Protein AF-A0A7C4VUT3-F1 (afdb_monomer_lite)

pLDDT: mean 90.67, std 7.87, range [49.84, 98.62]

Foldseek 3Di:
DCCVPPLVPFDAVVLVVCVVVPVPVSVVVVVVVVVVVVVVVVVVVVVQCCQAAQDVVVVGPPDHPVNVVVVCVDPLNVLLLVLLLQLLVQLCVVPAAFAPAPQCCLQCSLVSSLVCCVVPVLSLQSDDSDSHSQAQLSNQCRHGHPNSSVVVVVVVVVVVVQLVVQLVVDRHSVLNVLLVVLVVLLVVLNVSNGRGCLCVPVVSVVVNVVSVCVNCDPVRRPDPDDDDDQDDPRVVVVVVVVCCVCVVVCLVVVLLVLLVVLLVQLVVLVVVLVVLVVLLVVLVVVLVVLVVVVVCLVVCDDPSVCLDLVNQLVVQVVVCVVVVHDDDSVVSNVVSVVVSVVSVVVSVVSNVVSVVSSVVSVVSSVVSLVSSLVSLLSSCVSPVLPLSSLLVLLVSLLDPVQLVVLLVVLLPQVQCLLQQNPDPLSVSADPVLRPSLCNVCSVVCNVPVCVCVVASVSNLSSLSSSLSSLVSSSVRHDDLCSLVSNLVSLLVNLVSLVVVLVPDPDPVVNVSSVVSNVVSLVSNLVSLCVSCSSNVHNCVPVVLCPPLAQQCVQAVNSHSLLNSLLSLLLNDPCVDLSSVVSLVVSLLSLLVSQLSCVVVVHHGFSPSSLLVLLLVLVVCVVVVLLVLSLVSLLVSLVSNVVVLVSLVVVLPPVVVLVVVLVVVLVVLLVLLLVLCVPWPNNVCNVPLSVVSSVLSVVLVVPLNPDLLLVLSVVQSVVQNVDRSSCNSVRGRDDPQLVSLVVSLVVSLVVCVVVDTDPVSNVSSVVSSVCSSVPSSSSSSNSSVNSNSSSVNSLVVSLVSLVVVLVVLVVDDFVVVLVSQVCRSDPDDRDDTSVVVSVVSVVSNVVRD

InterPro domains:
  IPR007016 O-antigen ligase-related domain [PF04932] (29-153)
  IPR051533 O-antigen ligase-like [PTHR37422] (25-236)

Radius of gyration: 36.07 Å; chains: 1; bounding box: 91×91×107 Å

Secondary structure (DSSP, 8-state):
-HHHHTGGGS--HHHHHHHHH-HHHHHHHHHHHHHHHHHHHHHHHHHHHHHHSS-GGGTTTT--HHHHHHHHHSHHHHHHHHHHHHHHHHHHHHSTTT-S-TT-HHHHHHHHHHHHHHH-GGGGGG----SS-SSHHHHHHHHHHHHHHHHHHHHHHHHHHHHHHHHHH--SHHHHHHHHHHHHHHHHHHHHTTTS-GGGSHHHHHHHHHHHHHHHSTTT--S--------HHHHHHHHHHHHHHHHHHHHHHHHHHHHHHHHHHHHHHHHHHHHHHHHHHHHHHHHHHHHHHHHHHHHT-GGGGGGSHHHHHHHHHHHHHHTTPPP-HHHHHHHHHHHHHHHHHHHHHHHHHHHHHHHHHHHHHHHHHHHHHHHHHHHHHH-TT-HHHHHHHHHHHT-HHHHHHHHHHHHH-HHHHHTT-SSHHHHTS-GGG---TTTTHHHHHHH-TTHHHHS-HHHHHHHHHHHHHHHHHTTT---HHHHHHHHHHHHHHHHHHHHHHHT---HHHHHHHHHHHHHHHHHHHHHHHHHHHH-S--TTT-GGGB-SSHHHHHTS--BHHHHHHHHHHHHS-TTSHHHHHHHHHHHHHHHHHHHHHHTTT------TTHHHHHHHHHHHHHTT-HHHHHHHHHHHHHHHHHHHHHHHHHHT-HHHHHHHHHHHHHHHHHHHHHHHHHSTTGGGHHHHHHHHHHHHHHHHHHHHT--HHHHHHHHHHHHTTS-GGGGGG-PPPPHHHHHHHHHHHHHHHHHHTT---HHHHHHHHHHHHHHHT-HHHHHHHHHHHHHHHHHHHHHHHHHHHHHHHHHHHHS-HHHHHHHTSS-SS-PPPP-SHHHHHHHHHHHHHHH-

Sequence (848 aa):
LAYFFFIRKREDKAEAELRKSAPSLLRKLKSLRRISIAIFILMSIILIVLYNVPSPFNNFGAFTMTDRFSAMASVSSRDERYLSWFSTIYIWKNHKLLGQGIGTYQLYGLYGIGDLTADKPIYSYGWNNFKRAHNDYFQVLSETGIIGLALIVVMLILLVIYVVKNIQKLQERDDTTLFSMLVLSGIVFAFQSFFSFPGHLLPNALMATFVLSAGLGKYFNKVDGKEYEIKGAKAVVLGLVLISSVAGSTYLRWNHFISEVYFRKGNVAFQTLAELRNQLSQIDNYLNQLDQMESDLNNFSGQFQIYSPENWHKYKQSQAGKLGGLYNRAQAESERLQNIQNIRNQITQNRRALTAQKEAIPRELTKYYEQAKSYFLKSVRLNHTYGKSYFYLAALASDPIRIAILKDALRNNPEAVLNQNYDEFQNILPNKFKYAYFKDLAVYIKNNPSFIDKIDMATAQAIVDSACLYEFSLLTFTERNTFKTLAVRYNSLYLIAKTLTDNIDDKEINKKTLALESLFFNKFDTWVRKTLYIMPGGWNRFPDWKNLDIELATTGGQDIYRYFAGLTVQALDPINVESRNLLVDIAKLEAKTCKYMEAKGVWGVPDGVLDYLHALAREYQVISEYQESVVTYSQLIEWYKENYDLVSKKVNDRDYWEKSFDVFVEDMKNRLDTVLEEDEKGYLSNSLTPMFEERLRRLYNSITSTDFKNIEKEYIEELVKYPPTFWMRIGKSSVWKTNAYNSMKDFENQIQALNFSDDAKKELTSILTAVIDSNLMKLYERYARFKAHYELIKEEFLRTAENLLSLYQQTAEEEILKDWKEPLFAMPEFNSKAKVLKFLEELLAKYK

Structure (mmCIF, N/CA/C/O backbone):
data_AF-A0A7C4VUT3-F1
#
_entry.id   AF-A0A7C4VUT3-F1
#
loop_
_atom_site.group_PDB
_atom_site.id
_atom_site.type_symbol
_atom_site.label_atom_id
_atom_site.label_alt_id
_atom_site.label_comp_id
_atom_site.label_asym_id
_atom_site.label_entity_id
_atom_site.label_seq_id
_atom_site.pdbx_PDB_ins_code
_atom_site.Cartn_x
_atom_site.Cartn_y
_atom_site.Cartn_z
_atom_site.occupancy
_atom_site.B_iso_or_equiv
_atom_site.auth_seq_id
_atom_site.auth_comp_id
_atom_site.auth_asym_id
_atom_site.auth_atom_id
_atom_site.pdbx_PDB_model_num
ATOM 1 N N . LEU A 1 1 ? -41.105 13.482 25.984 1.00 49.84 1 LEU A N 1
ATOM 2 C CA . LEU A 1 1 ? -42.428 12.828 26.146 1.00 49.84 1 LEU A CA 1
ATOM 3 C C . LEU A 1 1 ? -42.641 12.277 27.562 1.00 49.84 1 LEU A C 1
ATOM 5 O O . LEU A 1 1 ? -43.460 12.844 28.272 1.00 49.84 1 LEU A O 1
ATOM 9 N N . ALA A 1 2 ? -41.873 11.282 28.029 1.00 61.72 2 ALA A N 1
ATOM 10 C CA . ALA A 1 2 ? -42.041 10.697 29.374 1.00 61.72 2 ALA A CA 1
ATOM 11 C C . ALA A 1 2 ? -42.022 11.729 30.523 1.00 61.72 2 ALA A C 1
ATOM 13 O O . ALA A 1 2 ? -42.899 11.715 31.384 1.00 61.72 2 ALA A O 1
ATOM 14 N N . TYR A 1 3 ? -41.085 12.686 30.501 1.00 64.94 3 TYR A N 1
ATOM 15 C CA . TYR A 1 3 ? -41.030 13.736 31.523 1.00 64.94 3 TYR A CA 1
ATOM 16 C C . TYR A 1 3 ? -42.311 14.585 31.590 1.00 64.94 3 TYR A C 1
ATOM 18 O O . TYR A 1 3 ? -42.883 14.777 32.661 1.00 64.94 3 TYR A O 1
ATOM 26 N N . PHE A 1 4 ? -42.783 15.052 30.432 1.00 56.19 4 PHE A N 1
ATOM 27 C CA . PHE A 1 4 ? -43.927 15.957 30.324 1.00 56.19 4 PHE A CA 1
ATOM 28 C C . PHE A 1 4 ? -45.266 15.284 30.639 1.00 56.19 4 PHE A C 1
ATOM 30 O O . PHE A 1 4 ? -46.118 15.910 31.263 1.00 56.19 4 PHE A O 1
ATOM 37 N N . PHE A 1 5 ? -45.447 14.022 30.245 1.00 59.91 5 PHE A N 1
ATOM 38 C CA . PHE A 1 5 ? -46.733 13.332 30.376 1.00 59.91 5 PHE A CA 1
ATOM 39 C C . PHE A 1 5 ? -46.853 12.450 31.625 1.00 59.91 5 PHE A C 1
ATOM 41 O O . PHE A 1 5 ? -47.975 12.207 32.076 1.00 59.91 5 PHE A O 1
ATOM 48 N N . PHE A 1 6 ? -45.730 12.004 32.202 1.00 67.44 6 PHE A N 1
ATOM 49 C CA . PHE A 1 6 ? -45.715 10.996 33.266 1.00 67.44 6 PHE A CA 1
ATOM 50 C C . PHE A 1 6 ? -44.912 11.434 34.499 1.00 67.44 6 PHE A C 1
ATOM 52 O O . PHE A 1 6 ? -45.460 11.487 35.596 1.00 67.44 6 PHE A O 1
ATOM 59 N N . ILE A 1 7 ? -43.644 11.831 34.339 1.00 72.88 7 ILE A N 1
ATOM 60 C CA . ILE A 1 7 ? -42.755 12.125 35.484 1.00 72.88 7 ILE A CA 1
ATOM 61 C C . ILE A 1 7 ? -43.178 13.402 36.222 1.00 72.88 7 ILE A C 1
ATOM 63 O O . ILE A 1 7 ? -43.196 13.420 37.448 1.00 72.88 7 ILE A O 1
ATOM 67 N N . ARG A 1 8 ? -43.584 14.463 35.506 1.00 70.25 8 ARG A N 1
ATOM 68 C CA . ARG A 1 8 ? -44.047 15.728 36.116 1.00 70.25 8 ARG A CA 1
ATOM 69 C C . ARG A 1 8 ? -45.281 15.555 37.013 1.00 70.25 8 ARG A C 1
ATOM 71 O O . ARG A 1 8 ? -45.500 16.389 37.884 1.00 70.25 8 ARG A O 1
ATOM 78 N N . LYS A 1 9 ? -46.088 14.514 36.784 1.00 70.25 9 LYS A N 1
ATOM 79 C CA . LYS A 1 9 ? -47.299 14.228 37.567 1.00 70.25 9 LYS A CA 1
ATOM 80 C C . LYS A 1 9 ? -47.003 13.504 38.887 1.00 70.25 9 LYS A C 1
ATOM 82 O O . LYS A 1 9 ? -47.912 13.367 39.696 1.00 70.25 9 LYS A O 1
ATOM 87 N N . ARG A 1 10 ? -45.767 13.029 39.098 1.00 79.81 10 ARG A N 1
ATOM 88 C CA . ARG A 1 10 ? -45.341 12.383 40.347 1.00 79.81 10 ARG A CA 1
ATOM 89 C C . ARG A 1 10 ? -45.009 13.423 41.410 1.00 79.81 10 ARG A C 1
ATOM 91 O O . ARG A 1 10 ? -44.494 14.497 41.099 1.00 79.81 10 ARG A O 1
ATOM 98 N N . GLU A 1 11 ? -45.312 13.083 42.656 1.00 75.94 11 GLU A N 1
ATOM 99 C CA . GLU A 1 11 ? -45.091 13.961 43.798 1.00 75.94 11 GLU A CA 1
ATOM 100 C C . GLU A 1 11 ? -43.599 14.019 44.158 1.00 75.94 11 GLU A C 1
ATOM 102 O O . GLU A 1 11 ? -42.879 13.016 44.106 1.00 75.94 11 GLU A O 1
ATOM 107 N N . ASP A 1 12 ? -43.130 15.216 44.497 1.00 78.94 12 ASP A N 1
ATOM 108 C CA . ASP A 1 12 ? -41.781 15.458 45.000 1.00 78.94 12 ASP A CA 1
ATOM 109 C C . ASP A 1 12 ? -41.870 15.561 46.525 1.00 78.94 12 ASP A C 1
ATOM 111 O O . ASP A 1 12 ? -42.123 16.629 47.089 1.00 78.94 12 ASP A O 1
ATOM 115 N N . LYS A 1 13 ? -41.788 14.399 47.182 1.00 76.94 13 LYS A N 1
ATOM 116 C CA . LYS A 1 13 ? -41.989 14.276 48.630 1.00 76.94 13 LYS A CA 1
ATOM 117 C C . LYS A 1 13 ? -40.933 15.052 49.412 1.00 76.94 13 LYS A C 1
ATOM 119 O O . LYS A 1 13 ? -41.287 15.707 50.385 1.00 76.94 13 LYS A O 1
ATOM 124 N N . ALA A 1 14 ? -39.685 15.060 48.943 1.00 77.06 14 ALA A N 1
ATOM 125 C CA . ALA A 1 14 ? -38.603 15.830 49.545 1.00 77.06 14 ALA A CA 1
ATOM 126 C C . ALA A 1 14 ? -38.854 17.342 49.426 1.00 77.06 14 ALA A C 1
ATOM 128 O O . ALA A 1 14 ? -38.700 18.074 50.404 1.00 77.06 14 ALA A O 1
ATOM 129 N N . GLU A 1 15 ? -39.309 17.829 48.265 1.00 82.00 15 GLU A N 1
ATOM 130 C CA . GLU A 1 15 ? -39.720 19.228 48.110 1.00 82.00 15 GLU A CA 1
ATOM 131 C C . GLU A 1 15 ? -40.918 19.567 49.015 1.00 82.00 15 GLU A C 1
ATOM 133 O O . GLU A 1 15 ? -40.926 20.630 49.642 1.00 82.00 15 GLU A O 1
ATOM 138 N N . ALA A 1 16 ? -41.914 18.680 49.116 1.00 82.50 16 ALA A N 1
ATOM 139 C CA . ALA A 1 16 ? -43.087 18.867 49.970 1.00 82.50 16 ALA A CA 1
ATOM 140 C C . ALA A 1 16 ? -42.735 18.873 51.470 1.00 82.50 16 ALA A C 1
ATOM 142 O O . ALA A 1 16 ? -43.278 19.683 52.226 1.00 82.50 16 ALA A O 1
ATOM 143 N N . GLU A 1 17 ? -41.810 18.015 51.893 1.00 83.69 17 GLU A N 1
ATOM 144 C CA . GLU A 1 17 ? -41.317 17.920 53.265 1.00 83.69 17 GLU A CA 1
ATOM 145 C C . GLU A 1 17 ? -40.451 19.128 53.632 1.00 83.69 17 GLU A C 1
ATOM 147 O O . GLU A 1 17 ? -40.739 19.803 54.618 1.00 83.69 17 GLU A O 1
ATOM 152 N N . LEU A 1 18 ? -39.480 19.501 52.791 1.00 85.56 18 LEU A N 1
ATOM 153 C CA . LEU A 1 18 ? -38.645 20.695 52.984 1.00 85.56 18 LEU A CA 1
ATOM 154 C C . LEU A 1 18 ? -39.461 21.988 52.989 1.00 85.56 18 LEU A C 1
ATOM 156 O O . LEU A 1 18 ? -39.094 22.956 53.654 1.00 85.56 18 LEU A O 1
ATOM 160 N N . ARG A 1 19 ? -40.586 22.022 52.270 1.00 87.31 19 ARG A N 1
ATOM 161 C CA . ARG A 1 19 ? -41.517 23.154 52.313 1.00 87.31 19 ARG A CA 1
ATOM 162 C C . ARG A 1 19 ? -42.151 23.328 53.695 1.00 87.31 19 ARG A C 1
ATOM 164 O O . ARG A 1 19 ? -42.474 24.461 54.042 1.00 87.31 19 ARG A O 1
ATOM 171 N N . LYS A 1 20 ? -42.306 22.242 54.462 1.00 87.62 20 LYS A N 1
ATOM 172 C CA . LYS A 1 20 ? -42.816 22.250 55.841 1.00 87.62 20 LYS A CA 1
ATOM 173 C C . LYS A 1 20 ? -41.698 22.424 56.874 1.00 87.62 20 LYS A C 1
ATOM 175 O O . LYS A 1 20 ? -41.865 23.214 57.794 1.00 87.62 20 LYS A O 1
ATOM 180 N N . SER A 1 21 ? -40.575 21.717 56.728 1.00 90.88 21 SER A N 1
ATOM 181 C CA . SER A 1 21 ? -39.513 21.649 57.745 1.00 90.88 21 SER A CA 1
ATOM 182 C C . SER A 1 21 ? -38.432 22.730 57.612 1.00 90.88 21 SER A C 1
ATOM 184 O O . SER A 1 21 ? -37.915 23.198 58.623 1.00 90.88 21 SER A O 1
ATOM 186 N N . ALA A 1 22 ? -38.083 23.155 56.390 1.00 90.06 22 ALA A N 1
ATOM 187 C CA . ALA A 1 22 ? -36.970 24.077 56.134 1.00 90.06 22 ALA A CA 1
ATOM 188 C C . ALA A 1 22 ? -37.158 24.920 54.844 1.00 90.06 22 ALA A C 1
ATOM 190 O O . ALA A 1 22 ? -36.390 24.797 53.879 1.00 90.06 22 ALA A O 1
ATOM 191 N N . PRO A 1 23 ? -38.145 25.837 54.794 1.00 87.75 23 PRO A N 1
ATOM 192 C CA . PRO A 1 23 ? -38.496 26.573 53.573 1.00 87.75 23 PRO A CA 1
ATOM 193 C C . PRO A 1 23 ? -37.381 27.497 53.046 1.00 87.75 23 PRO A C 1
ATOM 195 O O . PRO A 1 23 ? -37.277 27.723 51.835 1.00 87.75 23 PRO A O 1
ATOM 198 N N . SER A 1 24 ? -36.509 28.012 53.921 1.00 88.06 24 SER A N 1
ATOM 199 C CA . SER A 1 24 ? -35.348 28.826 53.528 1.00 88.06 24 SER A CA 1
ATOM 200 C C . SER A 1 24 ? -34.299 28.006 52.765 1.00 88.06 24 SER A C 1
ATOM 202 O O . SER A 1 24 ? -33.766 28.473 51.753 1.00 88.06 24 SER A O 1
ATOM 204 N N . LEU A 1 25 ? -34.052 26.764 53.196 1.00 89.25 25 LEU A N 1
ATOM 205 C CA . LEU A 1 25 ? -33.165 25.816 52.525 1.00 89.25 25 LEU A CA 1
ATOM 206 C C . LEU A 1 25 ? -33.723 25.436 51.150 1.00 89.25 25 LEU A C 1
ATOM 208 O O . LEU A 1 25 ? -33.000 25.508 50.156 1.00 89.25 25 LEU A O 1
ATOM 212 N N . LEU A 1 26 ? -35.026 25.143 51.062 1.00 89.06 26 LEU A N 1
ATOM 213 C CA . LEU A 1 26 ? -35.686 24.835 49.790 1.00 89.06 26 LEU A CA 1
ATOM 214 C C . LEU A 1 26 ? -35.521 25.964 48.761 1.00 89.06 26 LEU A C 1
ATOM 216 O O . LEU A 1 26 ? -35.260 25.714 47.582 1.00 89.06 26 LEU A O 1
ATOM 220 N N . ARG A 1 27 ? -35.641 27.226 49.197 1.00 89.00 27 ARG A N 1
ATOM 221 C CA . ARG A 1 27 ? -35.448 28.394 48.324 1.00 89.00 27 ARG A CA 1
ATOM 222 C C . ARG A 1 27 ? -34.017 28.468 47.783 1.00 89.00 27 ARG A C 1
ATOM 224 O O . ARG A 1 27 ? -33.848 28.721 46.588 1.00 89.00 27 ARG A O 1
ATOM 231 N N . LYS A 1 28 ? -33.008 28.205 48.627 1.00 91.56 28 LYS A N 1
ATOM 232 C CA . LYS A 1 28 ? -31.592 28.139 48.220 1.00 91.56 28 LYS A CA 1
ATOM 233 C C . LYS A 1 28 ? -31.353 27.011 47.213 1.00 91.56 28 LYS A C 1
ATOM 235 O O . LYS A 1 28 ? -30.781 27.273 46.160 1.00 91.56 28 LYS A O 1
ATOM 240 N N . LEU A 1 29 ? -31.874 25.808 47.467 1.00 88.12 29 LEU A N 1
ATOM 241 C CA . LEU A 1 29 ? -31.747 24.656 46.563 1.00 88.12 29 LEU A CA 1
ATOM 242 C C . LEU A 1 29 ? -32.416 24.900 45.200 1.00 88.12 29 LEU A C 1
ATOM 244 O O . LEU A 1 29 ? -31.823 24.625 44.158 1.00 88.12 29 LEU A O 1
ATOM 248 N N . LYS A 1 30 ? -33.612 25.505 45.167 1.00 86.56 30 LYS A N 1
ATOM 249 C CA . LYS A 1 30 ? -34.271 25.901 43.906 1.00 86.56 30 LYS A CA 1
ATOM 250 C C . LYS A 1 30 ? -33.510 26.992 43.151 1.00 86.56 30 LYS A C 1
ATOM 252 O O . LYS A 1 30 ? -33.573 27.038 41.921 1.00 86.56 30 LYS A O 1
ATOM 257 N N . SER A 1 31 ? -32.841 27.898 43.865 1.00 89.88 31 SER A N 1
ATOM 258 C CA . SER A 1 31 ? -31.954 28.893 43.254 1.00 89.88 31 SER A CA 1
ATOM 259 C C . SER A 1 31 ? -30.737 28.216 42.632 1.00 89.88 31 SER A C 1
ATOM 261 O O . SER A 1 31 ? -30.490 28.400 41.445 1.00 89.88 31 SER A O 1
ATOM 263 N N . LEU A 1 32 ? -30.064 27.349 43.395 1.00 90.94 32 LEU A N 1
ATOM 264 C CA . LEU A 1 32 ? -28.920 26.572 42.929 1.00 90.94 32 LEU A CA 1
ATOM 265 C C . LEU A 1 32 ? -29.277 25.754 41.686 1.00 90.94 32 LEU A C 1
ATOM 267 O O . LEU A 1 32 ? -28.593 25.873 40.682 1.00 90.94 32 LEU A O 1
ATOM 271 N N . ARG A 1 33 ? -30.408 25.032 41.690 1.00 86.38 33 ARG A N 1
ATOM 272 C CA . ARG A 1 33 ? -30.897 24.281 40.520 1.00 86.38 33 ARG A CA 1
ATOM 273 C C . ARG A 1 33 ? -31.031 25.161 39.275 1.00 86.38 33 ARG A C 1
ATOM 275 O O . ARG A 1 33 ? -30.612 24.758 38.195 1.00 86.38 33 ARG A O 1
ATOM 282 N N . ARG A 1 34 ? -31.624 26.354 39.407 1.00 88.38 34 ARG A N 1
ATOM 283 C CA . ARG A 1 34 ? -31.777 27.297 38.284 1.00 88.38 34 ARG A CA 1
ATOM 284 C C . ARG A 1 34 ? -30.427 27.801 37.785 1.00 88.38 34 ARG A C 1
ATOM 286 O O . ARG A 1 34 ? -30.221 27.833 36.578 1.00 88.38 34 ARG A O 1
ATOM 293 N N . ILE A 1 35 ? -29.520 28.135 38.702 1.00 92.56 35 ILE A N 1
ATOM 294 C CA . ILE A 1 35 ? -28.156 28.565 38.380 1.00 92.56 35 ILE A CA 1
ATOM 295 C C . ILE A 1 35 ? -27.405 27.443 37.656 1.00 92.56 35 ILE A C 1
ATOM 297 O O . ILE A 1 35 ? -26.845 27.689 36.598 1.00 92.56 35 ILE A O 1
ATOM 301 N N . SER A 1 36 ? -27.451 26.203 38.149 1.00 87.69 36 SER A N 1
ATOM 302 C CA . SER A 1 36 ? -26.797 25.056 37.508 1.00 87.69 36 SER A CA 1
ATOM 303 C C . SER A 1 36 ? -27.325 24.798 36.095 1.00 87.69 36 SER A C 1
ATOM 305 O O . SER A 1 36 ? -26.533 24.554 35.191 1.00 87.69 36 SER A O 1
ATOM 307 N N . ILE A 1 37 ? -28.642 24.898 35.877 1.00 87.62 37 ILE A N 1
ATOM 308 C CA . ILE A 1 37 ? -29.236 24.778 34.535 1.00 87.62 37 ILE A CA 1
ATOM 309 C C . ILE A 1 37 ? -28.771 25.927 33.632 1.00 87.62 37 ILE A C 1
ATOM 311 O O . ILE A 1 37 ? -28.389 25.682 32.492 1.00 87.62 37 ILE A O 1
ATOM 315 N N . ALA A 1 38 ? -28.770 27.165 34.133 1.00 91.31 38 ALA A N 1
ATOM 316 C CA . ALA A 1 38 ? -28.305 28.322 33.372 1.00 91.31 38 ALA A CA 1
ATOM 317 C C . ALA A 1 38 ? -26.820 28.197 32.998 1.00 91.31 38 ALA A C 1
ATOM 319 O O . ALA A 1 38 ? -26.471 28.430 31.846 1.00 91.31 38 ALA A O 1
ATOM 320 N N . ILE A 1 39 ? -25.969 27.754 33.930 1.00 93.62 39 ILE A N 1
ATOM 321 C CA . ILE A 1 39 ? -24.550 27.466 33.681 1.00 93.62 39 ILE A CA 1
ATOM 322 C C . ILE A 1 39 ? -24.406 26.371 32.626 1.00 93.62 39 ILE A C 1
ATOM 324 O O . ILE A 1 39 ? -23.611 26.523 31.710 1.00 93.62 39 ILE A O 1
ATOM 328 N N . PHE A 1 40 ? -25.177 25.285 32.710 1.00 87.88 40 PHE A N 1
ATOM 329 C CA . PHE A 1 40 ? -25.118 24.208 31.720 1.00 87.88 40 PHE A CA 1
ATOM 330 C C . PHE A 1 40 ? -25.507 24.686 30.311 1.00 87.88 40 PHE A C 1
ATOM 332 O O . PHE A 1 40 ? -24.818 24.373 29.338 1.00 87.88 40 PHE A O 1
ATOM 339 N N . ILE A 1 41 ? -26.583 25.472 30.198 1.00 92.00 41 ILE A N 1
ATOM 340 C CA . ILE A 1 41 ? -27.013 26.070 28.927 1.00 92.00 41 ILE A CA 1
ATOM 341 C C . ILE A 1 41 ? -25.932 27.019 28.405 1.00 92.00 41 ILE A C 1
ATOM 343 O O . ILE A 1 41 ? -25.539 26.911 27.247 1.00 92.00 41 ILE A O 1
ATOM 347 N N . LEU A 1 42 ? -25.404 27.895 29.263 1.00 94.12 42 LEU A N 1
ATOM 348 C CA . LEU A 1 42 ? -24.339 28.828 28.911 1.00 94.12 42 LEU A CA 1
ATOM 349 C C . LEU A 1 42 ? -23.084 28.091 28.430 1.00 94.12 42 LEU A C 1
ATOM 351 O O . LEU A 1 42 ? -22.560 28.423 27.377 1.00 94.12 42 LEU A O 1
ATOM 355 N N . MET A 1 43 ? -22.644 27.052 29.141 1.00 91.88 43 MET A N 1
ATOM 356 C CA . MET A 1 43 ? -21.507 26.214 28.745 1.00 91.88 43 MET A CA 1
ATOM 357 C C . MET A 1 43 ? -21.744 25.519 27.403 1.00 91.88 43 MET A C 1
ATOM 359 O O . MET A 1 43 ? -20.833 25.443 26.585 1.00 91.88 43 MET A O 1
ATOM 363 N N . SER A 1 44 ? -22.966 25.043 27.152 1.00 87.12 44 SER A N 1
ATOM 364 C CA . SER A 1 44 ? -23.331 24.432 25.869 1.00 87.12 44 SER A CA 1
ATOM 365 C C . SER A 1 44 ? -23.262 25.450 24.727 1.00 87.12 44 SER A C 1
ATOM 367 O O . SER A 1 44 ? -22.712 25.147 23.673 1.00 87.12 44 SER A O 1
ATOM 369 N N . ILE A 1 45 ? -23.756 26.672 24.951 1.00 90.56 45 ILE A N 1
ATOM 370 C CA . ILE A 1 45 ? -23.663 27.777 23.986 1.00 90.56 45 ILE A CA 1
ATOM 371 C C . ILE A 1 45 ? -22.198 28.158 23.753 1.00 90.56 45 ILE A C 1
ATOM 373 O O . ILE A 1 45 ? -21.781 28.260 22.605 1.00 90.56 45 ILE A O 1
ATOM 377 N N . ILE A 1 46 ? -21.403 28.305 24.818 1.00 90.19 46 ILE A N 1
ATOM 378 C CA . ILE A 1 46 ? -19.969 28.611 24.730 1.00 90.19 46 ILE A CA 1
ATOM 379 C C . ILE A 1 46 ? -19.247 27.544 23.906 1.00 90.19 46 ILE A C 1
ATOM 381 O O . ILE A 1 46 ? -18.480 27.896 23.021 1.00 90.19 46 ILE A O 1
ATOM 385 N N . LEU A 1 47 ? -19.514 26.255 24.137 1.00 85.94 47 LEU A N 1
ATOM 386 C CA . LEU A 1 47 ? -18.925 25.175 23.343 1.00 85.94 47 LEU A CA 1
ATOM 387 C C . LEU A 1 47 ? -19.317 25.279 21.866 1.00 85.94 47 LEU A C 1
ATOM 389 O O . LEU A 1 47 ? -18.450 25.176 21.004 1.00 85.94 47 LEU A O 1
ATOM 393 N N . ILE A 1 48 ? -20.593 25.524 21.561 1.00 85.06 48 ILE A N 1
ATOM 394 C CA . ILE A 1 48 ? -21.041 25.714 20.174 1.00 85.06 48 ILE A CA 1
ATOM 395 C C . ILE A 1 48 ? -20.305 26.900 19.537 1.00 85.06 48 ILE A C 1
ATOM 397 O O . ILE A 1 48 ? -19.799 26.765 18.427 1.00 85.06 48 ILE A O 1
ATOM 401 N N . VAL A 1 49 ? -20.185 28.032 20.231 1.00 86.00 49 VAL A N 1
ATOM 402 C CA . VAL A 1 49 ? -19.480 29.217 19.718 1.00 86.00 49 VAL A CA 1
ATOM 403 C C . VAL A 1 49 ? -17.987 28.933 19.524 1.00 86.00 49 VAL A C 1
ATOM 405 O O . VAL A 1 49 ? -17.466 29.175 18.441 1.00 86.00 49 VAL A O 1
ATOM 408 N N . LEU A 1 50 ? -17.305 28.349 20.514 1.00 85.38 50 LEU A N 1
ATOM 409 C CA . LEU A 1 50 ? -15.867 28.045 20.459 1.00 85.38 50 LEU A CA 1
ATOM 410 C C . LEU A 1 50 ? -15.483 27.121 19.296 1.00 85.38 50 LEU A C 1
ATOM 412 O O . LEU A 1 50 ? -14.381 27.243 18.765 1.00 85.38 50 LEU A O 1
ATOM 416 N N . TYR A 1 51 ? -16.372 26.203 18.906 1.00 79.38 51 TYR A N 1
ATOM 417 C CA . TYR A 1 51 ? -16.138 25.281 17.790 1.00 79.38 51 TYR A CA 1
ATOM 418 C C . TYR A 1 51 ? -16.562 25.830 16.419 1.00 79.38 51 TYR A C 1
ATOM 420 O O . TYR A 1 51 ? -16.246 25.208 15.406 1.00 79.38 51 TYR A O 1
ATOM 428 N N . ASN A 1 52 ? -17.255 26.971 16.365 1.00 81.94 52 ASN A N 1
ATOM 429 C CA . ASN A 1 52 ? -17.669 27.617 15.112 1.00 81.94 52 ASN A CA 1
ATOM 430 C C . ASN A 1 52 ? -16.973 28.965 14.856 1.00 81.94 52 ASN A C 1
ATOM 432 O O . ASN A 1 52 ? -17.041 29.473 13.744 1.00 81.94 52 ASN A O 1
ATOM 436 N N . VAL A 1 53 ? -16.277 29.527 15.847 1.00 86.31 53 VAL A N 1
ATOM 437 C CA . VAL A 1 53 ? -15.443 30.734 15.720 1.00 86.31 53 VAL A CA 1
ATOM 438 C C . VAL A 1 53 ? -13.966 30.322 15.761 1.00 86.31 53 VAL A C 1
ATOM 440 O O . VAL A 1 53 ? -13.633 29.417 16.531 1.00 86.31 53 VAL A O 1
ATOM 443 N N . PRO A 1 54 ? -13.065 30.934 14.966 1.00 83.19 54 PRO A N 1
ATOM 444 C CA . PRO A 1 54 ? -11.633 30.647 15.024 1.00 83.19 54 PRO A CA 1
ATOM 445 C C . PRO A 1 54 ? -11.089 30.739 16.454 1.00 83.19 54 PRO A C 1
ATOM 447 O O . PRO A 1 54 ? -11.113 31.793 17.086 1.00 83.19 54 PRO A O 1
ATOM 450 N N . SER A 1 55 ? -10.625 29.612 16.984 1.00 81.19 55 SER A N 1
ATOM 451 C CA . SER A 1 55 ? -10.098 29.499 18.340 1.00 81.19 55 SER A CA 1
ATOM 452 C C . SER A 1 55 ? -9.013 28.418 18.412 1.00 81.19 55 SER A C 1
ATOM 454 O O . SER A 1 55 ? -8.962 27.530 17.557 1.00 81.19 55 SER A O 1
ATOM 456 N N . PRO A 1 56 ? -8.165 28.398 19.455 1.00 82.12 56 PRO A N 1
ATOM 457 C CA . PRO A 1 56 ? -7.201 27.311 19.648 1.00 82.12 56 PRO A CA 1
ATOM 458 C C . PRO A 1 56 ? -7.849 25.913 19.684 1.00 82.12 56 PRO A C 1
ATOM 460 O O . PRO A 1 56 ? -7.199 24.920 19.372 1.00 82.12 56 PRO A O 1
ATOM 463 N N . PHE A 1 57 ? -9.143 25.822 20.022 1.00 72.50 57 PHE A N 1
ATOM 464 C CA . PHE A 1 57 ? -9.883 24.561 20.122 1.00 72.50 57 PHE A CA 1
ATOM 465 C C . PHE A 1 57 ? -10.335 23.989 18.771 1.00 72.50 57 PHE A C 1
ATOM 467 O O . PHE A 1 57 ? -10.578 22.785 18.678 1.00 72.50 57 PHE A O 1
ATOM 474 N N . ASN A 1 58 ? -10.423 24.815 17.724 1.00 79.69 58 ASN A N 1
ATOM 475 C CA . ASN A 1 58 ? -10.677 24.371 16.350 1.00 79.69 58 ASN A CA 1
ATOM 476 C C . ASN A 1 58 ? -9.504 24.665 15.406 1.00 79.69 58 ASN A C 1
ATOM 478 O O . ASN A 1 58 ? -9.687 24.750 14.192 1.00 79.69 58 ASN A O 1
ATOM 482 N N . ASN A 1 59 ? -8.303 24.809 15.976 1.00 78.56 59 ASN A N 1
ATOM 483 C CA . ASN A 1 59 ? -7.084 25.135 15.246 1.00 78.56 59 ASN A CA 1
ATOM 484 C C . ASN A 1 59 ? -7.251 26.396 14.378 1.00 78.56 59 ASN A C 1
ATOM 486 O O . ASN A 1 59 ? -6.976 26.383 13.183 1.00 78.56 59 ASN A O 1
ATOM 490 N N . PHE A 1 60 ? -7.772 27.461 14.993 1.00 81.12 60 PHE A N 1
ATOM 491 C CA . PHE A 1 60 ? -7.981 28.776 14.385 1.00 81.12 60 PHE A CA 1
ATOM 492 C C . PHE A 1 60 ? -8.829 28.735 13.103 1.00 81.12 60 PHE A C 1
ATOM 494 O O . PHE A 1 60 ? -8.562 29.457 12.150 1.00 81.12 60 PHE A O 1
ATOM 501 N N . GLY A 1 61 ? -9.884 27.913 13.098 1.00 72.81 61 GLY A N 1
ATOM 502 C CA . GLY A 1 61 ? -10.835 27.821 11.984 1.00 72.81 61 GLY A CA 1
ATOM 503 C C . GLY A 1 61 ? -10.551 26.706 10.976 1.00 72.81 61 GLY A C 1
ATOM 504 O O . GLY A 1 61 ? -11.258 26.612 9.980 1.00 72.81 61 GLY A O 1
ATOM 505 N N . ALA A 1 62 ? -9.586 25.817 11.237 1.00 71.25 62 ALA A N 1
ATOM 506 C CA . ALA A 1 62 ? -9.282 24.697 10.339 1.00 71.25 62 ALA A CA 1
ATOM 507 C C . ALA A 1 62 ? -10.426 23.670 10.201 1.00 71.25 62 ALA A C 1
ATOM 509 O O . ALA A 1 62 ? -10.406 22.843 9.292 1.00 71.25 62 ALA A O 1
ATOM 510 N N . PHE A 1 63 ? -11.400 23.669 11.116 1.00 68.50 63 PHE A N 1
ATOM 511 C CA . PHE A 1 63 ? -12.642 22.915 10.962 1.00 68.50 63 PHE A CA 1
ATOM 512 C C . PHE A 1 63 ? -13.790 23.571 11.733 1.00 68.50 63 PHE A C 1
ATOM 514 O O . PHE A 1 63 ? -13.606 24.058 12.850 1.00 68.50 63 PHE A O 1
ATOM 521 N N . THR A 1 64 ? -15.000 23.498 11.187 1.00 76.38 64 THR A N 1
ATOM 522 C CA . THR A 1 64 ? -16.233 23.917 11.870 1.00 76.38 64 THR A CA 1
ATOM 523 C C . THR A 1 64 ? -17.089 22.712 12.276 1.00 76.38 64 THR A C 1
ATOM 525 O O . THR A 1 64 ? -16.873 21.580 11.825 1.00 76.38 64 THR A O 1
ATOM 528 N N . MET A 1 65 ? -18.091 22.912 13.142 1.00 70.94 65 MET A N 1
ATOM 529 C CA . MET A 1 65 ? -19.083 21.856 13.398 1.00 70.94 65 MET A CA 1
ATOM 530 C C . MET A 1 65 ? -19.864 21.508 12.125 1.00 70.94 65 MET A C 1
ATOM 532 O O . MET A 1 65 ? -20.158 20.334 11.900 1.00 70.94 65 MET A O 1
ATOM 536 N N . THR A 1 66 ? -20.177 22.500 11.289 1.00 71.38 66 THR A N 1
ATOM 537 C CA . THR A 1 66 ? -20.892 22.312 10.020 1.00 71.38 66 THR A CA 1
ATOM 538 C C . THR A 1 66 ? -20.118 21.429 9.045 1.00 71.38 66 THR A C 1
ATOM 540 O O . THR A 1 66 ? -20.722 20.527 8.465 1.00 71.38 66 THR A O 1
ATOM 543 N N . ASP A 1 67 ? -18.792 21.576 8.961 1.00 70.19 67 ASP A N 1
ATOM 544 C CA . ASP A 1 67 ? -17.940 20.712 8.125 1.00 70.19 67 ASP A CA 1
ATOM 545 C C . ASP A 1 67 ? -17.959 19.258 8.601 1.00 70.19 67 ASP A C 1
ATOM 547 O O . ASP A 1 67 ? -17.948 18.313 7.813 1.00 70.19 67 ASP A O 1
ATOM 551 N N . ARG A 1 68 ? -18.034 19.047 9.919 1.00 67.81 68 ARG A N 1
ATOM 552 C CA . ARG A 1 68 ? -18.141 17.697 10.486 1.00 67.81 68 ARG A CA 1
ATOM 553 C C . ARG A 1 68 ? -19.496 17.063 10.176 1.00 67.81 68 ARG A C 1
ATOM 555 O O . ARG A 1 68 ? -19.545 15.873 9.866 1.00 67.81 68 ARG A O 1
ATOM 562 N N . PHE A 1 69 ? -20.583 17.836 10.223 1.00 63.72 69 PHE A N 1
ATOM 563 C CA . PHE A 1 69 ? -21.914 17.351 9.846 1.00 63.72 69 PHE A CA 1
ATOM 564 C C . PHE A 1 69 ? -22.020 17.049 8.345 1.00 63.72 69 PHE A C 1
ATOM 566 O O . PHE A 1 69 ? -22.561 16.003 7.981 1.00 63.72 69 PHE A O 1
ATOM 573 N N . SER A 1 70 ? -21.469 17.903 7.477 1.00 61.72 70 SER A N 1
ATOM 574 C CA . SER A 1 70 ? -21.464 17.678 6.026 1.00 61.72 70 SER A CA 1
ATOM 575 C C . SER A 1 70 ? -20.608 16.464 5.643 1.00 61.72 70 SER A C 1
ATOM 577 O O . SER A 1 70 ? -21.066 15.603 4.888 1.00 61.72 70 SER A O 1
ATOM 579 N N . ALA A 1 71 ? -19.425 16.302 6.247 1.00 57.81 71 ALA A N 1
ATOM 580 C CA . ALA A 1 71 ? -18.567 15.134 6.045 1.00 57.81 71 ALA A CA 1
ATOM 581 C C . ALA A 1 71 ? -19.261 13.820 6.451 1.00 57.81 71 ALA A C 1
ATOM 583 O O . ALA A 1 71 ? -19.174 12.823 5.727 1.00 57.81 71 ALA A O 1
ATOM 584 N N . MET A 1 72 ? -20.008 13.822 7.565 1.00 56.34 72 MET A N 1
ATOM 585 C CA . MET A 1 72 ? -20.813 12.675 8.011 1.00 56.34 72 MET A CA 1
ATOM 586 C C . MET A 1 72 ? -21.975 12.333 7.065 1.00 56.34 72 MET A C 1
ATOM 588 O O . MET A 1 72 ? -22.396 11.177 7.035 1.00 56.34 72 MET A O 1
ATOM 592 N N . ALA A 1 73 ? -22.490 13.307 6.310 1.00 50.88 73 ALA A N 1
ATOM 593 C CA . ALA A 1 73 ? -23.583 13.130 5.352 1.00 50.88 73 ALA A CA 1
ATOM 594 C C . ALA A 1 73 ? -23.112 12.759 3.927 1.00 50.88 73 ALA A C 1
ATOM 596 O O . ALA A 1 73 ? -23.935 12.399 3.082 1.00 50.88 73 ALA A O 1
ATOM 597 N N . SER A 1 74 ? -21.804 12.825 3.649 1.00 55.28 74 SER A N 1
ATOM 598 C CA . SER A 1 74 ? -21.236 12.569 2.319 1.00 55.28 74 SER A CA 1
ATOM 599 C C . SER A 1 74 ? -21.471 11.135 1.811 1.00 55.28 74 SER A C 1
ATOM 601 O O . SER A 1 74 ? -21.532 10.166 2.574 1.00 55.28 74 SER A O 1
ATOM 603 N N . VAL A 1 75 ? -21.566 10.977 0.483 1.00 51.62 75 VAL A N 1
ATOM 604 C CA . VAL A 1 75 ? -21.726 9.671 -0.190 1.00 51.62 75 VAL A CA 1
ATOM 605 C C . VAL A 1 75 ? -20.536 8.742 0.092 1.00 51.62 75 VAL A C 1
ATOM 607 O O . VAL A 1 75 ? -20.747 7.554 0.330 1.00 51.62 75 VAL A O 1
ATOM 610 N N . SER A 1 76 ? -19.311 9.282 0.164 1.00 56.22 76 SER A N 1
ATOM 611 C CA . SER A 1 76 ? -18.106 8.522 0.543 1.00 56.22 76 SER A CA 1
ATOM 612 C C . SER A 1 76 ? -18.236 7.913 1.942 1.00 56.22 76 SER A C 1
ATOM 614 O O . SER A 1 76 ? -17.896 6.752 2.140 1.00 56.22 76 SER A O 1
ATOM 616 N N . SER A 1 77 ? -18.817 8.643 2.905 1.00 65.50 77 SER A N 1
ATOM 617 C CA . SER A 1 77 ? -19.005 8.137 4.272 1.00 65.50 77 SER A CA 1
ATOM 618 C C . SER A 1 77 ? -20.004 6.975 4.357 1.00 65.50 77 SER A C 1
ATOM 620 O O . SER A 1 77 ? -19.869 6.112 5.228 1.00 65.50 77 SER A O 1
ATOM 622 N N . ARG A 1 78 ? -21.008 6.927 3.471 1.00 76.62 78 ARG A N 1
ATOM 623 C CA . ARG A 1 78 ? -22.039 5.875 3.486 1.00 76.62 78 ARG A CA 1
ATOM 624 C C . ARG A 1 78 ? -21.524 4.551 2.943 1.00 76.62 78 ARG A C 1
ATOM 626 O O . ARG A 1 78 ? -21.661 3.538 3.624 1.00 76.62 78 ARG A O 1
ATOM 633 N N . ASP A 1 79 ? -20.896 4.554 1.775 1.00 79.00 79 ASP A N 1
ATOM 634 C CA . ASP A 1 79 ? -20.427 3.307 1.166 1.00 79.00 79 ASP A CA 1
ATOM 635 C C . ASP A 1 79 ? -19.186 2.753 1.871 1.00 79.00 79 ASP A C 1
ATOM 637 O O . ASP A 1 79 ? -19.045 1.538 1.952 1.00 79.00 79 ASP A O 1
ATOM 641 N N . GLU A 1 80 ? -18.361 3.604 2.496 1.00 83.25 80 GLU A N 1
ATOM 642 C CA . GLU A 1 80 ? -17.339 3.170 3.461 1.00 83.25 80 GLU A CA 1
ATOM 643 C C . GLU A 1 80 ? -17.960 2.352 4.608 1.00 83.25 80 GLU A C 1
ATOM 645 O O . GLU A 1 80 ? -17.484 1.266 4.950 1.00 83.25 80 GLU A O 1
ATOM 650 N N . ARG A 1 81 ? -19.063 2.838 5.193 1.00 86.19 81 ARG A N 1
ATOM 651 C CA . ARG A 1 81 ? -19.772 2.106 6.253 1.00 86.19 81 ARG A CA 1
ATOM 652 C C . ARG A 1 81 ? -20.395 0.827 5.724 1.00 86.19 81 ARG A C 1
ATOM 654 O O . ARG A 1 81 ? -20.252 -0.199 6.372 1.00 86.19 81 ARG A O 1
ATOM 661 N N . TYR A 1 82 ? -21.040 0.853 4.559 1.00 90.31 82 TYR A N 1
ATOM 662 C CA . TYR A 1 82 ? -21.616 -0.354 3.966 1.00 90.31 82 TYR A CA 1
ATOM 663 C C . TYR A 1 82 ? -20.560 -1.402 3.636 1.00 90.31 82 TYR A C 1
ATOM 665 O O . TYR A 1 82 ? -20.787 -2.576 3.918 1.00 90.31 82 TYR A O 1
ATOM 673 N N . LEU A 1 83 ? -19.398 -0.994 3.123 1.00 91.56 83 LEU A N 1
ATOM 674 C CA . LEU A 1 83 ? -18.275 -1.897 2.905 1.00 91.56 83 LEU A CA 1
ATOM 675 C C . LEU A 1 83 ? -17.850 -2.551 4.227 1.00 91.56 83 LEU A C 1
ATOM 677 O O . LEU A 1 83 ? -17.739 -3.772 4.299 1.00 91.56 83 LEU A O 1
ATOM 681 N N . SER A 1 84 ? -17.683 -1.760 5.290 1.00 91.81 84 SER A N 1
ATOM 682 C CA . SER A 1 84 ? -17.308 -2.260 6.619 1.00 91.81 84 SER A CA 1
ATOM 683 C C . SER A 1 84 ? -18.394 -3.129 7.277 1.00 91.81 84 SER A C 1
ATOM 685 O O . SER A 1 84 ? -18.096 -4.113 7.944 1.00 91.81 84 SER A O 1
ATOM 687 N N . TRP A 1 85 ? -19.675 -2.811 7.084 1.00 93.44 85 TRP A N 1
ATOM 688 C CA . TRP A 1 85 ? -20.793 -3.575 7.646 1.00 93.44 85 TRP A CA 1
ATOM 689 C C . TRP A 1 85 ? -20.990 -4.890 6.914 1.00 93.44 85 TRP A C 1
ATOM 691 O O . TRP A 1 85 ? -21.087 -5.942 7.539 1.00 93.44 85 TRP A O 1
ATOM 701 N N . PHE A 1 86 ? -21.044 -4.856 5.587 1.00 94.50 86 PHE A N 1
ATOM 702 C CA . PHE A 1 86 ? -21.316 -6.047 4.800 1.00 94.50 86 PHE A CA 1
ATOM 703 C C . PHE A 1 86 ? -20.115 -6.987 4.743 1.00 94.50 86 PHE A C 1
ATOM 705 O O . PHE A 1 86 ? -20.337 -8.193 4.686 1.00 94.50 86 PHE A O 1
ATOM 712 N N . SER A 1 87 ? -18.875 -6.501 4.877 1.00 94.50 87 SER A N 1
ATOM 713 C CA . SER A 1 87 ? -17.700 -7.374 5.021 1.00 94.50 87 SER A CA 1
ATOM 714 C C . SER A 1 87 ? -17.820 -8.301 6.239 1.00 94.50 87 SER A C 1
ATOM 716 O O . SER A 1 87 ? -17.438 -9.470 6.168 1.00 94.50 87 SER A O 1
ATOM 718 N N . THR A 1 88 ? -18.449 -7.838 7.330 1.00 95.88 88 THR A N 1
ATOM 719 C CA . THR A 1 88 ? -18.707 -8.659 8.531 1.00 95.88 88 THR A CA 1
ATOM 720 C C . THR A 1 88 ? -19.577 -9.878 8.217 1.00 95.88 88 THR A C 1
ATOM 722 O O . THR A 1 88 ? -19.393 -10.941 8.810 1.00 95.88 88 THR A O 1
ATOM 725 N N . ILE A 1 89 ? -20.481 -9.760 7.237 1.00 96.44 89 ILE A N 1
ATOM 726 C CA . ILE A 1 89 ? -21.361 -10.847 6.802 1.00 96.44 89 ILE A CA 1
ATOM 727 C C . ILE A 1 89 ? -20.544 -11.928 6.088 1.00 96.44 89 ILE A C 1
ATOM 729 O O . ILE A 1 89 ? -20.811 -13.108 6.295 1.00 96.44 89 ILE A O 1
ATOM 733 N N . TYR A 1 90 ? -19.536 -11.563 5.289 1.00 95.81 90 TYR A N 1
ATOM 734 C CA . TYR A 1 90 ? -18.657 -12.544 4.635 1.00 95.81 90 TYR A CA 1
ATOM 735 C C . TYR A 1 90 ? -17.799 -13.290 5.659 1.00 95.81 90 TYR A C 1
ATOM 737 O O . TYR A 1 90 ? -17.702 -14.513 5.591 1.00 95.81 90 TYR A O 1
ATOM 745 N N . ILE A 1 91 ? -17.305 -12.595 6.690 1.00 95.94 91 ILE A N 1
ATOM 746 C CA . ILE A 1 91 ? -16.619 -13.237 7.824 1.00 95.94 91 ILE A CA 1
ATOM 747 C C . ILE A 1 91 ? -17.570 -14.208 8.548 1.00 95.94 91 ILE A C 1
ATOM 749 O O . ILE A 1 91 ? -17.219 -15.361 8.807 1.00 95.94 91 ILE A O 1
ATOM 753 N N . TRP A 1 92 ? -18.801 -13.771 8.832 1.00 96.88 92 TRP A N 1
ATOM 754 C CA . TRP A 1 92 ? -19.816 -14.578 9.515 1.00 96.88 92 TRP A CA 1
ATOM 755 C C . TRP A 1 92 ? -20.251 -15.817 8.718 1.00 96.88 92 TRP A C 1
ATOM 757 O O . TRP A 1 92 ? -20.456 -16.876 9.314 1.00 96.88 92 TRP A O 1
ATOM 767 N N . LYS A 1 93 ? -20.363 -15.731 7.383 1.00 95.62 93 LYS A N 1
ATOM 768 C CA . LYS A 1 93 ? -20.757 -16.862 6.517 1.00 95.62 93 LYS A CA 1
ATOM 769 C C . LYS A 1 93 ? -19.874 -18.096 6.731 1.00 95.62 93 LYS A C 1
ATOM 771 O O . LYS A 1 93 ? -20.394 -19.212 6.664 1.00 95.62 93 LYS A O 1
ATOM 776 N N . ASN A 1 94 ? -18.595 -17.885 7.047 1.00 92.88 94 ASN A N 1
ATOM 777 C CA . ASN A 1 94 ? -17.621 -18.943 7.308 1.00 92.88 94 ASN A CA 1
ATOM 778 C C . ASN A 1 94 ? -17.710 -19.503 8.743 1.00 92.88 94 ASN A C 1
ATOM 780 O O . ASN A 1 94 ? -17.324 -20.644 8.976 1.00 92.88 94 ASN A O 1
ATOM 784 N N . HIS A 1 95 ? -18.269 -18.745 9.698 1.00 94.00 95 HIS A N 1
ATOM 785 C CA . HIS A 1 95 ? -18.314 -19.096 11.126 1.00 94.00 95 HIS A CA 1
ATOM 786 C C . HIS A 1 95 ? -19.662 -18.733 11.776 1.00 94.00 95 HIS A C 1
ATOM 788 O O . HIS A 1 95 ? -19.762 -17.885 12.661 1.00 94.00 95 HIS A O 1
ATOM 794 N N . LYS A 1 96 ? -20.741 -19.389 11.338 1.00 96.44 96 LYS A N 1
ATOM 795 C CA . LYS A 1 96 ? -22.117 -18.928 11.606 1.00 96.44 96 LYS A CA 1
ATOM 796 C C . LYS A 1 96 ? -22.533 -18.914 13.082 1.00 96.44 96 LYS A C 1
ATOM 798 O O . LYS A 1 96 ? -23.238 -17.997 13.508 1.00 96.44 96 LYS A O 1
ATOM 803 N N . LEU A 1 97 ? -22.158 -19.947 13.842 1.00 96.94 97 LEU A N 1
ATOM 804 C CA . LEU A 1 97 ? -22.672 -20.172 15.201 1.00 96.94 97 LEU A CA 1
ATOM 805 C C . LEU A 1 97 ? -21.930 -19.354 16.256 1.00 96.94 97 LEU A C 1
ATOM 807 O O . LEU A 1 97 ? -22.562 -18.565 16.955 1.00 96.94 97 LEU A O 1
ATOM 811 N N . LEU A 1 98 ? -20.611 -19.544 16.341 1.00 96.00 98 LEU A N 1
ATOM 812 C CA . LEU A 1 98 ? -19.741 -18.940 17.357 1.00 96.00 98 LEU A CA 1
ATOM 813 C C . LEU A 1 98 ? -18.891 -17.784 16.823 1.00 96.00 98 LEU A C 1
ATOM 815 O O . LEU A 1 98 ? -18.153 -17.177 17.592 1.00 96.00 98 LEU A O 1
ATOM 819 N N . GLY A 1 99 ? -18.996 -17.461 15.531 1.00 95.62 99 GLY A N 1
ATOM 820 C CA . GLY A 1 99 ? -18.186 -16.419 14.914 1.00 95.62 99 GLY A CA 1
ATOM 821 C C . GLY A 1 99 ? -16.715 -16.802 14.797 1.00 95.62 99 GLY A C 1
ATOM 822 O O . GLY A 1 99 ? -16.301 -17.926 15.085 1.00 95.62 99 GLY A O 1
ATOM 823 N N . GLN A 1 100 ? -15.922 -15.839 14.346 1.00 94.81 100 GLN A N 1
ATOM 824 C CA . GLN A 1 100 ? -14.486 -15.987 14.121 1.00 94.81 100 GLN A CA 1
ATOM 825 C C . GLN A 1 100 ? -13.649 -15.883 15.414 1.00 94.81 100 GLN A C 1
ATOM 827 O O . GLN A 1 100 ? -12.464 -16.219 15.410 1.00 94.81 100 GLN A O 1
ATOM 832 N N . GLY A 1 101 ? -14.253 -15.428 16.517 1.00 93.75 101 GLY A N 1
ATOM 833 C CA . GLY A 1 101 ? -13.621 -15.154 17.808 1.00 93.75 101 GLY A CA 1
ATOM 834 C C . GLY A 1 101 ? -13.673 -13.668 18.186 1.00 93.75 101 GLY A C 1
ATOM 835 O O . GLY A 1 101 ? -13.583 -12.785 17.331 1.00 93.75 101 GLY A O 1
ATOM 836 N N . ILE A 1 102 ? -13.783 -13.371 19.484 1.00 90.25 102 ILE A N 1
ATOM 837 C CA . ILE A 1 102 ? -13.859 -11.995 20.008 1.00 90.25 102 ILE A CA 1
ATOM 838 C C . ILE A 1 102 ? -12.584 -11.212 19.672 1.00 90.25 102 ILE A C 1
ATOM 840 O O . ILE A 1 102 ? -11.470 -11.685 19.888 1.00 90.25 102 ILE A O 1
ATOM 844 N N . GLY A 1 103 ? -12.746 -9.986 19.176 1.00 87.75 103 GLY A N 1
ATOM 845 C CA . GLY A 1 103 ? -11.645 -9.089 18.829 1.00 87.75 103 GLY A CA 1
ATOM 846 C C . GLY A 1 103 ? -10.898 -9.458 17.547 1.00 87.75 103 GLY A C 1
ATOM 847 O O . GLY A 1 103 ? -9.851 -8.866 17.272 1.00 87.75 103 GLY A O 1
ATOM 848 N N . THR A 1 104 ? -11.406 -10.410 16.760 1.00 92.06 104 THR A N 1
ATOM 849 C CA . THR A 1 104 ? -10.758 -10.870 15.525 1.00 92.06 104 THR A CA 1
ATOM 850 C C . THR A 1 104 ? -11.135 -10.048 14.292 1.00 92.06 104 THR A C 1
ATOM 852 O O . THR A 1 104 ? -10.463 -10.173 13.269 1.00 92.06 104 THR A O 1
ATOM 855 N N . TYR A 1 105 ? -12.112 -9.131 14.367 1.00 92.50 105 TYR A N 1
ATOM 856 C CA . TYR A 1 105 ? -12.469 -8.283 13.221 1.00 92.50 105 TYR A CA 1
ATOM 857 C C . TYR A 1 105 ? -11.278 -7.468 12.700 1.00 92.50 105 TYR A C 1
ATOM 859 O O . TYR A 1 105 ? -11.080 -7.340 11.499 1.00 92.50 105 TYR A O 1
ATOM 867 N N . GLN A 1 106 ? -10.418 -6.968 13.589 1.00 89.25 106 GLN A N 1
ATOM 868 C CA . GLN A 1 106 ? -9.212 -6.225 13.197 1.00 89.25 106 GLN A CA 1
ATOM 869 C C . GLN A 1 106 ? -8.198 -7.052 12.377 1.00 89.25 106 GLN A C 1
ATOM 871 O O . GLN A 1 106 ? -7.294 -6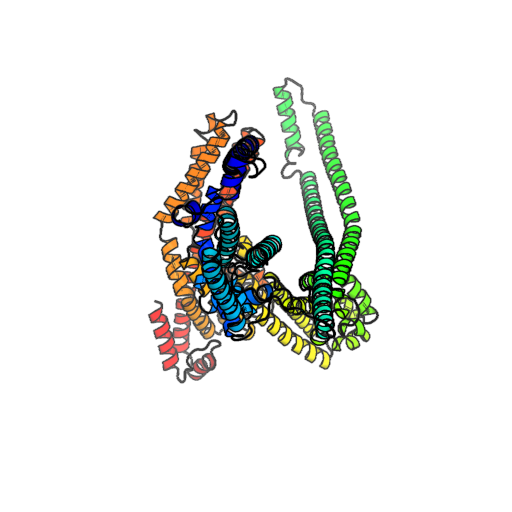.457 11.788 1.00 89.25 106 GLN A O 1
ATOM 876 N N . LEU A 1 107 ? -8.332 -8.387 12.382 1.00 89.62 107 LEU A N 1
ATOM 877 C CA . LEU A 1 107 ? -7.519 -9.350 11.632 1.00 89.62 107 LEU A CA 1
ATOM 878 C C . LEU A 1 107 ? -8.237 -9.791 10.353 1.00 89.62 107 LEU A C 1
ATOM 880 O O . LEU A 1 107 ? -7.651 -9.808 9.278 1.00 89.62 107 LEU A O 1
ATOM 884 N N . TYR A 1 108 ? -9.524 -10.126 10.463 1.00 92.50 108 TYR A N 1
ATOM 885 C CA . TYR A 1 108 ? -10.289 -10.690 9.350 1.00 92.50 108 TYR A CA 1
ATOM 886 C C . TYR A 1 108 ? -11.019 -9.650 8.494 1.00 92.50 108 TYR A C 1
ATOM 888 O O . TYR A 1 108 ? -11.459 -9.968 7.393 1.00 92.50 108 TYR A O 1
ATOM 896 N N . GLY A 1 109 ? -11.095 -8.397 8.951 1.00 92.62 109 GLY A N 1
ATOM 897 C CA . GLY A 1 109 ? -11.800 -7.302 8.284 1.00 92.62 109 GLY A CA 1
ATOM 898 C C . GLY A 1 109 ? -11.334 -7.075 6.848 1.00 92.62 109 GLY A C 1
ATOM 899 O O . GLY A 1 109 ? -12.166 -6.975 5.954 1.00 92.62 109 GLY A O 1
ATOM 900 N N . LEU A 1 110 ? -10.017 -7.081 6.601 1.00 92.56 110 LEU A N 1
ATOM 901 C CA . LEU A 1 110 ? -9.472 -6.927 5.245 1.00 92.56 110 LEU A CA 1
ATOM 902 C C . LEU A 1 110 ? -9.839 -8.100 4.327 1.00 92.56 110 LEU A C 1
ATOM 904 O O . LEU A 1 110 ? -10.115 -7.886 3.152 1.00 92.56 110 LEU A O 1
ATOM 908 N N . TYR A 1 111 ? -9.885 -9.324 4.857 1.00 93.50 111 TYR A N 1
ATOM 909 C CA . TYR A 1 111 ? -10.299 -10.496 4.085 1.00 93.50 111 TYR A CA 1
ATOM 910 C C . TYR A 1 111 ? -11.790 -10.434 3.747 1.00 93.50 111 TYR A C 1
ATOM 912 O O . TYR A 1 111 ? -12.146 -10.611 2.591 1.00 93.50 111 TYR A O 1
ATOM 920 N N . GLY A 1 112 ? -12.642 -10.073 4.713 1.00 94.94 112 GLY A N 1
ATOM 921 C CA . GLY A 1 112 ? -14.070 -9.864 4.461 1.00 94.94 112 GLY A CA 1
ATOM 922 C C . GLY A 1 112 ? -14.347 -8.726 3.473 1.00 94.94 112 GLY A C 1
ATOM 923 O O . GLY A 1 112 ? -15.314 -8.795 2.719 1.00 94.94 112 GLY A O 1
ATOM 924 N N . ILE A 1 113 ? -13.510 -7.680 3.462 1.00 94.19 113 ILE A N 1
ATOM 925 C CA . ILE A 1 113 ? -13.568 -6.611 2.454 1.00 94.19 113 ILE A CA 1
ATOM 926 C C . ILE A 1 113 ? -13.219 -7.171 1.078 1.00 94.19 113 ILE A C 1
ATOM 928 O O . ILE A 1 113 ? -13.982 -6.926 0.153 1.00 94.19 113 ILE A O 1
ATOM 932 N N . GLY A 1 114 ? -12.135 -7.946 0.959 1.00 94.25 114 GLY A N 1
ATOM 933 C CA . GLY A 1 114 ? -11.759 -8.607 -0.295 1.00 94.25 114 GLY A CA 1
ATOM 934 C C . GLY A 1 114 ? -12.859 -9.530 -0.828 1.00 94.25 114 GLY A C 1
ATOM 935 O O . GLY A 1 114 ? -13.207 -9.464 -2.003 1.00 94.25 114 GLY A O 1
ATOM 936 N N . ASP A 1 115 ? -13.480 -10.328 0.045 1.00 95.75 115 ASP A N 1
ATOM 937 C CA . ASP A 1 115 ? -14.601 -11.202 -0.325 1.00 95.75 115 ASP A CA 1
ATOM 938 C C . ASP A 1 115 ? -15.816 -10.402 -0.821 1.00 95.75 115 ASP A C 1
ATOM 940 O O . ASP A 1 115 ? -16.447 -10.759 -1.820 1.00 95.75 115 ASP A O 1
ATOM 944 N N . LEU A 1 116 ? -16.129 -9.284 -0.159 1.00 95.00 116 LEU A N 1
ATOM 945 C CA . LEU A 1 116 ? -17.214 -8.396 -0.564 1.00 95.00 116 LEU A CA 1
ATOM 946 C C . LEU A 1 116 ? -16.912 -7.668 -1.878 1.00 95.00 116 LEU A C 1
ATOM 948 O O . LEU A 1 116 ? -17.810 -7.558 -2.705 1.00 95.00 116 LEU A O 1
ATOM 952 N N . THR A 1 117 ? -15.702 -7.153 -2.094 1.00 93.94 117 THR A N 1
ATOM 953 C CA . THR A 1 117 ? -15.353 -6.435 -3.332 1.00 93.94 117 THR A CA 1
ATOM 954 C C . THR A 1 117 ? -15.193 -7.381 -4.519 1.00 93.94 117 THR A C 1
ATOM 956 O O . THR A 1 117 ? -15.476 -6.980 -5.646 1.00 93.94 117 THR A O 1
ATOM 959 N N . ALA A 1 118 ? -14.819 -8.643 -4.298 1.00 93.69 118 ALA A N 1
ATOM 960 C CA . ALA A 1 118 ? -14.811 -9.657 -5.349 1.00 93.69 118 ALA A CA 1
ATOM 961 C C . ALA A 1 118 ? -16.231 -9.969 -5.863 1.00 93.69 118 ALA A C 1
ATOM 963 O O . ALA A 1 118 ? -16.450 -10.000 -7.080 1.00 93.69 118 ALA A O 1
ATOM 964 N N . ASP A 1 119 ? -17.192 -10.141 -4.946 1.00 94.56 119 ASP A N 1
ATOM 965 C CA . ASP A 1 119 ? -18.609 -10.409 -5.249 1.00 94.56 119 ASP A CA 1
ATOM 966 C C . ASP A 1 119 ? -19.355 -9.141 -5.713 1.00 94.56 119 ASP A C 1
ATOM 968 O O . ASP A 1 119 ? -20.145 -9.156 -6.656 1.00 94.56 119 ASP A O 1
ATOM 972 N N . LYS A 1 120 ? -19.061 -7.995 -5.088 1.00 93.44 120 LYS A N 1
ATOM 973 C CA . LYS A 1 120 ? -19.687 -6.688 -5.340 1.00 93.44 120 LYS A CA 1
ATOM 974 C C . LYS A 1 120 ? -18.630 -5.586 -5.526 1.00 93.44 120 LYS A C 1
ATOM 976 O O . LYS A 1 120 ? -18.450 -4.738 -4.646 1.00 93.44 120 LYS A O 1
ATOM 981 N N . PRO A 1 121 ? -17.993 -5.509 -6.707 1.00 91.62 121 PRO A N 1
ATOM 982 C CA . PRO A 1 121 ? -16.893 -4.571 -6.974 1.00 91.62 121 PRO A CA 1
ATOM 983 C C . PRO A 1 121 ? -17.274 -3.091 -6.890 1.00 91.62 121 PRO A C 1
ATOM 985 O O . PRO A 1 121 ? -16.416 -2.223 -6.766 1.00 91.62 121 PRO A O 1
ATOM 988 N N . ILE A 1 122 ? -18.572 -2.793 -6.909 1.00 89.19 122 ILE A N 1
ATOM 989 C CA . ILE A 1 122 ? -19.114 -1.448 -6.717 1.00 89.19 122 ILE A CA 1
ATOM 990 C C . ILE A 1 122 ? -18.705 -0.816 -5.372 1.00 89.19 122 ILE A C 1
ATOM 992 O O . ILE A 1 122 ? -18.784 0.401 -5.232 1.00 89.19 122 ILE A O 1
ATOM 996 N N . TYR A 1 123 ? -18.263 -1.614 -4.390 1.00 90.25 123 TYR A N 1
ATOM 997 C CA . TYR A 1 123 ? -17.758 -1.129 -3.101 1.00 90.25 123 TYR A CA 1
ATOM 998 C C . TYR A 1 123 ? -16.246 -0.844 -3.079 1.00 90.25 123 TYR A C 1
ATOM 1000 O O . TYR A 1 123 ? -15.756 -0.316 -2.082 1.00 90.25 123 TYR A O 1
ATOM 1008 N N . SER A 1 124 ? -15.499 -1.135 -4.151 1.00 89.06 124 SER A N 1
ATOM 1009 C CA . SER A 1 124 ? -14.037 -0.946 -4.197 1.00 89.06 124 SER A CA 1
ATOM 1010 C C . SER A 1 124 ? -13.592 0.507 -3.973 1.00 89.06 124 SER A C 1
ATOM 1012 O O . SER A 1 124 ? -12.488 0.739 -3.491 1.00 89.06 124 SER A O 1
ATOM 1014 N N . TYR A 1 125 ? -14.448 1.490 -4.264 1.00 85.94 125 TYR A N 1
ATOM 1015 C CA . TYR A 1 125 ? -14.148 2.911 -4.034 1.00 85.94 125 TYR A CA 1
ATOM 1016 C C . TYR A 1 125 ? -14.238 3.330 -2.557 1.00 85.94 125 TYR A C 1
ATOM 1018 O O . TYR A 1 125 ? -13.600 4.296 -2.140 1.00 85.94 125 TYR A O 1
ATOM 1026 N N . GLY A 1 126 ? -15.028 2.601 -1.761 1.00 85.25 126 GLY A N 1
ATOM 1027 C CA . GLY A 1 126 ? -15.177 2.822 -0.322 1.00 85.25 126 GLY A CA 1
ATOM 1028 C C . GLY A 1 126 ? -14.059 2.169 0.491 1.00 85.25 126 GLY A C 1
ATOM 1029 O O . GLY A 1 126 ? -14.184 2.048 1.710 1.00 85.25 126 GLY A O 1
ATOM 1030 N N . TRP A 1 127 ? -12.999 1.679 -0.166 1.00 90.06 127 TRP A N 1
ATOM 1031 C CA . TRP A 1 127 ? -11.937 0.932 0.493 1.00 90.06 127 TRP A CA 1
ATOM 1032 C C . TRP A 1 127 ? -11.221 1.783 1.544 1.00 90.06 127 TRP A C 1
ATOM 1034 O O . TRP A 1 127 ? -10.776 2.906 1.298 1.00 90.06 127 TRP A O 1
ATOM 1044 N N . ASN A 1 128 ? -11.081 1.217 2.738 1.00 86.50 128 ASN A N 1
ATOM 1045 C CA . ASN A 1 128 ? -10.38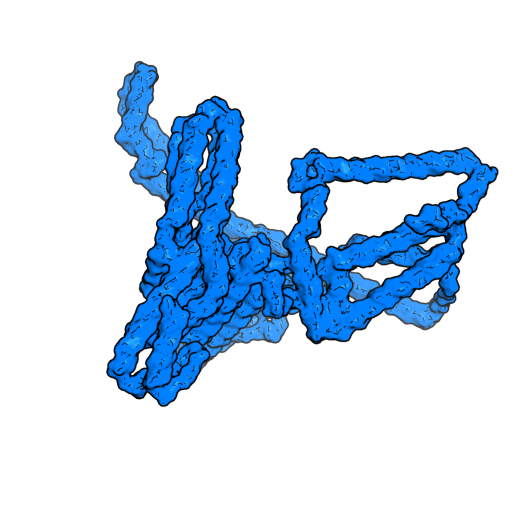1 1.823 3.857 1.00 86.50 128 ASN A CA 1
ATOM 1046 C C . ASN A 1 128 ? -9.821 0.716 4.765 1.00 86.50 128 ASN A C 1
ATOM 1048 O O . ASN A 1 128 ? -10.318 -0.411 4.788 1.00 86.50 128 ASN A O 1
ATOM 1052 N N . ASN A 1 129 ? -8.799 1.037 5.558 1.00 83.44 129 ASN A N 1
ATOM 1053 C CA . ASN A 1 129 ? -8.161 0.093 6.476 1.00 83.44 129 ASN A CA 1
ATOM 1054 C C . ASN A 1 129 ? -8.957 -0.027 7.790 1.00 83.44 129 ASN A C 1
ATOM 1056 O O . ASN A 1 129 ? -8.495 0.375 8.863 1.00 83.44 129 ASN A O 1
ATOM 1060 N N . PHE A 1 130 ? -10.186 -0.544 7.707 1.00 85.06 130 PHE A N 1
ATOM 1061 C CA . PHE A 1 130 ? -11.084 -0.674 8.853 1.00 85.06 130 PHE A CA 1
ATOM 1062 C C . PHE A 1 130 ? -10.521 -1.639 9.904 1.00 85.06 130 PHE A C 1
ATOM 1064 O O . PHE A 1 130 ? -10.356 -2.831 9.660 1.00 85.06 130 PHE A O 1
ATOM 1071 N N . LYS A 1 131 ? -10.274 -1.131 11.118 1.00 87.19 131 LYS A N 1
ATOM 1072 C CA . LYS A 1 131 ? -9.946 -1.961 12.297 1.00 87.19 131 LYS A CA 1
ATOM 1073 C C . LYS A 1 131 ? -11.159 -2.282 13.170 1.00 87.19 131 LYS A C 1
ATOM 1075 O O . LYS A 1 131 ? -11.047 -3.065 14.109 1.00 87.19 131 LYS A O 1
ATOM 1080 N N . ARG A 1 132 ? -12.306 -1.674 12.859 1.00 90.00 132 ARG A N 1
ATOM 1081 C CA . ARG A 1 132 ? -13.618 -1.865 13.490 1.00 90.00 132 ARG A CA 1
ATOM 1082 C C . ARG A 1 132 ? -14.701 -1.774 12.425 1.00 90.00 132 ARG A C 1
ATOM 1084 O O . ARG A 1 132 ? -14.517 -1.061 11.440 1.00 90.00 132 ARG A O 1
ATOM 1091 N N . ALA A 1 133 ? -15.824 -2.453 12.640 1.00 90.38 133 ALA A N 1
ATOM 1092 C CA . ALA A 1 133 ? -16.903 -2.488 11.655 1.00 90.38 133 ALA A CA 1
ATOM 1093 C C . ALA A 1 133 ? -17.681 -1.163 11.572 1.00 90.38 133 ALA A C 1
ATOM 1095 O O . ALA A 1 133 ? -18.498 -0.985 10.685 1.00 90.38 133 ALA A O 1
ATOM 1096 N N . HIS A 1 134 ? -17.476 -0.220 12.502 1.00 89.38 134 HIS A N 1
ATOM 1097 C CA . HIS A 1 134 ? -18.348 0.958 12.650 1.00 89.38 134 HIS A CA 1
ATOM 1098 C C . HIS A 1 134 ? -19.832 0.601 12.856 1.00 89.38 134 HIS A C 1
ATOM 1100 O O . HIS A 1 134 ? -20.719 1.379 12.511 1.00 89.38 134 HIS A O 1
ATOM 1106 N N . ASN A 1 135 ? -20.085 -0.584 13.410 1.00 93.88 135 ASN A N 1
ATOM 1107 C CA . ASN A 1 135 ? -21.363 -1.057 13.922 1.00 93.88 135 ASN A CA 1
ATOM 1108 C C . ASN A 1 135 ? -21.063 -2.239 14.853 1.00 93.88 135 ASN A C 1
ATOM 1110 O O . ASN A 1 135 ? -20.577 -3.278 14.400 1.00 93.88 135 ASN A O 1
ATOM 1114 N N . ASP A 1 136 ? -21.309 -2.066 16.152 1.00 93.44 136 ASP A N 1
ATOM 1115 C CA . ASP A 1 136 ? -20.983 -3.083 17.158 1.00 93.44 136 ASP A CA 1
ATOM 1116 C C . ASP A 1 136 ? -21.770 -4.380 16.917 1.00 93.44 136 ASP A C 1
ATOM 1118 O O . ASP A 1 136 ? -21.230 -5.460 17.122 1.00 93.44 136 ASP A O 1
ATOM 1122 N N . TYR A 1 137 ? -23.014 -4.315 16.430 1.00 95.75 137 TYR A N 1
ATOM 1123 C CA . TYR A 1 137 ? -23.845 -5.505 16.200 1.00 95.75 137 TYR A CA 1
ATOM 1124 C C . TYR A 1 137 ? -23.334 -6.366 15.043 1.00 95.75 137 TYR A C 1
ATOM 1126 O O . TYR A 1 137 ? -23.255 -7.586 15.173 1.00 95.75 137 TYR A O 1
ATOM 1134 N N . PHE A 1 138 ? -22.948 -5.743 13.927 1.00 96.31 138 PHE A N 1
ATOM 1135 C CA . PHE A 1 138 ? -22.312 -6.441 12.808 1.00 96.31 138 PHE A CA 1
ATOM 1136 C C . PHE A 1 138 ? -20.954 -7.018 13.212 1.00 96.31 138 PHE A C 1
ATOM 1138 O O . PHE A 1 138 ? -20.641 -8.163 12.882 1.00 96.31 138 PHE A O 1
ATOM 1145 N N . GLN A 1 139 ? -20.169 -6.267 13.991 1.00 95.75 139 GLN A N 1
ATOM 1146 C CA . GLN A 1 139 ? -18.903 -6.784 14.495 1.00 95.75 139 GLN A CA 1
ATOM 1147 C C . GLN A 1 139 ? -19.128 -7.995 15.412 1.00 95.75 139 GLN A C 1
ATOM 1149 O O . GLN A 1 139 ? -18.514 -9.037 15.189 1.00 95.75 139 GLN A O 1
ATOM 1154 N N . VAL A 1 140 ? -20.063 -7.906 16.364 1.00 96.06 140 VAL A N 1
ATOM 1155 C CA . VAL A 1 140 ? -20.465 -9.018 17.240 1.00 96.06 140 VAL A CA 1
ATOM 1156 C C . VAL A 1 140 ? -20.928 -10.218 16.422 1.00 96.06 140 VAL A C 1
ATOM 1158 O O . VAL A 1 140 ? -20.509 -11.333 16.723 1.00 96.06 140 VAL A O 1
ATOM 1161 N N . LEU A 1 141 ? -21.730 -10.024 15.372 1.00 97.12 141 LEU A N 1
ATOM 1162 C CA . LEU A 1 141 ? -22.165 -11.115 14.497 1.00 97.12 141 LEU A CA 1
ATOM 1163 C C . LEU A 1 141 ? -20.969 -11.845 13.867 1.00 97.12 141 LEU A C 1
ATOM 1165 O O . LEU A 1 141 ? -20.924 -13.072 13.885 1.00 97.12 141 LEU A O 1
ATOM 1169 N N . SER A 1 142 ? -19.981 -11.111 13.351 1.00 96.75 142 SER A N 1
ATOM 1170 C CA . SER A 1 142 ? -18.780 -11.727 12.769 1.00 96.75 142 SER A CA 1
ATOM 1171 C C . SER A 1 142 ? -17.864 -12.389 13.802 1.00 96.75 142 SER A C 1
ATOM 1173 O O . SER A 1 142 ? -17.278 -13.433 13.526 1.00 96.75 142 SER A O 1
ATOM 1175 N N . GLU A 1 143 ? -17.754 -11.820 15.003 1.00 96.81 143 GLU A N 1
ATOM 1176 C CA . GLU A 1 143 ? -16.815 -12.268 16.037 1.00 96.81 143 GLU A CA 1
ATOM 1177 C C . GLU A 1 143 ? -17.386 -13.369 16.938 1.00 96.81 143 GLU A C 1
ATOM 1179 O O . GLU A 1 143 ? -16.638 -14.212 17.418 1.00 96.81 143 GLU A O 1
ATOM 1184 N N . THR A 1 144 ? -18.699 -13.383 17.166 1.00 97.31 144 THR A N 1
ATOM 1185 C CA . THR A 1 144 ? -19.369 -14.286 18.125 1.00 97.31 144 THR A CA 1
ATOM 1186 C C . THR A 1 144 ? -20.522 -15.086 17.519 1.00 97.31 144 THR A C 1
ATOM 1188 O O . THR A 1 144 ? -21.157 -15.893 18.202 1.00 97.31 144 THR A O 1
ATOM 1191 N N . GLY A 1 145 ? -20.791 -14.881 16.228 1.00 97.50 145 GLY A N 1
ATOM 1192 C CA . GLY A 1 145 ? -21.820 -15.591 15.488 1.00 97.50 145 GLY A CA 1
ATOM 1193 C C . GLY A 1 145 ? -23.229 -15.214 15.926 1.00 97.50 145 GLY A C 1
ATOM 1194 O O . GLY A 1 145 ? -23.466 -14.250 16.660 1.00 97.50 145 GLY A O 1
ATOM 1195 N N . ILE A 1 146 ? -24.195 -16.003 15.461 1.00 97.88 146 ILE A N 1
ATOM 1196 C CA . ILE A 1 146 ? -25.600 -15.767 15.790 1.00 97.88 146 ILE A CA 1
ATOM 1197 C C . ILE A 1 146 ? -25.878 -15.969 17.283 1.00 97.88 146 ILE A C 1
ATOM 1199 O O . ILE A 1 146 ? -26.767 -15.316 17.818 1.00 97.88 146 ILE A O 1
ATOM 1203 N N . ILE A 1 147 ? -25.104 -16.821 17.970 1.00 97.75 147 ILE A N 1
ATOM 1204 C CA . ILE A 1 147 ? -25.272 -17.073 19.406 1.00 97.75 147 ILE A CA 1
ATOM 1205 C C . ILE A 1 147 ? -24.941 -15.809 20.198 1.00 97.75 147 ILE A C 1
ATOM 1207 O O . ILE A 1 147 ? -25.759 -15.360 21.000 1.00 97.75 147 ILE A O 1
ATOM 1211 N N . GLY A 1 148 ? -23.776 -15.200 19.961 1.00 96.06 148 GLY A N 1
ATOM 1212 C CA . GLY A 1 148 ? -23.404 -13.986 20.684 1.00 96.06 148 GLY A CA 1
ATOM 1213 C C . GLY A 1 148 ? -24.296 -12.794 20.335 1.00 96.06 148 GLY A C 1
ATOM 1214 O O . GLY A 1 148 ? -24.718 -12.071 21.240 1.00 96.06 148 GLY A O 1
ATOM 1215 N N . LEU A 1 149 ? -24.696 -12.642 19.065 1.00 96.94 149 LEU A N 1
ATOM 1216 C CA . LEU A 1 149 ? -25.676 -11.618 18.689 1.00 96.94 149 LEU A CA 1
ATOM 1217 C C . LEU A 1 149 ? -27.028 -11.842 19.387 1.00 96.94 149 LEU A C 1
ATOM 1219 O O . LEU A 1 149 ? -27.602 -10.893 19.923 1.00 96.94 149 LEU A O 1
ATOM 1223 N N . ALA A 1 150 ? -27.524 -13.083 19.430 1.00 97.81 150 ALA A N 1
ATOM 1224 C CA . ALA A 1 150 ? -28.775 -13.418 20.105 1.00 97.81 150 ALA A CA 1
ATOM 1225 C C . ALA A 1 150 ? -28.717 -13.096 21.603 1.00 97.81 150 ALA A C 1
ATOM 1227 O O . ALA A 1 150 ? -29.681 -12.554 22.136 1.00 97.81 150 ALA A O 1
ATOM 1228 N N . LEU A 1 151 ? -27.587 -13.344 22.276 1.00 97.12 151 LEU A N 1
ATOM 1229 C CA . LEU A 1 151 ? -27.405 -12.969 23.682 1.00 97.12 151 LEU A CA 1
ATOM 1230 C C . LEU A 1 151 ? -27.496 -11.452 23.895 1.00 97.12 151 LEU A C 1
ATOM 1232 O O . LEU A 1 151 ? -28.142 -11.017 24.849 1.00 97.12 151 LEU A O 1
ATOM 1236 N N . ILE A 1 152 ? -26.923 -10.641 22.997 1.00 94.94 152 ILE A N 1
ATOM 1237 C CA . ILE A 1 152 ? -27.073 -9.177 23.058 1.00 94.94 152 ILE A CA 1
ATOM 1238 C C . ILE A 1 152 ? -28.534 -8.772 22.849 1.00 94.94 152 ILE A C 1
ATOM 1240 O O . ILE A 1 152 ? -29.057 -7.959 23.609 1.00 94.94 152 ILE A O 1
ATOM 1244 N N . VAL A 1 153 ? -29.215 -9.347 21.855 1.00 96.62 153 VAL A N 1
ATOM 1245 C CA . VAL A 1 153 ? -30.629 -9.044 21.578 1.00 96.62 153 VAL A CA 1
ATOM 1246 C C . VAL A 1 153 ? -31.513 -9.420 22.768 1.00 96.62 153 VAL A C 1
ATOM 1248 O O . VAL A 1 153 ? -32.324 -8.607 23.211 1.00 96.62 153 VAL A O 1
ATOM 1251 N N . VAL A 1 154 ? -31.321 -10.609 23.343 1.00 97.88 154 VAL A N 1
ATOM 1252 C CA . VAL A 1 154 ? -32.040 -11.063 24.541 1.00 97.88 154 VAL A CA 1
ATOM 1253 C C . VAL A 1 154 ? -31.762 -10.134 25.719 1.00 97.88 154 VAL A C 1
ATOM 1255 O O . VAL A 1 154 ? -32.706 -9.712 26.384 1.00 97.88 154 VAL A O 1
ATOM 1258 N N . MET A 1 155 ? -30.505 -9.749 25.954 1.00 95.12 155 MET A N 1
ATOM 1259 C CA . MET A 1 155 ? -30.153 -8.787 27.002 1.00 95.12 155 MET A CA 1
ATOM 1260 C C . MET A 1 155 ? -30.898 -7.457 26.814 1.00 95.12 155 MET A C 1
ATOM 1262 O O . MET A 1 155 ? -31.483 -6.953 27.769 1.00 95.12 155 MET A O 1
ATOM 1266 N N . LEU A 1 156 ? -30.923 -6.900 25.599 1.00 94.88 156 LEU A N 1
ATOM 1267 C CA . LEU A 1 156 ? -31.631 -5.649 25.311 1.00 94.88 156 LEU A CA 1
ATOM 1268 C C . LEU A 1 156 ? -33.141 -5.777 25.559 1.00 94.88 156 LEU A C 1
ATOM 1270 O O . LEU A 1 156 ? -33.728 -4.897 26.187 1.00 94.88 156 LEU A O 1
ATOM 1274 N N . ILE A 1 157 ? -33.762 -6.884 25.142 1.00 96.50 157 ILE A N 1
ATOM 1275 C CA . ILE A 1 157 ? -35.185 -7.158 25.404 1.00 96.50 157 ILE A CA 1
ATOM 1276 C C . ILE A 1 157 ? -35.449 -7.243 26.912 1.00 96.50 157 ILE A C 1
ATOM 1278 O O . ILE A 1 157 ? -36.378 -6.607 27.413 1.00 96.50 157 ILE A O 1
ATOM 1282 N N . LEU A 1 158 ? -34.622 -7.981 27.658 1.00 94.31 158 LEU A N 1
ATOM 1283 C CA . LEU A 1 158 ? -34.751 -8.109 29.111 1.00 94.31 158 LEU A CA 1
ATOM 1284 C C . LEU A 1 158 ? -34.573 -6.765 29.823 1.00 94.31 158 LEU A C 1
ATOM 1286 O O . LEU A 1 158 ? -35.320 -6.476 30.756 1.00 94.31 158 LEU A O 1
ATOM 1290 N N . LEU A 1 159 ? -33.646 -5.919 29.365 1.00 93.00 159 LEU A N 1
ATOM 1291 C CA . LEU A 1 159 ? -33.471 -4.562 29.883 1.00 93.00 159 LEU A CA 1
ATOM 1292 C C . LEU A 1 159 ? -34.701 -3.693 29.613 1.00 93.00 159 LEU A C 1
ATOM 1294 O O . LEU A 1 159 ? -35.145 -2.987 30.514 1.00 93.00 159 LEU A O 1
ATOM 1298 N N . VAL A 1 160 ? -35.301 -3.771 28.422 1.00 93.19 160 VAL A N 1
ATOM 1299 C CA . VAL A 1 160 ? -36.551 -3.056 28.118 1.00 93.19 160 VAL A CA 1
ATOM 1300 C C . VAL A 1 160 ? -37.681 -3.527 29.036 1.00 93.19 160 VAL A C 1
ATOM 1302 O O . VAL A 1 160 ? -38.358 -2.697 29.644 1.00 93.19 160 VAL A O 1
ATOM 1305 N N . ILE A 1 161 ? -37.853 -4.843 29.206 1.00 92.44 161 ILE A N 1
ATOM 1306 C CA . ILE A 1 161 ? -38.856 -5.414 30.120 1.00 92.44 161 ILE A CA 1
ATOM 1307 C C . ILE A 1 161 ? -38.608 -4.937 31.557 1.00 92.44 161 ILE A C 1
ATOM 1309 O O . ILE A 1 161 ? -39.550 -4.517 32.234 1.00 92.44 161 ILE A O 1
ATOM 1313 N N . TYR A 1 162 ? -37.354 -4.971 32.018 1.00 91.38 162 TYR A N 1
ATOM 1314 C CA . TYR A 1 162 ? -36.958 -4.475 33.334 1.00 91.38 162 TYR A CA 1
ATOM 1315 C C . TYR A 1 162 ? -37.317 -2.998 33.499 1.00 91.38 162 TYR A C 1
ATOM 1317 O O . TYR A 1 162 ? -37.996 -2.644 34.459 1.00 91.38 162 TYR A O 1
ATOM 1325 N N . VAL A 1 163 ? -36.938 -2.142 32.547 1.00 91.31 163 VAL A N 1
ATOM 1326 C CA . VAL A 1 163 ? -37.214 -0.701 32.587 1.00 91.31 163 VAL A CA 1
ATOM 1327 C C . VAL A 1 163 ? -38.711 -0.424 32.662 1.00 91.31 163 VAL A C 1
ATOM 1329 O O . VAL A 1 163 ? -39.133 0.352 33.518 1.00 91.31 163 VAL A O 1
ATOM 1332 N N . VAL A 1 164 ? -39.520 -1.076 31.819 1.00 89.88 164 VAL A N 1
ATOM 1333 C CA . VAL A 1 164 ? -40.980 -0.890 31.793 1.00 89.88 164 VAL A CA 1
ATOM 1334 C C . VAL A 1 164 ? -41.614 -1.308 33.120 1.00 89.88 164 VAL A C 1
ATOM 1336 O O . VAL A 1 164 ? -42.406 -0.551 33.681 1.00 89.88 164 VAL A O 1
ATOM 1339 N N . LYS A 1 165 ? -41.239 -2.472 33.666 1.00 89.00 165 LYS A N 1
ATOM 1340 C CA . LYS A 1 165 ? -41.761 -2.938 34.961 1.00 89.00 165 LYS A CA 1
ATOM 1341 C C . LYS A 1 165 ? -41.298 -2.055 36.120 1.00 89.00 165 LYS A C 1
ATOM 1343 O O . LYS A 1 165 ? -42.070 -1.779 37.034 1.00 89.00 165 LYS A O 1
ATOM 1348 N N . ASN A 1 166 ? -40.045 -1.614 36.097 1.00 89.31 166 ASN A N 1
ATOM 1349 C CA . ASN A 1 166 ? -39.436 -0.900 37.210 1.00 89.31 166 ASN A CA 1
ATOM 1350 C C . ASN A 1 166 ? -39.878 0.568 37.280 1.00 89.31 166 ASN A C 1
ATOM 1352 O O . ASN A 1 166 ? -40.221 1.058 38.354 1.00 89.31 166 ASN A O 1
ATOM 1356 N N . ILE A 1 167 ? -39.965 1.265 36.139 1.00 87.50 167 ILE A N 1
ATOM 1357 C CA . ILE A 1 167 ? -40.374 2.678 36.103 1.00 87.50 167 ILE A CA 1
ATOM 1358 C C . ILE A 1 167 ? -41.807 2.880 36.612 1.00 87.50 167 ILE A C 1
ATOM 1360 O O . ILE A 1 167 ? -42.108 3.903 37.231 1.00 87.50 167 ILE A O 1
ATOM 1364 N N . GLN A 1 168 ? -42.682 1.891 36.402 1.00 83.06 168 GLN A N 1
ATOM 1365 C CA . GLN A 1 168 ? -44.050 1.882 36.923 1.00 83.06 168 GLN A CA 1
ATOM 1366 C C . GLN A 1 168 ? -44.092 1.792 38.455 1.00 83.06 168 GLN A C 1
ATOM 1368 O O . GLN A 1 168 ? -44.992 2.368 39.059 1.00 83.06 168 GLN A O 1
ATOM 1373 N N . LYS A 1 169 ? -43.108 1.130 39.079 1.00 85.75 169 LYS A N 1
ATOM 1374 C CA . LYS A 1 169 ? -43.018 0.951 40.537 1.00 85.75 169 LYS A CA 1
ATOM 1375 C C . LYS A 1 169 ? -42.318 2.103 41.265 1.00 85.75 169 LYS A C 1
ATOM 1377 O O . LYS A 1 169 ? -42.529 2.273 42.463 1.00 85.75 169 LYS A O 1
ATOM 1382 N N . LEU A 1 170 ? -41.499 2.901 4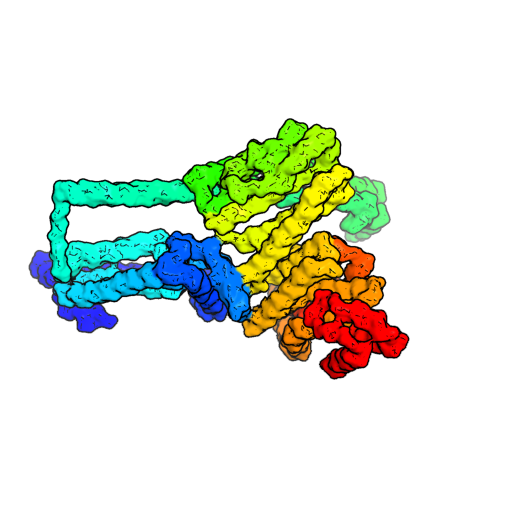0.577 1.00 86.69 170 LEU A N 1
ATOM 1383 C CA . LEU A 1 170 ? -40.936 4.126 41.155 1.00 86.69 170 LEU A CA 1
ATOM 1384 C C . LEU A 1 170 ? -42.073 5.120 41.428 1.00 86.69 170 LEU A C 1
ATOM 1386 O O . LEU A 1 170 ? -42.882 5.375 40.546 1.00 86.69 170 LEU A O 1
ATOM 1390 N N . GLN A 1 171 ? -42.168 5.666 42.638 1.00 81.88 171 GLN A N 1
ATOM 1391 C CA . GLN A 1 171 ? -43.223 6.631 42.988 1.00 81.88 171 GLN A CA 1
ATOM 1392 C C . GLN A 1 171 ? -42.693 8.062 43.059 1.00 81.88 171 GLN A C 1
ATOM 1394 O O . GLN A 1 171 ? -43.398 8.996 42.678 1.00 81.88 171 GLN A O 1
ATOM 1399 N N . GLU A 1 172 ? -41.448 8.234 43.501 1.00 84.44 172 GLU A N 1
ATOM 1400 C CA . GLU A 1 172 ? -40.842 9.548 43.693 1.00 84.44 172 GLU A CA 1
ATOM 1401 C C . GLU A 1 172 ? -40.374 10.154 42.374 1.00 84.44 172 GLU A C 1
ATOM 1403 O O . GLU A 1 172 ? -39.815 9.475 41.503 1.00 84.44 172 GLU A O 1
ATOM 1408 N N . ARG A 1 173 ? -40.621 11.456 42.210 1.00 84.12 173 ARG A N 1
ATOM 1409 C CA . ARG A 1 173 ? -40.275 12.183 40.987 1.00 84.12 173 ARG A CA 1
ATOM 1410 C C . ARG A 1 173 ? -38.771 12.190 40.712 1.00 84.12 173 ARG A C 1
ATOM 1412 O O . ARG A 1 173 ? -38.384 11.984 39.558 1.00 84.12 173 ARG A O 1
ATOM 1419 N N . ASP A 1 174 ? -37.949 12.411 41.732 1.00 83.69 174 ASP A N 1
ATOM 1420 C CA . ASP A 1 174 ? -36.492 12.504 41.589 1.00 83.69 174 ASP A CA 1
ATOM 1421 C C . ASP A 1 174 ? -35.882 11.151 41.217 1.00 83.69 174 ASP A C 1
ATOM 1423 O O . ASP A 1 174 ? -35.196 11.063 40.198 1.00 83.69 174 ASP A O 1
ATOM 1427 N N . ASP A 1 175 ? -36.256 10.077 41.917 1.00 87.75 175 ASP A N 1
ATOM 1428 C CA . ASP A 1 175 ? -35.869 8.701 41.576 1.00 87.75 175 ASP A CA 1
ATOM 1429 C C . ASP A 1 175 ? -36.257 8.339 40.144 1.00 87.75 175 ASP A C 1
ATOM 1431 O O . ASP A 1 175 ? -35.467 7.780 39.383 1.00 87.75 175 ASP A O 1
ATOM 1435 N N . THR A 1 176 ? -37.483 8.690 39.748 1.00 88.12 176 THR A N 1
ATOM 1436 C CA . THR A 1 176 ? -37.972 8.446 38.388 1.00 88.12 176 THR A CA 1
ATOM 1437 C C . THR A 1 176 ? -37.157 9.224 37.361 1.00 88.12 176 THR A C 1
ATOM 1439 O O . THR A 1 176 ? -36.865 8.702 36.284 1.00 88.12 176 THR A O 1
ATOM 1442 N N . THR A 1 177 ? -36.797 10.470 37.672 1.00 87.25 177 THR A N 1
ATOM 1443 C CA . THR A 1 177 ? -35.999 11.331 36.793 1.00 87.25 177 THR A CA 1
ATOM 1444 C C . THR A 1 177 ? -34.590 10.771 36.637 1.00 87.25 177 THR A C 1
ATOM 1446 O O . THR A 1 177 ? -34.141 10.585 35.506 1.00 87.25 177 THR A O 1
ATOM 1449 N N . LEU A 1 178 ? -33.926 10.429 37.743 1.00 90.06 178 LEU A N 1
ATOM 1450 C CA . LEU A 1 178 ? -32.581 9.860 37.747 1.00 90.06 178 LEU A CA 1
ATOM 1451 C C . LEU A 1 178 ? -32.541 8.500 37.038 1.00 90.06 178 LEU A C 1
ATOM 1453 O O . LEU A 1 178 ? -31.713 8.297 36.151 1.00 90.06 178 LEU A O 1
ATOM 1457 N N . PHE A 1 179 ? -33.486 7.601 37.335 1.00 91.69 179 PHE A N 1
ATOM 1458 C CA . PHE A 1 179 ? -33.616 6.327 36.623 1.00 91.69 179 PHE A CA 1
ATOM 1459 C C . PHE A 1 179 ? -33.831 6.542 35.121 1.00 91.69 179 PHE A C 1
ATOM 1461 O O . PHE A 1 179 ? -33.179 5.898 34.303 1.00 91.69 179 PHE A O 1
ATOM 1468 N N . SER A 1 180 ? -34.682 7.499 34.736 1.00 90.38 180 SER A N 1
ATOM 1469 C CA . SER A 1 180 ? -34.914 7.828 33.323 1.00 90.38 180 SER A CA 1
ATOM 1470 C C . SER A 1 180 ? -33.660 8.372 32.630 1.00 90.38 180 SER A C 1
ATOM 1472 O O . SER A 1 180 ? -33.449 8.073 31.458 1.00 90.38 180 SER A O 1
ATOM 1474 N N . MET A 1 181 ? -32.814 9.138 33.328 1.00 90.31 181 MET A N 1
ATOM 1475 C CA . MET A 1 181 ? -31.526 9.610 32.801 1.00 90.31 181 MET A CA 1
ATOM 1476 C C . MET A 1 181 ? -30.538 8.458 32.581 1.00 90.31 181 MET A C 1
ATOM 1478 O O . MET A 1 181 ? -29.870 8.416 31.545 1.00 90.31 181 MET A O 1
ATOM 1482 N N . LEU A 1 182 ? -30.475 7.496 33.509 1.00 93.25 182 LEU A N 1
ATOM 1483 C CA . LEU A 1 182 ? -29.668 6.281 33.351 1.00 93.25 182 LEU A CA 1
ATOM 1484 C C . LEU A 1 182 ? -30.159 5.448 32.157 1.00 93.25 182 LEU A C 1
ATOM 1486 O O . LEU A 1 182 ? -29.369 5.070 31.295 1.00 93.25 182 LEU A O 1
ATOM 1490 N N . VAL A 1 183 ? -31.474 5.235 32.050 1.00 92.25 183 VAL A N 1
ATOM 1491 C CA . VAL A 1 183 ? -32.093 4.526 30.918 1.00 92.25 183 VAL A CA 1
ATOM 1492 C C . VAL A 1 183 ? -31.799 5.229 29.597 1.00 92.25 183 VAL A C 1
ATOM 1494 O O . VAL A 1 183 ? -31.372 4.579 28.645 1.00 92.25 183 VAL A O 1
ATOM 1497 N N . LEU A 1 184 ? -31.978 6.552 29.531 1.00 92.12 184 LEU A N 1
ATOM 1498 C CA . LEU A 1 184 ? -31.680 7.330 28.330 1.00 92.12 184 LEU A CA 1
ATOM 1499 C C . LEU A 1 184 ? -30.209 7.194 27.928 1.00 92.12 184 LEU A C 1
ATOM 1501 O O . LEU A 1 184 ? -29.924 7.021 26.748 1.00 92.12 184 LEU A O 1
ATOM 1505 N N . SER A 1 185 ? -29.288 7.209 28.893 1.00 91.69 185 SER A N 1
ATOM 1506 C CA . SER A 1 185 ? -27.857 7.014 28.631 1.00 91.69 185 SER A CA 1
ATOM 1507 C C . SER A 1 185 ? -27.578 5.639 28.010 1.00 91.69 185 SER A C 1
ATOM 1509 O O . SER A 1 185 ? -26.837 5.543 27.033 1.00 91.69 185 SER A O 1
ATOM 1511 N N . GLY A 1 186 ? -28.228 4.582 28.513 1.00 91.69 186 GLY A N 1
ATOM 1512 C CA . GLY A 1 186 ? -28.150 3.240 27.927 1.00 91.69 186 GLY A CA 1
ATOM 1513 C C . GLY A 1 186 ? -28.751 3.153 26.519 1.00 91.69 186 GLY A C 1
ATOM 1514 O O . GLY A 1 186 ? -28.155 2.537 25.638 1.00 91.69 186 GLY A O 1
ATOM 1515 N N . ILE A 1 187 ? -29.891 3.813 26.275 1.00 92.38 187 ILE A N 1
ATOM 1516 C CA . ILE A 1 187 ? -30.521 3.888 24.945 1.00 92.38 187 ILE A CA 1
ATOM 1517 C C . ILE A 1 187 ? -29.606 4.609 23.955 1.00 92.38 187 ILE A C 1
ATOM 1519 O O . ILE A 1 187 ? -29.421 4.123 22.844 1.00 92.38 187 ILE A O 1
ATOM 1523 N N . VAL A 1 188 ? -29.020 5.745 24.346 1.00 91.31 188 VAL A N 1
ATOM 1524 C CA . VAL A 1 188 ? -28.086 6.499 23.497 1.00 91.31 188 VAL A CA 1
ATOM 1525 C C . VAL A 1 188 ? -26.877 5.639 23.143 1.00 91.31 188 VAL A C 1
ATOM 1527 O O . VAL A 1 188 ? -26.505 5.588 21.975 1.00 91.31 188 VAL A O 1
ATOM 1530 N N . PHE A 1 189 ? -26.310 4.915 24.112 1.00 91.94 189 PHE A N 1
ATOM 1531 C CA . PHE A 1 189 ? -25.205 3.990 23.861 1.00 91.94 189 PHE A CA 1
ATOM 1532 C C . PHE A 1 189 ? -25.600 2.886 22.866 1.00 91.94 189 PHE A C 1
ATOM 1534 O O . PHE A 1 189 ? -24.931 2.715 21.848 1.00 91.94 189 PHE A O 1
ATOM 1541 N N . ALA A 1 190 ? -26.719 2.192 23.106 1.00 92.38 190 ALA A N 1
ATOM 1542 C CA . ALA A 1 190 ? -27.212 1.131 22.223 1.00 92.38 190 ALA A CA 1
ATOM 1543 C C . ALA A 1 190 ? -27.537 1.650 20.809 1.00 92.38 190 ALA A C 1
ATOM 1545 O O . ALA A 1 190 ? -27.222 1.007 19.812 1.00 92.38 190 ALA A O 1
ATOM 1546 N N . PHE A 1 191 ? -28.120 2.844 20.701 1.00 91.88 191 PHE A N 1
ATOM 1547 C CA . PHE A 1 191 ? -28.400 3.467 19.411 1.00 91.88 191 PHE A CA 1
ATOM 1548 C C . PHE A 1 191 ? -27.112 3.860 18.677 1.00 91.88 191 PHE A C 1
ATOM 1550 O O . PHE A 1 191 ? -26.966 3.600 17.485 1.00 91.88 191 PHE A O 1
ATOM 1557 N N . GLN A 1 192 ? -26.140 4.441 19.385 1.00 89.31 192 GLN A N 1
ATOM 1558 C CA . GLN A 1 192 ? -24.849 4.815 18.812 1.00 89.31 192 GLN A CA 1
ATOM 1559 C C . GLN A 1 192 ? -24.074 3.594 18.289 1.00 89.31 192 GLN A C 1
ATOM 1561 O O . GLN A 1 192 ? -23.391 3.705 17.269 1.00 89.31 192 GLN A O 1
ATOM 1566 N N . SER A 1 193 ? -24.224 2.428 18.922 1.00 91.62 193 SER A N 1
ATOM 1567 C CA . SER A 1 193 ? -23.653 1.150 18.477 1.00 91.62 193 SER A CA 1
ATOM 1568 C C . SER A 1 193 ? -24.132 0.675 17.093 1.00 91.62 193 SER A C 1
ATOM 1570 O O . SER A 1 193 ? -23.453 -0.147 16.482 1.00 91.62 193 SER A O 1
ATOM 1572 N N . PHE A 1 194 ? -25.227 1.212 16.532 1.00 90.19 194 PHE A N 1
ATOM 1573 C CA . PHE A 1 194 ? -25.618 0.941 15.134 1.00 90.19 194 PHE A CA 1
ATOM 1574 C C . PHE A 1 194 ? -24.749 1.669 14.101 1.00 90.19 194 PHE A C 1
ATOM 1576 O O . PHE A 1 194 ? -24.641 1.224 12.959 1.00 90.19 194 PHE A O 1
ATOM 1583 N N . PHE A 1 195 ? -24.153 2.801 14.474 1.00 86.81 195 PHE A N 1
ATOM 1584 C CA . PHE A 1 195 ? -23.450 3.688 13.540 1.00 86.81 195 PHE A CA 1
ATOM 1585 C C . PHE A 1 195 ? -21.970 3.875 13.883 1.00 86.81 195 PHE A C 1
ATOM 1587 O O . PHE A 1 195 ? -21.250 4.580 13.174 1.00 86.81 195 PHE A O 1
ATOM 1594 N N . SER A 1 196 ? -21.530 3.308 15.005 1.00 86.50 196 SER A N 1
ATOM 1595 C CA . SER A 1 196 ? -20.184 3.444 15.544 1.00 86.50 196 SER A CA 1
ATOM 1596 C C . SER A 1 196 ? -19.830 2.228 16.408 1.00 86.50 196 SER A C 1
ATOM 1598 O O . SER A 1 196 ? -20.537 1.223 16.401 1.00 86.50 196 SER A O 1
ATOM 1600 N N . PHE A 1 197 ? -18.713 2.320 17.126 1.00 89.12 197 PHE A N 1
ATOM 1601 C CA . PHE A 1 197 ? -18.152 1.259 17.961 1.00 89.12 197 PHE A CA 1
ATOM 1602 C C . PHE A 1 197 ? -17.881 1.699 19.417 1.00 89.12 197 PHE A C 1
ATOM 1604 O O . PHE A 1 197 ? -16.777 1.491 19.935 1.00 89.12 197 PHE A O 1
ATOM 1611 N N . PRO A 1 198 ? -18.828 2.373 20.106 1.00 88.75 198 PRO A N 1
ATOM 1612 C CA . PRO A 1 198 ? -18.589 2.898 21.449 1.00 88.75 198 PRO A CA 1
ATOM 1613 C C . PRO A 1 198 ? -18.196 1.804 22.454 1.00 88.75 198 PRO A C 1
ATOM 1615 O O . PRO A 1 198 ? -17.406 2.089 23.350 1.00 88.75 198 PRO A O 1
ATOM 1618 N N . GLY A 1 199 ? -18.648 0.554 22.287 1.00 86.06 199 GLY A N 1
ATOM 1619 C CA . GLY A 1 199 ? -18.251 -0.562 23.157 1.00 86.06 199 GLY A CA 1
ATOM 1620 C C . GLY A 1 199 ? -16.773 -0.950 23.062 1.00 86.06 199 GLY A C 1
ATOM 1621 O O . GLY A 1 199 ? -16.215 -1.515 24.000 1.00 86.06 199 GLY A O 1
ATOM 1622 N N . HIS A 1 200 ? -16.103 -0.595 21.967 1.00 84.31 200 HIS A N 1
ATOM 1623 C CA . HIS A 1 200 ? -14.672 -0.835 21.782 1.00 84.31 200 HIS A CA 1
ATOM 1624 C C . HIS A 1 200 ? -13.793 0.322 22.284 1.00 84.31 200 HIS A C 1
ATOM 1626 O O . HIS A 1 200 ? -12.565 0.200 22.293 1.00 84.31 200 HIS A O 1
ATOM 1632 N N . LEU A 1 201 ? -14.400 1.429 22.726 1.00 85.19 201 LEU A N 1
ATOM 1633 C CA . LEU A 1 201 ? -13.714 2.548 23.365 1.00 85.19 201 LEU A CA 1
ATOM 1634 C C . LEU A 1 201 ? -13.831 2.408 24.881 1.00 85.19 201 LEU A C 1
ATOM 1636 O O . LEU A 1 201 ? -14.920 2.509 25.443 1.00 85.19 201 LEU A O 1
ATOM 1640 N N . LEU A 1 202 ? -12.695 2.208 25.553 1.00 83.56 202 LEU A N 1
ATOM 1641 C CA . LEU A 1 202 ? -12.668 1.910 26.986 1.00 83.56 202 LEU A CA 1
ATOM 1642 C C . LEU A 1 202 ? -13.474 2.903 27.849 1.00 83.56 202 LEU A C 1
ATOM 1644 O O . LEU A 1 202 ? -14.262 2.426 28.663 1.00 83.56 202 LEU A O 1
ATOM 1648 N N . PRO A 1 203 ? -13.356 4.239 27.687 1.00 87.56 203 PRO A N 1
ATOM 1649 C CA . PRO A 1 203 ? -14.132 5.175 28.504 1.00 87.56 203 PRO A CA 1
ATOM 1650 C C . PRO A 1 203 ? -15.648 5.003 28.334 1.00 87.56 203 PRO A C 1
ATOM 1652 O O . PRO A 1 203 ? -16.388 5.010 29.315 1.00 87.56 203 PRO A O 1
ATOM 1655 N N . ASN A 1 204 ? -16.109 4.776 27.101 1.00 89.69 204 ASN A N 1
ATOM 1656 C CA . ASN A 1 204 ? -17.529 4.621 26.790 1.00 89.69 204 ASN A CA 1
ATOM 1657 C C . ASN A 1 204 ? -18.069 3.286 27.311 1.00 89.69 204 ASN A C 1
ATOM 1659 O O . ASN A 1 204 ? -19.150 3.247 27.893 1.00 89.69 204 ASN A O 1
ATOM 1663 N N . ALA A 1 205 ? -17.305 2.203 27.152 1.00 87.88 205 ALA A N 1
ATOM 1664 C CA . ALA A 1 205 ? -17.661 0.891 27.684 1.00 87.88 205 ALA A CA 1
ATOM 1665 C C . ALA A 1 205 ? -17.743 0.898 29.222 1.00 87.88 205 ALA A C 1
ATOM 1667 O O . ALA A 1 205 ? -18.677 0.337 29.799 1.00 87.88 205 ALA A O 1
ATOM 1668 N N . LEU A 1 206 ? -16.804 1.576 29.896 1.00 89.69 206 LEU A N 1
ATOM 1669 C CA . LEU A 1 206 ? -16.835 1.756 31.351 1.00 89.69 206 LEU A CA 1
ATOM 1670 C C . LEU A 1 206 ? -18.041 2.590 31.792 1.00 89.69 206 LEU A C 1
ATOM 1672 O O . LEU A 1 206 ? -18.718 2.212 32.745 1.00 89.69 206 LEU A O 1
ATOM 1676 N N . MET A 1 207 ? -18.357 3.672 31.074 1.00 90.69 207 MET A N 1
ATOM 1677 C CA . MET A 1 207 ? -19.544 4.486 31.346 1.00 90.69 207 MET A CA 1
ATOM 1678 C C . MET A 1 207 ? -20.836 3.676 31.185 1.00 90.69 207 MET A C 1
ATOM 1680 O O . MET A 1 207 ? -21.693 3.711 32.064 1.00 90.69 207 MET A O 1
ATOM 1684 N N . ALA A 1 208 ? -20.968 2.894 30.110 1.00 90.69 208 ALA A N 1
ATOM 1685 C CA . ALA A 1 208 ? -22.117 2.013 29.910 1.00 90.69 208 ALA A CA 1
ATOM 1686 C C . ALA A 1 208 ? -22.239 0.978 31.038 1.00 90.69 208 ALA A C 1
ATOM 1688 O O . ALA A 1 208 ? -23.324 0.781 31.583 1.00 90.69 208 ALA A O 1
ATOM 1689 N N . THR A 1 209 ? -21.118 0.376 31.447 1.00 91.00 209 THR A N 1
ATOM 1690 C CA . THR A 1 209 ? -21.073 -0.578 32.566 1.00 91.00 209 THR A CA 1
ATOM 1691 C C . THR A 1 209 ? -21.515 0.077 33.873 1.00 91.00 209 THR A C 1
ATOM 1693 O O . THR A 1 209 ? -22.320 -0.499 34.604 1.00 91.00 209 THR A O 1
ATOM 1696 N N . PHE A 1 210 ? -21.044 1.294 34.154 1.00 93.50 210 PHE A N 1
ATOM 1697 C CA . PHE A 1 210 ? -21.452 2.068 35.324 1.00 93.50 210 PHE A CA 1
ATOM 1698 C C . PHE A 1 210 ? -22.954 2.379 35.302 1.00 93.50 210 PHE A C 1
ATOM 1700 O O . PHE A 1 210 ? -23.647 2.089 36.273 1.00 93.50 210 PHE A O 1
ATOM 1707 N N . VAL A 1 211 ? -23.472 2.905 34.188 1.00 93.06 211 VAL A N 1
ATOM 1708 C CA . VAL A 1 211 ? -24.893 3.255 34.025 1.00 93.06 211 VAL A CA 1
ATOM 1709 C C . VAL A 1 211 ? -25.795 2.033 34.207 1.00 93.06 211 VAL A C 1
ATOM 1711 O O . VAL A 1 211 ? -26.782 2.107 34.940 1.00 93.06 211 VAL A O 1
ATOM 1714 N N . LEU A 1 212 ? -25.447 0.905 33.579 1.00 91.38 212 LEU A N 1
ATOM 1715 C CA . LEU A 1 212 ? -26.192 -0.348 33.714 1.00 91.38 212 LEU A CA 1
ATOM 1716 C C . LEU A 1 212 ? -26.146 -0.866 35.156 1.00 91.38 212 LEU A C 1
ATOM 1718 O O . LEU A 1 212 ? -27.188 -1.202 35.713 1.00 91.38 212 LEU A O 1
ATOM 1722 N N . SER A 1 213 ? -24.967 -0.871 35.784 1.00 91.62 213 SER A N 1
ATOM 1723 C CA . SER A 1 213 ? -24.795 -1.334 37.168 1.00 91.62 213 SER A CA 1
ATOM 1724 C C . SER A 1 213 ? -25.565 -0.465 38.161 1.00 91.62 213 SER A C 1
ATOM 1726 O O . SER A 1 213 ? -26.234 -0.988 39.049 1.00 91.62 213 SER A O 1
ATOM 1728 N N . ALA A 1 214 ? -25.524 0.859 37.992 1.00 93.00 214 ALA A N 1
ATOM 1729 C CA . ALA A 1 214 ? -26.279 1.794 38.814 1.00 93.00 214 ALA A CA 1
ATOM 1730 C C . ALA A 1 214 ? -27.791 1.589 38.636 1.00 93.00 214 ALA A C 1
ATOM 1732 O O . ALA A 1 214 ? -28.506 1.456 39.625 1.00 93.00 214 ALA A O 1
ATOM 1733 N N . GLY A 1 215 ? -28.279 1.495 37.392 1.00 91.25 215 GLY A N 1
ATOM 1734 C CA . GLY A 1 215 ? -29.706 1.327 37.087 1.00 91.25 215 GLY A CA 1
ATOM 1735 C C . GLY A 1 215 ? -30.295 -0.033 37.491 1.00 91.25 215 GLY A C 1
ATOM 1736 O O . GLY A 1 215 ? -31.486 -0.120 37.798 1.00 91.25 215 GLY A O 1
ATOM 1737 N N . LEU A 1 216 ? -29.476 -1.087 37.514 1.00 89.81 216 LEU A N 1
ATOM 1738 C CA . LEU A 1 216 ? -29.843 -2.429 37.992 1.00 89.81 216 LEU A CA 1
ATOM 1739 C C . LEU A 1 216 ? -29.588 -2.624 39.496 1.00 89.81 216 LEU A C 1
ATOM 1741 O O . LEU A 1 216 ? -29.976 -3.646 40.064 1.00 89.81 216 LEU A O 1
ATOM 1745 N N . GLY A 1 217 ? -28.932 -1.661 40.147 1.00 89.00 217 GLY A N 1
ATOM 1746 C CA . GLY A 1 217 ? -28.562 -1.739 41.553 1.00 89.00 217 GLY A CA 1
ATOM 1747 C C . GLY A 1 217 ? -29.767 -1.779 42.498 1.00 89.00 217 GLY A C 1
ATOM 1748 O O . GLY A 1 217 ? -30.875 -1.357 42.159 1.00 89.00 217 GLY A O 1
ATOM 1749 N N . LYS A 1 218 ? -29.524 -2.237 43.735 1.00 86.94 218 LYS A N 1
ATOM 1750 C CA . LYS A 1 218 ? -30.541 -2.411 44.795 1.00 86.94 218 LYS A CA 1
ATOM 1751 C C . LYS A 1 218 ? -31.430 -1.179 45.006 1.00 86.94 218 LYS A C 1
ATOM 1753 O O . LYS A 1 218 ? -32.610 -1.321 45.306 1.00 86.94 218 LYS A O 1
ATOM 1758 N N . TYR A 1 219 ? -30.877 0.024 44.842 1.00 89.06 219 TYR A N 1
ATOM 1759 C CA . TYR A 1 219 ? -31.631 1.265 45.008 1.00 89.06 219 TYR A CA 1
ATOM 1760 C C . TYR A 1 219 ? -32.799 1.372 44.016 1.00 89.06 219 TYR A C 1
ATOM 1762 O O . TYR A 1 219 ? -33.938 1.599 44.434 1.00 89.06 219 TYR A O 1
ATOM 1770 N N . PHE A 1 220 ? -32.536 1.139 42.726 1.00 88.69 220 PHE A N 1
ATOM 1771 C CA . PHE A 1 220 ? -33.544 1.249 41.674 1.00 88.69 220 PHE A CA 1
ATOM 1772 C C . PHE A 1 220 ? -34.323 -0.034 41.438 1.00 88.69 220 PHE A C 1
ATOM 1774 O O . PHE A 1 220 ? -35.445 0.067 40.961 1.00 88.69 220 PHE A O 1
ATOM 1781 N N . ASN A 1 221 ? -33.792 -1.210 41.767 1.00 86.69 221 ASN A N 1
ATOM 1782 C CA . ASN A 1 221 ? -34.476 -2.473 41.511 1.00 86.69 221 ASN A CA 1
ATOM 1783 C C . ASN A 1 221 ? -35.672 -2.685 42.462 1.00 86.69 221 ASN A C 1
ATOM 1785 O O . ASN A 1 221 ? -35.541 -3.256 43.543 1.00 86.69 221 ASN A O 1
ATOM 1789 N N . LYS A 1 222 ? -36.860 -2.224 42.048 1.00 82.38 222 LYS A N 1
ATOM 1790 C CA . LYS A 1 222 ? -38.136 -2.410 42.762 1.00 82.38 222 LYS A CA 1
ATOM 1791 C C . LYS A 1 222 ? -38.937 -3.614 42.238 1.00 82.38 222 LYS A C 1
ATOM 1793 O O . LYS A 1 222 ? -40.064 -3.859 42.676 1.00 82.38 222 LYS A O 1
ATOM 1798 N N . VAL A 1 223 ? -38.402 -4.362 41.270 1.00 69.88 223 VAL A N 1
ATOM 1799 C CA . VAL A 1 223 ? -39.063 -5.526 40.662 1.00 69.88 223 VAL A CA 1
ATOM 1800 C C . VAL A 1 223 ? -38.569 -6.802 41.341 1.00 69.88 223 VAL A C 1
ATOM 1802 O O . VAL A 1 223 ? -37.517 -7.308 40.980 1.00 69.88 223 VAL A O 1
ATOM 1805 N N . ASP A 1 224 ? -39.332 -7.308 42.317 1.00 66.94 224 ASP A N 1
ATOM 1806 C CA . ASP A 1 224 ? -39.210 -8.644 42.934 1.00 66.94 224 ASP A CA 1
ATOM 1807 C C . ASP A 1 224 ? -37.757 -9.095 43.188 1.00 66.94 224 ASP A C 1
ATOM 1809 O O . ASP A 1 224 ? -37.374 -10.234 42.909 1.00 66.94 224 ASP A O 1
ATOM 1813 N N . GLY A 1 225 ? -36.929 -8.170 43.685 1.00 66.00 225 GLY A N 1
ATOM 1814 C CA . GLY A 1 225 ? -35.513 -8.402 43.937 1.00 66.00 225 GLY A CA 1
ATOM 1815 C C . GLY A 1 225 ? -35.332 -9.495 44.984 1.00 66.00 225 GLY A C 1
ATOM 1816 O O . GLY A 1 225 ? -35.696 -9.315 46.143 1.00 66.00 225 GLY A O 1
ATOM 1817 N N . LYS A 1 226 ? -34.773 -10.636 44.575 1.00 71.75 226 LYS A N 1
ATOM 1818 C CA . LYS A 1 226 ? -34.399 -11.719 45.488 1.00 71.75 226 LYS A CA 1
ATOM 1819 C C . LYS A 1 226 ? -32.975 -11.493 45.974 1.00 71.75 226 LYS A C 1
ATOM 1821 O O . LYS A 1 226 ? -32.051 -11.421 45.165 1.00 71.75 226 LYS A O 1
ATOM 1826 N N . GLU A 1 227 ? -32.802 -11.396 47.285 1.00 76.12 227 GLU A N 1
ATOM 1827 C CA . GLU A 1 227 ? -31.478 -11.428 47.900 1.00 76.12 227 GLU A CA 1
ATOM 1828 C C . GLU A 1 227 ? -31.026 -12.887 48.009 1.00 76.12 227 GLU A C 1
ATOM 1830 O O . GLU A 1 227 ? -31.730 -13.731 48.563 1.00 76.12 227 GLU A O 1
ATOM 1835 N N . TYR A 1 228 ? -29.863 -13.193 47.437 1.00 81.19 228 TYR A N 1
ATOM 1836 C CA . TYR A 1 228 ? -29.254 -14.516 47.522 1.00 81.19 228 TYR A CA 1
ATOM 1837 C C . TYR A 1 228 ? -28.066 -14.448 48.470 1.00 81.19 228 TYR A C 1
ATO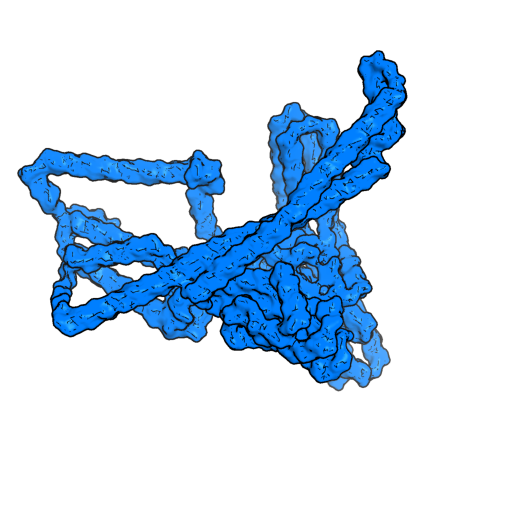M 1839 O O . TYR A 1 228 ? -27.076 -13.774 48.189 1.00 81.19 228 TYR A O 1
ATOM 1847 N N . GLU A 1 229 ? -28.152 -15.166 49.585 1.00 86.56 229 GLU A N 1
ATOM 1848 C CA . GLU A 1 229 ? -27.046 -15.286 50.524 1.00 86.56 229 GLU A CA 1
ATOM 1849 C C . GLU A 1 229 ? -26.196 -16.510 50.158 1.00 86.56 229 GLU A C 1
ATOM 1851 O O . GLU A 1 229 ? -26.672 -17.648 50.154 1.00 86.56 229 GLU A O 1
ATOM 1856 N N . ILE A 1 230 ? -24.927 -16.285 49.812 1.00 88.44 230 ILE A N 1
ATOM 1857 C CA . ILE A 1 230 ? -23.990 -17.349 49.438 1.00 88.44 230 ILE A CA 1
ATOM 1858 C C . ILE A 1 230 ? -23.046 -17.585 50.622 1.00 88.44 230 ILE A C 1
ATOM 1860 O O . ILE A 1 230 ? -22.302 -16.686 51.003 1.00 88.44 230 ILE A O 1
ATOM 1864 N N . LYS A 1 231 ? -23.066 -18.793 51.207 1.00 93.50 231 LYS A N 1
ATOM 1865 C CA . LYS A 1 231 ? -22.259 -19.173 52.387 1.00 93.50 231 LYS A CA 1
ATOM 1866 C C . LYS A 1 231 ? -21.371 -20.393 52.140 1.00 93.50 231 LYS A C 1
ATOM 1868 O O . LYS A 1 231 ? -21.585 -21.161 51.197 1.00 93.50 231 LYS A O 1
ATOM 1873 N N . GLY A 1 232 ? -20.403 -20.586 53.040 1.00 95.25 232 GLY A N 1
ATOM 1874 C CA . GLY A 1 232 ? -19.563 -21.784 53.120 1.00 95.25 232 GLY A CA 1
ATOM 1875 C C . GLY A 1 232 ? -18.799 -22.059 51.824 1.00 95.25 232 GLY A C 1
ATOM 1876 O O . GLY A 1 232 ? -18.280 -21.141 51.191 1.00 95.25 232 GLY A O 1
ATOM 1877 N N . ALA A 1 233 ? -18.774 -23.323 51.396 1.00 94.31 233 ALA A N 1
ATOM 1878 C CA . ALA A 1 233 ? -18.035 -23.754 50.209 1.00 94.31 233 ALA A CA 1
ATOM 1879 C C . ALA A 1 233 ? -18.454 -23.021 48.918 1.00 94.31 233 ALA A C 1
ATOM 1881 O O . ALA A 1 233 ? -17.596 -22.686 48.107 1.00 94.31 233 ALA A O 1
ATOM 1882 N N . LYS A 1 234 ? -19.745 -22.699 48.731 1.00 93.62 234 LYS A N 1
ATOM 1883 C CA . LYS A 1 234 ? -20.223 -21.974 47.535 1.00 93.62 234 LYS A CA 1
ATOM 1884 C C . LYS A 1 234 ? -19.641 -20.559 47.445 1.00 93.62 234 LYS A C 1
ATOM 1886 O O . LYS A 1 234 ? -19.318 -20.107 46.351 1.00 93.62 234 LYS A O 1
ATOM 1891 N N . ALA A 1 235 ? -19.487 -19.880 48.584 1.00 94.19 235 ALA A N 1
ATOM 1892 C CA . ALA A 1 235 ? -18.892 -18.544 48.644 1.00 94.19 235 ALA A CA 1
ATOM 1893 C C . ALA A 1 235 ? -17.397 -18.593 48.320 1.00 94.19 235 ALA A C 1
ATOM 1895 O O . ALA A 1 235 ? -16.907 -17.757 47.567 1.00 94.19 235 ALA A O 1
ATOM 1896 N N . VAL A 1 236 ? -16.699 -19.615 48.826 1.00 95.38 236 VAL A N 1
ATOM 1897 C CA . VAL A 1 236 ? -15.287 -19.860 48.505 1.00 95.38 236 VAL A CA 1
ATOM 1898 C C . VAL A 1 236 ? -15.113 -20.134 47.011 1.00 95.38 236 VAL A C 1
ATOM 1900 O O . VAL A 1 236 ? -14.277 -19.499 46.380 1.00 95.38 236 VAL A O 1
ATOM 1903 N N . VAL A 1 237 ? -15.933 -21.011 46.418 1.00 96.06 237 VAL A N 1
ATOM 1904 C CA . VAL A 1 237 ? -15.883 -21.315 44.976 1.00 96.06 237 VAL A CA 1
ATOM 1905 C C . VAL A 1 237 ? -16.144 -20.064 44.138 1.00 96.06 237 VAL A C 1
ATOM 1907 O O . VAL A 1 237 ? -15.374 -19.775 43.227 1.00 96.06 237 VAL A O 1
ATOM 1910 N N . LEU A 1 238 ? -17.185 -19.288 44.457 1.00 93.50 238 LEU A N 1
ATOM 1911 C CA . LEU A 1 238 ? -17.468 -18.037 43.751 1.00 93.50 238 LEU A CA 1
ATOM 1912 C C . LEU A 1 238 ? -16.316 -17.033 43.898 1.00 93.50 238 LEU A C 1
ATOM 1914 O O . LEU A 1 238 ? -15.907 -16.425 42.911 1.00 93.50 238 LEU A O 1
ATOM 1918 N N . GLY A 1 239 ? -15.772 -16.886 45.108 1.00 95.06 239 GLY A N 1
ATOM 1919 C CA . GLY A 1 239 ? -14.619 -16.032 45.379 1.00 95.06 239 GLY A CA 1
ATOM 1920 C C . GLY A 1 239 ? -13.402 -16.433 44.549 1.00 95.06 239 GLY A C 1
ATOM 1921 O O . GLY A 1 239 ? -12.799 -15.577 43.908 1.00 95.06 239 GLY A O 1
ATOM 1922 N N . LEU A 1 240 ? -13.091 -17.731 44.479 1.00 96.25 240 LEU A N 1
ATOM 1923 C CA . LEU A 1 240 ? -12.011 -18.258 43.644 1.00 96.25 240 LEU A CA 1
ATOM 1924 C C . LEU A 1 240 ? -12.260 -17.985 42.159 1.00 96.25 240 LEU A C 1
ATOM 1926 O O . LEU A 1 240 ? -11.368 -17.479 41.491 1.00 96.25 240 LEU A O 1
ATOM 1930 N N . VAL A 1 241 ? -13.469 -18.234 41.646 1.00 96.31 241 VAL A N 1
ATOM 1931 C CA . VAL A 1 241 ? -13.815 -17.952 40.240 1.00 96.31 241 VAL A CA 1
ATOM 1932 C C . VAL A 1 241 ? -13.638 -16.469 39.909 1.00 96.31 241 VAL A C 1
ATOM 1934 O O . VAL A 1 241 ? -13.061 -16.138 38.871 1.00 96.31 241 VAL A O 1
ATOM 1937 N N . LEU A 1 242 ? -14.092 -15.568 40.784 1.00 93.75 242 LEU A N 1
ATOM 1938 C CA . LEU A 1 242 ? -13.942 -14.124 40.596 1.00 93.75 242 LEU A CA 1
ATOM 1939 C C . LEU A 1 242 ? -12.473 -13.698 40.656 1.00 93.75 242 LEU A C 1
ATOM 1941 O O . LEU A 1 242 ? -12.019 -12.987 39.762 1.00 93.75 242 LEU A O 1
ATOM 1945 N N . ILE A 1 243 ? -11.714 -14.170 41.650 1.00 96.31 243 ILE A N 1
ATOM 1946 C CA . ILE A 1 243 ? -10.281 -13.874 41.780 1.00 96.31 243 ILE A CA 1
ATOM 1947 C C . ILE A 1 243 ? -9.519 -14.394 40.562 1.00 96.31 243 ILE A C 1
ATOM 1949 O O . ILE A 1 243 ? -8.762 -13.637 39.966 1.00 96.31 243 ILE A O 1
ATOM 1953 N N . SER A 1 244 ? -9.745 -15.639 40.136 1.00 95.44 244 SER A N 1
ATOM 1954 C CA . SER A 1 244 ? -9.102 -16.213 38.950 1.00 95.44 244 SER A CA 1
ATOM 1955 C C . SER A 1 244 ? -9.463 -15.448 37.676 1.00 95.44 244 SER A C 1
ATOM 1957 O O . SER A 1 244 ? -8.584 -15.185 36.858 1.00 95.44 244 SER A O 1
ATOM 1959 N N . SER A 1 245 ? -10.722 -15.029 37.518 1.00 92.75 245 SER A N 1
ATOM 1960 C CA . SER A 1 245 ? -11.166 -14.250 36.353 1.00 92.75 245 SER A CA 1
ATOM 1961 C C . SER A 1 245 ? -10.538 -12.854 36.324 1.00 92.75 245 SER A C 1
ATOM 1963 O O . SER A 1 245 ? -10.052 -12.406 35.283 1.00 92.75 245 SER A O 1
ATOM 1965 N N . VAL A 1 246 ? -10.503 -12.166 37.468 1.00 92.25 246 VAL A N 1
ATOM 1966 C CA . VAL A 1 246 ? -9.893 -10.835 37.598 1.00 92.25 246 VAL A CA 1
ATOM 1967 C C . VAL A 1 246 ? -8.379 -10.921 37.433 1.00 92.25 246 VAL A C 1
ATOM 1969 O O . VAL A 1 246 ? -7.817 -10.159 36.652 1.00 92.25 246 VAL A O 1
ATOM 1972 N N . ALA A 1 247 ? -7.713 -11.864 38.100 1.00 94.50 247 ALA A N 1
ATOM 1973 C CA . ALA A 1 247 ? -6.270 -12.054 38.000 1.00 94.50 247 ALA A CA 1
ATOM 1974 C C . ALA A 1 247 ? -5.854 -12.445 36.577 1.00 94.50 247 ALA A C 1
ATOM 1976 O O . ALA A 1 247 ? -4.945 -11.833 36.021 1.00 94.50 247 ALA A O 1
ATOM 1977 N N . GLY A 1 248 ? -6.557 -13.395 35.952 1.00 93.94 248 GLY A N 1
ATOM 1978 C CA . GLY A 1 248 ? -6.290 -13.822 34.579 1.00 93.94 248 GLY A CA 1
ATOM 1979 C C . GLY A 1 248 ? -6.504 -12.701 33.562 1.00 93.94 248 GLY A C 1
ATOM 1980 O O . GLY A 1 248 ? -5.617 -12.418 32.758 1.00 93.94 248 GLY A O 1
ATOM 1981 N N . SER A 1 249 ? -7.642 -12.000 33.620 1.00 88.88 249 SER A N 1
ATOM 1982 C CA . SER A 1 249 ? -7.909 -10.872 32.712 1.00 88.88 249 SER A CA 1
ATOM 1983 C C . SER A 1 249 ? -6.943 -9.704 32.927 1.00 88.88 249 SER A C 1
ATOM 1985 O O . SER A 1 249 ? -6.474 -9.115 31.951 1.00 88.88 249 SER A O 1
ATOM 1987 N N . THR A 1 250 ? -6.588 -9.404 34.180 1.00 91.12 250 THR A N 1
ATOM 1988 C CA . THR A 1 250 ? -5.594 -8.376 34.514 1.00 91.12 250 THR A CA 1
ATOM 1989 C C . THR A 1 250 ? -4.222 -8.765 33.988 1.00 91.12 250 THR A C 1
ATOM 1991 O O . THR A 1 250 ? -3.588 -7.939 33.346 1.00 91.12 250 THR A O 1
ATOM 1994 N N . TYR A 1 251 ? -3.786 -10.013 34.172 1.00 92.69 251 TYR A N 1
ATOM 1995 C CA . TYR A 1 251 ? -2.514 -10.513 33.649 1.00 92.69 251 TYR A CA 1
ATOM 1996 C C . TYR A 1 251 ? -2.435 -10.388 32.121 1.00 92.69 251 TYR A C 1
ATOM 1998 O O . TYR A 1 251 ? -1.492 -9.798 31.596 1.00 92.69 251 TYR A O 1
ATOM 2006 N N . LEU A 1 252 ? -3.459 -10.858 31.400 1.00 89.94 252 LEU A N 1
ATOM 2007 C CA . LEU A 1 252 ? -3.512 -10.763 29.936 1.00 89.94 252 LEU A CA 1
ATOM 2008 C C . LEU A 1 252 ? -3.486 -9.307 29.458 1.00 89.94 252 LEU A C 1
ATOM 2010 O O . LEU A 1 252 ? -2.757 -8.958 28.526 1.00 89.94 252 LEU A O 1
ATOM 2014 N N . ARG A 1 253 ? -4.262 -8.437 30.111 1.00 88.50 253 ARG A N 1
ATOM 2015 C CA . ARG A 1 253 ? -4.342 -7.020 29.752 1.00 88.50 253 ARG A CA 1
ATOM 2016 C C . ARG A 1 253 ? -3.070 -6.259 30.106 1.00 88.50 253 ARG A C 1
ATOM 2018 O O . ARG A 1 253 ? -2.658 -5.394 29.337 1.00 88.50 253 ARG A O 1
ATOM 2025 N N . TRP A 1 254 ? -2.444 -6.597 31.227 1.00 92.81 254 TRP A N 1
ATOM 2026 C CA . TRP A 1 254 ? -1.169 -6.039 31.653 1.00 92.81 254 TRP A CA 1
ATOM 2027 C C . TRP A 1 254 ? -0.061 -6.417 30.674 1.00 92.81 254 TRP A C 1
ATOM 2029 O O . TRP A 1 254 ? 0.623 -5.531 30.171 1.00 92.81 254 TRP A O 1
ATOM 2039 N N . ASN A 1 255 ? 0.050 -7.695 30.303 1.00 93.75 255 ASN A N 1
ATOM 2040 C CA . ASN A 1 255 ? 1.019 -8.138 29.301 1.00 93.75 255 ASN A CA 1
ATOM 2041 C C . ASN A 1 255 ? 0.801 -7.435 27.959 1.00 93.75 255 ASN A C 1
ATOM 2043 O O . ASN A 1 255 ? 1.756 -6.930 27.378 1.00 93.75 255 ASN A O 1
ATOM 2047 N N . HIS A 1 256 ? -0.448 -7.324 27.488 1.00 91.25 256 HIS A N 1
ATOM 2048 C CA . HIS A 1 256 ? -0.753 -6.578 26.266 1.00 91.25 256 HIS A CA 1
ATOM 2049 C C . HIS A 1 256 ? -0.338 -5.102 26.361 1.00 91.25 256 HIS A C 1
ATOM 2051 O O . HIS A 1 256 ? 0.305 -4.591 25.447 1.00 91.25 256 HIS A O 1
ATOM 2057 N N . PHE A 1 257 ? -0.658 -4.429 27.471 1.00 94.00 257 PHE A N 1
ATOM 2058 C CA . PHE A 1 257 ? -0.297 -3.030 27.697 1.00 94.00 257 PHE A CA 1
ATOM 2059 C C . PHE A 1 257 ? 1.222 -2.821 27.730 1.00 94.00 257 PHE A C 1
ATOM 2061 O O . PHE A 1 257 ? 1.736 -1.934 27.053 1.00 94.00 257 PHE A O 1
ATOM 2068 N N . ILE A 1 258 ? 1.964 -3.655 28.461 1.00 96.88 258 ILE A N 1
ATOM 2069 C CA . ILE A 1 258 ? 3.427 -3.557 28.526 1.00 96.88 258 ILE A CA 1
ATOM 2070 C C . ILE A 1 258 ? 4.059 -3.872 27.161 1.00 96.88 258 ILE A C 1
ATOM 2072 O O . ILE A 1 258 ? 4.979 -3.167 26.735 1.00 96.88 258 ILE A O 1
ATOM 2076 N N . SER A 1 259 ? 3.539 -4.859 26.426 1.00 96.81 259 SER A N 1
ATOM 2077 C CA . SER A 1 259 ? 3.950 -5.121 25.043 1.00 96.81 259 SER A CA 1
ATOM 2078 C C . SER A 1 259 ? 3.686 -3.929 24.123 1.00 96.81 259 SER A C 1
ATOM 2080 O O . SER A 1 259 ? 4.540 -3.634 23.284 1.00 96.81 259 SER A O 1
ATOM 2082 N N . GLU A 1 260 ? 2.571 -3.209 24.290 1.00 95.94 260 GLU A N 1
ATOM 2083 C CA . GLU A 1 260 ? 2.297 -1.963 23.565 1.00 95.94 260 GLU A CA 1
ATOM 2084 C C . GLU A 1 260 ? 3.283 -0.852 23.947 1.00 95.94 260 GLU A C 1
ATOM 2086 O O . GLU A 1 260 ? 3.781 -0.156 23.063 1.00 95.94 260 GLU A O 1
ATOM 2091 N N . VAL A 1 261 ? 3.622 -0.695 25.231 1.00 97.56 261 VAL A N 1
ATOM 2092 C CA . VAL A 1 261 ? 4.626 0.284 25.682 1.00 97.56 261 VAL A CA 1
ATOM 2093 C C . VAL A 1 261 ? 5.979 0.013 25.023 1.00 97.56 261 VAL A C 1
ATOM 2095 O O . VAL A 1 261 ? 6.596 0.934 24.484 1.00 97.56 261 VAL A O 1
ATOM 2098 N N . TYR A 1 262 ? 6.434 -1.242 25.018 1.00 98.44 262 TYR A N 1
ATOM 2099 C CA . TYR A 1 262 ? 7.673 -1.611 24.335 1.00 98.44 262 TYR A CA 1
ATOM 2100 C C . TYR A 1 262 ? 7.577 -1.422 22.825 1.00 98.44 262 TYR A C 1
ATOM 2102 O O . TYR A 1 262 ? 8.491 -0.856 22.236 1.00 98.44 262 TYR A O 1
ATOM 2110 N N . PHE A 1 263 ? 6.459 -1.800 22.208 1.00 98.19 263 PHE A N 1
ATOM 2111 C CA . PHE A 1 263 ? 6.215 -1.526 20.796 1.00 98.19 263 PHE A CA 1
ATOM 2112 C C . PHE A 1 263 ? 6.313 -0.032 20.483 1.00 98.19 263 PHE A C 1
ATOM 2114 O O . PHE A 1 263 ? 6.988 0.335 19.531 1.00 98.19 263 PHE A O 1
ATOM 2121 N N . ARG A 1 264 ? 5.694 0.846 21.283 1.00 98.00 264 ARG A N 1
ATOM 2122 C CA . ARG A 1 264 ? 5.754 2.298 21.068 1.00 98.00 264 ARG A CA 1
ATOM 2123 C C . ARG A 1 264 ? 7.185 2.816 21.168 1.00 98.00 264 ARG A C 1
ATOM 2125 O O . ARG A 1 264 ? 7.599 3.569 20.295 1.00 98.00 264 ARG A O 1
ATOM 2132 N N . LYS A 1 265 ? 7.954 2.379 22.173 1.00 98.25 265 LYS A N 1
ATOM 2133 C CA . LYS A 1 265 ? 9.381 2.731 22.301 1.00 98.25 265 LYS A CA 1
ATOM 2134 C C . LYS A 1 265 ? 10.206 2.235 21.110 1.00 98.25 265 LYS A C 1
ATOM 2136 O O . LYS A 1 265 ? 11.005 2.992 20.571 1.00 98.25 265 LYS A O 1
ATOM 2141 N N . GLY A 1 266 ? 9.980 0.994 20.677 1.00 98.25 266 GLY A N 1
ATOM 2142 C CA . GLY A 1 266 ? 10.627 0.421 19.497 1.00 98.25 266 GLY A CA 1
ATOM 2143 C C . GLY A 1 266 ? 10.249 1.152 18.211 1.00 98.25 266 GLY A C 1
ATOM 2144 O O . GLY A 1 266 ? 11.118 1.437 17.399 1.00 98.25 266 GLY A O 1
ATOM 2145 N N . ASN A 1 267 ? 8.979 1.531 18.052 1.00 98.00 267 ASN A N 1
ATOM 2146 C CA . ASN A 1 267 ? 8.501 2.283 16.898 1.00 98.00 267 ASN A CA 1
ATOM 2147 C C . ASN A 1 267 ? 9.101 3.689 16.861 1.00 98.00 267 ASN A C 1
ATOM 2149 O O . ASN A 1 267 ? 9.501 4.119 15.794 1.00 98.00 267 ASN A O 1
ATOM 2153 N N . VAL A 1 268 ? 9.236 4.384 17.998 1.00 98.25 268 VAL A N 1
ATOM 2154 C CA . VAL A 1 268 ? 9.959 5.669 18.042 1.00 98.25 268 VAL A CA 1
ATOM 2155 C C . VAL A 1 268 ? 11.392 5.491 17.536 1.00 98.25 268 VAL A C 1
ATOM 2157 O O . VAL A 1 268 ? 11.790 6.200 16.620 1.00 98.25 268 VAL A O 1
ATOM 2160 N N . ALA A 1 269 ? 12.126 4.494 18.041 1.00 98.12 269 ALA A N 1
ATOM 2161 C CA . ALA A 1 269 ? 13.481 4.206 17.566 1.00 98.12 269 ALA A CA 1
ATOM 2162 C C . ALA A 1 269 ? 13.521 3.835 16.069 1.00 98.12 269 ALA A C 1
ATOM 2164 O O . ALA A 1 269 ? 14.405 4.288 15.350 1.00 98.12 269 ALA A O 1
ATOM 2165 N N . PHE A 1 270 ? 12.545 3.064 15.580 1.00 97.69 270 PHE A N 1
ATOM 2166 C CA . PHE A 1 270 ? 12.419 2.703 14.165 1.00 97.69 270 PHE A CA 1
ATOM 2167 C C . PHE A 1 270 ? 12.133 3.918 13.269 1.00 97.69 270 PHE A C 1
ATOM 2169 O O . PHE A 1 270 ? 12.728 4.046 12.204 1.00 97.69 270 PHE A O 1
ATOM 2176 N N . GLN A 1 271 ? 11.251 4.829 13.690 1.00 97.06 271 GLN A N 1
ATOM 2177 C CA . GLN A 1 271 ? 10.983 6.064 12.947 1.00 97.06 271 GLN A CA 1
ATOM 2178 C C . GLN A 1 271 ? 12.214 6.976 12.936 1.00 97.06 271 GLN A C 1
ATOM 2180 O O . GLN A 1 271 ? 12.554 7.521 11.893 1.00 97.06 271 GLN A O 1
ATOM 2185 N N . THR A 1 272 ? 12.939 7.085 14.055 1.00 96.56 272 THR A N 1
ATOM 2186 C CA . THR A 1 272 ? 14.214 7.817 14.098 1.00 96.56 272 THR A CA 1
ATOM 2187 C C . THR A 1 272 ? 15.264 7.186 13.181 1.00 96.56 272 THR A C 1
ATOM 2189 O O . THR A 1 272 ? 15.963 7.907 12.478 1.00 96.56 272 THR A O 1
ATOM 2192 N N . LEU A 1 273 ? 15.347 5.852 13.127 1.00 95.69 273 LEU A N 1
ATOM 2193 C CA . LEU A 1 273 ? 16.209 5.138 12.182 1.00 95.69 273 LEU A CA 1
ATOM 2194 C C . LEU A 1 273 ? 15.869 5.495 10.724 1.00 95.69 273 LEU A C 1
ATOM 2196 O O . LEU A 1 273 ? 16.773 5.753 9.932 1.00 95.69 273 LEU A O 1
ATOM 2200 N N . ALA A 1 274 ? 14.580 5.518 10.369 1.00 93.88 274 ALA A N 1
ATOM 2201 C CA . ALA A 1 274 ? 14.125 5.882 9.028 1.00 93.88 274 ALA A CA 1
ATOM 2202 C C . ALA A 1 274 ? 14.438 7.350 8.686 1.00 93.88 274 ALA A C 1
ATOM 2204 O O . ALA A 1 274 ? 14.935 7.634 7.599 1.00 93.88 274 ALA A O 1
ATOM 2205 N N . GLU A 1 275 ? 14.222 8.263 9.632 1.00 94.69 275 GLU A N 1
ATOM 2206 C CA . GLU A 1 275 ? 14.520 9.688 9.472 1.00 94.69 275 GLU A CA 1
ATOM 2207 C C . GLU A 1 275 ? 16.021 9.942 9.274 1.00 94.69 275 GLU A C 1
ATOM 2209 O O . GLU A 1 275 ? 16.411 10.657 8.357 1.00 94.69 275 GLU A O 1
ATOM 2214 N N . LEU A 1 276 ? 16.887 9.282 10.049 1.00 93.44 276 LEU A N 1
ATOM 2215 C CA . LEU A 1 276 ? 18.342 9.377 9.874 1.00 93.44 276 LEU A CA 1
ATOM 2216 C C . LEU A 1 276 ? 18.804 8.897 8.489 1.00 93.44 276 LEU A C 1
ATOM 2218 O O . LEU A 1 276 ? 19.742 9.453 7.921 1.00 93.44 276 LEU A O 1
ATOM 2222 N N . ARG A 1 277 ? 18.148 7.878 7.918 1.00 91.38 277 ARG A N 1
ATOM 2223 C CA . ARG A 1 277 ? 18.424 7.426 6.542 1.00 91.38 277 ARG A CA 1
ATOM 2224 C C . ARG A 1 277 ? 17.978 8.441 5.502 1.00 91.38 277 ARG A C 1
ATOM 2226 O O . ARG A 1 277 ? 18.697 8.666 4.534 1.00 91.38 277 ARG A O 1
ATOM 2233 N N . ASN A 1 278 ? 16.815 9.053 5.708 1.00 91.50 278 ASN A N 1
ATOM 2234 C CA . ASN A 1 278 ? 16.333 10.124 4.845 1.00 91.50 278 ASN A CA 1
ATOM 2235 C C . ASN A 1 278 ? 17.303 11.317 4.869 1.00 91.50 278 ASN A C 1
ATOM 2237 O O . ASN A 1 278 ? 17.711 11.800 3.817 1.00 91.50 278 ASN A O 1
ATOM 2241 N N . GLN A 1 279 ? 17.771 11.711 6.056 1.00 91.94 279 GLN A N 1
ATOM 2242 C CA . GLN A 1 279 ? 18.797 12.745 6.218 1.00 91.94 279 GLN A CA 1
ATOM 2243 C C . GLN A 1 279 ? 20.102 12.386 5.505 1.00 91.94 279 GLN A C 1
ATOM 2245 O O . GLN A 1 279 ? 20.681 13.240 4.840 1.00 91.94 279 GLN A O 1
ATOM 2250 N N . LEU A 1 280 ? 20.546 11.126 5.576 1.00 89.62 280 LEU A N 1
ATOM 2251 C CA . LEU A 1 280 ? 21.729 10.668 4.842 1.00 89.62 280 LEU A CA 1
ATOM 2252 C C . LEU A 1 280 ? 21.561 10.864 3.326 1.00 89.62 280 LEU A C 1
ATOM 2254 O O . LEU A 1 280 ? 22.443 11.424 2.681 1.00 89.62 280 LEU A O 1
ATOM 2258 N N . SER A 1 281 ? 20.401 10.485 2.777 1.00 89.56 281 SER A N 1
ATOM 2259 C CA . SER A 1 281 ? 20.087 10.694 1.358 1.00 89.56 281 SER A CA 1
ATOM 2260 C C . SER A 1 281 ? 20.011 12.177 0.984 1.00 89.56 281 SER A C 1
ATOM 2262 O O . SER A 1 281 ? 20.437 12.552 -0.106 1.00 89.56 281 SER A O 1
ATOM 2264 N N . GLN A 1 282 ? 19.481 13.029 1.863 1.00 90.81 282 GLN A N 1
ATOM 2265 C CA . GLN A 1 282 ? 19.446 14.476 1.642 1.00 90.81 282 GLN A CA 1
ATOM 2266 C C . GLN A 1 282 ? 20.853 15.074 1.629 1.00 90.81 282 GLN A C 1
ATOM 2268 O O . GLN A 1 282 ? 21.164 15.863 0.741 1.00 90.81 282 GLN A O 1
ATOM 2273 N N . ILE A 1 283 ? 21.715 14.671 2.567 1.00 91.25 283 ILE A N 1
ATOM 2274 C CA . ILE A 1 283 ? 23.118 15.096 2.601 1.00 91.25 283 ILE A CA 1
ATOM 2275 C C . ILE A 1 283 ? 23.825 14.692 1.306 1.00 91.25 283 ILE A C 1
ATOM 2277 O O . ILE A 1 283 ? 24.511 15.524 0.718 1.00 91.25 283 ILE A O 1
ATOM 2281 N N . ASP A 1 284 ? 23.621 13.463 0.827 1.00 90.75 284 ASP A N 1
ATOM 2282 C CA . ASP A 1 284 ? 24.194 13.007 -0.444 1.00 90.75 284 ASP A CA 1
ATOM 2283 C C . ASP A 1 284 ? 23.720 13.860 -1.630 1.00 90.75 284 ASP A C 1
ATOM 2285 O O . ASP A 1 284 ? 24.532 14.276 -2.456 1.00 90.75 284 ASP A O 1
ATOM 2289 N N . ASN A 1 285 ? 22.435 14.218 -1.674 1.00 89.88 285 ASN A N 1
ATOM 2290 C CA . ASN A 1 285 ? 21.908 15.118 -2.699 1.00 89.88 285 ASN A CA 1
ATOM 2291 C C . ASN A 1 285 ? 22.526 16.524 -2.620 1.00 89.88 285 ASN A C 1
ATOM 2293 O O . ASN A 1 285 ? 22.879 17.090 -3.653 1.00 89.88 285 ASN A O 1
ATOM 2297 N N . TYR A 1 286 ? 22.701 17.084 -1.420 1.00 91.19 286 TYR A N 1
ATOM 2298 C CA . TYR A 1 286 ? 23.361 18.383 -1.245 1.00 91.19 286 TYR A CA 1
ATOM 2299 C C . TYR A 1 286 ? 24.840 18.343 -1.636 1.00 91.19 286 TYR A C 1
ATOM 2301 O O . TYR A 1 286 ? 25.334 19.289 -2.247 1.00 91.19 286 TYR A O 1
ATOM 2309 N N . LEU A 1 287 ? 25.547 17.254 -1.325 1.00 92.00 287 LEU A N 1
ATOM 2310 C CA . LEU A 1 287 ? 26.930 17.060 -1.759 1.00 92.00 287 LEU A CA 1
ATOM 2311 C C . LEU A 1 287 ? 27.021 17.020 -3.292 1.00 92.00 287 LEU A C 1
ATOM 2313 O O . LEU A 1 287 ? 27.832 17.752 -3.853 1.00 92.00 287 LEU A O 1
ATOM 2317 N N . ASN A 1 288 ? 26.121 16.293 -3.961 1.00 91.69 288 ASN A N 1
ATOM 2318 C CA . ASN A 1 288 ? 26.045 16.268 -5.427 1.00 91.69 288 ASN A CA 1
ATOM 2319 C C . ASN A 1 288 ? 25.728 17.656 -6.023 1.00 91.69 288 ASN A C 1
ATOM 2321 O O . ASN A 1 288 ? 26.262 18.029 -7.065 1.00 91.69 288 ASN A O 1
ATOM 2325 N N . GLN A 1 289 ? 24.881 18.459 -5.369 1.00 90.06 289 GLN A N 1
ATOM 2326 C CA . GLN A 1 289 ? 24.621 19.841 -5.795 1.00 90.06 289 GLN A CA 1
ATOM 2327 C C . GLN A 1 289 ? 25.854 20.738 -5.638 1.00 90.06 289 GLN A C 1
ATOM 2329 O O . GLN A 1 289 ? 26.105 21.586 -6.493 1.00 90.06 289 GLN A O 1
ATOM 2334 N N . LEU A 1 290 ? 26.631 20.561 -4.565 1.00 91.62 290 LEU A N 1
ATOM 2335 C CA . LEU A 1 290 ? 27.904 21.262 -4.382 1.00 91.62 290 LEU A CA 1
ATOM 2336 C C . LEU A 1 290 ? 28.927 20.852 -5.444 1.00 91.62 290 LEU A C 1
ATOM 2338 O O . LEU A 1 290 ? 29.623 21.728 -5.951 1.00 91.62 290 LEU A O 1
ATOM 2342 N N . ASP A 1 291 ? 28.971 19.573 -5.832 1.00 92.00 291 ASP A N 1
ATOM 2343 C CA . ASP A 1 291 ? 29.790 19.095 -6.955 1.00 92.00 291 ASP A CA 1
ATOM 2344 C C . ASP A 1 291 ? 29.404 19.786 -8.268 1.00 92.00 291 ASP A C 1
ATOM 2346 O O . ASP A 1 291 ? 30.270 20.279 -8.994 1.00 92.00 291 ASP A O 1
ATOM 2350 N N . GLN A 1 292 ? 28.102 19.897 -8.545 1.00 89.25 292 GLN A N 1
ATOM 2351 C CA . GLN A 1 292 ? 27.614 20.595 -9.731 1.00 89.25 292 GLN A CA 1
ATOM 2352 C C . GLN A 1 292 ? 27.938 22.096 -9.688 1.00 89.25 292 GLN A C 1
ATOM 2354 O O . GLN A 1 292 ? 28.440 22.637 -10.668 1.00 89.25 292 GLN A O 1
ATOM 2359 N N . MET A 1 293 ? 27.723 22.766 -8.551 1.00 88.94 293 MET A N 1
ATOM 2360 C CA . MET A 1 293 ? 28.072 24.182 -8.383 1.00 88.94 293 MET A CA 1
ATOM 2361 C C . MET A 1 293 ? 29.572 24.436 -8.557 1.00 88.94 293 MET A C 1
ATOM 2363 O O . MET A 1 293 ? 29.958 25.442 -9.148 1.00 88.94 293 MET A O 1
ATOM 2367 N N . GLU A 1 294 ? 30.422 23.544 -8.051 1.00 91.44 294 GLU A N 1
ATOM 2368 C CA . GLU A 1 294 ? 31.871 23.628 -8.225 1.00 91.44 294 GLU A CA 1
ATOM 2369 C C . GLU A 1 294 ? 32.271 23.443 -9.696 1.00 91.44 294 GLU A C 1
ATOM 2371 O O . GLU A 1 294 ? 33.094 24.204 -10.209 1.00 91.44 294 GLU A O 1
ATOM 2376 N N . SER A 1 295 ? 31.641 22.494 -10.395 1.00 91.94 295 SER A N 1
ATOM 2377 C CA . SER A 1 295 ? 31.797 22.305 -11.842 1.00 91.94 295 SER A CA 1
ATOM 2378 C C . SER A 1 295 ? 31.378 23.554 -12.626 1.00 91.94 295 SER A C 1
ATOM 2380 O O . SER A 1 295 ? 32.147 24.058 -13.447 1.00 91.94 295 SER A O 1
ATOM 2382 N N . ASP A 1 296 ? 30.208 24.121 -12.322 1.00 89.56 296 ASP A N 1
ATOM 2383 C CA . ASP A 1 296 ? 29.702 25.319 -12.995 1.00 89.56 296 ASP A CA 1
ATOM 2384 C C . ASP A 1 296 ? 30.574 26.550 -12.730 1.00 89.56 296 ASP A C 1
ATOM 2386 O O . ASP A 1 296 ? 30.803 27.363 -13.627 1.00 89.56 296 ASP A O 1
ATOM 2390 N N . LEU A 1 297 ? 31.111 26.679 -11.514 1.00 91.00 297 LEU A N 1
ATOM 2391 C CA . LEU A 1 297 ? 32.052 27.741 -11.168 1.00 91.00 297 LEU A CA 1
ATOM 2392 C C . LEU A 1 297 ? 33.365 27.606 -11.948 1.00 91.00 297 LEU A C 1
ATOM 2394 O O . LEU A 1 297 ? 33.917 28.614 -12.388 1.00 91.00 297 LEU A O 1
ATOM 2398 N N . ASN A 1 298 ? 33.864 26.380 -12.130 1.00 90.94 298 ASN A N 1
ATOM 2399 C CA . ASN A 1 298 ? 35.088 26.117 -12.888 1.00 90.94 298 ASN A CA 1
ATOM 2400 C C . ASN A 1 298 ? 34.903 26.350 -14.396 1.00 90.94 298 ASN A C 1
ATOM 2402 O O . ASN A 1 298 ? 35.838 26.807 -15.053 1.00 90.94 298 ASN A O 1
ATOM 2406 N N . ASN A 1 299 ? 33.706 26.089 -14.925 1.00 91.12 299 ASN A N 1
ATOM 2407 C CA . ASN A 1 299 ? 33.373 26.265 -16.342 1.00 91.12 299 ASN A CA 1
ATOM 2408 C C . ASN A 1 299 ? 32.751 27.636 -16.669 1.00 91.12 299 ASN A C 1
ATOM 2410 O O . ASN A 1 299 ? 32.494 27.926 -17.837 1.00 91.12 299 ASN A O 1
ATOM 2414 N N . PHE A 1 300 ? 32.500 28.480 -15.662 1.00 89.31 300 PHE A N 1
ATOM 2415 C CA . PHE A 1 300 ? 31.747 29.735 -15.780 1.00 89.31 300 PHE A CA 1
ATOM 2416 C C . PHE A 1 300 ? 30.388 29.557 -16.481 1.00 89.31 300 PHE A C 1
ATOM 2418 O O . PHE A 1 300 ? 29.984 30.376 -17.307 1.00 89.31 300 PHE A O 1
ATOM 2425 N N . SER A 1 301 ? 29.678 28.480 -16.155 1.00 81.19 301 SER A N 1
ATOM 2426 C CA . SER A 1 301 ? 28.343 28.162 -16.668 1.00 81.19 301 SER A CA 1
ATOM 2427 C C . SER A 1 301 ? 27.243 28.539 -15.670 1.00 81.19 301 SER A C 1
ATOM 2429 O O . SER A 1 301 ? 27.498 28.905 -14.519 1.00 81.19 301 SER A O 1
ATOM 2431 N N . GLY A 1 302 ? 25.989 28.513 -16.136 1.00 83.88 302 GLY A N 1
ATOM 2432 C CA . GLY A 1 302 ? 24.815 28.818 -15.316 1.00 83.88 302 GLY A CA 1
ATOM 2433 C C . GLY A 1 302 ? 24.898 30.188 -14.635 1.00 83.88 302 GLY A C 1
ATOM 2434 O O . GLY A 1 302 ? 25.195 31.200 -15.269 1.00 83.88 302 GLY A O 1
ATOM 2435 N N . GLN A 1 303 ? 24.677 30.214 -13.320 1.00 78.69 303 GLN A N 1
ATOM 2436 C CA . GLN A 1 303 ? 24.730 31.439 -12.512 1.00 78.69 303 GLN A CA 1
ATOM 2437 C C . GLN A 1 303 ? 26.131 32.076 -12.426 1.00 78.69 303 GLN A C 1
ATOM 2439 O O . GLN A 1 303 ? 26.253 33.245 -12.062 1.00 78.69 303 GLN A O 1
ATOM 2444 N N . PHE A 1 304 ? 27.194 31.342 -12.776 1.00 88.12 304 PHE A N 1
ATOM 2445 C CA . PHE A 1 304 ? 28.574 31.825 -12.687 1.00 88.12 304 PHE A CA 1
ATOM 2446 C C . PHE A 1 304 ? 29.103 32.429 -13.998 1.00 88.12 304 PHE A C 1
ATOM 2448 O O . PHE A 1 304 ? 30.250 32.877 -14.039 1.00 88.12 304 PHE A O 1
ATOM 2455 N N . GLN A 1 305 ? 28.270 32.540 -15.043 1.00 84.12 305 GLN A N 1
ATOM 2456 C CA . GLN A 1 305 ? 28.627 33.183 -16.320 1.00 84.12 305 GLN A CA 1
ATOM 2457 C C . GLN A 1 305 ? 29.136 34.620 -16.164 1.00 84.12 305 GLN A C 1
ATOM 2459 O O . GLN A 1 305 ? 29.989 35.068 -16.939 1.00 84.12 305 GLN A O 1
ATOM 2464 N N . ILE A 1 306 ? 28.643 35.343 -15.152 1.00 84.69 306 ILE A N 1
ATOM 2465 C CA . ILE A 1 306 ? 29.082 36.706 -14.829 1.00 84.69 306 ILE A CA 1
ATOM 2466 C C . ILE A 1 306 ? 30.562 36.765 -14.434 1.00 84.69 306 ILE A C 1
ATOM 2468 O O . ILE A 1 306 ? 31.203 37.786 -14.654 1.00 84.69 306 ILE A O 1
ATOM 2472 N N . TYR A 1 307 ? 31.118 35.679 -13.889 1.00 87.88 307 TYR A N 1
ATOM 2473 C CA . TYR A 1 307 ? 32.512 35.599 -13.449 1.00 87.88 307 TYR A CA 1
ATOM 2474 C C . TYR A 1 307 ? 33.480 35.196 -14.564 1.00 87.88 307 TYR A C 1
ATOM 2476 O O . TYR A 1 307 ? 34.693 35.172 -14.325 1.00 87.88 307 TYR A O 1
ATOM 2484 N N . SER A 1 308 ? 32.986 34.925 -15.778 1.00 89.94 308 SER A N 1
ATOM 2485 C CA . SER A 1 308 ? 33.859 34.837 -16.949 1.00 89.94 308 SER A CA 1
ATOM 2486 C C . SER A 1 308 ? 34.587 36.179 -17.154 1.00 89.94 308 SER A C 1
ATOM 2488 O O . SER A 1 308 ? 33.997 37.240 -16.909 1.00 89.94 308 SER A O 1
ATOM 2490 N N . PRO A 1 309 ? 35.862 36.175 -17.589 1.00 87.81 309 PRO A N 1
ATOM 2491 C CA . PRO A 1 309 ? 36.650 37.404 -17.700 1.00 87.81 309 PRO A CA 1
ATOM 2492 C C . PRO A 1 309 ? 35.968 38.487 -18.548 1.00 87.81 309 PRO A C 1
ATOM 2494 O O . PRO A 1 309 ? 35.945 39.657 -18.172 1.00 87.81 309 PRO A O 1
ATOM 2497 N N . GLU A 1 310 ? 35.356 38.103 -19.669 1.00 86.75 310 GLU A N 1
ATOM 2498 C CA . GLU A 1 310 ? 34.681 39.043 -20.567 1.00 86.75 310 GLU A CA 1
ATOM 2499 C C . GLU A 1 310 ? 33.430 39.671 -19.943 1.00 86.75 310 GLU A C 1
ATOM 2501 O O . GLU A 1 310 ? 33.269 40.894 -19.992 1.00 86.75 310 GLU A O 1
ATOM 2506 N N . ASN A 1 311 ? 32.554 38.864 -19.335 1.00 86.94 311 ASN A N 1
ATOM 2507 C CA . ASN A 1 311 ? 31.294 39.357 -18.776 1.00 86.94 311 ASN A CA 1
ATOM 2508 C C . ASN A 1 311 ? 31.524 40.215 -17.529 1.00 86.94 311 ASN A C 1
ATOM 2510 O O . ASN A 1 311 ? 30.900 41.270 -17.389 1.00 86.94 311 ASN A O 1
ATOM 2514 N N . TRP A 1 312 ? 32.461 39.819 -16.663 1.00 87.88 312 TRP A N 1
ATOM 2515 C CA . TRP A 1 312 ? 32.787 40.568 -15.450 1.00 87.88 312 TRP A CA 1
ATOM 2516 C C . TRP A 1 312 ? 33.324 41.966 -15.769 1.00 87.88 312 TRP A C 1
ATOM 2518 O O . TRP A 1 312 ? 32.880 42.966 -15.196 1.00 87.88 312 TRP A O 1
ATOM 2528 N N . HIS A 1 313 ? 34.257 42.056 -16.723 1.00 87.81 313 HIS A N 1
ATOM 2529 C CA . HIS A 1 313 ? 34.839 43.330 -17.133 1.00 87.81 313 HIS A CA 1
ATOM 2530 C C . HIS A 1 313 ? 33.811 44.238 -17.823 1.00 87.81 313 HIS A C 1
ATOM 2532 O O . HIS A 1 313 ? 33.750 45.423 -17.492 1.00 87.81 313 HIS A O 1
ATOM 2538 N N . LYS A 1 314 ? 32.946 43.697 -18.697 1.00 86.44 314 LYS A N 1
ATOM 2539 C CA . LYS A 1 314 ? 31.828 44.454 -19.298 1.00 86.44 314 LYS A CA 1
ATOM 2540 C C . LYS A 1 314 ? 30.877 45.008 -18.230 1.00 86.44 314 LYS A C 1
ATOM 2542 O O . LYS A 1 314 ? 30.509 46.183 -18.280 1.00 86.44 314 LYS A O 1
ATOM 2547 N N . TYR A 1 315 ? 30.523 44.192 -17.236 1.00 84.50 315 TYR A N 1
ATOM 2548 C CA . TYR A 1 315 ? 29.665 44.596 -16.121 1.00 84.50 315 TYR A CA 1
ATOM 2549 C C . TYR A 1 315 ? 30.281 45.737 -15.294 1.00 84.50 315 TYR A C 1
ATOM 2551 O O . TYR A 1 315 ? 29.635 46.765 -15.071 1.00 84.50 315 TYR A O 1
ATOM 2559 N N . LYS A 1 316 ? 31.552 45.606 -14.889 1.00 85.38 316 LYS A N 1
ATOM 2560 C CA . LYS A 1 316 ? 32.262 46.631 -14.103 1.00 85.38 316 LYS A CA 1
ATOM 2561 C C . LYS A 1 316 ? 32.492 47.927 -14.886 1.00 85.38 316 LYS A C 1
ATOM 2563 O O . LYS A 1 316 ? 32.404 49.006 -14.304 1.00 85.38 316 LYS A O 1
ATOM 2568 N N . GLN A 1 317 ? 32.721 47.842 -16.197 1.00 83.75 317 GLN A N 1
ATOM 2569 C CA . GLN A 1 317 ? 32.853 49.014 -17.065 1.00 83.75 317 GLN A CA 1
ATOM 2570 C C . GLN A 1 317 ? 31.530 49.791 -17.185 1.00 83.75 317 GLN A C 1
ATOM 2572 O O . GLN A 1 317 ? 31.530 51.018 -17.093 1.00 83.75 317 GLN A O 1
ATOM 2577 N N . SER A 1 318 ? 30.394 49.094 -17.316 1.00 79.94 318 SER A N 1
ATOM 2578 C CA . SER A 1 318 ? 29.060 49.719 -17.327 1.00 79.94 318 SER A CA 1
ATOM 2579 C C . SER A 1 318 ? 28.710 50.387 -15.989 1.00 79.94 318 SER A C 1
ATOM 2581 O O . SER A 1 318 ? 28.187 51.501 -15.970 1.00 79.94 318 SER A O 1
ATOM 2583 N N . GLN A 1 319 ? 29.041 49.738 -14.869 1.00 78.88 319 GLN A N 1
ATOM 2584 C CA . GLN A 1 319 ? 28.878 50.281 -13.515 1.00 78.88 319 GLN A CA 1
ATOM 2585 C C . GLN A 1 319 ? 29.677 51.579 -13.306 1.00 78.88 319 GLN A C 1
ATOM 2587 O O . GLN A 1 319 ? 29.116 52.578 -12.860 1.00 78.88 319 GLN A O 1
ATOM 2592 N N . ALA A 1 320 ? 30.960 51.595 -13.686 1.00 76.50 320 ALA A N 1
ATOM 2593 C CA . ALA A 1 320 ? 31.816 52.777 -13.554 1.00 76.50 320 ALA A CA 1
ATOM 2594 C C . ALA A 1 320 ? 31.290 53.976 -14.369 1.00 76.50 320 ALA A C 1
ATOM 2596 O O . ALA A 1 320 ? 31.266 55.097 -13.863 1.00 76.50 320 ALA A O 1
ATOM 2597 N N . GLY A 1 321 ? 30.784 53.727 -15.584 1.00 70.31 321 GLY A N 1
ATOM 2598 C CA . GLY A 1 321 ? 30.180 54.759 -16.433 1.00 70.31 321 GLY A CA 1
ATOM 2599 C C . GLY A 1 321 ? 28.902 55.381 -15.854 1.00 70.31 321 GLY A C 1
ATOM 2600 O O . GLY A 1 321 ? 28.679 56.574 -16.027 1.00 70.31 321 GLY A O 1
ATOM 2601 N N . LYS A 1 322 ? 28.086 54.611 -15.117 1.00 70.50 322 LYS A N 1
ATOM 2602 C CA . LYS A 1 322 ? 26.871 55.117 -14.443 1.00 70.50 322 LYS A CA 1
ATOM 2603 C C . LYS A 1 322 ? 27.170 55.964 -13.203 1.00 70.50 322 LYS A C 1
ATOM 2605 O O . LYS A 1 322 ? 26.388 56.845 -12.870 1.00 70.50 322 LYS A O 1
ATOM 2610 N N . LEU A 1 323 ? 28.285 55.691 -12.527 1.00 68.62 323 LEU A N 1
ATOM 2611 C CA . LEU A 1 323 ? 28.708 56.364 -11.293 1.00 68.62 323 LEU A CA 1
ATOM 2612 C C . LEU A 1 323 ? 29.695 57.523 -11.542 1.00 68.62 323 LEU A C 1
ATOM 2614 O O . LEU A 1 323 ? 30.162 58.137 -10.587 1.00 68.62 323 LEU A O 1
ATOM 2618 N N . GLY A 1 324 ? 30.031 57.819 -12.805 1.00 62.19 324 GLY A N 1
ATOM 2619 C CA . GLY A 1 324 ? 30.970 58.886 -13.175 1.00 62.19 324 GLY A CA 1
ATOM 2620 C C . GLY A 1 324 ? 32.441 58.600 -12.830 1.00 62.19 324 GLY A C 1
ATOM 2621 O O . GLY A 1 324 ? 33.235 59.534 -12.748 1.00 62.19 324 GLY A O 1
ATOM 2622 N N . GLY A 1 325 ? 32.813 57.333 -12.606 1.00 68.25 325 GLY A N 1
ATOM 2623 C CA . GLY A 1 325 ? 34.164 56.913 -12.209 1.00 68.25 325 GLY A CA 1
ATOM 2624 C C . GLY A 1 325 ? 35.019 56.348 -13.356 1.00 68.25 325 GLY A C 1
ATOM 2625 O O . GLY A 1 325 ? 34.503 55.914 -14.385 1.00 68.25 325 GLY A O 1
ATOM 2626 N N . LEU A 1 326 ? 36.346 56.307 -13.169 1.00 67.75 326 LEU A N 1
ATOM 2627 C CA . LEU A 1 326 ? 37.300 55.690 -14.107 1.00 67.75 326 LEU A CA 1
ATOM 2628 C C . LEU A 1 326 ? 37.389 54.168 -13.884 1.00 67.75 326 LEU A C 1
ATOM 2630 O O . LEU A 1 326 ? 37.603 53.705 -12.766 1.00 67.75 326 LEU A O 1
ATOM 2634 N N . TYR A 1 327 ? 37.261 53.378 -14.953 1.00 81.25 327 TYR A N 1
ATOM 2635 C CA . TYR A 1 327 ? 37.371 51.916 -14.896 1.00 81.25 327 TYR A CA 1
ATOM 2636 C C . TYR A 1 327 ? 38.833 51.455 -14.745 1.00 81.25 327 TYR A C 1
ATOM 2638 O O . TYR A 1 327 ? 39.658 51.691 -15.629 1.00 81.25 327 TYR A O 1
ATOM 2646 N N . ASN A 1 328 ? 39.146 50.739 -13.658 1.00 84.12 328 ASN A N 1
ATOM 2647 C CA . ASN A 1 328 ? 40.452 50.112 -13.429 1.00 84.12 328 ASN A CA 1
ATOM 2648 C C . ASN A 1 328 ? 40.373 48.590 -13.636 1.00 84.12 328 ASN A C 1
ATOM 2650 O O . ASN A 1 328 ? 39.790 47.862 -12.829 1.00 84.12 328 ASN A O 1
ATOM 2654 N N . ARG A 1 329 ? 41.006 48.100 -14.709 1.00 82.44 329 ARG A N 1
ATOM 2655 C CA . ARG A 1 329 ? 40.985 46.678 -15.083 1.00 82.44 329 ARG A CA 1
ATOM 2656 C C . ARG A 1 329 ? 41.665 45.768 -14.056 1.00 82.44 329 ARG A C 1
ATOM 2658 O O . ARG A 1 329 ? 41.154 44.683 -13.799 1.00 82.44 329 ARG A O 1
ATOM 2665 N N . ALA A 1 330 ? 42.782 46.196 -13.468 1.00 83.31 330 ALA A N 1
ATOM 2666 C CA . ALA A 1 330 ? 43.523 45.392 -12.494 1.00 83.31 330 ALA A CA 1
ATOM 2667 C C . ALA A 1 330 ? 42.741 45.240 -11.181 1.00 83.31 330 ALA A C 1
ATOM 2669 O O . ALA A 1 330 ? 42.667 44.148 -10.621 1.00 83.31 330 ALA A O 1
ATOM 2670 N N . GLN A 1 331 ? 42.094 46.319 -10.730 1.00 84.81 331 GLN A N 1
ATOM 2671 C CA . GLN A 1 331 ? 41.227 46.284 -9.553 1.00 84.81 331 GLN A CA 1
ATOM 2672 C C . GLN A 1 331 ? 39.995 45.399 -9.788 1.00 84.81 331 GLN A C 1
ATOM 2674 O O . GLN A 1 331 ? 39.691 44.542 -8.961 1.00 84.81 331 GLN A O 1
ATOM 2679 N N . ALA A 1 332 ? 39.331 45.543 -10.941 1.00 83.38 332 ALA A N 1
ATOM 2680 C CA . ALA A 1 332 ? 38.183 44.713 -11.297 1.00 83.38 332 ALA A CA 1
ATOM 2681 C C . ALA A 1 332 ? 38.539 43.217 -11.373 1.00 83.38 332 ALA A C 1
ATOM 2683 O O . ALA A 1 332 ? 37.737 42.385 -10.951 1.00 83.38 332 ALA A O 1
ATOM 2684 N N . GLU A 1 333 ? 39.730 42.868 -11.872 1.00 87.12 333 GLU A N 1
ATOM 2685 C CA . GLU A 1 333 ? 40.195 41.477 -11.924 1.00 87.12 333 GLU A CA 1
ATOM 2686 C C . GLU A 1 333 ? 40.528 40.917 -10.534 1.00 87.12 333 GLU A C 1
ATOM 2688 O O . GLU A 1 333 ? 40.149 39.790 -10.218 1.00 87.12 333 GLU A O 1
ATOM 2693 N N . SER A 1 334 ? 41.158 41.717 -9.669 1.00 88.75 334 SER A N 1
ATOM 2694 C CA . SER A 1 334 ? 41.401 41.346 -8.268 1.00 88.75 334 SER A CA 1
ATOM 2695 C C . SER A 1 334 ? 40.090 41.052 -7.528 1.00 88.75 334 SER A C 1
ATOM 2697 O O . SER A 1 334 ? 39.945 40.005 -6.896 1.00 88.75 334 SER A O 1
ATOM 2699 N N . GLU A 1 335 ? 39.080 41.915 -7.697 1.00 86.56 335 GLU A N 1
ATOM 2700 C CA . GLU A 1 335 ? 37.739 41.693 -7.148 1.00 86.56 335 GLU A CA 1
ATOM 2701 C C . GLU A 1 335 ? 37.093 40.415 -7.709 1.00 86.56 335 GLU A C 1
ATOM 2703 O O . GLU A 1 335 ? 36.439 39.685 -6.964 1.00 86.56 335 GLU A O 1
ATOM 2708 N N . ARG A 1 336 ? 37.274 40.106 -9.002 1.00 90.75 336 ARG A N 1
ATOM 2709 C CA . ARG A 1 336 ? 36.747 38.877 -9.625 1.00 90.75 336 ARG A CA 1
ATOM 2710 C C . ARG A 1 336 ? 37.317 37.633 -8.953 1.00 90.75 336 ARG A C 1
ATOM 2712 O O . ARG A 1 336 ? 36.562 36.761 -8.527 1.00 90.75 336 ARG A O 1
ATOM 2719 N N . LEU A 1 337 ? 38.643 37.573 -8.835 1.00 91.19 337 LEU A N 1
ATOM 2720 C CA . LEU A 1 337 ? 39.355 36.451 -8.226 1.00 91.19 337 LEU A CA 1
ATOM 2721 C C . LEU A 1 337 ? 39.000 36.303 -6.745 1.00 91.19 337 LEU A C 1
ATOM 2723 O O . LEU A 1 337 ? 38.790 35.184 -6.282 1.00 91.19 337 LEU A O 1
ATOM 2727 N N . GLN A 1 338 ? 38.853 37.414 -6.021 1.00 91.75 338 GLN A N 1
ATOM 2728 C CA . GLN A 1 338 ? 38.414 37.396 -4.628 1.00 91.75 338 GLN A CA 1
ATOM 2729 C C . GLN A 1 338 ? 36.990 36.840 -4.486 1.00 91.75 338 GLN A C 1
ATOM 2731 O O . GLN A 1 338 ? 36.747 36.008 -3.614 1.00 91.75 338 GLN A O 1
ATOM 2736 N N . ASN A 1 339 ? 36.056 37.239 -5.357 1.00 89.94 339 ASN A N 1
ATOM 2737 C CA . ASN A 1 339 ? 34.695 36.697 -5.353 1.00 89.94 339 ASN A CA 1
ATOM 2738 C C . ASN A 1 339 ? 34.680 35.193 -5.661 1.00 89.94 339 ASN A C 1
ATOM 2740 O O . ASN A 1 339 ? 34.054 34.433 -4.925 1.00 89.94 339 ASN A O 1
ATOM 2744 N N . ILE A 1 340 ? 35.419 34.747 -6.683 1.00 91.69 340 ILE A N 1
ATOM 2745 C CA . ILE A 1 340 ? 35.548 33.317 -7.009 1.00 91.69 340 ILE A CA 1
ATOM 2746 C C . ILE A 1 340 ? 36.132 32.544 -5.822 1.00 91.69 340 ILE A C 1
ATOM 2748 O O . ILE A 1 340 ? 35.624 31.481 -5.468 1.00 91.69 340 ILE A O 1
ATOM 2752 N N . GLN A 1 341 ? 37.169 33.079 -5.173 1.00 93.19 341 GLN A N 1
ATOM 2753 C CA . GLN A 1 341 ? 37.779 32.435 -4.014 1.00 93.19 341 GLN A CA 1
ATOM 2754 C C . GLN A 1 341 ? 36.824 32.377 -2.816 1.00 93.19 341 GLN A C 1
ATOM 2756 O O . GLN A 1 341 ? 36.778 31.360 -2.127 1.00 93.19 341 GLN A O 1
ATOM 2761 N N . ASN A 1 342 ? 36.027 33.422 -2.582 1.00 92.94 342 ASN A N 1
ATOM 2762 C CA . ASN A 1 342 ? 35.003 33.425 -1.538 1.00 92.94 342 ASN A CA 1
ATOM 2763 C C . ASN A 1 342 ? 33.948 32.341 -1.790 1.00 92.94 342 ASN A C 1
ATOM 2765 O O . ASN A 1 342 ? 33.628 31.590 -0.870 1.00 92.94 342 ASN A O 1
ATOM 2769 N N . ILE A 1 343 ? 33.474 32.206 -3.033 1.00 91.31 343 ILE A N 1
ATOM 2770 C CA . ILE A 1 343 ? 32.523 31.155 -3.423 1.00 91.31 343 ILE A CA 1
ATOM 2771 C C . ILE A 1 343 ? 33.153 29.768 -3.224 1.00 91.31 343 ILE A C 1
ATOM 2773 O O . ILE A 1 343 ? 32.547 28.908 -2.588 1.00 91.31 343 ILE A O 1
ATOM 2777 N N . ARG A 1 344 ? 34.399 29.550 -3.673 1.00 93.56 344 ARG A N 1
ATOM 2778 C CA . ARG A 1 344 ? 35.121 28.279 -3.449 1.00 93.56 344 ARG A CA 1
ATOM 2779 C C . ARG A 1 344 ? 35.271 27.944 -1.968 1.00 93.56 344 ARG A C 1
ATOM 2781 O O . ARG A 1 344 ? 35.070 26.796 -1.569 1.00 93.56 344 ARG A O 1
ATOM 2788 N N . ASN A 1 345 ? 35.600 28.936 -1.146 1.00 93.81 345 ASN A N 1
ATOM 2789 C CA . ASN A 1 345 ? 35.728 28.757 0.296 1.00 93.81 345 ASN A CA 1
ATOM 2790 C C . ASN A 1 345 ? 34.380 28.383 0.930 1.00 93.81 345 ASN A C 1
ATOM 2792 O O . ASN A 1 345 ? 34.345 27.478 1.760 1.00 93.81 345 ASN A O 1
ATOM 2796 N N . GLN A 1 346 ? 33.278 29.018 0.515 1.00 92.50 346 GLN A N 1
ATOM 2797 C CA . GLN A 1 346 ? 31.927 28.671 0.972 1.00 92.50 346 GLN A CA 1
ATOM 2798 C C . GLN A 1 346 ? 31.541 27.240 0.578 1.00 92.50 346 GLN A C 1
ATOM 2800 O O . GLN A 1 346 ? 31.109 26.475 1.439 1.00 92.50 346 GLN A O 1
ATOM 2805 N N . ILE A 1 347 ? 31.765 26.843 -0.683 1.00 92.12 347 ILE A N 1
ATOM 2806 C CA . ILE A 1 347 ? 31.527 25.467 -1.155 1.00 92.12 347 ILE A CA 1
ATOM 2807 C C . ILE A 1 347 ? 32.326 24.472 -0.305 1.00 92.12 347 ILE A C 1
ATOM 2809 O O . ILE A 1 347 ? 31.770 23.503 0.209 1.00 92.12 347 ILE A O 1
ATOM 2813 N N . THR A 1 348 ? 33.615 24.744 -0.086 1.00 94.56 348 THR A N 1
ATOM 2814 C CA . THR A 1 348 ? 34.505 23.877 0.701 1.00 94.56 348 THR A CA 1
ATOM 2815 C C . THR A 1 348 ? 34.057 23.764 2.161 1.00 94.56 348 THR A C 1
ATOM 2817 O O . THR A 1 348 ? 34.061 22.670 2.728 1.00 94.56 348 THR A O 1
ATOM 2820 N N . GLN A 1 349 ? 33.650 24.874 2.784 1.00 94.38 349 GLN A N 1
ATOM 2821 C CA . GLN A 1 349 ? 33.150 24.882 4.161 1.00 94.38 349 GLN A CA 1
ATOM 2822 C C . GLN A 1 349 ? 31.841 24.095 4.294 1.00 94.38 349 GLN A C 1
ATOM 2824 O O . GLN A 1 349 ? 31.741 23.244 5.181 1.00 94.38 349 GLN A O 1
ATOM 2829 N N . ASN A 1 350 ? 30.883 24.313 3.389 1.00 92.94 350 ASN A N 1
ATOM 2830 C CA . ASN A 1 350 ? 29.611 23.587 3.367 1.00 92.94 350 ASN A CA 1
ATOM 2831 C C . ASN A 1 350 ? 29.833 22.086 3.154 1.00 92.94 350 ASN A C 1
ATOM 2833 O O . ASN A 1 350 ? 29.286 21.270 3.896 1.00 92.94 350 ASN A O 1
ATOM 2837 N N . ARG A 1 351 ? 30.706 21.720 2.208 1.00 94.94 351 ARG A N 1
ATOM 2838 C CA . ARG A 1 351 ? 31.096 20.330 1.952 1.00 94.94 351 ARG A CA 1
ATOM 2839 C C . ARG A 1 351 ? 31.694 19.690 3.201 1.00 94.94 351 ARG A C 1
ATOM 2841 O O . ARG A 1 351 ? 31.258 18.620 3.606 1.00 94.94 351 ARG A O 1
ATOM 2848 N N . ARG A 1 352 ? 32.645 20.358 3.862 1.00 94.31 352 ARG A N 1
ATOM 2849 C CA . ARG A 1 352 ? 33.274 19.845 5.090 1.00 94.31 352 ARG A CA 1
ATOM 2850 C C . ARG A 1 352 ? 32.255 19.631 6.212 1.00 94.31 352 ARG A C 1
ATOM 2852 O O . ARG A 1 352 ? 32.329 18.614 6.899 1.00 94.31 352 ARG A O 1
ATOM 2859 N N . ALA A 1 353 ? 31.316 20.561 6.396 1.00 93.25 353 ALA A N 1
ATOM 2860 C CA . ALA A 1 353 ? 30.263 20.440 7.402 1.00 93.25 353 ALA A CA 1
ATOM 2861 C C . ALA A 1 353 ? 29.332 19.248 7.118 1.00 93.25 353 ALA A C 1
ATOM 2863 O O . ALA A 1 353 ? 29.076 18.446 8.016 1.00 93.25 353 ALA A O 1
ATOM 2864 N N . LEU A 1 354 ? 28.884 19.093 5.869 1.00 92.75 354 LEU A N 1
ATOM 2865 C CA . LEU A 1 354 ? 28.025 17.985 5.441 1.00 92.75 354 LEU A CA 1
ATOM 2866 C C . LEU A 1 354 ? 28.734 16.627 5.542 1.00 92.75 354 LEU A C 1
ATOM 2868 O O . LEU A 1 354 ? 28.144 15.671 6.040 1.00 92.75 354 LEU A O 1
ATOM 2872 N N . THR A 1 355 ? 30.011 16.536 5.159 1.00 92.31 355 THR A N 1
ATOM 2873 C CA . THR A 1 355 ? 30.801 15.302 5.306 1.00 92.31 355 THR A CA 1
ATOM 2874 C C . THR A 1 355 ? 30.965 14.910 6.774 1.00 92.31 355 THR A C 1
ATOM 2876 O O . THR A 1 355 ? 30.768 13.748 7.119 1.00 92.31 355 THR A O 1
ATOM 2879 N N . ALA A 1 356 ? 31.240 15.869 7.663 1.00 90.94 356 ALA A N 1
ATOM 2880 C CA . ALA A 1 356 ? 31.335 15.591 9.097 1.00 90.94 356 ALA A CA 1
ATOM 2881 C C . ALA A 1 356 ? 30.000 15.089 9.684 1.00 90.94 356 ALA A C 1
ATOM 2883 O O . ALA A 1 356 ? 29.990 14.175 10.509 1.00 90.94 356 ALA A O 1
ATOM 2884 N N . GLN A 1 357 ? 28.864 15.644 9.239 1.00 89.44 357 GLN A N 1
ATOM 2885 C CA . GLN A 1 357 ? 27.538 15.133 9.610 1.00 89.44 357 GLN A CA 1
ATOM 2886 C C . GLN A 1 357 ? 27.320 13.709 9.082 1.00 89.44 357 GLN A C 1
ATOM 2888 O O . GLN A 1 357 ? 26.911 12.828 9.841 1.00 89.44 357 GLN A O 1
ATOM 2893 N N . LYS A 1 358 ? 27.657 13.461 7.810 1.00 91.12 358 LYS A N 1
ATOM 2894 C CA . LYS A 1 358 ? 27.565 12.145 7.165 1.00 91.12 358 LYS A CA 1
ATOM 2895 C C . LYS A 1 358 ? 28.354 11.072 7.918 1.00 91.12 358 LYS A C 1
ATOM 2897 O O . LYS A 1 358 ? 27.850 9.968 8.097 1.00 91.12 358 LYS A O 1
ATOM 2902 N N . GLU A 1 359 ? 29.552 11.388 8.408 1.00 90.06 359 GLU A N 1
ATOM 2903 C CA . GLU A 1 359 ? 30.400 10.454 9.165 1.00 90.06 359 GLU A CA 1
ATOM 2904 C C . GLU A 1 359 ? 29.847 10.104 10.560 1.00 90.06 359 GLU A C 1
ATOM 2906 O O . GLU A 1 359 ? 30.127 9.023 11.086 1.00 90.06 359 GLU A O 1
ATOM 2911 N N . ALA A 1 360 ? 29.034 10.977 11.164 1.00 87.62 360 ALA A N 1
ATOM 2912 C CA . ALA A 1 360 ? 28.443 10.741 12.482 1.00 87.62 360 ALA A CA 1
ATOM 2913 C C . ALA A 1 360 ? 27.201 9.827 12.440 1.00 87.62 360 ALA A C 1
ATOM 2915 O O . ALA A 1 360 ? 26.963 9.056 13.377 1.00 87.62 360 ALA A O 1
ATOM 2916 N N . ILE A 1 361 ? 26.422 9.882 11.353 1.00 89.94 361 ILE A N 1
ATOM 2917 C CA . ILE A 1 361 ? 25.126 9.193 11.209 1.00 89.94 361 ILE A CA 1
ATOM 2918 C C . ILE A 1 361 ? 25.211 7.658 11.366 1.00 89.94 361 ILE A C 1
ATOM 2920 O O . ILE A 1 361 ? 24.366 7.106 12.077 1.00 89.94 361 ILE A O 1
ATOM 2924 N N . PRO A 1 362 ? 26.199 6.932 10.797 1.00 90.56 362 PRO A N 1
ATOM 2925 C CA . PRO A 1 362 ? 26.256 5.470 10.887 1.00 90.56 362 PRO A CA 1
ATOM 2926 C C . PRO A 1 362 ? 26.235 4.910 12.315 1.00 90.56 362 PRO A C 1
ATOM 2928 O O . PRO A 1 362 ? 25.607 3.881 12.565 1.00 90.56 362 PRO A O 1
ATOM 2931 N N . ARG A 1 363 ? 26.870 5.592 13.280 1.00 90.94 363 ARG A N 1
ATOM 2932 C CA . ARG A 1 363 ? 26.856 5.159 14.690 1.00 90.94 363 ARG A CA 1
ATOM 2933 C C . ARG A 1 363 ? 25.462 5.279 15.304 1.00 90.94 363 ARG A C 1
ATOM 2935 O O . ARG A 1 363 ? 25.020 4.369 16.007 1.00 90.94 363 ARG A O 1
ATOM 2942 N N . GLU A 1 364 ? 24.762 6.376 15.018 1.00 93.44 364 GLU A N 1
ATOM 2943 C CA . GLU A 1 364 ? 23.387 6.577 15.481 1.00 93.44 364 GLU A CA 1
ATOM 2944 C C . GLU A 1 364 ? 22.418 5.600 14.798 1.00 93.44 364 GLU A C 1
ATOM 2946 O O . GLU A 1 364 ? 21.549 5.053 15.477 1.00 93.44 364 GLU A O 1
ATOM 2951 N N . LEU A 1 365 ? 22.611 5.281 13.509 1.00 94.44 365 LEU A N 1
ATOM 2952 C CA . LEU A 1 365 ? 21.830 4.244 12.820 1.00 94.44 365 LEU A CA 1
ATOM 2953 C C . LEU A 1 365 ? 21.916 2.899 13.556 1.00 94.44 365 LEU A C 1
ATOM 2955 O O . LEU A 1 365 ? 20.884 2.330 13.907 1.00 94.44 365 LEU A O 1
ATOM 2959 N N . THR A 1 366 ? 23.124 2.419 13.865 1.00 95.44 366 THR A N 1
ATOM 2960 C CA . THR A 1 366 ? 23.311 1.154 14.599 1.00 95.44 366 THR A CA 1
ATOM 2961 C C . THR A 1 366 ? 22.666 1.189 15.983 1.00 95.44 366 THR A C 1
ATOM 2963 O O . THR A 1 366 ? 21.992 0.240 16.385 1.00 95.44 366 THR A O 1
ATOM 2966 N N . LYS A 1 367 ? 22.804 2.302 16.710 1.00 96.44 367 LYS A N 1
ATOM 2967 C CA . LYS A 1 367 ? 22.182 2.490 18.027 1.00 96.44 367 LYS A CA 1
ATOM 2968 C C . LYS A 1 367 ? 20.656 2.400 17.963 1.00 96.44 367 LYS A C 1
ATOM 2970 O O . LYS A 1 367 ? 20.065 1.666 18.756 1.00 96.44 367 LYS A O 1
ATOM 2975 N N . TYR A 1 368 ? 20.009 3.123 17.048 1.00 97.75 368 TYR A N 1
ATOM 2976 C CA . TYR A 1 368 ? 18.547 3.099 16.932 1.00 97.75 368 TYR A CA 1
ATOM 2977 C C . TYR A 1 368 ? 18.026 1.778 16.363 1.00 97.75 368 TYR A C 1
ATOM 2979 O O . TYR A 1 368 ? 16.980 1.307 16.811 1.00 97.75 368 TYR A O 1
ATOM 2987 N N . TYR A 1 369 ? 18.776 1.131 15.467 1.00 98.19 369 TYR A N 1
ATOM 2988 C CA . TYR A 1 369 ? 18.493 -0.227 15.005 1.00 98.19 369 TYR A CA 1
ATOM 2989 C C . TYR A 1 369 ? 18.458 -1.224 16.177 1.00 98.19 369 TYR A C 1
ATOM 2991 O O . TYR A 1 369 ? 17.462 -1.926 16.371 1.00 98.19 369 TYR A O 1
ATOM 2999 N N . GLU A 1 370 ? 19.495 -1.235 17.021 1.00 97.88 370 GLU A N 1
ATOM 3000 C CA . GLU A 1 370 ? 19.576 -2.129 18.183 1.00 97.88 370 GLU A CA 1
ATOM 3001 C C . GLU A 1 370 ? 18.494 -1.832 19.231 1.00 97.88 370 GLU A C 1
ATOM 3003 O O . GLU A 1 370 ? 17.886 -2.754 19.786 1.00 97.88 370 GLU A O 1
ATOM 3008 N N . GLN A 1 371 ? 18.182 -0.554 19.473 1.00 98.25 371 GLN A N 1
ATOM 3009 C CA . GLN A 1 371 ? 17.078 -0.168 20.356 1.00 98.25 371 GLN A CA 1
ATOM 3010 C C . GLN A 1 371 ? 15.725 -0.648 19.823 1.00 98.25 371 GLN A C 1
ATOM 3012 O O . GLN A 1 371 ? 14.952 -1.245 20.579 1.00 98.25 371 GLN A O 1
ATOM 3017 N N . ALA A 1 372 ? 15.444 -0.423 18.537 1.00 98.50 372 ALA A N 1
ATOM 3018 C CA . ALA A 1 372 ? 14.212 -0.868 17.898 1.00 98.50 372 ALA A CA 1
ATOM 3019 C C . ALA A 1 372 ? 14.075 -2.396 17.992 1.00 98.50 372 ALA A C 1
ATOM 3021 O O . ALA A 1 372 ? 13.081 -2.889 18.535 1.00 98.50 372 ALA A O 1
ATOM 3022 N N . LYS A 1 373 ? 15.115 -3.140 17.583 1.00 98.50 373 LYS A N 1
ATOM 3023 C CA . LYS A 1 373 ? 15.188 -4.606 17.689 1.00 98.50 373 LYS A CA 1
ATOM 3024 C C . LYS A 1 373 ? 14.912 -5.078 19.119 1.00 98.50 373 LYS A C 1
ATOM 3026 O O . LYS A 1 373 ? 14.014 -5.889 19.341 1.00 98.50 373 LYS A O 1
ATOM 3031 N N . SER A 1 374 ? 15.635 -4.539 20.103 1.00 98.44 374 SER A N 1
ATOM 3032 C CA . SER A 1 374 ? 15.513 -4.932 21.514 1.00 98.44 374 SER A CA 1
ATOM 3033 C C . SER A 1 374 ? 14.098 -4.723 22.056 1.00 98.44 374 SER A C 1
ATOM 3035 O O . SER A 1 374 ? 13.540 -5.604 22.718 1.00 98.44 374 SER A O 1
ATOM 3037 N N . TYR A 1 375 ? 13.484 -3.574 21.768 1.00 98.62 375 TYR A N 1
ATOM 3038 C CA . TYR A 1 375 ? 12.141 -3.271 22.250 1.00 98.62 375 TYR A CA 1
ATOM 3039 C C . TYR A 1 375 ? 11.062 -4.115 21.572 1.00 98.62 375 TYR A C 1
ATOM 3041 O O . TYR A 1 375 ? 10.168 -4.611 22.263 1.00 98.62 375 TYR A O 1
ATOM 3049 N N . PHE A 1 376 ? 11.153 -4.353 20.263 1.00 98.62 376 PHE A N 1
ATOM 3050 C CA . PHE A 1 376 ? 10.207 -5.244 19.597 1.00 98.62 376 PHE A CA 1
ATOM 3051 C C . PHE A 1 376 ? 10.345 -6.693 20.078 1.00 98.62 376 PHE A C 1
ATOM 3053 O O . PHE A 1 376 ? 9.328 -7.334 20.340 1.00 98.62 376 PHE A O 1
ATOM 3060 N N . LEU A 1 377 ? 11.569 -7.186 20.310 1.00 98.31 377 LEU A N 1
ATOM 3061 C CA . LEU A 1 377 ? 11.799 -8.510 20.901 1.00 98.31 377 LEU A CA 1
ATOM 3062 C C . LEU A 1 377 ? 11.198 -8.630 22.309 1.00 98.31 377 LEU A C 1
ATOM 3064 O O . LEU A 1 377 ? 10.541 -9.622 22.616 1.00 98.31 377 LEU A O 1
ATOM 3068 N N . LYS A 1 378 ? 11.366 -7.614 23.167 1.00 98.00 378 LYS A N 1
ATOM 3069 C CA . LYS A 1 378 ? 10.723 -7.578 24.496 1.00 98.00 378 LYS A CA 1
ATOM 3070 C C . LYS A 1 378 ? 9.198 -7.598 24.389 1.00 98.00 378 LYS A C 1
ATOM 3072 O O . LYS A 1 378 ? 8.546 -8.312 25.145 1.00 98.00 378 LYS A O 1
ATOM 3077 N N . SER A 1 379 ? 8.642 -6.852 23.435 1.00 98.00 379 SER A N 1
ATOM 3078 C CA . SER A 1 379 ? 7.201 -6.806 23.176 1.00 98.00 379 SER A CA 1
ATOM 3079 C C . SER A 1 379 ? 6.640 -8.189 22.825 1.00 98.00 379 SER A C 1
ATOM 3081 O O . SER A 1 379 ? 5.678 -8.624 23.462 1.00 98.00 379 SER A O 1
ATOM 3083 N N . VAL A 1 380 ? 7.268 -8.907 21.883 1.00 96.62 380 VAL A N 1
ATOM 3084 C CA . VAL A 1 380 ? 6.786 -10.231 21.455 1.00 96.62 380 VAL A CA 1
ATOM 3085 C C . VAL A 1 380 ? 7.053 -11.327 22.484 1.00 96.62 380 VAL A C 1
ATOM 3087 O O . VAL A 1 380 ? 6.207 -12.191 22.651 1.00 96.62 380 VAL A O 1
ATOM 3090 N N . ARG A 1 381 ? 8.163 -11.281 23.236 1.00 95.25 381 ARG A N 1
ATOM 3091 C CA . ARG A 1 381 ? 8.447 -12.265 24.304 1.00 95.25 381 ARG A CA 1
ATOM 3092 C C . ARG A 1 381 ? 7.449 -12.187 25.462 1.00 95.25 381 ARG A C 1
ATOM 3094 O O . ARG A 1 381 ? 7.161 -13.198 26.089 1.00 95.25 381 ARG A O 1
ATOM 3101 N N . LEU A 1 382 ? 6.930 -10.993 25.755 1.00 94.56 382 LEU A N 1
ATOM 3102 C CA . LEU A 1 382 ? 5.873 -10.806 26.755 1.00 94.56 382 LEU A CA 1
ATOM 3103 C C . LEU A 1 382 ? 4.492 -11.197 26.223 1.00 94.56 382 LEU A C 1
ATOM 3105 O O . LEU A 1 382 ? 3.658 -11.701 26.973 1.00 94.56 382 LEU A O 1
ATOM 3109 N N . ASN A 1 383 ? 4.246 -10.955 24.936 1.00 94.25 383 ASN A N 1
ATOM 3110 C CA . ASN A 1 383 ? 3.004 -11.315 24.276 1.00 94.25 383 ASN A CA 1
ATOM 3111 C C . ASN A 1 383 ? 3.265 -11.787 22.840 1.00 94.25 383 ASN A C 1
ATOM 3113 O O . ASN A 1 383 ? 3.341 -10.978 21.910 1.00 94.25 383 ASN A O 1
ATOM 3117 N N . HIS A 1 384 ? 3.320 -13.108 22.654 1.00 90.81 384 HIS A N 1
ATOM 3118 C CA . HIS A 1 384 ? 3.559 -13.731 21.348 1.00 90.81 384 HIS A CA 1
ATOM 3119 C C . HIS A 1 384 ? 2.444 -13.458 20.325 1.00 90.81 384 HIS A C 1
ATOM 3121 O O . HIS A 1 384 ? 2.624 -13.737 19.145 1.00 90.81 384 HIS A O 1
ATOM 3127 N N . THR A 1 385 ? 1.301 -12.893 20.735 1.00 89.44 385 THR A N 1
ATOM 3128 C CA . THR A 1 385 ? 0.224 -12.495 19.816 1.00 89.44 385 THR A CA 1
ATOM 3129 C C . THR A 1 385 ? 0.268 -11.011 19.448 1.00 89.44 385 THR A C 1
ATOM 3131 O O . THR A 1 385 ? -0.682 -10.491 18.864 1.00 89.44 385 THR A O 1
ATOM 3134 N N . TYR A 1 386 ? 1.328 -10.282 19.810 1.00 93.06 386 TYR A N 1
ATOM 3135 C CA . TYR A 1 386 ? 1.461 -8.863 19.485 1.00 93.06 386 TYR A CA 1
ATOM 3136 C C . TYR A 1 386 ? 2.046 -8.668 18.072 1.00 93.06 386 TYR A C 1
ATOM 3138 O O . TYR A 1 386 ? 3.180 -8.219 17.890 1.00 93.06 386 TYR A O 1
ATOM 3146 N N . GLY A 1 387 ? 1.249 -9.006 17.050 1.00 92.38 387 GLY A N 1
ATOM 3147 C CA . GLY A 1 387 ? 1.660 -9.078 15.639 1.00 92.38 387 GLY A CA 1
ATOM 3148 C C . GLY A 1 387 ? 2.305 -7.815 15.063 1.00 92.38 387 GLY A C 1
ATOM 3149 O O . GLY A 1 387 ? 3.179 -7.913 14.205 1.00 92.38 387 GLY A O 1
ATOM 3150 N N . LYS A 1 388 ? 1.960 -6.624 15.577 1.00 94.56 388 LYS A N 1
ATOM 3151 C CA . LYS A 1 388 ? 2.600 -5.361 15.166 1.00 94.56 388 LYS A CA 1
ATOM 3152 C C . LYS A 1 388 ? 4.115 -5.405 15.356 1.00 94.56 388 LYS A C 1
ATOM 3154 O O . LYS A 1 388 ? 4.846 -4.979 14.477 1.00 94.56 388 LYS A O 1
ATOM 3159 N N . SER A 1 389 ? 4.599 -5.943 16.472 1.00 97.19 389 SER A N 1
ATOM 3160 C CA . SER A 1 389 ? 6.042 -6.021 16.723 1.00 97.19 389 SER A CA 1
ATOM 3161 C C . SER A 1 389 ? 6.728 -7.008 15.775 1.00 97.19 389 SER A C 1
ATOM 3163 O O . SER A 1 389 ? 7.826 -6.716 15.314 1.00 97.19 389 SER A O 1
ATOM 3165 N N . TYR A 1 390 ? 6.070 -8.113 15.398 1.00 97.31 390 TYR A N 1
ATOM 3166 C CA . TYR A 1 390 ? 6.575 -9.017 14.355 1.00 97.31 390 TYR A CA 1
ATOM 3167 C C . TYR A 1 390 ? 6.660 -8.340 12.985 1.00 97.31 390 TYR A C 1
ATOM 3169 O O . TYR A 1 390 ? 7.652 -8.527 12.293 1.00 97.31 390 TYR A O 1
ATOM 3177 N N . PHE A 1 391 ? 5.683 -7.504 12.622 1.00 96.62 391 PHE A N 1
ATOM 3178 C CA . PHE A 1 391 ? 5.718 -6.722 11.382 1.00 96.62 391 PHE A CA 1
ATOM 3179 C C . PHE A 1 391 ? 6.956 -5.807 11.311 1.00 96.62 391 PHE A C 1
ATOM 3181 O O . PHE A 1 391 ? 7.664 -5.804 10.307 1.00 96.62 391 PHE A O 1
ATOM 3188 N N . TYR A 1 392 ? 7.281 -5.074 12.383 1.00 97.56 392 TYR A N 1
ATOM 3189 C CA . TYR A 1 392 ? 8.481 -4.221 12.388 1.00 97.56 392 TYR A CA 1
ATOM 3190 C C . TYR A 1 392 ? 9.783 -5.019 12.529 1.00 97.56 392 TYR A C 1
ATOM 3192 O O . TYR A 1 392 ? 10.793 -4.638 11.940 1.00 97.56 392 TYR A O 1
ATOM 3200 N N . LEU A 1 393 ? 9.776 -6.148 13.247 1.00 98.25 393 LEU A N 1
ATOM 3201 C CA . LEU A 1 393 ? 10.908 -7.080 13.245 1.00 98.25 393 LEU A CA 1
ATOM 3202 C C . LEU A 1 393 ? 11.157 -7.641 11.846 1.00 98.25 393 LEU A C 1
ATOM 3204 O O . LEU A 1 393 ? 12.309 -7.763 11.456 1.00 98.25 393 LEU A O 1
ATOM 3208 N N . ALA A 1 394 ? 10.109 -7.919 11.068 1.00 97.62 394 ALA A N 1
ATOM 3209 C CA . ALA A 1 394 ? 10.245 -8.339 9.681 1.00 97.62 394 ALA A CA 1
ATOM 3210 C C . ALA A 1 394 ? 10.927 -7.252 8.838 1.00 97.62 394 ALA A C 1
ATOM 3212 O O . ALA A 1 394 ? 11.839 -7.560 8.076 1.00 97.62 394 ALA A O 1
ATOM 3213 N N . ALA A 1 395 ? 10.550 -5.979 8.996 1.00 96.75 395 ALA A N 1
ATOM 3214 C CA . ALA A 1 395 ? 11.234 -4.872 8.324 1.00 96.75 395 ALA A CA 1
ATOM 3215 C C . ALA A 1 395 ? 12.726 -4.790 8.707 1.00 96.75 395 ALA A C 1
ATOM 3217 O O . ALA A 1 395 ? 13.577 -4.695 7.826 1.00 96.75 395 ALA A O 1
ATOM 3218 N N . LEU A 1 396 ? 13.047 -4.906 10.002 1.00 97.88 396 LEU A N 1
ATOM 3219 C CA . LEU A 1 396 ? 14.428 -4.907 10.505 1.00 97.88 396 LEU A CA 1
ATOM 3220 C C . LEU A 1 396 ? 15.226 -6.161 10.101 1.00 97.88 396 LEU A C 1
ATOM 3222 O O . LEU A 1 396 ? 16.446 -6.106 9.993 1.00 97.88 396 LEU A O 1
ATOM 3226 N N . ALA A 1 397 ? 14.564 -7.292 9.853 1.00 97.81 397 ALA A N 1
ATOM 3227 C CA . ALA A 1 397 ? 15.229 -8.543 9.495 1.00 97.81 397 ALA A CA 1
ATOM 3228 C C . ALA A 1 397 ? 15.945 -8.482 8.136 1.00 97.81 397 ALA A C 1
ATOM 3230 O O . ALA A 1 397 ? 16.874 -9.255 7.919 1.00 97.81 397 ALA A O 1
ATOM 3231 N N . SER A 1 398 ? 15.540 -7.575 7.241 1.00 96.44 398 SER A N 1
ATOM 3232 C CA . SER A 1 398 ? 16.223 -7.316 5.965 1.00 96.44 398 SER A CA 1
ATOM 3233 C C . SER A 1 398 ? 16.991 -5.994 5.961 1.00 96.44 398 SER A C 1
ATOM 3235 O O . SER A 1 398 ? 17.196 -5.403 4.904 1.00 96.44 398 SER A O 1
ATOM 3237 N N . ASP A 1 399 ? 17.333 -5.478 7.137 1.00 96.44 399 ASP A N 1
ATOM 3238 C CA . ASP A 1 399 ? 18.082 -4.238 7.268 1.00 96.44 399 ASP A CA 1
ATOM 3239 C C . ASP A 1 399 ? 19.559 -4.438 6.873 1.00 96.44 399 ASP A C 1
ATOM 3241 O O . ASP A 1 399 ? 20.142 -5.460 7.257 1.00 96.44 399 ASP A O 1
ATOM 3245 N N . PRO A 1 400 ? 20.203 -3.476 6.179 1.00 94.75 400 PRO A N 1
ATOM 3246 C CA . PRO A 1 400 ? 21.620 -3.562 5.820 1.00 94.75 400 PRO A CA 1
ATOM 3247 C C . PRO A 1 400 ? 22.553 -3.871 6.999 1.00 94.75 400 PRO A C 1
ATOM 3249 O O . PRO A 1 400 ? 23.541 -4.582 6.827 1.00 94.75 400 PRO A O 1
ATOM 3252 N N . ILE A 1 401 ? 22.222 -3.396 8.208 1.00 95.69 401 ILE A N 1
ATOM 3253 C CA . ILE A 1 401 ? 23.008 -3.674 9.419 1.00 95.69 401 ILE A CA 1
ATOM 3254 C C . ILE A 1 401 ? 23.006 -5.177 9.733 1.00 95.69 401 ILE A C 1
ATOM 3256 O O . ILE A 1 401 ? 24.055 -5.754 10.011 1.00 95.69 401 ILE A O 1
ATOM 3260 N N . ARG A 1 402 ? 21.845 -5.841 9.649 1.00 97.06 402 ARG A N 1
ATOM 3261 C CA . ARG A 1 402 ? 21.745 -7.292 9.872 1.00 97.06 402 ARG A CA 1
ATOM 3262 C C . ARG A 1 402 ? 22.380 -8.085 8.743 1.00 97.06 402 ARG A C 1
ATOM 3264 O O . ARG A 1 402 ? 23.016 -9.098 9.009 1.00 97.06 402 ARG A O 1
ATOM 3271 N N . ILE A 1 403 ? 22.213 -7.635 7.502 1.00 96.88 403 ILE A N 1
ATOM 3272 C CA . ILE A 1 403 ? 22.793 -8.293 6.327 1.00 96.88 403 ILE A CA 1
ATOM 3273 C C . ILE A 1 403 ? 24.318 -8.377 6.465 1.00 96.88 403 ILE A C 1
ATOM 3275 O O . ILE A 1 403 ? 24.882 -9.447 6.252 1.00 96.88 403 ILE A O 1
ATOM 3279 N N . ALA A 1 404 ? 24.980 -7.306 6.918 1.00 94.88 404 ALA A N 1
ATOM 3280 C CA . ALA A 1 404 ? 26.416 -7.332 7.199 1.00 94.88 404 ALA A CA 1
ATOM 3281 C C . ALA A 1 404 ? 26.787 -8.399 8.250 1.00 94.88 404 ALA A C 1
ATOM 3283 O O . ALA A 1 404 ? 27.702 -9.189 8.028 1.00 94.88 404 ALA A O 1
ATOM 3284 N N . ILE A 1 405 ? 26.017 -8.497 9.342 1.00 95.69 405 ILE A N 1
ATOM 3285 C CA . ILE A 1 405 ? 26.215 -9.518 10.388 1.00 95.69 405 ILE A CA 1
ATOM 3286 C C . ILE A 1 405 ? 26.032 -10.936 9.825 1.00 95.69 405 ILE A C 1
ATOM 3288 O O . ILE A 1 405 ? 26.814 -11.834 10.138 1.00 95.69 405 ILE A O 1
ATOM 3292 N N . LEU A 1 406 ? 25.011 -11.158 8.991 1.00 96.50 406 LEU A N 1
ATOM 3293 C CA . LEU A 1 406 ? 24.761 -12.459 8.366 1.00 96.50 406 LEU A CA 1
ATOM 3294 C C . LEU A 1 406 ? 25.856 -12.837 7.366 1.00 96.50 406 LEU A C 1
ATOM 3296 O O . LEU A 1 406 ? 26.200 -14.013 7.273 1.00 96.50 406 LEU A O 1
ATOM 3300 N N . LYS A 1 407 ? 26.437 -11.865 6.653 1.00 94.69 407 LYS A N 1
ATOM 3301 C CA . LYS A 1 407 ? 27.557 -12.102 5.734 1.00 94.69 407 LYS A CA 1
ATOM 3302 C C . LYS A 1 407 ? 28.772 -12.665 6.470 1.00 94.69 407 LYS A C 1
ATOM 3304 O O . LYS A 1 407 ? 29.345 -13.659 6.025 1.00 94.69 407 LYS A O 1
ATOM 3309 N N . ASP A 1 408 ? 29.109 -12.095 7.624 1.00 93.00 408 ASP A N 1
ATOM 3310 C CA . ASP A 1 408 ? 30.185 -12.611 8.475 1.00 93.00 408 ASP A CA 1
ATOM 3311 C C . ASP A 1 408 ? 29.816 -13.967 9.101 1.00 93.00 408 ASP A C 1
ATOM 3313 O O . ASP A 1 408 ? 30.643 -14.878 9.168 1.00 93.00 408 ASP A O 1
ATOM 3317 N N . ALA A 1 409 ? 28.556 -14.148 9.507 1.00 94.75 409 ALA A N 1
ATOM 3318 C CA . ALA A 1 409 ? 28.069 -15.402 10.076 1.00 94.75 409 ALA A CA 1
ATOM 3319 C C . ALA A 1 409 ? 28.115 -16.570 9.079 1.00 94.75 409 ALA A C 1
ATOM 3321 O O . ALA A 1 409 ? 28.509 -17.673 9.453 1.00 94.75 409 ALA A O 1
ATOM 3322 N N . LEU A 1 410 ? 27.766 -16.335 7.810 1.00 94.81 410 LEU A N 1
ATOM 3323 C CA . LEU A 1 410 ? 27.800 -17.345 6.747 1.00 94.81 410 LEU A CA 1
ATOM 3324 C C . LEU A 1 410 ? 29.214 -17.864 6.472 1.00 94.81 410 LEU A C 1
ATOM 3326 O O . LEU A 1 410 ? 29.369 -19.032 6.126 1.00 94.81 410 LEU A O 1
ATOM 3330 N N . ARG A 1 411 ? 30.244 -17.029 6.662 1.00 91.06 411 ARG A N 1
ATOM 3331 C CA . ARG A 1 411 ? 31.650 -17.446 6.532 1.00 91.06 411 ARG A CA 1
ATOM 3332 C C . ARG A 1 411 ? 32.082 -18.392 7.656 1.00 91.06 411 ARG A C 1
ATOM 3334 O O . ARG A 1 411 ? 32.921 -19.256 7.431 1.00 91.06 411 ARG A O 1
ATOM 3341 N N . ASN A 1 412 ? 31.498 -18.244 8.846 1.00 91.31 412 ASN A N 1
ATOM 3342 C CA . ASN A 1 412 ? 31.883 -18.999 10.041 1.00 91.31 412 ASN A CA 1
ATOM 3343 C C . ASN A 1 412 ? 31.015 -20.247 10.274 1.00 91.31 412 ASN A C 1
ATOM 3345 O O . ASN A 1 412 ? 31.531 -21.319 10.580 1.00 91.31 412 ASN A O 1
ATOM 3349 N N . ASN A 1 413 ? 29.691 -20.111 10.167 1.00 93.69 413 ASN A N 1
ATOM 3350 C CA . ASN A 1 413 ? 28.725 -21.171 10.450 1.00 93.69 413 ASN A CA 1
ATOM 3351 C C . ASN A 1 413 ? 27.494 -21.071 9.523 1.00 93.69 413 ASN A C 1
ATOM 3353 O O . ASN A 1 413 ? 26.408 -20.674 9.964 1.00 93.69 413 ASN A O 1
ATOM 3357 N N . PRO A 1 414 ? 27.639 -21.436 8.233 1.00 94.50 414 PRO A N 1
ATOM 3358 C CA . PRO A 1 414 ? 26.549 -21.334 7.264 1.00 94.50 414 PRO A CA 1
ATOM 3359 C C . PRO A 1 414 ? 25.354 -22.229 7.616 1.00 94.50 414 PRO A C 1
ATOM 3361 O O . PRO A 1 414 ? 24.215 -21.878 7.322 1.00 94.50 414 PRO A O 1
ATOM 3364 N N . GLU A 1 415 ? 25.586 -23.353 8.297 1.00 95.75 415 GLU A N 1
ATOM 3365 C CA . GLU A 1 415 ? 24.531 -24.284 8.702 1.00 95.75 415 GLU A CA 1
ATOM 3366 C C . GLU A 1 415 ? 23.558 -23.650 9.702 1.00 95.75 415 GLU A C 1
ATOM 3368 O O . GLU A 1 415 ? 22.347 -23.709 9.496 1.00 95.75 415 GLU A O 1
ATOM 3373 N N . ALA A 1 416 ? 24.058 -22.980 10.746 1.00 96.06 416 ALA A N 1
ATOM 3374 C CA . ALA A 1 416 ? 23.196 -22.307 11.721 1.00 96.06 416 ALA A CA 1
ATOM 3375 C C . ALA A 1 416 ? 22.343 -21.199 11.079 1.00 96.06 416 ALA A C 1
ATOM 3377 O O . ALA A 1 416 ? 21.164 -21.053 11.413 1.00 96.06 416 ALA A O 1
ATOM 3378 N N . VAL A 1 417 ? 22.927 -20.444 10.141 1.00 97.00 417 VAL A N 1
ATOM 3379 C CA . VAL A 1 417 ? 22.266 -19.326 9.455 1.00 97.00 417 VAL A CA 1
ATOM 3380 C C . VAL A 1 417 ? 21.171 -19.817 8.508 1.00 97.00 417 VAL A C 1
ATOM 3382 O O . VAL A 1 417 ? 20.038 -19.337 8.587 1.00 97.00 417 VAL A O 1
ATOM 3385 N N . LEU A 1 418 ? 21.483 -20.785 7.640 1.00 96.50 418 LEU A N 1
ATOM 3386 C CA . LEU A 1 418 ? 20.567 -21.256 6.594 1.00 96.50 418 LEU A CA 1
ATOM 3387 C C . LEU A 1 418 ? 19.506 -22.240 7.117 1.00 96.50 418 LEU A C 1
ATOM 3389 O O . LEU A 1 418 ? 18.423 -22.329 6.541 1.00 96.50 418 LEU A O 1
ATOM 3393 N N . ASN A 1 419 ? 19.757 -22.903 8.254 1.00 95.88 419 ASN A N 1
ATOM 3394 C CA . ASN A 1 419 ? 18.741 -23.670 8.990 1.00 95.88 419 ASN A CA 1
ATOM 3395 C C . ASN A 1 419 ? 17.817 -22.794 9.858 1.00 95.88 419 ASN A C 1
ATOM 3397 O O . ASN A 1 419 ? 16.953 -23.326 10.556 1.00 95.88 419 ASN A O 1
ATOM 3401 N N . GLN A 1 420 ? 17.991 -21.469 9.838 1.00 96.81 420 GLN A N 1
ATOM 3402 C CA . GLN A 1 420 ? 17.226 -20.506 10.635 1.00 96.81 420 GLN A CA 1
ATOM 3403 C C . GLN A 1 420 ? 17.309 -20.735 12.159 1.00 96.81 420 GLN A C 1
ATOM 3405 O O . GLN A 1 420 ? 16.291 -20.738 12.863 1.00 96.81 420 GLN A O 1
ATOM 3410 N N . ASN A 1 421 ? 18.523 -20.932 12.683 1.00 96.12 421 ASN A N 1
ATOM 3411 C CA . ASN A 1 421 ? 18.794 -21.127 14.115 1.00 96.12 421 ASN A CA 1
ATOM 3412 C C . ASN A 1 421 ? 19.957 -20.259 14.640 1.00 96.12 421 ASN A C 1
ATOM 3414 O O . ASN A 1 421 ? 20.575 -20.603 15.645 1.00 96.12 421 ASN A O 1
ATOM 3418 N N . TYR A 1 422 ? 20.281 -19.152 13.965 1.00 97.19 422 TYR A N 1
ATOM 3419 C CA . TYR A 1 422 ? 21.431 -18.307 14.289 1.00 97.19 422 TYR A CA 1
ATOM 3420 C C . TYR A 1 422 ? 21.099 -17.186 15.288 1.00 97.19 422 TYR A C 1
ATOM 3422 O O . TYR A 1 422 ? 21.658 -17.160 16.382 1.00 97.19 422 TYR A O 1
ATOM 3430 N N . ASP A 1 423 ? 20.185 -16.273 14.946 1.00 96.69 423 ASP A N 1
ATOM 3431 C CA . ASP A 1 423 ? 19.920 -15.054 15.730 1.00 96.69 423 ASP A CA 1
ATOM 3432 C C . ASP A 1 423 ? 18.479 -14.950 16.259 1.00 96.69 423 ASP A C 1
ATOM 3434 O O . ASP A 1 423 ? 17.633 -15.825 16.054 1.00 96.69 423 ASP A O 1
ATOM 3438 N N . GLU A 1 424 ? 18.170 -13.869 16.984 1.00 96.94 424 GLU A N 1
ATOM 3439 C CA . GLU A 1 424 ? 16.856 -13.686 17.600 1.00 96.94 424 GLU A CA 1
ATOM 3440 C C . GLU A 1 424 ? 15.717 -13.542 16.591 1.00 96.94 424 GLU A C 1
ATOM 3442 O O . GLU A 1 424 ? 14.597 -13.917 16.926 1.00 96.94 424 GLU A O 1
ATOM 3447 N N . PHE A 1 425 ? 15.964 -13.038 15.377 1.00 97.44 425 PHE A N 1
ATOM 3448 C CA . PHE A 1 425 ? 14.927 -12.941 14.343 1.00 97.44 425 PHE A CA 1
ATOM 3449 C C . PHE A 1 425 ? 14.470 -14.327 13.897 1.00 97.44 425 PHE A C 1
ATOM 3451 O O . PHE A 1 425 ? 13.277 -14.559 13.707 1.00 97.44 425 PHE A O 1
ATOM 3458 N N . GLN A 1 426 ? 15.415 -15.257 13.782 1.00 97.44 426 GLN A N 1
ATOM 3459 C CA . GLN A 1 426 ? 15.137 -16.643 13.430 1.00 97.44 426 GLN A CA 1
ATOM 3460 C C . GLN A 1 426 ? 14.574 -17.433 14.620 1.00 97.44 426 GLN A C 1
ATOM 3462 O O . GLN A 1 426 ? 13.639 -18.216 14.470 1.00 97.44 426 GLN A O 1
ATOM 3467 N N . ASN A 1 427 ? 15.089 -17.204 15.830 1.00 95.88 427 ASN A N 1
ATOM 3468 C CA . ASN A 1 427 ? 14.726 -17.986 17.016 1.00 95.88 427 ASN A CA 1
ATOM 3469 C C . ASN A 1 427 ? 13.331 -17.680 17.582 1.00 95.88 427 ASN A C 1
ATOM 3471 O O . ASN A 1 427 ? 12.755 -18.534 18.253 1.00 95.88 427 ASN A O 1
ATOM 3475 N N . ILE A 1 428 ? 12.763 -16.500 17.311 1.00 95.56 428 ILE A N 1
ATOM 3476 C CA . ILE A 1 428 ? 11.383 -16.172 17.721 1.00 95.56 428 ILE A CA 1
ATOM 3477 C C . ILE A 1 428 ? 10.312 -16.803 16.822 1.00 95.56 428 ILE A C 1
ATOM 3479 O O . ILE A 1 428 ? 9.131 -16.763 17.176 1.00 95.56 428 ILE A O 1
ATOM 3483 N N . LEU A 1 429 ? 10.692 -17.333 15.655 1.00 95.12 429 LEU A N 1
ATOM 3484 C CA . LEU A 1 429 ? 9.760 -17.970 14.731 1.00 95.12 429 LEU A CA 1
ATOM 3485 C C . LEU A 1 429 ? 9.423 -19.391 15.203 1.00 95.12 429 LEU A C 1
ATOM 3487 O O . LEU A 1 429 ? 10.331 -20.177 15.487 1.00 95.12 429 LEU A O 1
ATOM 3491 N N . PRO A 1 430 ? 8.136 -19.778 15.228 1.00 94.31 430 PRO A N 1
ATOM 3492 C CA . PRO A 1 430 ? 7.758 -21.175 15.407 1.00 94.31 430 PRO A CA 1
ATOM 3493 C C . PRO A 1 430 ? 8.282 -22.042 14.255 1.00 94.31 430 PRO A C 1
ATOM 3495 O O . PRO A 1 430 ? 8.314 -21.587 13.113 1.00 94.31 430 PRO A O 1
ATOM 3498 N N . ASN A 1 431 ? 8.575 -23.321 14.514 1.00 94.44 431 ASN A N 1
ATOM 3499 C CA . ASN A 1 431 ? 9.135 -24.247 13.512 1.00 94.44 431 ASN A CA 1
ATOM 3500 C C . ASN A 1 431 ? 8.338 -24.305 12.195 1.00 94.44 431 ASN A C 1
ATOM 3502 O O . ASN A 1 431 ? 8.932 -24.423 11.132 1.00 94.44 431 ASN A O 1
ATOM 3506 N N . LYS A 1 432 ? 7.005 -24.156 12.238 1.00 95.06 432 LYS A N 1
ATOM 3507 C CA . LYS A 1 432 ? 6.148 -24.121 11.035 1.00 95.06 432 LYS A CA 1
ATOM 3508 C C . LYS A 1 432 ? 6.486 -22.966 10.073 1.00 95.06 432 LYS A C 1
ATOM 3510 O O . LYS A 1 432 ? 6.219 -23.080 8.884 1.00 95.06 432 LYS A O 1
ATOM 3515 N N . PHE A 1 433 ? 7.040 -21.870 10.588 1.00 95.31 433 PHE A N 1
ATOM 3516 C CA . PHE A 1 433 ? 7.435 -20.684 9.824 1.00 95.31 433 PHE A CA 1
ATOM 3517 C C . PHE A 1 433 ? 8.950 -20.612 9.592 1.00 95.31 433 PHE A C 1
ATOM 3519 O O . PHE A 1 433 ? 9.427 -19.633 9.030 1.00 95.31 433 PHE A O 1
ATOM 3526 N N . LYS A 1 434 ? 9.716 -21.628 10.010 1.00 96.25 434 LYS A N 1
ATOM 3527 C CA . LYS A 1 434 ? 11.138 -21.760 9.678 1.00 96.25 434 LYS A CA 1
ATOM 3528 C C . LYS A 1 434 ? 11.282 -22.568 8.389 1.00 96.25 434 LYS A C 1
ATOM 3530 O O . LYS A 1 434 ? 11.466 -23.782 8.424 1.00 96.25 434 LYS A O 1
ATOM 3535 N N . TYR A 1 435 ? 11.124 -21.904 7.249 1.00 96.06 435 TYR A N 1
ATOM 3536 C CA . TYR A 1 435 ? 11.144 -22.553 5.938 1.00 96.06 435 TYR A CA 1
ATOM 3537 C C . TYR A 1 435 ? 12.510 -23.122 5.534 1.00 96.06 435 TYR A C 1
ATOM 3539 O O . TYR A 1 435 ? 12.551 -24.141 4.850 1.00 96.06 435 TYR A O 1
ATOM 3547 N N . ALA A 1 436 ? 13.609 -22.494 5.963 1.00 95.50 436 ALA A N 1
ATOM 3548 C CA . ALA A 1 436 ? 14.984 -22.935 5.716 1.00 95.50 436 ALA A CA 1
ATOM 3549 C C . ALA A 1 436 ? 15.259 -23.302 4.239 1.00 95.50 436 ALA A C 1
ATOM 3551 O O . ALA A 1 436 ? 15.896 -24.315 3.947 1.00 95.50 436 ALA A O 1
ATOM 3552 N N . TYR A 1 437 ? 14.765 -22.478 3.302 1.00 96.25 437 TYR A N 1
ATOM 3553 C CA . TYR A 1 437 ? 14.810 -22.754 1.857 1.00 96.25 437 TYR A CA 1
ATOM 3554 C C . TYR A 1 437 ? 16.221 -23.051 1.331 1.00 96.25 437 TYR A C 1
ATOM 3556 O O . TYR A 1 437 ? 16.384 -23.856 0.422 1.00 96.25 437 TYR A O 1
ATOM 3564 N N . PHE A 1 438 ? 17.241 -22.428 1.923 1.00 95.25 438 PHE A N 1
ATOM 3565 C CA . PHE A 1 438 ? 18.631 -22.534 1.488 1.00 95.25 438 PHE A CA 1
ATOM 3566 C C . PHE A 1 438 ? 19.472 -23.510 2.321 1.00 95.25 438 PHE A C 1
ATOM 3568 O O . PHE A 1 438 ? 20.688 -23.542 2.154 1.00 95.25 438 PHE A O 1
ATOM 3575 N N . LYS A 1 439 ? 18.874 -24.325 3.204 1.00 94.12 439 LYS A N 1
ATOM 3576 C CA . LYS A 1 439 ? 19.620 -25.249 4.083 1.00 94.12 439 LYS A CA 1
ATOM 3577 C C . LYS A 1 439 ? 20.620 -26.139 3.341 1.00 94.12 439 LYS A C 1
ATOM 3579 O O . LYS A 1 439 ? 21.728 -26.367 3.818 1.00 94.12 439 LYS A O 1
ATOM 3584 N N . ASP A 1 440 ? 20.248 -26.603 2.150 1.00 89.62 440 ASP A N 1
ATOM 3585 C CA . ASP A 1 440 ? 21.059 -27.510 1.339 1.00 89.62 440 ASP A CA 1
ATOM 3586 C C . ASP A 1 440 ? 22.325 -26.831 0.784 1.00 89.62 440 ASP A C 1
ATOM 3588 O O . ASP A 1 440 ? 23.308 -27.508 0.489 1.00 89.62 440 ASP A O 1
ATOM 3592 N N . LEU A 1 441 ? 22.344 -25.493 0.713 1.00 91.38 441 LEU A N 1
ATOM 3593 C CA . LEU A 1 441 ? 23.515 -24.713 0.308 1.00 91.38 441 LEU A CA 1
ATOM 3594 C C . LEU A 1 441 ? 24.561 -24.587 1.421 1.00 91.38 441 LEU A C 1
ATOM 3596 O O . LEU A 1 441 ? 25.692 -24.209 1.133 1.00 91.38 441 LEU A O 1
ATOM 3600 N N . ALA A 1 442 ? 24.241 -24.917 2.678 1.00 91.88 442 ALA A N 1
ATOM 3601 C CA . ALA A 1 442 ? 25.178 -24.749 3.789 1.00 91.88 442 ALA A CA 1
ATOM 3602 C C . ALA A 1 442 ? 26.466 -25.565 3.602 1.00 91.88 442 ALA A C 1
ATOM 3604 O O . ALA A 1 442 ? 27.567 -25.046 3.796 1.00 91.88 442 ALA A O 1
ATOM 3605 N N . VAL A 1 443 ? 26.333 -26.827 3.176 1.00 89.75 443 VAL A N 1
ATOM 3606 C CA . VAL A 1 443 ? 27.476 -27.710 2.892 1.00 89.75 443 VAL A CA 1
ATOM 3607 C C . VAL A 1 443 ? 28.255 -27.205 1.678 1.00 89.75 443 VAL A C 1
ATOM 3609 O O . VAL A 1 443 ? 29.483 -27.158 1.711 1.00 89.75 443 VAL A O 1
ATOM 3612 N N . TYR A 1 444 ? 27.547 -26.766 0.635 1.00 89.06 444 TYR A N 1
ATOM 3613 C CA . TYR A 1 444 ? 28.164 -26.226 -0.575 1.00 89.06 444 TYR A CA 1
ATOM 3614 C C . TYR A 1 444 ? 28.996 -24.969 -0.285 1.00 89.06 444 TYR A C 1
ATOM 3616 O O . TYR A 1 444 ? 30.146 -24.887 -0.709 1.00 89.06 444 TYR A O 1
ATOM 3624 N N . ILE A 1 445 ? 28.457 -24.030 0.499 1.00 90.56 445 ILE A N 1
ATOM 3625 C CA . ILE A 1 445 ? 29.138 -22.797 0.921 1.00 90.56 445 ILE A CA 1
ATOM 3626 C C . ILE A 1 445 ? 30.359 -23.109 1.785 1.00 90.56 445 ILE A C 1
ATOM 3628 O O . ILE A 1 445 ? 31.417 -22.514 1.592 1.00 90.56 445 ILE A O 1
ATOM 3632 N N . LYS A 1 446 ? 30.242 -24.070 2.708 1.00 88.44 446 LYS A N 1
ATOM 3633 C CA . LYS A 1 446 ? 31.365 -24.506 3.548 1.00 88.44 446 LYS A CA 1
ATOM 3634 C C . LYS A 1 446 ? 32.526 -25.052 2.710 1.00 88.44 446 LYS A C 1
ATOM 3636 O O . LYS A 1 446 ? 33.681 -24.789 3.032 1.00 88.44 446 LYS A O 1
ATOM 3641 N N . ASN A 1 447 ? 32.217 -25.778 1.637 1.00 88.38 447 ASN A N 1
ATOM 3642 C CA . ASN A 1 447 ? 33.214 -26.333 0.721 1.00 88.38 447 ASN A CA 1
ATOM 3643 C C . ASN A 1 447 ? 33.723 -25.304 -0.306 1.00 88.38 447 ASN A C 1
ATOM 3645 O O . ASN A 1 447 ? 34.815 -25.478 -0.839 1.00 88.38 447 ASN A O 1
ATOM 3649 N N . ASN A 1 448 ? 32.973 -24.223 -0.553 1.00 87.50 448 ASN A N 1
ATOM 3650 C CA . ASN A 1 448 ? 33.300 -23.179 -1.527 1.00 87.50 448 ASN A CA 1
ATOM 3651 C C . ASN A 1 448 ? 33.174 -21.766 -0.916 1.00 87.50 448 ASN A C 1
ATOM 3653 O O . ASN A 1 448 ? 32.264 -21.019 -1.283 1.00 87.50 448 ASN A O 1
ATOM 3657 N N . PRO A 1 449 ? 34.081 -21.341 -0.016 1.00 83.19 449 PRO A N 1
ATOM 3658 C CA . PRO A 1 449 ? 33.937 -20.065 0.697 1.00 83.19 449 PRO A CA 1
ATOM 3659 C C . PRO A 1 449 ? 33.870 -18.825 -0.211 1.00 83.19 449 PRO A C 1
ATOM 3661 O O . PRO A 1 449 ? 33.179 -17.860 0.114 1.00 83.19 449 PRO A O 1
ATOM 3664 N N . SER A 1 450 ? 34.530 -18.863 -1.376 1.00 84.56 450 SER A N 1
ATOM 3665 C CA . SER A 1 450 ? 34.510 -17.784 -2.379 1.00 84.56 450 SER A CA 1
ATOM 3666 C C . SER A 1 450 ? 33.129 -17.547 -3.001 1.00 84.56 450 SER A C 1
ATOM 3668 O O . SER A 1 450 ? 32.900 -16.514 -3.627 1.00 84.56 450 SER A O 1
ATOM 3670 N N . PHE A 1 451 ? 32.183 -18.472 -2.813 1.00 85.12 451 PHE A N 1
ATOM 3671 C CA . PHE A 1 451 ? 30.805 -18.331 -3.270 1.00 85.12 451 PHE A CA 1
ATOM 3672 C C . PHE A 1 451 ? 30.075 -17.157 -2.599 1.00 85.12 451 PHE A C 1
ATOM 3674 O O . PHE A 1 451 ? 29.299 -16.468 -3.256 1.00 85.12 451 PHE A O 1
ATOM 3681 N N . ILE A 1 452 ? 30.374 -16.874 -1.323 1.00 82.75 452 ILE A N 1
ATOM 3682 C CA . ILE A 1 452 ? 29.759 -15.772 -0.552 1.00 82.75 452 ILE A CA 1
ATOM 3683 C C . ILE A 1 452 ? 30.129 -14.396 -1.132 1.00 82.75 452 ILE A C 1
ATOM 3685 O O . ILE A 1 452 ? 29.395 -13.424 -0.958 1.00 82.75 452 ILE A O 1
ATOM 3689 N N . ASP A 1 453 ? 31.266 -14.299 -1.822 1.00 83.38 453 ASP A N 1
ATOM 3690 C CA . ASP A 1 453 ? 31.702 -13.051 -2.452 1.00 83.38 453 ASP A CA 1
ATOM 3691 C C . ASP A 1 453 ? 31.094 -12.861 -3.852 1.00 83.38 453 ASP A C 1
ATOM 3693 O O . ASP A 1 453 ? 31.034 -11.734 -4.338 1.00 83.38 453 ASP A O 1
ATOM 3697 N N . LYS A 1 454 ? 30.610 -13.943 -4.482 1.00 84.81 454 LYS A N 1
ATOM 3698 C CA . LYS A 1 454 ? 29.946 -13.910 -5.795 1.00 84.81 454 LYS A CA 1
ATOM 3699 C C . LYS A 1 454 ? 28.445 -13.664 -5.689 1.00 84.81 454 LYS A C 1
ATOM 3701 O O . LYS A 1 454 ? 27.889 -12.946 -6.513 1.00 84.81 454 LYS A O 1
ATOM 3706 N N . ILE A 1 455 ? 27.792 -14.272 -4.698 1.00 87.69 455 ILE A N 1
ATOM 3707 C CA . ILE A 1 455 ? 26.340 -14.202 -4.522 1.00 87.69 455 ILE A CA 1
ATOM 3708 C C . ILE A 1 455 ? 26.025 -13.764 -3.100 1.00 87.69 455 ILE A C 1
ATOM 3710 O O . ILE A 1 455 ? 26.496 -14.360 -2.130 1.00 87.69 455 ILE A O 1
ATOM 3714 N N . ASP A 1 456 ? 25.187 -12.735 -2.976 1.00 90.81 456 ASP A N 1
ATOM 3715 C CA . ASP A 1 456 ? 24.793 -12.169 -1.688 1.00 90.81 456 ASP A CA 1
ATOM 3716 C C . ASP A 1 456 ? 23.763 -13.049 -0.955 1.00 90.81 456 ASP A C 1
ATOM 3718 O O . ASP A 1 456 ? 22.579 -12.725 -0.805 1.00 90.81 456 ASP A O 1
ATOM 3722 N N . MET A 1 457 ? 24.241 -14.196 -0.469 1.00 93.00 457 MET A N 1
ATOM 3723 C CA . MET A 1 457 ? 23.457 -15.140 0.328 1.00 93.00 457 MET A CA 1
ATOM 3724 C C . MET A 1 457 ? 22.995 -14.552 1.664 1.00 93.00 457 MET A C 1
ATOM 3726 O O . MET A 1 457 ? 21.997 -15.011 2.221 1.00 93.00 457 MET A O 1
ATOM 3730 N N . ALA A 1 458 ? 23.684 -13.527 2.175 1.00 95.44 458 ALA A N 1
ATOM 3731 C CA . ALA A 1 458 ? 23.280 -12.837 3.392 1.00 95.44 458 ALA A CA 1
ATOM 3732 C C . ALA A 1 458 ? 21.970 -12.078 3.169 1.00 95.44 458 ALA A C 1
ATOM 3734 O O . ALA A 1 458 ? 21.026 -12.243 3.945 1.00 95.44 458 ALA A O 1
ATOM 3735 N N . THR A 1 459 ? 21.876 -11.320 2.072 1.00 96.69 459 THR A N 1
ATOM 3736 C CA . THR A 1 459 ? 20.629 -10.666 1.658 1.00 96.69 459 THR A CA 1
ATOM 3737 C C . THR A 1 459 ? 19.539 -11.691 1.357 1.00 96.69 459 THR A C 1
ATOM 3739 O O . THR A 1 459 ? 18.410 -11.529 1.826 1.00 96.69 459 THR A O 1
ATOM 3742 N N . ALA A 1 460 ? 19.864 -12.784 0.658 1.00 96.44 460 ALA A N 1
ATOM 3743 C CA . ALA A 1 460 ? 18.909 -13.855 0.374 1.00 96.44 460 ALA A CA 1
ATOM 3744 C C . ALA A 1 460 ? 18.273 -14.413 1.661 1.00 96.44 460 ALA A C 1
ATOM 3746 O O . ALA A 1 460 ? 17.047 -14.422 1.802 1.00 96.44 460 ALA A O 1
ATOM 3747 N N . GLN A 1 461 ? 19.094 -14.804 2.642 1.00 97.62 461 GLN A N 1
ATOM 3748 C CA . GLN A 1 461 ? 18.608 -15.330 3.918 1.00 97.62 461 GLN A CA 1
ATOM 3749 C C . GLN A 1 461 ? 17.849 -14.271 4.733 1.00 97.62 461 GLN A C 1
ATOM 3751 O O . GLN A 1 461 ? 16.817 -14.575 5.334 1.00 97.62 461 GLN A O 1
ATOM 3756 N N . ALA A 1 462 ? 18.306 -13.017 4.722 1.00 98.25 462 ALA A N 1
ATOM 3757 C CA . ALA A 1 462 ? 17.625 -11.913 5.392 1.00 98.25 462 ALA A CA 1
ATOM 3758 C C . ALA A 1 462 ? 16.205 -11.682 4.838 1.00 98.25 462 ALA A C 1
ATOM 3760 O O . ALA A 1 462 ? 15.264 -11.436 5.600 1.00 98.25 462 ALA A O 1
ATOM 3761 N N . ILE A 1 463 ? 16.025 -11.807 3.517 1.00 98.31 463 ILE A N 1
ATOM 3762 C CA . ILE A 1 463 ? 14.714 -11.717 2.865 1.00 98.31 463 ILE A CA 1
ATOM 3763 C C . ILE A 1 463 ? 13.830 -12.912 3.245 1.00 98.31 463 ILE A C 1
ATOM 3765 O O . ILE A 1 463 ? 12.651 -12.695 3.534 1.00 98.31 463 ILE A O 1
ATOM 3769 N N . VAL A 1 464 ? 14.373 -14.136 3.309 1.00 98.38 464 VAL A N 1
ATOM 3770 C CA . VAL A 1 464 ? 13.632 -15.323 3.781 1.00 98.38 464 VAL A CA 1
ATOM 3771 C C . VAL A 1 464 ? 13.129 -15.114 5.206 1.00 98.38 464 VAL A C 1
ATOM 3773 O O . VAL A 1 464 ? 11.932 -15.252 5.456 1.00 98.38 464 VAL A O 1
ATOM 3776 N N . ASP A 1 465 ? 14.006 -14.725 6.132 1.00 98.38 465 ASP A N 1
ATOM 3777 C CA . ASP A 1 465 ? 13.640 -14.490 7.534 1.00 98.38 465 ASP A CA 1
ATOM 3778 C C . ASP A 1 465 ? 12.576 -13.394 7.658 1.00 98.38 465 ASP A C 1
ATOM 3780 O O . ASP A 1 465 ? 11.606 -13.528 8.408 1.00 98.38 465 ASP A O 1
ATOM 3784 N N . SER A 1 466 ? 12.721 -12.324 6.874 1.00 98.38 466 SER A N 1
ATOM 3785 C CA . SER A 1 466 ? 11.741 -11.247 6.818 1.00 98.38 466 SER A CA 1
ATOM 3786 C C . SER A 1 466 ? 10.382 -11.715 6.288 1.00 98.38 466 SER A C 1
ATOM 3788 O O . SER A 1 466 ? 9.352 -11.389 6.879 1.00 98.38 466 SER A O 1
ATOM 3790 N N . ALA A 1 467 ? 10.351 -12.510 5.214 1.00 98.38 467 ALA A N 1
ATOM 3791 C CA . ALA A 1 467 ? 9.115 -13.082 4.687 1.00 98.38 467 ALA A CA 1
ATOM 3792 C C . ALA A 1 467 ? 8.436 -13.993 5.725 1.00 98.38 467 ALA A C 1
ATOM 3794 O O . ALA A 1 467 ? 7.236 -13.859 5.958 1.00 98.38 467 ALA A O 1
ATOM 3795 N N . CYS A 1 468 ? 9.205 -14.835 6.424 1.00 98.06 468 CYS A N 1
ATOM 3796 C CA . CYS A 1 468 ? 8.698 -15.695 7.497 1.00 98.06 468 CYS A CA 1
ATOM 3797 C C . CYS A 1 468 ? 8.058 -14.880 8.635 1.00 98.06 468 CYS A C 1
ATOM 3799 O O . CYS A 1 468 ? 6.961 -15.204 9.092 1.00 98.06 468 CYS A O 1
ATOM 3801 N N . LEU A 1 469 ? 8.707 -13.793 9.068 1.00 97.75 469 LEU A N 1
ATOM 3802 C CA . LEU A 1 469 ? 8.186 -12.897 10.107 1.00 97.75 469 LEU A CA 1
ATOM 3803 C C . LEU A 1 469 ? 6.932 -12.142 9.657 1.00 97.75 469 LEU A C 1
ATOM 3805 O O . LEU A 1 469 ? 6.004 -11.994 10.453 1.00 97.75 469 LEU A O 1
ATOM 3809 N N . TYR A 1 470 ? 6.863 -11.696 8.400 1.00 97.56 470 TYR A N 1
ATOM 3810 C CA . TYR A 1 470 ? 5.654 -11.073 7.861 1.00 97.56 470 TYR A CA 1
ATOM 3811 C C . TYR A 1 470 ? 4.491 -12.065 7.779 1.00 97.56 470 TYR A C 1
ATOM 3813 O O . TYR A 1 470 ? 3.398 -11.745 8.250 1.00 97.56 470 TYR A O 1
ATOM 3821 N N . GLU A 1 471 ? 4.716 -13.275 7.258 1.00 96.50 471 GLU A N 1
ATOM 3822 C CA . GLU A 1 471 ? 3.688 -14.322 7.211 1.00 96.50 471 GLU A CA 1
ATOM 3823 C C . GLU A 1 471 ? 3.206 -14.698 8.618 1.00 96.50 471 GLU A C 1
ATOM 3825 O O . GLU A 1 471 ? 2.002 -14.825 8.845 1.00 96.50 471 GLU A O 1
ATOM 3830 N N . PHE A 1 472 ? 4.118 -14.792 9.590 1.00 95.75 472 PHE A N 1
ATOM 3831 C CA . PHE A 1 472 ? 3.747 -15.030 10.982 1.00 95.75 472 PHE A CA 1
ATOM 3832 C C . PHE A 1 472 ? 2.967 -13.852 11.585 1.00 95.75 472 PHE A C 1
ATOM 3834 O O . PHE A 1 472 ? 1.974 -14.056 12.288 1.00 95.75 472 PHE A O 1
ATOM 3841 N N . SER A 1 473 ? 3.357 -12.611 11.267 1.00 95.25 473 SER A N 1
ATOM 3842 C CA . SER A 1 473 ? 2.662 -11.411 11.748 1.00 95.25 473 SER A CA 1
ATOM 3843 C C . SER A 1 473 ? 1.192 -11.385 11.314 1.00 95.25 473 SER A C 1
ATOM 3845 O O . SER A 1 473 ? 0.340 -11.019 12.124 1.00 95.25 473 SER A O 1
ATOM 3847 N N . LEU A 1 474 ? 0.871 -11.880 10.108 1.00 93.56 474 LEU A N 1
ATOM 3848 C CA . LEU A 1 474 ? -0.491 -11.917 9.557 1.00 93.56 474 LEU A CA 1
ATOM 3849 C C . LEU A 1 474 ? -1.477 -12.770 10.364 1.00 93.56 474 LEU A C 1
ATOM 3851 O O . LEU A 1 474 ? -2.683 -12.552 10.255 1.00 93.56 474 LEU A O 1
ATOM 3855 N N . LEU A 1 475 ? -0.998 -13.682 11.217 1.00 91.00 475 LEU A N 1
ATOM 3856 C CA . LEU A 1 475 ? -1.864 -14.437 12.130 1.00 91.00 475 LEU A CA 1
ATOM 3857 C C . LEU A 1 475 ? -2.490 -13.560 13.223 1.00 91.00 475 LEU A C 1
ATOM 3859 O O . LEU A 1 475 ? -3.525 -13.913 13.782 1.00 91.00 475 LEU A O 1
ATOM 3863 N N . THR A 1 476 ? -1.842 -12.447 13.575 1.00 88.56 476 THR A N 1
ATOM 3864 C CA . THR A 1 476 ? -2.214 -11.624 14.741 1.00 88.56 476 THR A CA 1
ATOM 3865 C C . THR A 1 476 ? -2.185 -10.119 14.476 1.00 88.56 476 THR A C 1
ATOM 3867 O O . THR A 1 476 ? -2.522 -9.321 15.352 1.00 88.56 476 THR A O 1
ATOM 3870 N N . PHE A 1 477 ? -1.826 -9.706 13.261 1.00 91.69 477 PHE A N 1
ATOM 3871 C CA . PHE A 1 477 ? -1.878 -8.332 12.793 1.00 91.69 477 PHE A CA 1
ATOM 3872 C C . PHE A 1 477 ? -1.955 -8.287 11.268 1.00 91.69 477 PHE A C 1
ATOM 3874 O O . PHE A 1 477 ? -1.088 -8.806 10.578 1.00 91.69 477 PHE A O 1
ATOM 3881 N N . THR A 1 478 ? -2.958 -7.599 10.734 1.00 88.88 478 THR A N 1
ATOM 3882 C CA . THR A 1 478 ? -3.062 -7.358 9.292 1.00 88.88 478 THR A CA 1
ATOM 3883 C C . THR A 1 478 ? -2.835 -5.891 8.968 1.00 88.88 478 THR A C 1
ATOM 3885 O O . THR A 1 478 ? -3.519 -5.015 9.511 1.00 88.88 478 THR A O 1
ATOM 3888 N N . GLU A 1 479 ? -1.922 -5.624 8.044 1.00 88.25 479 GLU A N 1
ATOM 3889 C CA . GLU A 1 479 ? -1.629 -4.312 7.471 1.00 88.25 479 GLU A CA 1
ATOM 3890 C C . GLU A 1 479 ? -1.702 -4.441 5.944 1.00 88.25 479 GLU A C 1
ATOM 3892 O O . GLU A 1 479 ? -1.345 -5.482 5.391 1.00 88.25 479 GLU A O 1
ATOM 3897 N N . ARG A 1 480 ? -2.211 -3.420 5.249 1.00 85.00 480 ARG A N 1
ATOM 3898 C CA . ARG A 1 480 ? -2.470 -3.514 3.806 1.00 85.00 480 ARG A CA 1
ATOM 3899 C C . ARG A 1 480 ? -1.179 -3.721 3.005 1.00 85.00 480 ARG A C 1
ATOM 3901 O O . ARG A 1 480 ? -1.163 -4.474 2.039 1.00 85.00 480 ARG A O 1
ATOM 3908 N N . ASN A 1 481 ? -0.084 -3.090 3.430 1.00 88.31 481 ASN A N 1
ATOM 3909 C CA . ASN A 1 481 ? 1.194 -3.137 2.738 1.00 88.31 481 ASN A CA 1
ATOM 3910 C C . ASN A 1 481 ? 1.966 -4.416 3.070 1.00 88.31 481 ASN A C 1
ATOM 3912 O O . ASN A 1 481 ? 2.951 -4.702 2.390 1.00 88.31 481 ASN A O 1
ATOM 3916 N N . THR A 1 482 ? 1.533 -5.216 4.057 1.00 93.00 482 THR A N 1
ATOM 3917 C CA . THR A 1 482 ? 2.150 -6.522 4.336 1.00 93.00 482 THR A CA 1
ATOM 3918 C C . THR A 1 482 ? 2.047 -7.440 3.120 1.00 93.00 482 THR A C 1
ATOM 3920 O O . THR A 1 482 ? 3.041 -8.057 2.747 1.00 93.00 482 THR A O 1
ATOM 3923 N N . PHE A 1 483 ? 0.883 -7.484 2.461 1.00 94.81 483 PHE A N 1
ATOM 3924 C CA . PHE A 1 483 ? 0.659 -8.315 1.272 1.00 94.81 483 PHE A CA 1
ATOM 3925 C C . PHE A 1 483 ? 1.583 -7.901 0.116 1.00 94.81 483 PHE A C 1
ATOM 3927 O O . PHE A 1 483 ? 2.301 -8.740 -0.429 1.00 94.81 483 PHE A O 1
ATOM 3934 N N . LYS A 1 484 ? 1.654 -6.589 -0.168 1.00 95.31 484 LYS A N 1
ATOM 3935 C CA . LYS A 1 484 ? 2.569 -6.023 -1.173 1.00 95.31 484 LYS A CA 1
ATOM 3936 C C . LYS A 1 484 ? 4.024 -6.356 -0.849 1.00 95.31 484 LYS A C 1
ATOM 3938 O O . LYS A 1 484 ? 4.763 -6.807 -1.717 1.00 95.31 484 LYS A O 1
ATOM 3943 N N . THR A 1 485 ? 4.428 -6.169 0.406 1.00 95.94 485 THR A N 1
ATOM 3944 C CA . THR A 1 485 ? 5.798 -6.447 0.860 1.00 95.94 485 THR A CA 1
ATOM 3945 C C . THR A 1 485 ? 6.166 -7.918 0.684 1.00 95.94 485 THR A C 1
ATOM 3947 O O . THR A 1 485 ? 7.274 -8.215 0.247 1.00 95.94 485 THR A O 1
ATOM 3950 N N . LEU A 1 486 ? 5.251 -8.846 0.980 1.00 97.81 486 LEU A N 1
ATOM 3951 C CA . LEU A 1 486 ? 5.481 -10.276 0.771 1.00 97.81 486 LEU A CA 1
ATOM 3952 C C . LEU A 1 486 ? 5.684 -10.609 -0.710 1.00 97.81 486 LEU A C 1
ATOM 3954 O O . LEU A 1 486 ? 6.655 -11.289 -1.034 1.00 97.81 486 LEU A O 1
ATOM 3958 N N . ALA A 1 487 ? 4.847 -10.074 -1.606 1.00 97.81 487 ALA A N 1
ATOM 3959 C CA . ALA A 1 487 ? 5.024 -10.250 -3.048 1.00 97.81 487 ALA A CA 1
ATOM 3960 C C . ALA A 1 487 ? 6.414 -9.773 -3.507 1.00 97.81 487 ALA A C 1
ATOM 3962 O O . ALA A 1 487 ? 7.165 -10.542 -4.103 1.00 97.81 487 ALA A O 1
ATOM 3963 N N . VAL A 1 488 ? 6.808 -8.548 -3.145 1.00 97.00 488 VAL A N 1
ATOM 3964 C CA . VAL A 1 488 ? 8.119 -7.981 -3.516 1.00 97.00 488 VAL A CA 1
ATOM 3965 C C . VAL A 1 488 ? 9.279 -8.848 -3.019 1.00 97.00 488 VAL A C 1
ATOM 3967 O O . VAL A 1 488 ? 10.240 -9.080 -3.750 1.00 97.00 488 VAL A O 1
ATOM 3970 N N . ARG A 1 489 ? 9.187 -9.385 -1.798 1.00 97.62 489 ARG A N 1
ATOM 3971 C CA . ARG A 1 489 ? 10.221 -10.272 -1.246 1.00 97.62 489 ARG A CA 1
ATOM 3972 C C . ARG A 1 489 ? 10.351 -11.575 -2.014 1.00 97.62 489 ARG A C 1
ATOM 3974 O O . ARG A 1 489 ? 11.472 -11.982 -2.297 1.00 97.62 489 ARG A O 1
ATOM 3981 N N . TYR A 1 490 ? 9.238 -12.212 -2.361 1.00 98.31 490 TYR A N 1
ATOM 3982 C CA . TYR A 1 490 ? 9.276 -13.449 -3.139 1.00 98.31 490 TYR A CA 1
ATOM 3983 C C . TYR A 1 490 ? 9.740 -13.222 -4.580 1.00 98.31 490 TYR A C 1
ATOM 3985 O O . TYR A 1 490 ? 10.471 -14.056 -5.103 1.00 98.31 490 TYR A O 1
ATOM 3993 N N . ASN A 1 491 ? 9.438 -12.065 -5.175 1.00 97.75 491 ASN A N 1
ATOM 3994 C CA . ASN A 1 491 ? 10.038 -11.655 -6.446 1.00 97.75 491 ASN A CA 1
ATOM 3995 C C . ASN A 1 491 ? 11.568 -11.514 -6.333 1.00 97.75 491 ASN A C 1
ATOM 3997 O O . ASN A 1 491 ? 12.301 -12.084 -7.135 1.00 97.75 491 ASN A O 1
ATOM 4001 N N . SER A 1 492 ? 12.068 -10.842 -5.287 1.00 96.81 492 SER A N 1
ATOM 4002 C CA . SER A 1 492 ? 13.517 -10.733 -5.046 1.00 96.81 492 SER A CA 1
ATOM 4003 C C . SER A 1 492 ? 14.175 -12.098 -4.814 1.00 96.81 492 SER A C 1
ATOM 4005 O O . SER A 1 492 ? 15.251 -12.355 -5.345 1.00 96.81 492 SER A O 1
ATOM 4007 N N . LEU A 1 493 ? 13.531 -12.994 -4.055 1.00 97.50 493 LEU A N 1
ATOM 4008 C CA . LEU A 1 493 ? 14.025 -14.359 -3.841 1.00 97.50 493 LEU A CA 1
ATOM 4009 C C . LEU A 1 493 ? 14.060 -15.169 -5.136 1.00 97.50 493 LEU A C 1
ATOM 4011 O O . LEU A 1 493 ? 15.013 -15.911 -5.339 1.00 97.50 493 LEU A O 1
ATOM 4015 N N . TYR A 1 494 ? 13.071 -15.003 -6.013 1.00 96.62 494 TYR A N 1
ATOM 4016 C CA . TYR A 1 494 ? 13.076 -15.616 -7.336 1.00 96.62 494 TYR A CA 1
ATOM 4017 C C . TYR A 1 494 ? 14.271 -15.131 -8.177 1.00 96.62 494 TYR A C 1
ATOM 4019 O O . TYR A 1 494 ? 15.009 -15.954 -8.710 1.00 96.62 494 TYR A O 1
ATOM 4027 N N . LEU A 1 495 ? 14.527 -13.817 -8.237 1.00 94.69 495 LEU A N 1
ATOM 4028 C CA . LEU A 1 495 ? 15.668 -13.270 -8.989 1.00 94.69 495 LEU A CA 1
ATOM 4029 C C . LEU A 1 495 ? 17.013 -13.778 -8.443 1.00 94.69 495 LEU A C 1
ATOM 4031 O O . LEU A 1 495 ? 17.925 -14.094 -9.211 1.00 94.69 495 LEU A O 1
ATOM 4035 N N . ILE A 1 496 ? 17.125 -13.900 -7.117 1.00 94.44 496 ILE A N 1
ATOM 4036 C CA . ILE A 1 496 ? 18.298 -14.493 -6.465 1.00 94.44 496 ILE A CA 1
ATOM 4037 C C . ILE A 1 496 ? 18.401 -15.987 -6.794 1.00 94.44 496 ILE A C 1
ATOM 4039 O O . ILE A 1 496 ? 19.492 -16.448 -7.104 1.00 94.44 496 ILE A O 1
ATOM 4043 N N . ALA A 1 497 ? 17.299 -16.743 -6.757 1.00 94.12 497 ALA A N 1
ATOM 4044 C CA . ALA A 1 497 ? 17.286 -18.169 -7.086 1.00 94.12 497 ALA A CA 1
ATOM 4045 C C . ALA A 1 497 ? 17.719 -18.431 -8.532 1.00 94.12 497 ALA A C 1
ATOM 4047 O O . ALA A 1 497 ? 18.566 -19.289 -8.750 1.00 94.12 497 ALA A O 1
ATOM 4048 N N . LYS A 1 498 ? 17.245 -17.625 -9.485 1.00 92.94 498 LYS A N 1
ATOM 4049 C CA . LYS A 1 498 ? 17.699 -17.675 -10.878 1.00 92.94 498 LYS A CA 1
ATOM 4050 C C . LYS A 1 498 ? 19.202 -17.412 -10.991 1.00 92.94 498 LYS A C 1
ATOM 4052 O O . LYS A 1 498 ? 19.937 -18.203 -11.569 1.00 92.94 498 LYS A O 1
ATOM 4057 N N . THR A 1 499 ? 19.681 -16.356 -10.327 1.00 92.12 499 THR A N 1
ATOM 4058 C CA . THR A 1 499 ? 21.121 -16.047 -10.264 1.00 92.12 499 THR A CA 1
ATOM 4059 C C . THR A 1 499 ? 21.924 -17.198 -9.643 1.00 92.12 499 THR A C 1
ATOM 4061 O O . THR A 1 499 ? 23.035 -17.474 -10.085 1.00 92.12 499 THR A O 1
ATOM 4064 N N . LEU A 1 500 ? 21.382 -17.887 -8.631 1.00 91.19 500 LEU A N 1
ATOM 4065 C CA . LEU A 1 500 ? 22.008 -19.062 -8.021 1.00 91.19 500 LEU A CA 1
ATOM 4066 C C . LEU A 1 500 ? 22.111 -20.218 -9.017 1.00 91.19 500 LEU A C 1
ATOM 4068 O O . LEU A 1 500 ? 23.198 -20.765 -9.180 1.00 91.19 500 LEU A O 1
ATOM 4072 N N . THR A 1 501 ? 21.015 -20.569 -9.688 1.00 91.12 501 THR A N 1
ATOM 4073 C CA . THR A 1 501 ? 20.984 -21.653 -10.679 1.00 91.12 501 THR A CA 1
ATOM 4074 C C . THR A 1 501 ? 21.960 -21.396 -11.825 1.00 91.12 501 THR A C 1
ATOM 4076 O O . THR A 1 501 ? 22.691 -22.306 -12.208 1.00 91.12 501 THR A O 1
ATOM 4079 N N . ASP A 1 502 ? 22.060 -20.153 -12.300 1.00 88.75 502 ASP A N 1
ATOM 4080 C CA . ASP A 1 502 ? 22.978 -19.768 -13.380 1.00 88.75 502 ASP A CA 1
ATOM 4081 C C . ASP A 1 502 ? 24.470 -19.855 -12.981 1.00 88.75 502 ASP A C 1
ATOM 4083 O O . ASP A 1 502 ? 25.342 -19.855 -13.847 1.00 88.75 502 ASP A O 1
ATOM 4087 N N . ASN A 1 503 ? 24.790 -19.916 -11.679 1.00 86.44 503 ASN A N 1
ATOM 4088 C CA . ASN A 1 503 ? 26.161 -19.825 -11.150 1.00 86.44 503 ASN A CA 1
ATOM 4089 C C . ASN A 1 503 ? 26.598 -21.035 -10.295 1.00 86.44 503 ASN A C 1
ATOM 4091 O O . ASN A 1 503 ? 27.646 -20.977 -9.642 1.00 86.44 503 ASN A O 1
ATOM 4095 N N . ILE A 1 504 ? 25.810 -22.115 -10.251 1.00 86.75 504 ILE A N 1
ATOM 4096 C CA . ILE A 1 504 ? 26.143 -23.346 -9.518 1.00 86.75 504 ILE A CA 1
ATOM 4097 C C . ILE A 1 504 ? 26.373 -24.498 -10.498 1.00 86.75 504 ILE A C 1
ATOM 4099 O O . ILE A 1 504 ? 25.444 -24.947 -11.171 1.00 86.75 504 ILE A O 1
ATOM 4103 N N . ASP A 1 505 ? 27.598 -25.030 -10.486 1.00 82.81 505 ASP A N 1
ATOM 4104 C CA . ASP A 1 505 ? 28.028 -26.147 -11.340 1.00 82.81 505 ASP A CA 1
ATOM 4105 C C . ASP A 1 505 ? 27.622 -27.532 -10.790 1.00 82.81 505 ASP A C 1
ATOM 4107 O O . ASP A 1 505 ? 27.572 -28.521 -11.527 1.00 82.81 505 ASP A O 1
ATOM 4111 N N . ASP A 1 506 ? 27.338 -27.635 -9.486 1.00 87.31 506 ASP A N 1
ATOM 4112 C CA . ASP A 1 506 ? 26.919 -28.889 -8.850 1.00 87.31 506 ASP A CA 1
ATOM 4113 C C . ASP A 1 506 ? 25.501 -29.274 -9.293 1.00 87.31 506 ASP A C 1
ATOM 4115 O O . ASP A 1 506 ? 24.536 -28.574 -8.994 1.00 87.31 506 ASP A O 1
ATOM 4119 N N . LYS A 1 507 ? 25.364 -30.418 -9.976 1.00 88.56 507 LYS A N 1
ATOM 4120 C CA . LYS A 1 507 ? 24.091 -30.878 -10.559 1.00 88.56 507 LYS A CA 1
ATOM 4121 C C . LYS A 1 507 ? 22.969 -31.076 -9.536 1.00 88.56 507 LYS A C 1
ATOM 4123 O O . LYS A 1 507 ? 21.815 -30.784 -9.843 1.00 88.56 507 LYS A O 1
ATOM 4128 N N . GLU A 1 508 ? 23.277 -31.592 -8.347 1.00 89.12 508 GLU A N 1
ATOM 4129 C CA . GLU A 1 508 ? 22.261 -31.861 -7.323 1.00 89.12 508 GLU A CA 1
ATOM 4130 C C . GLU A 1 508 ? 21.792 -30.562 -6.670 1.00 89.12 508 GLU A C 1
ATOM 4132 O O . GLU A 1 508 ? 20.594 -30.369 -6.447 1.00 89.12 508 GLU A O 1
ATOM 4137 N N . ILE A 1 509 ? 22.719 -29.640 -6.405 1.00 88.00 509 ILE A N 1
ATOM 4138 C CA . ILE A 1 509 ? 22.377 -28.318 -5.879 1.00 88.00 509 ILE A CA 1
ATOM 4139 C C . ILE A 1 509 ? 21.634 -27.489 -6.930 1.00 88.00 509 ILE A C 1
ATOM 4141 O O . ILE A 1 509 ? 20.619 -26.884 -6.596 1.00 88.00 509 ILE A O 1
ATOM 4145 N N . ASN A 1 510 ? 22.066 -27.524 -8.190 1.00 90.44 510 ASN A N 1
ATOM 4146 C CA . ASN A 1 510 ? 21.414 -26.835 -9.303 1.00 90.44 510 ASN A CA 1
ATOM 4147 C C . ASN A 1 510 ? 19.948 -27.283 -9.465 1.00 90.44 510 ASN A C 1
ATOM 4149 O O . ASN A 1 510 ? 19.038 -26.461 -9.549 1.00 90.44 510 ASN A O 1
ATOM 4153 N N . LYS A 1 511 ? 19.673 -28.592 -9.368 1.00 91.94 511 LYS A N 1
ATOM 4154 C CA . LYS A 1 511 ? 18.296 -29.116 -9.365 1.00 91.94 511 LYS A CA 1
ATOM 4155 C C . LYS A 1 511 ? 17.460 -28.564 -8.203 1.00 91.94 511 LYS A C 1
ATOM 4157 O O . LYS A 1 511 ? 16.268 -28.301 -8.370 1.00 91.94 511 LYS A O 1
ATOM 4162 N N . LYS A 1 512 ? 18.060 -28.401 -7.019 1.00 91.19 512 LYS A N 1
ATOM 4163 C CA . LYS A 1 512 ? 17.382 -27.816 -5.851 1.00 91.19 512 LYS A CA 1
ATOM 4164 C C . LYS A 1 512 ? 17.131 -26.318 -6.031 1.00 91.19 512 LYS A C 1
ATOM 4166 O O . LYS A 1 512 ? 16.050 -25.866 -5.666 1.00 91.19 512 LYS A O 1
ATOM 4171 N N . THR A 1 513 ? 18.068 -25.555 -6.595 1.00 90.44 513 THR A N 1
ATOM 4172 C CA . THR A 1 513 ? 17.869 -24.116 -6.846 1.00 90.44 513 THR A CA 1
ATOM 4173 C C . THR A 1 513 ? 16.832 -23.863 -7.935 1.00 90.44 513 THR A C 1
ATOM 4175 O O . THR A 1 513 ? 15.979 -23.002 -7.743 1.00 90.44 513 THR A O 1
ATOM 4178 N N . LEU A 1 514 ? 16.784 -24.697 -8.977 1.00 92.69 514 LEU A N 1
ATOM 4179 C CA . LEU A 1 514 ? 15.723 -24.649 -9.986 1.00 92.69 514 LEU A CA 1
ATOM 4180 C C . LEU A 1 514 ? 14.332 -24.882 -9.367 1.00 92.69 514 LEU A C 1
ATOM 4182 O O . LEU A 1 514 ? 13.374 -24.182 -9.681 1.00 92.69 514 LEU A O 1
ATOM 4186 N N . ALA A 1 515 ? 14.210 -25.819 -8.419 1.00 94.81 515 ALA A N 1
ATOM 4187 C CA . ALA A 1 515 ? 12.955 -26.019 -7.689 1.00 94.81 515 ALA A CA 1
ATOM 4188 C C . ALA A 1 515 ? 12.571 -24.805 -6.815 1.00 94.81 515 ALA A C 1
ATOM 4190 O O . ALA A 1 515 ? 11.381 -24.544 -6.607 1.00 94.81 515 ALA A O 1
ATOM 4191 N N . LEU A 1 516 ? 13.558 -24.053 -6.309 1.00 96.12 516 LEU A N 1
ATOM 4192 C CA . LEU A 1 516 ? 13.316 -22.811 -5.571 1.00 96.12 516 LEU A CA 1
ATOM 4193 C C . LEU A 1 516 ? 12.801 -21.689 -6.478 1.00 96.12 516 LEU A C 1
ATOM 4195 O O . LEU A 1 516 ? 11.969 -20.911 -6.019 1.00 96.12 516 LEU A O 1
ATOM 4199 N N . GLU A 1 517 ? 13.224 -21.619 -7.743 1.00 94.69 517 GLU A N 1
ATOM 4200 C CA . GLU A 1 517 ? 12.681 -20.649 -8.705 1.00 94.69 517 GLU A CA 1
ATOM 4201 C C . GLU A 1 517 ? 11.166 -20.810 -8.845 1.00 94.69 517 GLU A C 1
ATOM 4203 O O . GLU A 1 517 ? 10.418 -19.879 -8.542 1.00 94.69 517 GLU A O 1
ATOM 4208 N N . SER A 1 518 ? 10.690 -22.013 -9.185 1.00 94.62 518 SER A N 1
ATOM 4209 C CA . SER A 1 518 ? 9.250 -22.279 -9.297 1.00 94.62 518 SER A CA 1
ATOM 4210 C C . SER A 1 518 ? 8.515 -22.023 -7.977 1.00 94.62 518 SER A C 1
ATOM 4212 O O . SER A 1 518 ? 7.414 -21.473 -7.968 1.00 94.62 518 SER A O 1
ATOM 4214 N N . LEU A 1 519 ? 9.106 -22.383 -6.832 1.00 97.12 519 LEU A N 1
ATOM 4215 C CA . LEU A 1 519 ? 8.503 -22.130 -5.521 1.00 97.12 519 LEU A CA 1
ATOM 4216 C C . LEU A 1 519 ? 8.343 -20.629 -5.236 1.00 97.12 519 LEU A C 1
ATOM 4218 O O . LEU A 1 519 ? 7.286 -20.196 -4.766 1.00 97.12 519 LEU A O 1
ATOM 4222 N N . PHE A 1 520 ? 9.383 -19.835 -5.492 1.00 98.12 520 PHE A N 1
ATOM 4223 C CA . PHE A 1 520 ? 9.374 -18.400 -5.230 1.00 98.12 520 PHE A CA 1
ATOM 4224 C C . PHE A 1 520 ? 8.498 -17.640 -6.219 1.00 98.12 520 PHE A C 1
ATOM 4226 O O . PHE A 1 520 ? 7.786 -16.736 -5.781 1.00 98.12 520 PHE A O 1
ATOM 4233 N N . PHE A 1 521 ? 8.460 -18.041 -7.493 1.00 97.50 521 PHE A N 1
ATOM 4234 C CA . PHE A 1 521 ? 7.522 -17.470 -8.458 1.00 97.50 521 PHE A CA 1
ATOM 4235 C C . PHE A 1 521 ? 6.069 -17.747 -8.050 1.00 97.50 521 PHE A C 1
ATOM 4237 O O . PHE A 1 521 ? 5.273 -16.817 -7.953 1.00 97.50 521 PHE A O 1
ATOM 4244 N N . ASN A 1 522 ? 5.737 -18.985 -7.668 1.00 97.81 522 ASN A N 1
ATOM 4245 C CA . ASN A 1 522 ? 4.395 -19.336 -7.185 1.00 97.81 522 ASN A CA 1
ATOM 4246 C C . ASN A 1 522 ? 3.990 -18.560 -5.919 1.00 97.81 522 ASN A C 1
ATOM 4248 O O . ASN A 1 522 ? 2.844 -18.126 -5.770 1.00 97.81 522 ASN A O 1
ATOM 4252 N N . LYS A 1 523 ? 4.928 -18.353 -4.985 1.00 98.25 523 LYS A N 1
ATOM 4253 C CA . LYS A 1 523 ? 4.700 -17.502 -3.807 1.00 98.25 523 LYS A CA 1
ATOM 4254 C C . LYS A 1 523 ? 4.503 -16.036 -4.202 1.00 98.25 523 LYS A C 1
ATOM 4256 O O . LYS A 1 523 ? 3.612 -15.390 -3.650 1.00 98.25 523 LYS A O 1
ATOM 4261 N N . PHE A 1 524 ? 5.302 -15.515 -5.132 1.00 98.56 524 PHE A N 1
ATOM 4262 C CA . PHE A 1 524 ? 5.145 -14.169 -5.681 1.00 98.56 524 PHE A CA 1
ATOM 4263 C C . PHE A 1 524 ? 3.756 -13.992 -6.307 1.00 98.56 524 PHE A C 1
ATOM 4265 O O . PHE A 1 524 ? 3.017 -13.123 -5.845 1.00 98.56 524 PHE A O 1
ATOM 4272 N N . ASP A 1 525 ? 3.363 -14.864 -7.240 1.00 98.19 525 ASP A N 1
ATOM 4273 C CA . ASP A 1 525 ? 2.032 -14.899 -7.865 1.00 98.19 525 ASP A CA 1
ATOM 4274 C C . ASP A 1 525 ? 0.916 -14.884 -6.806 1.00 98.19 525 ASP A C 1
ATOM 4276 O O . ASP A 1 525 ? 0.048 -14.004 -6.809 1.00 98.19 525 ASP A O 1
ATOM 4280 N N . THR A 1 526 ? 1.004 -15.779 -5.816 1.00 98.00 526 THR A N 1
ATOM 4281 C CA . THR A 1 526 ? 0.014 -15.884 -4.736 1.00 98.00 526 THR A CA 1
ATOM 4282 C C . THR A 1 526 ? -0.146 -14.560 -3.986 1.00 98.00 526 THR A C 1
ATOM 4284 O O . THR A 1 526 ? -1.269 -14.116 -3.724 1.00 98.00 526 THR A O 1
ATOM 4287 N N . TRP A 1 527 ? 0.961 -13.906 -3.621 1.00 98.00 527 TRP A N 1
ATOM 4288 C CA . TRP A 1 527 ? 0.915 -12.655 -2.864 1.00 98.00 527 TRP A CA 1
ATOM 4289 C C . TRP A 1 527 ? 0.534 -11.446 -3.723 1.00 98.00 527 TRP A C 1
ATOM 4291 O O . TRP A 1 527 ? -0.121 -10.540 -3.201 1.00 98.00 527 TRP A O 1
ATOM 4301 N N . VAL A 1 528 ? 0.854 -11.432 -5.021 1.00 98.31 528 VAL A N 1
ATOM 4302 C CA . VAL A 1 528 ? 0.348 -10.428 -5.975 1.00 98.31 528 VAL A CA 1
ATOM 4303 C C . VAL A 1 528 ? -1.172 -10.506 -6.041 1.00 98.31 528 VAL A C 1
ATOM 4305 O O . VAL A 1 528 ? -1.859 -9.527 -5.734 1.00 98.31 528 VAL A O 1
ATOM 4308 N N . ARG A 1 529 ? -1.707 -11.699 -6.327 1.00 97.81 529 ARG A N 1
ATOM 4309 C CA . ARG A 1 529 ? -3.153 -11.953 -6.371 1.00 97.81 529 ARG A CA 1
ATOM 4310 C C . ARG A 1 529 ? -3.813 -11.589 -5.054 1.00 97.81 529 ARG A C 1
ATOM 4312 O O . ARG A 1 529 ? -4.848 -10.930 -5.048 1.00 97.81 529 ARG A O 1
ATOM 4319 N N . LYS A 1 530 ? -3.197 -11.950 -3.923 1.00 96.56 530 LYS A N 1
ATOM 4320 C CA . LYS A 1 530 ? -3.731 -11.610 -2.602 1.00 96.56 530 LYS A CA 1
ATOM 4321 C C . LYS A 1 530 ? -3.761 -10.105 -2.357 1.00 96.56 530 LYS A C 1
ATOM 4323 O O . LYS A 1 530 ? -4.744 -9.610 -1.814 1.00 96.56 530 LYS A O 1
ATOM 4328 N N . THR A 1 531 ? -2.717 -9.382 -2.755 1.00 96.56 531 THR A N 1
ATOM 4329 C CA . THR A 1 531 ? -2.642 -7.924 -2.597 1.00 96.56 531 THR A CA 1
ATOM 4330 C C . THR A 1 531 ? -3.758 -7.238 -3.377 1.00 96.56 531 THR A C 1
ATOM 4332 O O . THR A 1 531 ? -4.513 -6.454 -2.801 1.00 96.56 531 THR A O 1
ATOM 4335 N N . LEU A 1 532 ? -3.908 -7.583 -4.658 1.00 96.06 532 LEU A N 1
ATOM 4336 C CA . LEU A 1 532 ? -4.923 -6.988 -5.526 1.00 96.06 532 LEU A CA 1
ATOM 4337 C C . LEU A 1 532 ? -6.343 -7.442 -5.161 1.00 96.06 532 LEU A C 1
ATOM 4339 O O . LEU A 1 532 ? -7.279 -6.665 -5.284 1.00 96.06 532 LEU A O 1
ATOM 4343 N N . TYR A 1 533 ? -6.514 -8.657 -4.638 1.00 95.69 533 TYR A N 1
ATOM 4344 C CA . TYR A 1 533 ? -7.793 -9.123 -4.098 1.00 95.69 533 TYR A CA 1
ATOM 4345 C C . TYR A 1 533 ? -8.234 -8.327 -2.864 1.00 95.69 533 TYR A C 1
ATOM 4347 O O . TYR A 1 533 ? -9.397 -7.952 -2.739 1.00 95.69 533 TYR A O 1
ATOM 4355 N N . ILE A 1 534 ? -7.306 -8.069 -1.935 1.00 93.81 534 ILE A N 1
ATOM 4356 C CA . ILE A 1 534 ? -7.593 -7.340 -0.693 1.00 93.81 534 ILE A CA 1
ATOM 4357 C C . ILE A 1 534 ? -7.847 -5.857 -0.968 1.00 93.81 534 ILE A C 1
ATOM 4359 O O . ILE A 1 534 ? -8.707 -5.257 -0.321 1.00 93.81 534 ILE A O 1
ATOM 4363 N N . MET A 1 535 ? -7.101 -5.260 -1.897 1.00 93.81 535 MET A N 1
ATOM 4364 C CA . MET A 1 535 ? -7.206 -3.845 -2.244 1.00 93.81 535 MET A CA 1
ATOM 4365 C C . MET A 1 535 ? -7.176 -3.661 -3.770 1.00 93.81 535 MET A C 1
ATOM 4367 O O . MET A 1 535 ? -6.164 -3.242 -4.329 1.00 93.81 535 MET A O 1
ATOM 4371 N N . PRO A 1 536 ? -8.288 -3.955 -4.464 1.00 93.69 536 PRO A N 1
ATOM 4372 C CA . PRO A 1 536 ? -8.371 -3.736 -5.905 1.00 93.69 536 PRO A CA 1
ATOM 4373 C C . PRO A 1 536 ? -8.553 -2.242 -6.239 1.00 93.69 536 PRO A C 1
ATOM 4375 O O . PRO A 1 536 ? -8.132 -1.783 -7.295 1.00 93.69 536 PRO A O 1
ATOM 4378 N N . GLY A 1 537 ? -9.164 -1.455 -5.346 1.00 92.25 537 GLY A N 1
ATOM 4379 C CA . GLY A 1 537 ? -9.444 -0.026 -5.540 1.00 92.25 537 GLY A CA 1
ATOM 4380 C C . GLY A 1 537 ? -8.994 0.848 -4.366 1.00 92.25 537 GLY A C 1
ATOM 4381 O O . GLY A 1 537 ? -8.104 0.477 -3.604 1.00 92.25 537 GLY A O 1
ATOM 4382 N N . GLY A 1 538 ? -9.630 2.012 -4.205 1.00 88.69 538 GLY A N 1
ATOM 4383 C CA . GLY A 1 538 ? -9.399 2.914 -3.068 1.00 88.69 538 GLY A CA 1
ATOM 4384 C C . GLY A 1 538 ? -8.358 4.015 -3.290 1.00 88.69 538 GLY A C 1
ATOM 4385 O O . GLY A 1 538 ? -7.953 4.674 -2.329 1.00 88.69 538 GLY A O 1
ATOM 4386 N N . TRP A 1 539 ? -7.922 4.254 -4.531 1.00 92.19 539 TRP A N 1
ATOM 4387 C CA . TRP A 1 539 ? -6.928 5.294 -4.841 1.00 92.19 539 TRP A CA 1
ATOM 4388 C C . TRP A 1 539 ? -7.440 6.734 -4.680 1.00 92.19 539 TRP A C 1
ATOM 4390 O O . TRP A 1 539 ? -6.643 7.656 -4.562 1.00 92.19 539 TRP A O 1
ATOM 4400 N N . ASN A 1 540 ? -8.754 6.942 -4.547 1.00 88.75 540 ASN A N 1
ATOM 4401 C CA . ASN A 1 540 ? -9.333 8.202 -4.057 1.00 88.75 540 ASN A CA 1
ATOM 4402 C C . ASN A 1 540 ? -8.886 8.554 -2.627 1.00 88.75 540 ASN A C 1
ATOM 4404 O O . ASN A 1 540 ? -8.960 9.713 -2.231 1.00 88.75 540 ASN A O 1
ATOM 4408 N N . ARG A 1 541 ? -8.443 7.561 -1.847 1.00 85.69 541 ARG A N 1
ATOM 4409 C CA . ARG A 1 541 ? -7.908 7.741 -0.493 1.00 85.69 541 ARG A CA 1
ATOM 4410 C C . ARG A 1 541 ? -6.411 7.462 -0.407 1.00 85.69 541 ARG A C 1
ATOM 4412 O O . ARG A 1 541 ? -5.735 8.028 0.449 1.00 85.69 541 ARG A O 1
ATOM 4419 N N . PHE A 1 542 ? -5.912 6.585 -1.273 1.00 89.81 542 PHE A N 1
ATOM 4420 C CA . PHE A 1 542 ? -4.514 6.163 -1.325 1.00 89.81 542 PHE A CA 1
ATOM 4421 C C . PHE A 1 542 ? -3.960 6.372 -2.740 1.00 89.81 542 PHE A C 1
ATOM 4423 O O . PHE A 1 542 ? -3.888 5.415 -3.512 1.00 89.81 542 PHE A O 1
ATOM 4430 N N . PRO A 1 543 ? -3.622 7.622 -3.113 1.00 87.94 543 PRO A N 1
ATOM 4431 C CA . PRO A 1 543 ? -3.208 7.965 -4.478 1.00 87.94 543 PRO A CA 1
ATOM 4432 C C . PRO A 1 543 ? -1.930 7.252 -4.938 1.00 87.94 543 PRO A C 1
ATOM 4434 O O . PRO A 1 543 ? -1.693 7.128 -6.133 1.00 87.94 543 PRO A O 1
ATOM 4437 N N . ASP A 1 544 ? -1.132 6.735 -4.000 1.00 86.19 544 ASP A N 1
ATOM 4438 C CA . ASP A 1 544 ? 0.034 5.887 -4.259 1.00 86.19 544 ASP A CA 1
ATOM 4439 C C . ASP A 1 544 ? -0.331 4.512 -4.846 1.00 86.19 544 ASP A C 1
ATOM 4441 O O . ASP A 1 544 ? 0.531 3.808 -5.367 1.00 86.19 544 ASP A O 1
ATOM 4445 N N . TRP A 1 545 ? -1.604 4.115 -4.766 1.00 92.00 545 TRP A N 1
ATOM 4446 C CA . TRP A 1 545 ? -2.103 2.868 -5.343 1.00 92.00 545 TRP A CA 1
ATOM 4447 C C . TRP A 1 545 ? -2.378 2.980 -6.845 1.00 92.00 545 TRP A C 1
ATOM 4449 O O . TRP A 1 545 ? -2.202 2.000 -7.568 1.00 92.00 545 TRP A O 1
ATOM 4459 N N . LYS A 1 546 ? -2.809 4.163 -7.304 1.00 93.88 546 LYS A N 1
ATOM 4460 C CA . LYS A 1 546 ? -2.929 4.541 -8.717 1.00 93.88 546 LYS A CA 1
ATOM 4461 C C . LYS A 1 546 ? -2.935 6.068 -8.830 1.00 93.88 546 LYS A C 1
ATOM 4463 O O . LYS A 1 546 ? -3.860 6.718 -8.339 1.00 93.88 546 LYS A O 1
ATOM 4468 N N . ASN A 1 547 ? -1.907 6.630 -9.463 1.00 93.81 547 ASN A N 1
ATOM 4469 C CA . ASN A 1 547 ? -1.682 8.075 -9.538 1.00 93.81 547 ASN A CA 1
ATOM 4470 C C . ASN A 1 547 ? -2.111 8.658 -10.897 1.00 93.81 547 ASN A C 1
ATOM 4472 O O . ASN A 1 547 ? -1.920 8.018 -11.931 1.00 93.81 547 ASN A O 1
ATOM 4476 N N . LEU A 1 548 ? -2.676 9.874 -10.893 1.00 93.50 548 LEU A N 1
ATOM 4477 C CA . LEU A 1 548 ? -3.029 10.634 -12.102 1.00 93.50 548 LEU A CA 1
ATOM 4478 C C . LEU A 1 548 ? -1.793 11.026 -12.913 1.00 93.50 548 LEU A C 1
ATOM 4480 O O . LEU A 1 548 ? -1.821 11.000 -14.141 1.00 93.50 548 LEU A O 1
ATOM 4484 N N . ASP A 1 549 ? -0.711 11.377 -12.223 1.00 93.31 549 ASP A N 1
ATOM 4485 C CA . ASP A 1 549 ? 0.562 11.700 -12.843 1.00 93.31 549 ASP A CA 1
ATOM 4486 C C . ASP A 1 549 ? 1.151 10.436 -13.483 1.00 93.31 549 ASP A C 1
ATOM 4488 O O . ASP A 1 549 ? 1.533 9.486 -12.793 1.00 93.31 549 ASP A O 1
ATOM 4492 N N . ILE A 1 550 ? 1.182 10.413 -14.818 1.00 93.62 550 ILE A N 1
ATOM 4493 C CA . ILE A 1 550 ? 1.656 9.261 -15.588 1.00 93.62 550 ILE A CA 1
ATOM 4494 C C . ILE A 1 550 ? 3.137 8.962 -15.319 1.00 93.62 550 ILE A C 1
ATOM 4496 O O . ILE A 1 550 ? 3.536 7.799 -15.339 1.00 93.62 550 ILE A O 1
ATOM 4500 N N . GLU A 1 551 ? 3.947 9.964 -14.976 1.00 93.69 551 GLU A N 1
ATOM 4501 C CA . GLU A 1 551 ? 5.355 9.750 -14.638 1.00 93.69 551 GLU A CA 1
ATOM 4502 C C . GLU A 1 551 ? 5.461 9.015 -13.300 1.00 93.69 551 GLU A C 1
ATOM 4504 O O . GLU A 1 551 ? 6.145 7.999 -13.206 1.00 93.69 551 GLU A O 1
ATOM 4509 N N . LEU A 1 552 ? 4.709 9.441 -12.278 1.00 93.06 552 LEU A N 1
ATOM 4510 C CA . LEU A 1 552 ? 4.683 8.747 -10.982 1.00 93.06 552 LEU A CA 1
ATOM 4511 C C . LEU A 1 552 ? 4.062 7.347 -11.079 1.00 93.06 552 LEU A C 1
ATOM 4513 O O . LEU A 1 552 ? 4.497 6.433 -10.375 1.00 93.06 552 LEU A O 1
ATOM 4517 N N . ALA A 1 553 ? 3.070 7.163 -11.950 1.00 92.12 553 ALA A N 1
ATOM 4518 C CA . ALA A 1 553 ? 2.480 5.857 -12.211 1.00 92.12 553 ALA A CA 1
ATOM 4519 C C . ALA A 1 553 ? 3.479 4.904 -12.889 1.00 92.12 553 ALA A C 1
ATOM 4521 O O . ALA A 1 553 ? 3.547 3.735 -12.514 1.00 92.12 553 ALA A O 1
ATOM 4522 N N . THR A 1 554 ? 4.271 5.391 -13.852 1.00 89.94 554 THR A N 1
ATOM 4523 C CA . THR A 1 554 ? 5.199 4.559 -14.637 1.00 89.94 554 THR A CA 1
ATOM 4524 C C . THR A 1 554 ? 6.566 4.369 -13.987 1.00 89.94 554 THR A C 1
ATOM 4526 O O . THR A 1 554 ? 7.007 3.233 -13.846 1.00 89.94 554 THR A O 1
ATOM 4529 N N . THR A 1 555 ? 7.223 5.442 -13.545 1.00 82.19 555 THR A N 1
ATOM 4530 C CA . THR A 1 555 ? 8.577 5.397 -12.963 1.00 82.19 555 THR A CA 1
ATOM 4531 C C . THR A 1 555 ? 8.570 5.469 -11.438 1.00 82.19 555 THR A C 1
ATOM 4533 O O . THR A 1 555 ? 9.429 4.881 -10.785 1.00 82.19 555 THR A O 1
ATOM 4536 N N . GLY A 1 556 ? 7.573 6.132 -10.846 1.00 74.38 556 GLY A N 1
ATOM 4537 C CA . GLY A 1 556 ? 7.447 6.276 -9.391 1.00 74.38 556 GLY A CA 1
ATOM 4538 C C . GLY A 1 556 ? 6.878 5.050 -8.665 1.00 74.38 556 GLY A C 1
ATOM 4539 O O . GLY A 1 556 ? 6.811 5.052 -7.435 1.00 74.38 556 GLY A O 1
ATOM 4540 N N . GLY A 1 557 ? 6.435 4.016 -9.392 1.00 84.12 557 GLY A N 1
ATOM 4541 C CA . GLY A 1 557 ? 5.805 2.823 -8.814 1.00 84.12 557 GLY A CA 1
ATOM 4542 C C . GLY A 1 557 ? 4.471 3.100 -8.107 1.00 84.12 557 GLY A C 1
ATOM 4543 O O . GLY A 1 557 ? 4.039 2.285 -7.286 1.00 84.12 557 GLY A O 1
ATOM 4544 N N . GLN A 1 558 ? 3.829 4.238 -8.406 1.00 93.19 558 GLN A N 1
ATOM 4545 C CA . GLN A 1 558 ? 2.555 4.675 -7.817 1.00 93.19 558 GLN A CA 1
ATOM 4546 C C . GLN A 1 558 ? 1.341 4.219 -8.642 1.00 93.19 558 GLN A C 1
ATOM 4548 O O . GLN A 1 558 ? 0.360 4.939 -8.824 1.00 93.19 558 GLN A O 1
ATOM 4553 N N . ASP A 1 559 ? 1.437 3.009 -9.180 1.00 95.25 559 ASP A N 1
ATOM 4554 C CA . ASP A 1 559 ? 0.355 2.266 -9.810 1.00 95.25 559 ASP A CA 1
ATOM 4555 C C . ASP A 1 559 ? 0.591 0.789 -9.500 1.00 95.25 559 ASP A C 1
ATOM 4557 O O . ASP A 1 559 ? 1.541 0.185 -9.998 1.00 95.25 559 ASP A O 1
ATOM 4561 N N . ILE A 1 560 ? -0.222 0.212 -8.615 1.00 95.75 560 ILE A N 1
ATOM 4562 C CA . ILE A 1 560 ? 0.021 -1.138 -8.101 1.00 95.75 560 ILE A CA 1
ATOM 4563 C C . ILE A 1 560 ? -0.093 -2.207 -9.192 1.00 95.75 560 ILE A C 1
ATOM 4565 O O . ILE A 1 560 ? 0.620 -3.211 -9.143 1.00 95.75 560 ILE A O 1
ATOM 4569 N N . TYR A 1 561 ? -0.976 -1.992 -10.171 1.00 97.50 561 TYR A N 1
ATOM 4570 C CA . TYR A 1 561 ? -1.240 -2.940 -11.246 1.00 97.50 561 TYR A CA 1
ATOM 4571 C C . TYR A 1 561 ? -0.051 -2.960 -12.193 1.00 97.50 561 TYR A C 1
ATOM 4573 O O . TYR A 1 561 ? 0.515 -4.023 -12.455 1.00 97.50 561 TYR A O 1
ATOM 4581 N N . ARG A 1 562 ? 0.410 -1.771 -12.595 1.00 96.69 562 ARG A N 1
ATOM 4582 C CA . ARG A 1 562 ? 1.642 -1.618 -13.370 1.00 96.69 562 ARG A CA 1
ATOM 4583 C C . ARG A 1 562 ? 2.864 -2.130 -12.624 1.00 96.69 562 ARG A C 1
ATOM 4585 O O . ARG A 1 562 ? 3.709 -2.782 -13.226 1.00 96.69 562 ARG A O 1
ATOM 4592 N N . TYR A 1 563 ? 2.966 -1.839 -11.330 1.00 96.62 563 TYR A N 1
ATOM 4593 C CA . TYR A 1 563 ? 4.093 -2.254 -10.503 1.00 96.62 563 TYR A CA 1
ATOM 4594 C C . TYR A 1 563 ? 4.217 -3.780 -10.469 1.00 96.62 563 TYR A C 1
ATOM 4596 O O . TYR A 1 563 ? 5.293 -4.310 -10.731 1.00 96.62 563 TYR A O 1
ATOM 4604 N N . PHE A 1 564 ? 3.121 -4.504 -10.219 1.00 97.62 564 PHE A N 1
ATOM 4605 C CA . PHE A 1 564 ? 3.159 -5.966 -10.231 1.00 97.62 564 PHE A CA 1
ATOM 4606 C C . PHE A 1 564 ? 3.302 -6.561 -11.627 1.00 97.62 564 PHE A C 1
ATOM 4608 O O . PHE A 1 564 ? 4.015 -7.553 -11.767 1.00 97.62 564 PHE A O 1
ATOM 4615 N N . ALA A 1 565 ? 2.703 -5.961 -12.655 1.00 97.50 565 ALA A N 1
ATOM 4616 C CA . ALA A 1 565 ? 2.928 -6.398 -14.027 1.00 97.50 565 ALA A CA 1
ATOM 4617 C C . ALA A 1 565 ? 4.404 -6.225 -14.436 1.00 97.50 565 ALA A C 1
ATOM 4619 O O . ALA A 1 565 ? 5.003 -7.158 -14.959 1.00 97.50 565 ALA A O 1
ATOM 4620 N N . GLY A 1 566 ? 5.022 -5.098 -14.068 1.00 95.94 566 G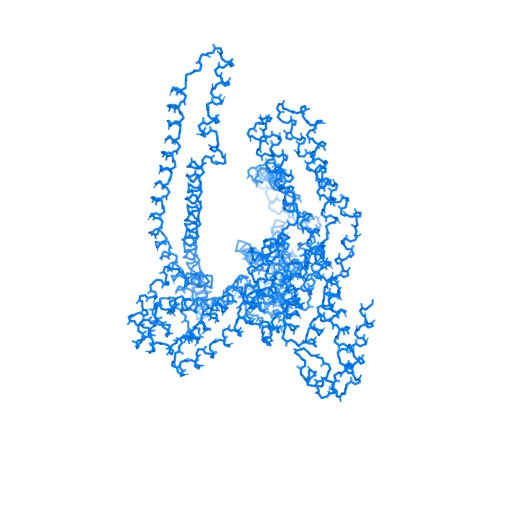LY A N 1
ATOM 4621 C CA . GLY A 1 566 ? 6.450 -4.825 -14.243 1.00 95.94 566 GLY A CA 1
ATOM 4622 C C . GLY A 1 566 ? 7.346 -5.843 -13.531 1.00 95.94 566 GLY A C 1
ATOM 4623 O O . GLY A 1 566 ? 8.253 -6.400 -14.141 1.00 95.94 566 GLY A O 1
ATOM 4624 N N . LEU A 1 567 ? 7.057 -6.158 -12.263 1.00 96.69 567 LEU A N 1
ATOM 4625 C CA . LEU A 1 567 ? 7.786 -7.200 -11.524 1.00 96.69 567 LEU A CA 1
ATOM 4626 C C . LEU A 1 567 ? 7.593 -8.601 -12.125 1.00 96.69 567 LEU A C 1
ATOM 4628 O O . LEU A 1 567 ? 8.497 -9.432 -12.036 1.00 96.69 567 LEU A O 1
ATOM 4632 N N . THR A 1 568 ? 6.432 -8.863 -12.727 1.00 97.44 568 THR A N 1
ATOM 4633 C CA . THR A 1 568 ? 6.119 -10.139 -13.385 1.00 97.44 568 THR A CA 1
ATOM 4634 C C . THR A 1 568 ? 6.956 -10.313 -14.649 1.00 97.44 568 THR A C 1
ATOM 4636 O O . THR A 1 568 ? 7.686 -11.296 -14.735 1.00 97.44 568 THR A O 1
ATOM 4639 N N . VAL A 1 569 ? 6.961 -9.323 -15.554 1.00 95.56 569 VAL A N 1
ATOM 4640 C CA . VAL A 1 569 ? 7.801 -9.351 -16.772 1.00 95.56 569 VAL A CA 1
ATOM 4641 C C . VAL A 1 569 ? 9.298 -9.288 -16.459 1.00 95.56 569 VAL A C 1
ATOM 4643 O O . VAL A 1 569 ? 10.112 -9.842 -17.194 1.00 95.56 569 VAL A O 1
ATOM 4646 N N . GLN A 1 570 ? 9.677 -8.659 -15.340 1.00 93.69 570 GLN A N 1
ATOM 4647 C CA . GLN A 1 570 ? 11.056 -8.660 -14.856 1.00 93.69 570 GLN A CA 1
ATOM 4648 C C . GLN A 1 570 ? 11.512 -10.048 -14.397 1.00 93.69 570 GLN A C 1
ATOM 4650 O O . GLN A 1 570 ? 12.657 -10.433 -14.634 1.00 93.69 570 GLN A O 1
ATOM 4655 N N . ALA A 1 571 ? 10.639 -10.781 -13.707 1.00 93.62 571 ALA A N 1
ATOM 4656 C CA . ALA A 1 571 ? 10.945 -12.114 -13.214 1.00 93.62 571 ALA A CA 1
ATOM 4657 C C . ALA A 1 571 ? 10.962 -13.141 -14.353 1.00 93.62 571 ALA A C 1
ATOM 4659 O O . ALA A 1 571 ? 11.915 -13.913 -14.502 1.00 93.62 571 ALA A O 1
ATOM 4660 N N . LEU A 1 572 ? 9.908 -13.164 -15.157 1.00 93.31 572 LEU A N 1
ATOM 4661 C CA . LEU A 1 572 ? 9.677 -14.235 -16.107 1.00 93.31 572 LEU A CA 1
ATOM 4662 C C . LEU A 1 572 ? 9.126 -13.665 -17.409 1.00 93.31 572 LEU A C 1
ATOM 4664 O O . LEU A 1 572 ? 8.190 -12.865 -17.397 1.00 93.31 572 LEU A O 1
ATOM 4668 N N . ASP A 1 573 ? 9.721 -14.097 -18.519 1.00 93.50 573 ASP A N 1
ATOM 4669 C CA . ASP A 1 573 ? 9.337 -13.661 -19.859 1.00 93.50 573 ASP A CA 1
ATOM 4670 C C . ASP A 1 573 ? 7.816 -13.825 -20.059 1.00 93.50 573 ASP A C 1
ATOM 4672 O O . ASP A 1 573 ? 7.287 -14.890 -19.731 1.00 93.50 573 ASP A O 1
ATOM 4676 N N . PRO A 1 574 ? 7.091 -12.802 -20.543 1.00 93.88 574 PRO A N 1
ATOM 4677 C CA . PRO A 1 574 ? 5.644 -12.861 -20.720 1.00 93.88 574 PRO A CA 1
ATOM 4678 C C . PRO A 1 574 ? 5.174 -13.901 -21.752 1.00 93.88 574 PRO A C 1
ATOM 4680 O O . PRO A 1 574 ? 3.992 -14.237 -21.742 1.00 93.88 574 PRO A O 1
ATOM 4683 N N . ILE A 1 575 ? 6.054 -14.457 -22.597 1.00 91.94 575 ILE A N 1
ATOM 4684 C CA . ILE A 1 575 ? 5.740 -15.629 -23.436 1.00 91.94 575 ILE A CA 1
ATOM 4685 C C . ILE A 1 575 ? 5.489 -16.867 -22.557 1.00 91.94 575 ILE A C 1
ATOM 4687 O O . ILE A 1 575 ? 4.643 -17.711 -22.877 1.00 91.94 575 ILE A O 1
ATOM 4691 N N . ASN A 1 576 ? 6.175 -16.971 -21.412 1.00 92.25 576 ASN A N 1
ATOM 4692 C CA . ASN A 1 576 ? 5.964 -18.049 -20.453 1.00 92.25 576 ASN A CA 1
ATOM 4693 C C . ASN A 1 576 ? 4.525 -18.035 -19.911 1.00 92.25 576 ASN A C 1
ATOM 4695 O O . ASN A 1 576 ? 3.990 -16.999 -19.515 1.00 92.25 576 ASN A O 1
ATOM 4699 N N . VAL A 1 577 ? 3.920 -19.222 -19.832 1.00 89.56 577 VAL A N 1
ATOM 4700 C CA . VAL A 1 577 ? 2.522 -19.421 -19.427 1.00 89.56 577 VAL A CA 1
ATOM 4701 C C . VAL A 1 577 ? 2.217 -18.875 -18.029 1.00 89.56 577 VAL A C 1
ATOM 4703 O O . VAL A 1 577 ? 1.167 -18.265 -17.838 1.00 89.56 577 VAL A O 1
ATOM 4706 N N . GLU A 1 578 ? 3.109 -19.056 -17.053 1.00 92.06 578 GLU A N 1
ATOM 4707 C CA . GLU A 1 578 ? 2.879 -18.598 -15.678 1.00 92.06 578 GLU A CA 1
ATOM 4708 C C . GLU A 1 578 ? 2.877 -17.062 -15.596 1.00 92.06 578 GLU A C 1
ATOM 4710 O O . GLU A 1 578 ? 1.962 -16.470 -15.018 1.00 92.06 578 GLU A O 1
ATOM 4715 N N . SER A 1 579 ? 3.854 -16.417 -16.248 1.00 94.88 579 SER A N 1
ATOM 4716 C CA . SER A 1 579 ? 3.956 -14.952 -16.351 1.00 94.88 579 SER A CA 1
ATOM 4717 C C . SER A 1 579 ? 2.740 -14.362 -17.065 1.00 94.88 579 SER A C 1
ATOM 4719 O O . SER A 1 579 ? 2.066 -13.471 -16.538 1.00 94.88 579 SER A O 1
ATOM 4721 N N . ARG A 1 580 ? 2.388 -14.930 -18.224 1.00 93.62 580 ARG A N 1
ATOM 4722 C CA . ARG A 1 580 ? 1.225 -14.526 -19.017 1.00 93.62 580 ARG A CA 1
ATOM 4723 C C . ARG A 1 580 ? -0.073 -14.618 -18.225 1.00 93.62 580 ARG A C 1
ATOM 4725 O O . ARG A 1 580 ? -0.837 -13.657 -18.197 1.00 93.62 580 ARG A O 1
ATOM 4732 N N . ASN A 1 581 ? -0.326 -15.747 -17.564 1.00 94.06 581 ASN A N 1
ATOM 4733 C CA . ASN A 1 581 ? -1.556 -15.955 -16.797 1.00 94.06 581 ASN A CA 1
ATOM 4734 C C . ASN A 1 581 ? -1.694 -14.933 -15.665 1.00 94.06 581 ASN A C 1
ATOM 4736 O O . ASN A 1 581 ? -2.778 -14.385 -15.456 1.00 94.06 581 ASN A O 1
ATOM 4740 N N . LEU A 1 582 ? -0.595 -14.629 -14.969 1.00 97.31 582 LEU A N 1
ATOM 4741 C CA . LEU A 1 582 ? -0.596 -13.587 -13.952 1.00 97.31 582 LEU A CA 1
ATOM 4742 C C . LEU A 1 582 ? -0.900 -12.209 -14.560 1.00 97.31 582 LEU A C 1
ATOM 4744 O O . LEU A 1 582 ? -1.784 -11.518 -14.057 1.00 97.31 582 LEU A O 1
ATOM 4748 N N . LEU A 1 583 ? -0.254 -11.824 -15.666 1.00 97.31 583 LEU A N 1
ATOM 4749 C CA . LEU A 1 583 ? -0.534 -10.553 -16.353 1.00 97.31 583 LEU A CA 1
ATOM 4750 C C . LEU A 1 583 ? -2.002 -10.437 -16.784 1.00 97.31 583 LEU A C 1
ATOM 4752 O O . LEU A 1 583 ? -2.632 -9.407 -16.550 1.00 97.31 583 LEU A O 1
ATOM 4756 N N . VAL A 1 584 ? -2.570 -11.499 -17.354 1.00 95.69 584 VAL A N 1
ATOM 4757 C CA . VAL A 1 584 ? -3.980 -11.549 -17.768 1.00 95.69 584 VAL A CA 1
ATOM 4758 C C . VAL A 1 584 ? -4.921 -11.337 -16.585 1.00 95.69 584 VAL A C 1
ATOM 4760 O O . VAL A 1 584 ? -5.880 -10.568 -16.681 1.00 95.69 584 VAL A O 1
ATOM 4763 N N . ASP A 1 585 ? -4.654 -11.987 -15.456 1.00 96.44 585 ASP A N 1
ATOM 4764 C CA . ASP A 1 585 ? -5.507 -11.861 -14.277 1.00 96.44 585 ASP A CA 1
ATOM 4765 C C . ASP A 1 585 ? -5.405 -10.475 -13.632 1.00 96.44 585 ASP A C 1
ATOM 4767 O O . ASP A 1 585 ? -6.425 -9.918 -13.212 1.00 96.44 585 ASP A O 1
ATOM 4771 N N . ILE A 1 586 ? -4.208 -9.876 -13.620 1.00 98.12 586 ILE A N 1
ATOM 4772 C CA . ILE A 1 586 ? -4.012 -8.485 -13.191 1.00 98.12 586 ILE A CA 1
ATOM 4773 C C . ILE A 1 586 ? -4.778 -7.540 -14.132 1.00 98.12 586 ILE A C 1
ATOM 4775 O O . ILE A 1 586 ? -5.519 -6.689 -13.644 1.00 98.12 586 ILE A O 1
ATOM 4779 N N . ALA A 1 587 ? -4.669 -7.715 -15.454 1.00 97.50 587 ALA A N 1
ATOM 4780 C CA . ALA A 1 587 ? -5.335 -6.879 -16.457 1.00 97.50 587 ALA A CA 1
ATOM 4781 C C . ALA A 1 587 ? -6.865 -6.925 -16.337 1.00 97.50 587 ALA A C 1
ATOM 4783 O O . ALA A 1 587 ? -7.526 -5.887 -16.287 1.00 97.50 587 ALA A O 1
ATOM 4784 N N . LYS A 1 588 ? -7.443 -8.127 -16.224 1.00 96.62 588 LYS A N 1
ATOM 4785 C CA . LYS A 1 588 ? -8.892 -8.311 -16.044 1.00 96.62 588 LYS A CA 1
ATOM 4786 C C . LYS A 1 588 ? -9.385 -7.684 -14.745 1.00 96.62 588 LYS A C 1
ATOM 4788 O O . LYS A 1 588 ? -10.445 -7.055 -14.727 1.00 96.62 588 LYS A O 1
ATOM 4793 N N . LEU A 1 589 ? -8.634 -7.849 -13.655 1.00 97.06 589 LEU A N 1
ATOM 4794 C CA . LEU A 1 589 ? -8.984 -7.254 -12.369 1.00 97.06 589 LEU A CA 1
ATOM 4795 C C . LEU A 1 589 ? -8.876 -5.725 -12.403 1.00 97.06 589 LEU A C 1
ATOM 4797 O O . LEU A 1 589 ? -9.772 -5.055 -11.885 1.00 97.06 589 LEU A O 1
ATOM 4801 N N . GLU A 1 590 ? -7.838 -5.176 -13.037 1.00 97.62 590 GLU A N 1
ATOM 4802 C CA . GLU A 1 590 ? -7.665 -3.734 -13.237 1.00 97.62 590 GLU A CA 1
ATOM 4803 C C . GLU A 1 590 ? -8.835 -3.162 -14.044 1.00 97.62 590 GLU A C 1
ATOM 4805 O O . GLU A 1 590 ? -9.543 -2.281 -13.558 1.00 97.62 590 GLU A O 1
ATOM 4810 N N . ALA A 1 591 ? -9.099 -3.718 -15.231 1.00 97.38 591 ALA A N 1
ATOM 4811 C CA . ALA A 1 591 ? -10.179 -3.298 -16.120 1.00 97.38 591 ALA A CA 1
ATOM 4812 C C . ALA A 1 591 ? -11.545 -3.344 -15.425 1.00 97.38 591 ALA A C 1
ATOM 4814 O O . ALA A 1 591 ? -12.333 -2.398 -15.517 1.00 97.38 591 ALA A O 1
ATOM 4815 N N . LYS A 1 592 ? -11.821 -4.420 -14.678 1.00 96.38 592 LYS A N 1
ATOM 4816 C CA . LYS A 1 592 ? -13.043 -4.542 -13.878 1.00 96.38 592 LYS A CA 1
ATOM 4817 C C . LYS A 1 592 ? -13.094 -3.464 -12.797 1.00 96.38 592 LYS A C 1
ATOM 4819 O O . LYS A 1 592 ? -14.123 -2.817 -12.629 1.00 96.38 592 LYS A O 1
ATOM 4824 N N . THR A 1 593 ? -12.008 -3.247 -12.063 1.00 96.12 593 THR A N 1
ATOM 4825 C CA . THR A 1 593 ? -11.995 -2.298 -10.943 1.00 96.12 593 THR A CA 1
ATOM 4826 C C . THR A 1 593 ? -12.122 -0.854 -11.414 1.00 96.12 593 THR A C 1
ATOM 4828 O O . THR A 1 593 ? -12.955 -0.127 -10.875 1.00 96.12 593 THR A O 1
ATOM 4831 N N . CYS A 1 594 ? -11.380 -0.450 -12.446 1.00 96.31 594 CYS A N 1
ATOM 4832 C CA . CYS A 1 594 ? -11.469 0.878 -13.050 1.00 96.31 594 CYS A CA 1
ATOM 4833 C C . CYS A 1 594 ? -12.902 1.207 -13.484 1.00 96.31 594 CYS A C 1
ATOM 4835 O O . CYS A 1 594 ? -13.429 2.233 -13.059 1.00 96.31 594 CYS A O 1
ATOM 4837 N N . LYS A 1 595 ? -13.590 0.289 -14.175 1.00 95.31 595 LYS A N 1
ATOM 4838 C CA . LYS A 1 595 ? -15.012 0.438 -14.531 1.00 95.31 595 LYS A CA 1
ATOM 4839 C C . LYS A 1 595 ? -15.904 0.764 -13.327 1.00 95.31 595 LYS A C 1
ATOM 4841 O O . LYS A 1 595 ? -16.773 1.631 -13.406 1.00 95.31 595 LYS A O 1
ATOM 4846 N N . TYR A 1 596 ? -15.751 0.046 -12.214 1.00 93.19 596 TYR A N 1
ATOM 4847 C CA . TYR A 1 596 ? -16.617 0.246 -11.046 1.00 93.19 596 TYR A CA 1
ATOM 4848 C C . TYR A 1 596 ? -16.247 1.481 -10.220 1.00 93.19 596 TYR A C 1
ATOM 4850 O O . TYR A 1 596 ? -17.134 2.083 -9.613 1.00 93.19 596 TYR A O 1
ATOM 4858 N N . MET A 1 597 ? -14.975 1.880 -10.223 1.00 93.06 597 MET A N 1
ATOM 4859 C CA . MET A 1 597 ? -14.538 3.164 -9.670 1.00 93.06 597 MET A CA 1
ATOM 4860 C C . MET A 1 597 ? -15.177 4.314 -10.460 1.00 93.06 597 MET A C 1
ATOM 4862 O O . MET A 1 597 ? -15.805 5.195 -9.866 1.00 93.06 597 MET A O 1
ATOM 4866 N N . GLU A 1 598 ? -15.148 4.219 -11.792 1.00 92.44 598 GLU A N 1
ATOM 4867 C CA . GLU A 1 598 ? -15.769 5.169 -12.719 1.00 92.44 598 GLU A CA 1
ATOM 4868 C C . GLU A 1 598 ? -17.279 5.293 -12.514 1.00 92.44 598 GLU A C 1
ATOM 4870 O O . GLU A 1 598 ? -17.819 6.397 -12.412 1.00 92.44 598 GLU A O 1
ATOM 4875 N N . ALA A 1 599 ? -17.967 4.160 -12.350 1.00 89.94 599 ALA A N 1
ATOM 4876 C CA . ALA A 1 599 ? -19.399 4.121 -12.056 1.00 89.94 599 ALA A CA 1
ATOM 4877 C C . ALA A 1 599 ? -19.779 4.838 -10.742 1.00 89.94 599 ALA A C 1
ATOM 4879 O O . ALA A 1 599 ? -20.949 5.161 -10.529 1.00 89.94 599 ALA A O 1
ATOM 4880 N N . LYS A 1 600 ? -18.807 5.090 -9.857 1.00 88.88 600 LYS A N 1
ATOM 4881 C CA . LYS A 1 600 ? -18.966 5.812 -8.586 1.00 88.88 600 LYS A CA 1
ATOM 4882 C C . LYS A 1 600 ? -18.431 7.243 -8.618 1.00 88.88 600 LYS A C 1
ATOM 4884 O O . LYS A 1 600 ? -18.439 7.908 -7.585 1.00 88.88 600 LYS A O 1
ATOM 4889 N N . GLY A 1 601 ? -18.010 7.728 -9.786 1.00 88.44 601 GLY A N 1
ATOM 4890 C CA . GLY A 1 601 ? -17.469 9.076 -9.961 1.00 88.44 601 GLY A CA 1
ATOM 4891 C C . GLY A 1 601 ? -16.014 9.225 -9.513 1.00 88.44 601 GLY A C 1
ATOM 4892 O O . GLY A 1 601 ? -15.540 10.349 -9.380 1.00 88.44 601 GLY A O 1
ATOM 4893 N N . VAL A 1 602 ? -15.302 8.119 -9.281 1.00 90.81 602 VAL A N 1
ATOM 4894 C CA . VAL A 1 602 ? -13.854 8.122 -9.056 1.00 90.81 602 VAL A CA 1
ATOM 4895 C C . VAL A 1 602 ? -13.179 7.726 -10.360 1.00 90.81 602 VAL A C 1
ATOM 4897 O O . VAL A 1 602 ? -13.550 6.723 -10.956 1.00 90.81 602 VAL A O 1
ATOM 4900 N N . TRP A 1 603 ? -12.187 8.493 -10.804 1.00 93.38 603 TRP A N 1
ATOM 4901 C CA . TRP A 1 603 ? -11.482 8.172 -12.043 1.00 93.38 603 TRP A CA 1
ATOM 4902 C C . TRP A 1 603 ? -10.869 6.760 -12.006 1.00 93.38 603 TRP A C 1
ATOM 4904 O O . TRP A 1 603 ? -10.459 6.277 -10.949 1.00 93.38 603 TRP A O 1
ATOM 4914 N N . GLY A 1 604 ? -10.780 6.103 -13.153 1.00 93.31 604 GLY A N 1
ATOM 4915 C CA . GLY A 1 604 ? -10.272 4.752 -13.302 1.00 93.31 604 GLY A CA 1
ATOM 4916 C C . GLY A 1 604 ? -9.952 4.455 -14.759 1.00 93.31 604 GLY A C 1
ATOM 4917 O O . GLY A 1 604 ? -10.841 4.175 -15.556 1.00 93.31 604 GLY A O 1
ATOM 4918 N N . VAL A 1 605 ? -8.662 4.461 -15.082 1.00 94.31 605 VAL A N 1
ATOM 4919 C CA . VAL A 1 605 ? -8.147 4.126 -16.414 1.00 94.31 605 VAL A CA 1
ATOM 4920 C C . VAL A 1 605 ? -7.286 2.874 -16.308 1.00 94.31 605 VAL A C 1
ATOM 4922 O O . VAL A 1 605 ? -6.297 2.917 -15.583 1.00 94.31 605 VAL A O 1
ATOM 4925 N N . PRO A 1 606 ? -7.618 1.763 -16.979 1.00 96.19 606 PRO A N 1
ATOM 4926 C CA . PRO A 1 606 ? -6.899 0.510 -16.783 1.00 96.19 606 PRO A CA 1
ATOM 4927 C C . PRO A 1 606 ? -5.702 0.400 -17.745 1.00 96.19 606 PRO A C 1
ATOM 4929 O O . PRO A 1 606 ? -5.651 -0.430 -18.645 1.00 96.19 606 PRO A O 1
ATOM 4932 N N . ASP A 1 607 ? -4.745 1.302 -17.576 1.00 93.88 607 ASP A N 1
ATOM 4933 C CA . ASP A 1 607 ? -3.530 1.429 -18.384 1.00 93.88 607 ASP A CA 1
ATOM 4934 C C . ASP A 1 607 ? -2.286 0.846 -17.697 1.00 93.88 607 ASP A C 1
ATOM 4936 O O . ASP A 1 607 ? -1.178 1.031 -18.187 1.00 93.88 607 ASP A O 1
ATOM 4940 N N . GLY A 1 608 ? -2.419 0.172 -16.553 1.00 92.25 608 GLY A N 1
ATOM 4941 C CA . GLY A 1 608 ? -1.281 -0.361 -15.809 1.00 92.25 608 GLY A CA 1
ATOM 4942 C C . GLY A 1 608 ? -0.662 -1.596 -16.462 1.00 92.25 608 GLY A C 1
ATOM 4943 O O . GLY A 1 608 ? 0.561 -1.696 -16.547 1.00 92.25 608 GLY A O 1
ATOM 4944 N N . VAL A 1 609 ? -1.502 -2.519 -16.939 1.00 96.62 609 VAL A N 1
ATOM 4945 C CA . VAL A 1 609 ? -1.059 -3.782 -17.568 1.00 96.62 609 VAL A CA 1
ATOM 4946 C C . VAL A 1 609 ? -1.134 -3.758 -19.096 1.00 96.62 609 VAL A C 1
ATOM 4948 O O . VAL A 1 609 ? -0.399 -4.493 -19.756 1.00 96.62 609 VAL A O 1
ATOM 4951 N N . LEU A 1 610 ? -1.999 -2.904 -19.657 1.00 97.31 610 LEU A N 1
ATOM 4952 C CA . LEU A 1 610 ? -2.284 -2.824 -21.095 1.00 97.31 610 LEU A CA 1
ATOM 4953 C C . LEU A 1 610 ? -1.009 -2.684 -21.942 1.00 97.31 610 LEU A C 1
ATOM 4955 O O . LEU A 1 610 ? -0.866 -3.368 -22.952 1.00 97.31 610 LEU A O 1
ATOM 4959 N N . ASP A 1 611 ? -0.069 -1.852 -21.486 1.00 95.38 611 ASP A N 1
ATOM 4960 C CA . ASP A 1 611 ? 1.230 -1.627 -22.127 1.00 95.38 611 ASP A CA 1
ATOM 4961 C C . ASP A 1 611 ? 2.014 -2.926 -22.349 1.00 95.38 611 ASP A C 1
ATOM 4963 O O . ASP A 1 611 ? 2.462 -3.202 -23.460 1.00 95.38 611 ASP A O 1
ATOM 4967 N N . TYR A 1 612 ? 2.151 -3.747 -21.306 1.00 96.69 612 TYR A N 1
ATOM 4968 C CA . TYR A 1 612 ? 2.965 -4.961 -21.360 1.00 96.69 612 TYR A CA 1
ATOM 4969 C C . TYR A 1 612 ? 2.302 -6.071 -22.176 1.00 96.69 612 TYR A C 1
ATOM 4971 O O . TYR A 1 612 ? 2.994 -6.827 -22.849 1.00 96.69 612 TYR A O 1
ATOM 4979 N N . LEU A 1 613 ? 0.969 -6.168 -22.154 1.00 97.25 613 LEU A N 1
ATOM 4980 C CA . LEU A 1 613 ? 0.254 -7.142 -22.984 1.00 97.25 613 LEU A CA 1
ATOM 4981 C C . LEU A 1 613 ? 0.228 -6.735 -24.463 1.00 97.25 613 LEU A C 1
ATOM 4983 O O . LEU A 1 613 ? 0.272 -7.601 -25.333 1.00 97.25 613 LEU A O 1
ATOM 4987 N N . HIS A 1 614 ? 0.200 -5.433 -24.762 1.00 97.62 614 HIS A N 1
ATOM 4988 C CA . HIS A 1 614 ? 0.399 -4.949 -26.126 1.00 97.62 614 HIS A CA 1
ATOM 4989 C C . HIS A 1 614 ? 1.828 -5.267 -26.600 1.00 97.62 614 HIS A C 1
ATOM 4991 O O . HIS A 1 614 ? 2.002 -5.828 -27.680 1.00 97.62 614 HIS A O 1
ATOM 4997 N N . ALA A 1 615 ? 2.848 -5.007 -25.779 1.00 96.75 615 ALA A N 1
ATOM 4998 C CA . ALA A 1 615 ? 4.219 -5.394 -26.111 1.00 96.75 615 ALA A CA 1
ATOM 4999 C C . ALA A 1 615 ? 4.368 -6.911 -26.322 1.00 96.75 615 ALA A C 1
ATOM 5001 O O . ALA A 1 615 ? 4.939 -7.319 -27.327 1.00 96.75 615 ALA A O 1
ATOM 5002 N N . LEU A 1 616 ? 3.760 -7.748 -25.470 1.00 95.88 616 LEU A N 1
ATOM 5003 C CA . LEU A 1 616 ? 3.709 -9.205 -25.659 1.00 95.88 616 LEU A CA 1
ATOM 5004 C C . LEU A 1 616 ? 3.112 -9.597 -27.022 1.00 95.88 616 LEU A C 1
ATOM 5006 O O . LEU A 1 616 ? 3.655 -10.461 -27.705 1.00 95.88 616 LEU A O 1
ATOM 5010 N N . ALA A 1 617 ? 2.029 -8.944 -27.457 1.00 95.69 617 ALA A N 1
ATOM 5011 C CA . ALA A 1 617 ? 1.451 -9.205 -28.774 1.00 95.69 617 ALA A CA 1
ATOM 5012 C C . ALA A 1 617 ? 2.454 -8.941 -29.911 1.00 95.69 617 ALA A C 1
ATOM 5014 O O . ALA A 1 617 ? 2.424 -9.642 -30.921 1.00 95.69 617 ALA A O 1
ATOM 5015 N N . ARG A 1 618 ? 3.355 -7.964 -29.759 1.00 94.88 618 ARG A N 1
ATOM 5016 C CA . ARG A 1 618 ? 4.429 -7.701 -30.724 1.00 94.88 618 ARG A CA 1
ATOM 5017 C C . ARG A 1 618 ? 5.586 -8.695 -30.606 1.00 94.88 618 ARG A C 1
ATOM 5019 O O . ARG A 1 618 ? 6.085 -9.119 -31.643 1.00 94.88 618 ARG A O 1
ATOM 5026 N N . GLU A 1 619 ? 5.953 -9.131 -29.401 1.00 93.81 619 GLU A N 1
ATOM 5027 C CA . GLU A 1 619 ? 6.960 -10.191 -29.202 1.00 93.81 619 GLU A CA 1
ATOM 5028 C C . GLU A 1 619 ? 6.577 -11.482 -29.941 1.00 93.81 619 GLU A C 1
ATOM 5030 O O . GLU A 1 619 ? 7.408 -12.072 -30.630 1.00 93.81 619 GLU A O 1
ATOM 5035 N N . TYR A 1 620 ? 5.294 -11.865 -29.914 1.00 93.56 620 TYR A N 1
ATOM 5036 C CA . TYR A 1 620 ? 4.801 -13.002 -30.698 1.00 93.56 620 TYR A CA 1
ATOM 5037 C C . TYR A 1 620 ? 5.048 -12.844 -32.207 1.00 93.56 620 TYR A C 1
ATOM 5039 O O . TYR A 1 620 ? 5.391 -13.809 -32.883 1.00 93.56 620 TYR A O 1
ATOM 5047 N N . GLN A 1 621 ? 4.943 -11.627 -32.751 1.00 92.56 621 GLN A N 1
ATOM 5048 C CA . GLN A 1 621 ? 5.242 -11.383 -34.168 1.00 92.56 621 GLN A CA 1
ATOM 5049 C C . GLN A 1 621 ? 6.738 -11.538 -34.467 1.00 92.56 621 GLN A C 1
ATOM 5051 O O . GLN A 1 621 ? 7.092 -12.042 -35.530 1.00 92.56 621 GLN A O 1
ATOM 5056 N N . VAL A 1 622 ? 7.615 -11.139 -33.538 1.00 90.75 622 VAL A N 1
ATOM 5057 C CA . VAL A 1 622 ? 9.077 -11.261 -33.689 1.00 90.75 622 VAL A CA 1
ATOM 5058 C C . VAL A 1 622 ? 9.501 -12.727 -33.794 1.00 90.75 622 VAL A C 1
ATOM 5060 O O . VAL A 1 622 ? 10.356 -13.060 -34.613 1.00 90.75 622 VAL A O 1
ATOM 5063 N N . ILE A 1 623 ? 8.864 -13.616 -33.028 1.00 90.88 623 ILE A N 1
ATOM 5064 C CA . ILE A 1 623 ? 9.126 -15.065 -33.071 1.00 90.88 623 ILE A CA 1
ATOM 5065 C C . ILE A 1 623 ? 8.274 -15.811 -34.115 1.00 90.88 623 ILE A C 1
ATOM 5067 O O . ILE A 1 623 ? 8.289 -17.037 -34.151 1.00 90.88 623 ILE A O 1
ATOM 5071 N N . SER A 1 624 ? 7.579 -15.083 -35.000 1.00 90.62 624 SER A N 1
ATOM 5072 C CA . SER A 1 624 ? 6.706 -15.619 -36.063 1.00 90.62 624 SER A CA 1
ATOM 5073 C C . SER A 1 624 ? 5.461 -16.385 -35.584 1.00 90.62 624 SER A C 1
ATOM 5075 O O . SER A 1 624 ? 4.850 -17.109 -36.364 1.00 90.62 624 SER A O 1
ATOM 5077 N N . GLU A 1 625 ? 5.022 -16.178 -34.343 1.00 89.94 625 GLU A N 1
ATOM 5078 C CA . GLU A 1 625 ? 3.767 -16.705 -33.784 1.00 89.94 625 GLU A CA 1
ATOM 5079 C C . GLU A 1 625 ? 2.612 -15.703 -33.985 1.00 89.94 625 GLU A C 1
ATOM 5081 O O . GLU A 1 625 ? 1.994 -15.187 -33.050 1.00 89.94 625 GLU A O 1
ATOM 5086 N N . TYR A 1 626 ? 2.310 -15.376 -35.244 1.00 90.88 626 TYR A N 1
ATOM 5087 C CA . TYR A 1 626 ? 1.294 -14.375 -35.596 1.00 90.88 626 TYR A CA 1
ATOM 5088 C C . TYR A 1 626 ? -0.109 -14.709 -35.073 1.00 90.88 626 TYR A C 1
ATOM 5090 O O . TYR A 1 626 ? -0.868 -13.798 -34.734 1.00 90.88 626 TYR A O 1
ATOM 5098 N N . GLN A 1 627 ? -0.455 -15.992 -34.972 1.00 89.50 627 GLN A N 1
ATOM 5099 C CA . GLN A 1 627 ? -1.698 -16.455 -34.366 1.00 89.50 627 GLN A CA 1
ATOM 5100 C C . GLN A 1 627 ? -1.818 -15.995 -32.910 1.00 89.50 627 GLN A C 1
ATOM 5102 O O . GLN A 1 627 ? -2.845 -15.430 -32.540 1.00 89.50 627 GLN A O 1
ATOM 5107 N N . GLU A 1 628 ? -0.754 -16.113 -32.113 1.00 90.56 628 GLU A N 1
ATOM 5108 C CA . GLU A 1 628 ? -0.760 -15.696 -30.706 1.00 90.56 628 GLU A CA 1
ATOM 5109 C C . GLU A 1 628 ? -0.877 -14.181 -30.563 1.00 90.56 628 GLU A C 1
ATOM 5111 O O . GLU A 1 628 ? -1.581 -13.675 -29.683 1.00 90.56 628 GLU A O 1
ATOM 5116 N N . SER A 1 629 ? -0.269 -13.442 -31.492 1.00 93.62 629 SER A N 1
ATOM 5117 C CA . SER A 1 629 ? -0.438 -11.995 -31.593 1.00 93.62 629 SER A CA 1
ATOM 5118 C C . SER A 1 629 ? -1.903 -11.608 -31.837 1.00 93.62 629 SER A C 1
ATOM 5120 O O . SER A 1 629 ? -2.471 -10.811 -31.086 1.00 93.62 629 SER A O 1
ATOM 5122 N N . VAL A 1 630 ? -2.551 -12.216 -32.841 1.00 93.00 630 VAL A N 1
ATOM 5123 C CA . VAL A 1 630 ? -3.969 -11.974 -33.173 1.00 93.00 630 VAL A CA 1
ATOM 5124 C C . VAL A 1 630 ? -4.875 -12.311 -31.990 1.00 93.00 630 VAL A C 1
ATOM 5126 O O . VAL A 1 630 ? -5.762 -11.522 -31.647 1.00 93.00 630 VAL A O 1
ATOM 5129 N N . VAL A 1 631 ? -4.636 -13.448 -31.332 1.00 89.50 631 VAL A N 1
ATOM 5130 C CA . VAL A 1 631 ? -5.397 -13.867 -30.151 1.00 89.50 631 VAL A CA 1
ATOM 5131 C C . VAL A 1 631 ? -5.221 -12.870 -29.003 1.00 89.50 631 VAL A C 1
ATOM 5133 O O . VAL A 1 631 ? -6.225 -12.405 -28.454 1.00 89.50 631 VAL A O 1
ATOM 5136 N N . THR A 1 632 ? -3.985 -12.476 -28.688 1.00 93.00 632 THR A N 1
ATOM 5137 C CA . THR A 1 632 ? -3.683 -11.508 -27.621 1.00 93.00 632 THR A CA 1
ATOM 5138 C C . THR A 1 632 ? -4.396 -10.182 -27.868 1.00 93.00 632 THR A C 1
ATOM 5140 O O . THR A 1 632 ? -5.130 -9.696 -27.006 1.00 93.00 632 THR A O 1
ATOM 5143 N N . TYR A 1 633 ? -4.260 -9.618 -29.069 1.00 95.50 633 TYR A N 1
ATOM 5144 C CA . TYR A 1 633 ? -4.933 -8.374 -29.422 1.00 95.50 633 TYR A CA 1
ATOM 5145 C C . TYR A 1 633 ? -6.457 -8.475 -29.317 1.00 95.50 633 TYR A C 1
ATOM 5147 O O . TYR A 1 633 ? -7.090 -7.590 -28.740 1.00 95.50 633 TYR A O 1
ATOM 5155 N N . SER A 1 634 ? -7.056 -9.553 -29.835 1.00 92.50 634 SER A N 1
ATOM 5156 C CA . SER A 1 634 ? -8.511 -9.737 -29.793 1.00 92.50 634 SER A CA 1
ATOM 5157 C C . SER A 1 634 ? -9.055 -9.719 -28.358 1.00 92.50 634 SER A C 1
ATOM 5159 O O . SER A 1 634 ? -10.093 -9.110 -28.088 1.00 92.50 634 SER A O 1
ATOM 5161 N N . GLN A 1 635 ? -8.306 -10.301 -27.418 1.00 91.69 635 GLN A N 1
ATOM 5162 C CA . GLN A 1 635 ? -8.656 -10.326 -26.003 1.00 91.69 635 GLN A CA 1
ATOM 5163 C C . GLN A 1 635 ? -8.488 -8.973 -25.330 1.00 91.69 635 GLN A C 1
ATOM 5165 O O . GLN A 1 635 ? -9.353 -8.582 -24.550 1.00 91.69 635 GLN A O 1
ATOM 5170 N N . LEU A 1 636 ? -7.428 -8.229 -25.653 1.00 95.25 636 LEU A N 1
ATOM 5171 C CA . LEU A 1 636 ? -7.277 -6.856 -25.172 1.00 95.25 636 LEU A CA 1
ATOM 5172 C C . LEU A 1 636 ? -8.455 -5.992 -25.632 1.00 95.25 636 LEU A C 1
ATOM 5174 O O . LEU A 1 636 ? -9.082 -5.306 -24.826 1.00 95.25 636 LEU A O 1
ATOM 5178 N N . ILE A 1 637 ? -8.831 -6.088 -26.906 1.00 96.00 637 ILE A N 1
ATOM 5179 C CA . ILE A 1 637 ? -9.983 -5.357 -27.442 1.00 96.00 637 ILE A CA 1
ATOM 5180 C C . ILE A 1 637 ? -11.262 -5.728 -26.681 1.00 96.00 637 ILE A C 1
ATOM 5182 O O . ILE A 1 637 ? -12.069 -4.846 -26.386 1.00 96.00 637 ILE A O 1
ATOM 5186 N N . GLU A 1 638 ? -11.451 -7.003 -26.337 1.00 93.94 638 GLU A N 1
ATOM 5187 C CA . GLU A 1 638 ? -12.618 -7.481 -25.595 1.00 93.94 638 GLU A CA 1
ATOM 5188 C C . GLU A 1 638 ? -12.628 -7.039 -24.123 1.00 93.94 638 GLU A C 1
ATOM 5190 O O . GLU A 1 638 ? -13.594 -6.414 -23.683 1.00 93.94 638 GLU A O 1
ATOM 5195 N N . TRP A 1 639 ? -11.563 -7.306 -23.360 1.00 95.06 639 TRP A N 1
ATOM 5196 C CA . TRP A 1 639 ? -11.491 -7.007 -21.921 1.00 95.06 639 TRP A CA 1
ATOM 5197 C C . TRP A 1 639 ? -11.598 -5.514 -21.625 1.00 95.06 639 TRP A C 1
ATOM 5199 O O . TRP A 1 639 ? -12.179 -5.112 -20.613 1.00 95.06 639 TRP A O 1
ATOM 5209 N N . TYR A 1 640 ? -11.055 -4.685 -22.515 1.00 97.62 640 TYR A N 1
ATOM 5210 C CA . TYR A 1 640 ? -11.013 -3.241 -22.338 1.00 97.62 640 TYR A CA 1
ATOM 5211 C C . TYR A 1 640 ? -12.173 -2.504 -23.014 1.00 97.62 640 TYR A C 1
ATOM 5213 O O . TYR A 1 640 ? -12.315 -1.304 -22.785 1.00 97.62 640 TYR A O 1
ATOM 5221 N N . LYS A 1 641 ? -13.048 -3.192 -23.766 1.00 96.62 641 LYS A N 1
ATOM 5222 C CA . LYS A 1 641 ? -14.141 -2.572 -24.538 1.00 96.62 641 LYS A CA 1
ATOM 5223 C C . LYS A 1 641 ? -15.031 -1.655 -23.703 1.00 96.62 641 LYS A C 1
ATOM 5225 O O . LYS A 1 641 ? -15.224 -0.498 -24.051 1.00 96.62 641 LYS A O 1
ATOM 5230 N N . GLU A 1 642 ? -15.556 -2.148 -22.584 1.00 96.56 642 GLU A N 1
ATOM 5231 C CA . GLU A 1 642 ? -16.474 -1.357 -21.753 1.00 96.56 642 GLU A CA 1
ATOM 5232 C C . GLU A 1 642 ? -15.786 -0.131 -21.133 1.00 96.56 642 GLU A C 1
ATOM 5234 O O . GLU A 1 642 ? -16.400 0.928 -20.991 1.00 96.56 642 GLU A O 1
ATOM 5239 N N . ASN A 1 643 ? -14.503 -0.266 -20.775 1.00 97.44 643 ASN A N 1
ATOM 5240 C CA . ASN A 1 643 ? -13.696 0.852 -20.292 1.00 97.44 643 ASN A CA 1
ATOM 5241 C C . ASN A 1 643 ? -13.470 1.868 -21.417 1.00 97.44 643 ASN A C 1
ATOM 5243 O O . ASN A 1 643 ? -13.628 3.064 -21.191 1.00 97.44 643 ASN A O 1
ATOM 5247 N N . TYR A 1 644 ? -13.153 1.402 -22.629 1.00 97.56 644 TYR A N 1
ATOM 5248 C CA . TYR A 1 644 ? -13.010 2.247 -23.813 1.00 97.56 644 TYR A CA 1
ATOM 5249 C C . TYR A 1 644 ? -14.298 3.009 -24.119 1.00 97.56 644 TYR A C 1
ATOM 5251 O O . TYR A 1 644 ? -14.237 4.219 -24.315 1.00 97.56 644 TYR A O 1
ATOM 5259 N N . ASP A 1 645 ? -15.458 2.351 -24.102 1.00 96.50 645 ASP A N 1
ATOM 5260 C CA . ASP A 1 645 ? -16.745 2.991 -24.386 1.00 96.50 645 ASP A CA 1
ATOM 5261 C C . ASP A 1 645 ? -17.044 4.110 -23.363 1.00 96.50 645 ASP A C 1
ATOM 5263 O O . ASP A 1 645 ? -17.443 5.221 -23.733 1.00 96.50 645 ASP A O 1
ATOM 5267 N N . LEU A 1 646 ? -16.788 3.854 -22.072 1.00 95.31 646 LEU A N 1
ATOM 5268 C CA . LEU A 1 646 ? -16.972 4.834 -20.995 1.00 95.31 646 LEU A CA 1
ATOM 5269 C C . LEU A 1 646 ? -15.986 6.006 -21.097 1.00 95.31 646 LEU A C 1
ATOM 5271 O O . LEU A 1 646 ? -16.400 7.166 -21.032 1.00 95.31 646 LEU A O 1
ATOM 5275 N N . VAL A 1 647 ? -14.694 5.716 -21.264 1.00 95.94 647 VAL A N 1
ATOM 5276 C CA . VAL A 1 647 ? -13.636 6.731 -21.347 1.00 95.94 647 VAL A CA 1
ATOM 5277 C C . VAL A 1 647 ? -13.784 7.564 -22.617 1.00 95.94 647 VAL A C 1
ATOM 5279 O O . VAL A 1 647 ? -13.703 8.788 -22.554 1.00 95.94 647 VAL A O 1
ATOM 5282 N N . SER A 1 648 ? -14.088 6.941 -23.755 1.00 96.44 648 SER A N 1
ATOM 5283 C CA . SER A 1 648 ? -14.303 7.639 -25.025 1.00 96.44 648 SER A CA 1
ATOM 5284 C C . SER A 1 648 ? -15.433 8.648 -24.929 1.00 96.44 648 SER A C 1
ATOM 5286 O O . SER A 1 648 ? -15.279 9.780 -25.385 1.00 96.44 648 SER A O 1
ATOM 5288 N N . LYS A 1 649 ? -16.546 8.284 -24.278 1.00 95.50 649 LYS A N 1
ATOM 5289 C CA . LYS A 1 649 ? -17.646 9.220 -24.030 1.00 95.50 649 LYS A CA 1
ATOM 5290 C C . LYS A 1 649 ? -17.184 10.439 -23.226 1.00 95.50 649 LYS A C 1
ATOM 5292 O O . LYS A 1 649 ? -17.574 11.550 -23.561 1.00 95.50 649 LYS A O 1
ATOM 5297 N N . LYS A 1 650 ? -16.340 10.242 -22.207 1.00 93.88 650 LYS A N 1
ATOM 5298 C CA . LYS A 1 650 ? -15.799 11.332 -21.380 1.00 93.88 650 LYS A CA 1
ATOM 5299 C C . LYS A 1 650 ? -14.812 12.216 -22.130 1.00 93.88 650 LYS A C 1
ATOM 5301 O O . LYS A 1 650 ? -14.912 13.430 -22.040 1.00 93.88 650 LYS A O 1
ATOM 5306 N N . VAL A 1 651 ? -13.863 11.637 -22.865 1.00 95.25 651 VAL A N 1
ATOM 5307 C CA . VAL A 1 651 ? -12.878 12.405 -23.653 1.00 95.25 651 VAL A CA 1
ATOM 5308 C C . VAL A 1 651 ? -13.575 13.243 -24.725 1.00 95.25 651 VAL A C 1
ATOM 5310 O O . VAL A 1 651 ? -13.165 14.368 -24.994 1.00 95.25 651 VAL A O 1
ATOM 5313 N N . ASN A 1 652 ? -14.642 12.708 -25.322 1.00 95.75 652 ASN A N 1
ATOM 5314 C CA . ASN A 1 652 ? -15.387 13.383 -26.381 1.00 95.75 652 ASN A CA 1
ATOM 5315 C C . ASN A 1 652 ? -16.375 14.450 -25.860 1.00 95.75 652 ASN A C 1
ATOM 5317 O O . ASN A 1 652 ? -16.912 15.200 -26.674 1.00 95.75 652 ASN A O 1
ATOM 5321 N N . ASP A 1 653 ? -16.609 14.548 -24.546 1.00 95.69 653 ASP A N 1
ATOM 5322 C CA . ASP A 1 653 ? -17.428 15.599 -23.926 1.00 95.69 653 ASP A CA 1
ATOM 5323 C C . ASP A 1 653 ? -16.639 16.918 -23.852 1.00 95.69 653 ASP A C 1
ATOM 5325 O O . ASP A 1 653 ? -16.116 17.314 -22.808 1.00 95.69 653 ASP A O 1
ATOM 5329 N N . ARG A 1 654 ? -16.481 17.567 -25.013 1.00 93.44 654 ARG A N 1
ATOM 5330 C CA . ARG A 1 654 ? -15.694 18.804 -25.151 1.00 93.44 654 ARG A CA 1
ATOM 5331 C C . ARG A 1 654 ? -16.224 19.920 -24.257 1.00 93.44 654 ARG A C 1
ATOM 5333 O O . ARG A 1 654 ? -15.426 20.583 -23.605 1.00 93.44 654 ARG A O 1
ATOM 5340 N N . ASP A 1 655 ? -17.545 20.053 -24.165 1.00 95.56 655 ASP A N 1
ATOM 5341 C CA . ASP A 1 655 ? -18.208 21.058 -23.334 1.00 95.56 655 ASP A CA 1
ATOM 5342 C C . ASP A 1 655 ? -17.837 20.913 -21.855 1.00 95.56 655 ASP A C 1
ATOM 5344 O O . ASP A 1 655 ? -17.619 21.915 -21.174 1.00 95.56 655 ASP A O 1
ATOM 5348 N N . TYR A 1 656 ? -17.777 19.681 -21.333 1.00 95.06 656 TYR A N 1
ATOM 5349 C CA . TYR A 1 656 ? -17.363 19.437 -19.952 1.00 95.06 656 TYR A CA 1
ATOM 5350 C C . TYR A 1 656 ? -15.920 19.883 -19.703 1.00 95.06 656 TYR A C 1
ATOM 5352 O O . TYR A 1 656 ? -15.657 20.570 -18.710 1.00 95.06 656 TYR A O 1
ATOM 5360 N N . TRP A 1 657 ? -14.990 19.497 -20.582 1.00 96.12 657 TRP A N 1
ATOM 5361 C CA . TRP A 1 657 ? -13.573 19.830 -20.424 1.00 96.12 657 TRP A CA 1
ATOM 5362 C C . TRP A 1 657 ? -13.313 21.321 -20.585 1.00 96.12 657 TRP A C 1
ATOM 5364 O O . TRP A 1 657 ? -12.585 21.882 -19.771 1.00 96.12 657 TRP A O 1
ATOM 5374 N N . GLU A 1 658 ? -13.960 21.965 -21.556 1.00 96.38 658 GLU A N 1
ATOM 5375 C CA . GLU A 1 658 ? -13.840 23.402 -21.795 1.00 96.38 658 GLU A CA 1
ATOM 5376 C C . GLU A 1 658 ? -14.370 24.191 -20.596 1.00 96.38 658 GLU A C 1
ATOM 5378 O O . GLU A 1 658 ? -13.624 24.961 -19.999 1.00 96.38 658 GLU A O 1
ATOM 5383 N N . LYS A 1 659 ? -15.590 23.893 -20.126 1.00 97.00 659 LYS A N 1
ATOM 5384 C CA . LYS A 1 659 ? -16.164 24.549 -18.936 1.00 97.00 659 LYS A CA 1
ATOM 5385 C C . LYS A 1 659 ? -15.334 24.312 -17.676 1.00 97.00 659 LYS A C 1
ATOM 5387 O O . LYS A 1 659 ? -15.151 25.227 -16.879 1.00 97.00 659 LYS A O 1
ATOM 5392 N N . SER A 1 660 ? -14.847 23.088 -17.466 1.00 95.81 660 SER A N 1
ATOM 5393 C CA . SER A 1 660 ? -14.023 22.764 -16.293 1.00 95.81 660 SER A CA 1
ATOM 5394 C C . SER A 1 660 ? -12.672 23.474 -16.345 1.00 95.81 660 SER A C 1
ATOM 5396 O O . SER A 1 660 ? -12.166 23.910 -15.310 1.00 95.81 660 SER A O 1
ATOM 5398 N N . PHE A 1 661 ? -12.092 23.604 -17.540 1.00 97.25 661 PHE A N 1
ATOM 5399 C CA . PHE A 1 661 ? -10.848 24.330 -17.738 1.00 97.25 661 PHE A CA 1
ATOM 5400 C C . PHE A 1 661 ? -11.044 25.842 -17.600 1.00 97.25 661 PHE A C 1
ATOM 5402 O O . PHE A 1 661 ? -10.212 26.485 -16.973 1.00 97.25 661 PHE A O 1
ATOM 5409 N N . ASP A 1 662 ? -12.156 26.407 -18.074 1.00 97.06 662 ASP A N 1
ATOM 5410 C CA . ASP A 1 662 ? -12.485 27.823 -17.869 1.00 97.06 662 ASP A CA 1
ATOM 5411 C C . ASP A 1 662 ? -12.628 28.164 -16.379 1.00 97.06 662 ASP A C 1
ATOM 5413 O O . ASP A 1 662 ? -12.098 29.176 -15.928 1.00 97.06 662 ASP A O 1
ATOM 5417 N N . VAL A 1 663 ? -13.265 27.293 -15.584 1.00 96.75 663 VAL A N 1
ATOM 5418 C CA . VAL A 1 663 ? -13.317 27.452 -14.118 1.00 96.75 663 VAL A CA 1
ATOM 5419 C C . VAL A 1 663 ? -11.913 27.424 -13.510 1.00 96.75 663 VAL A C 1
ATOM 5421 O O . VAL A 1 663 ? -11.606 28.230 -12.635 1.00 96.75 663 VAL A O 1
ATOM 5424 N N . PHE A 1 664 ? -11.047 26.519 -13.975 1.00 95.69 664 PHE A N 1
ATOM 5425 C CA . PHE A 1 664 ? -9.656 26.456 -13.527 1.00 95.69 664 PHE A CA 1
ATOM 5426 C C . PHE A 1 664 ? -8.866 27.722 -13.900 1.00 95.69 664 PHE A C 1
ATOM 5428 O O . PHE A 1 664 ? -8.134 28.252 -13.069 1.00 95.69 664 PHE A O 1
ATOM 5435 N N . VAL A 1 665 ? -9.030 28.228 -15.124 1.00 97.12 665 VAL A N 1
ATOM 5436 C CA . VAL A 1 665 ? -8.411 29.478 -15.589 1.00 97.12 665 VAL A CA 1
ATOM 5437 C C . VAL A 1 665 ? -8.855 30.646 -14.718 1.00 97.12 665 VAL A C 1
ATOM 5439 O O . VAL A 1 665 ? -8.011 31.417 -14.271 1.00 97.12 665 VAL A O 1
ATOM 5442 N N . GLU A 1 666 ? -10.150 30.750 -14.434 1.00 95.75 666 GLU A N 1
ATOM 5443 C CA . GLU A 1 666 ? -10.698 31.825 -13.611 1.00 95.75 666 GLU A CA 1
ATOM 5444 C C . GLU A 1 666 ? -10.189 31.764 -12.161 1.00 95.75 666 GLU A C 1
ATOM 5446 O O . GLU A 1 666 ? -9.827 32.793 -11.596 1.00 95.75 666 GLU A O 1
ATOM 5451 N N . ASP A 1 667 ? -10.058 30.571 -11.571 1.00 93.38 667 ASP A N 1
ATOM 5452 C CA . ASP A 1 667 ? -9.438 30.398 -10.248 1.00 93.38 667 ASP A CA 1
ATOM 5453 C C . ASP A 1 667 ? -7.966 30.846 -10.241 1.00 93.38 667 ASP A C 1
ATOM 5455 O O . ASP A 1 667 ? -7.540 31.600 -9.364 1.00 93.38 667 ASP A O 1
ATOM 5459 N N . MET A 1 668 ? -7.179 30.443 -11.247 1.00 95.38 668 MET A N 1
ATOM 5460 C CA . MET A 1 668 ? -5.769 30.840 -11.332 1.00 95.38 668 MET A CA 1
ATOM 5461 C C . MET A 1 668 ? -5.601 32.344 -11.580 1.00 95.38 668 MET A C 1
ATOM 5463 O O . MET A 1 668 ? -4.683 32.944 -11.020 1.00 95.38 668 MET A O 1
ATOM 5467 N N . LYS A 1 669 ? -6.487 32.961 -12.373 1.00 94.44 669 LYS A N 1
ATOM 5468 C CA . LYS A 1 669 ? -6.517 34.415 -12.587 1.00 94.44 669 LYS A CA 1
ATOM 5469 C C . LYS A 1 669 ? -6.820 35.162 -11.298 1.00 94.44 669 LYS A C 1
ATOM 5471 O O . LYS A 1 669 ? -6.032 36.012 -10.914 1.00 94.44 669 LYS A O 1
ATOM 5476 N N . ASN A 1 670 ? -7.883 34.783 -10.588 1.00 92.69 670 ASN A N 1
ATOM 5477 C CA . ASN A 1 670 ? -8.258 35.426 -9.328 1.00 92.69 670 ASN A CA 1
ATOM 5478 C C . ASN A 1 670 ? -7.139 35.330 -8.281 1.00 92.69 670 ASN A C 1
ATOM 5480 O O . ASN A 1 670 ? -6.866 36.295 -7.568 1.00 92.69 670 ASN A O 1
ATOM 5484 N N . ARG A 1 671 ? -6.441 34.187 -8.214 1.00 93.25 671 ARG A N 1
ATOM 5485 C CA . ARG A 1 671 ? -5.257 34.032 -7.354 1.00 93.25 671 ARG A CA 1
ATOM 5486 C C . ARG A 1 671 ? -4.113 34.951 -7.777 1.00 93.25 671 ARG A C 1
ATOM 5488 O O . ARG A 1 671 ? -3.481 35.546 -6.911 1.00 93.25 671 ARG A O 1
ATOM 5495 N N . LEU A 1 672 ? -3.845 35.070 -9.077 1.00 92.12 672 LEU A N 1
ATOM 5496 C CA . LEU A 1 672 ? -2.817 35.972 -9.597 1.00 92.12 672 LEU A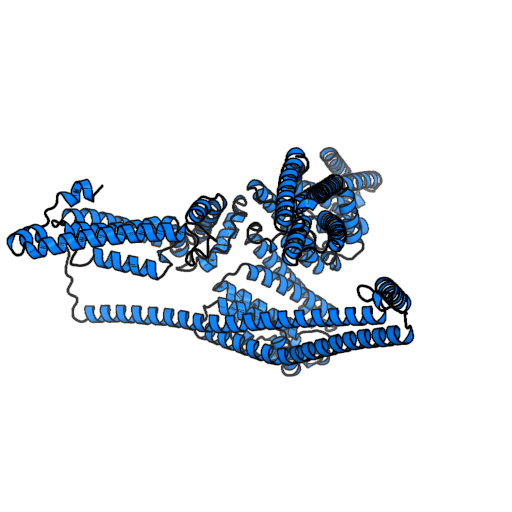 CA 1
ATOM 5497 C C . LEU A 1 672 ? -3.160 37.439 -9.312 1.00 92.12 672 LEU A C 1
ATOM 5499 O O . LEU A 1 672 ? -2.313 38.154 -8.788 1.00 92.12 672 LEU A O 1
ATOM 5503 N N . ASP A 1 673 ? -4.387 37.868 -9.603 1.00 90.75 673 ASP A N 1
ATOM 5504 C CA . ASP A 1 673 ? -4.844 39.239 -9.361 1.00 90.75 673 ASP A CA 1
ATOM 5505 C C . ASP A 1 673 ? -4.765 39.599 -7.876 1.00 90.75 673 ASP A C 1
ATOM 5507 O O . ASP A 1 673 ? -4.254 40.663 -7.548 1.00 90.75 673 ASP A O 1
ATOM 5511 N N . THR A 1 674 ? -5.136 38.681 -6.976 1.00 90.81 674 THR A N 1
ATOM 5512 C CA . THR A 1 674 ? -4.988 38.883 -5.522 1.00 90.81 674 THR A CA 1
ATOM 5513 C C . THR A 1 674 ? -3.529 39.155 -5.135 1.00 90.81 674 THR A C 1
ATOM 5515 O O . THR A 1 674 ? -3.243 40.113 -4.423 1.00 90.81 674 THR A O 1
ATOM 5518 N N . VAL A 1 675 ? -2.582 38.355 -5.644 1.00 88.31 675 VAL A N 1
ATOM 5519 C CA . VAL A 1 675 ? -1.145 38.551 -5.372 1.00 88.31 675 VAL A CA 1
ATOM 5520 C C . VAL A 1 675 ? -0.643 39.882 -5.934 1.00 88.31 675 VAL A C 1
ATOM 5522 O O . VAL A 1 675 ? 0.209 40.530 -5.329 1.00 88.31 675 VAL A O 1
ATOM 5525 N N . LEU A 1 676 ? -1.152 40.297 -7.097 1.00 86.81 676 LEU A N 1
ATOM 5526 C CA . LEU A 1 676 ? -0.788 41.573 -7.703 1.00 86.81 676 LEU A CA 1
ATOM 5527 C C . LEU A 1 676 ? -1.368 42.756 -6.917 1.00 86.81 676 LEU A C 1
ATOM 5529 O O . LEU A 1 676 ? -0.648 43.728 -6.718 1.00 86.81 676 LEU A O 1
ATOM 5533 N N . GLU A 1 677 ? -2.619 42.683 -6.457 1.00 86.06 677 GLU A N 1
ATOM 5534 C CA . GLU A 1 677 ? -3.282 43.723 -5.655 1.00 86.06 677 GLU A CA 1
ATOM 5535 C C . GLU A 1 677 ? -2.615 43.949 -4.290 1.00 86.06 677 GLU A C 1
ATOM 5537 O O . GLU A 1 677 ? -2.565 45.084 -3.814 1.00 86.06 677 GLU A O 1
ATOM 5542 N N . GLU A 1 678 ? -2.092 42.888 -3.670 1.00 85.06 678 GLU A N 1
ATOM 5543 C CA . GLU A 1 678 ? -1.391 42.956 -2.381 1.00 85.06 678 GLU A CA 1
ATOM 5544 C C . GLU A 1 678 ? 0.055 43.487 -2.492 1.00 85.06 678 GLU A C 1
ATOM 5546 O O . GLU A 1 678 ? 0.598 43.997 -1.509 1.00 85.06 678 GLU A O 1
ATOM 5551 N N . ASP A 1 679 ? 0.686 43.408 -3.671 1.00 83.50 679 ASP A N 1
ATOM 5552 C CA . ASP A 1 679 ? 2.015 43.982 -3.939 1.00 83.50 679 ASP A CA 1
ATOM 5553 C C . ASP A 1 679 ? 1.885 45.442 -4.419 1.00 83.50 679 ASP A C 1
ATOM 5555 O O . ASP A 1 679 ? 0.917 45.840 -5.067 1.00 83.50 679 ASP A O 1
ATOM 5559 N N . GLU A 1 680 ? 2.922 46.261 -4.213 1.00 74.62 680 GLU A N 1
ATOM 5560 C CA . GLU A 1 680 ? 2.967 47.652 -4.712 1.00 74.62 680 GLU A CA 1
ATOM 5561 C C . GLU A 1 680 ? 2.857 47.760 -6.254 1.00 74.62 680 GLU A C 1
ATOM 5563 O O . GLU A 1 680 ? 2.787 48.856 -6.819 1.00 74.62 680 GLU A O 1
ATOM 5568 N N . LYS A 1 681 ? 2.845 46.620 -6.958 1.00 72.81 681 LYS A N 1
ATOM 5569 C CA . LYS A 1 681 ? 2.771 46.488 -8.415 1.00 72.81 681 LYS A CA 1
ATOM 5570 C C . LYS A 1 681 ? 1.405 46.051 -8.948 1.00 72.81 681 LYS A C 1
ATOM 5572 O O . LYS A 1 681 ? 1.333 45.609 -10.095 1.00 72.81 681 LYS A O 1
ATOM 5577 N N . GLY A 1 682 ? 0.320 46.252 -8.199 1.00 70.00 682 GLY A N 1
ATOM 5578 C CA . GLY A 1 682 ? -1.047 45.934 -8.647 1.00 70.00 682 GLY A CA 1
ATOM 5579 C C . GLY A 1 682 ? -1.468 46.549 -9.987 1.00 70.00 682 GLY A C 1
ATOM 5580 O O . GLY A 1 682 ? -2.276 45.971 -10.711 1.00 70.00 682 GLY A O 1
ATOM 5581 N N . TYR A 1 683 ? -0.842 47.653 -10.412 1.00 77.00 683 TYR A N 1
ATOM 5582 C CA . TYR A 1 683 ? -1.063 48.241 -11.742 1.00 77.00 683 TYR A CA 1
ATOM 5583 C C . TYR A 1 683 ? -0.704 47.302 -12.914 1.00 77.00 683 TYR A C 1
ATOM 5585 O O . TYR A 1 683 ? -1.161 47.528 -14.036 1.00 77.00 683 TYR A O 1
ATOM 5593 N N . LEU A 1 684 ? 0.098 46.256 -12.672 1.00 82.25 684 LEU A N 1
ATOM 5594 C CA . LEU A 1 684 ? 0.498 45.263 -13.672 1.00 82.25 684 LEU A CA 1
ATOM 5595 C C . LEU A 1 684 ? -0.575 44.202 -13.963 1.00 82.25 684 LEU A C 1
ATOM 5597 O O . LEU A 1 684 ? -0.410 43.455 -14.926 1.00 82.25 684 LEU A O 1
ATOM 5601 N N . SER A 1 685 ? -1.676 44.134 -13.203 1.00 82.38 685 SER A N 1
ATOM 5602 C CA . SER A 1 685 ? -2.774 43.179 -13.467 1.00 82.38 685 SER A CA 1
ATOM 5603 C C . SER A 1 685 ? -3.326 43.316 -14.896 1.00 82.38 685 SER A C 1
ATOM 5605 O O . SER A 1 685 ? -3.472 42.324 -15.610 1.00 82.38 685 SER A O 1
ATOM 5607 N N . ASN A 1 686 ? -3.461 44.551 -15.398 1.00 83.69 686 ASN A N 1
ATOM 5608 C CA . ASN A 1 686 ? -3.948 44.832 -16.757 1.00 83.69 686 ASN A CA 1
ATOM 5609 C C . ASN A 1 686 ? -3.072 44.259 -17.889 1.00 83.69 686 ASN A C 1
ATOM 5611 O O . ASN A 1 686 ? -3.531 44.189 -19.029 1.00 83.69 686 ASN A O 1
ATOM 5615 N N . SER A 1 687 ? -1.816 43.890 -17.616 1.00 85.94 687 SER A N 1
ATOM 5616 C CA . SER A 1 687 ? -0.906 43.298 -18.605 1.00 85.94 687 SER A CA 1
ATOM 5617 C C . SER A 1 687 ? -0.575 41.839 -18.300 1.00 85.94 687 SER A C 1
ATOM 5619 O O . SER A 1 687 ? -0.632 41.003 -19.201 1.00 85.94 687 SER A O 1
ATOM 5621 N N . LEU A 1 688 ? -0.266 41.506 -17.046 1.00 89.00 688 LEU A N 1
ATOM 5622 C CA . LEU A 1 688 ? 0.173 40.165 -16.660 1.00 89.00 688 LEU A CA 1
ATOM 5623 C C . LEU A 1 688 ? -0.969 39.147 -16.657 1.00 89.00 688 LEU A C 1
ATOM 5625 O O . LEU A 1 688 ? -0.763 38.021 -17.113 1.00 89.00 688 LEU A O 1
ATOM 5629 N N . THR A 1 689 ? -2.168 39.528 -16.212 1.00 91.38 689 THR A N 1
ATOM 5630 C CA . THR A 1 689 ? -3.306 38.603 -16.114 1.00 91.38 689 THR A CA 1
ATOM 5631 C C . THR A 1 689 ? -3.808 38.150 -17.491 1.00 91.38 689 THR A C 1
ATOM 5633 O O . THR A 1 689 ? -3.917 36.938 -17.699 1.00 91.38 689 THR A O 1
ATOM 5636 N N . PRO A 1 690 ? -4.007 39.037 -18.491 1.00 94.06 690 PRO A N 1
ATOM 5637 C CA . PRO A 1 690 ? -4.340 38.610 -19.853 1.00 94.06 690 PRO A CA 1
ATOM 5638 C C . PRO A 1 690 ? -3.258 37.738 -20.501 1.00 94.06 690 PRO A C 1
ATOM 5640 O O . PRO A 1 690 ? -3.576 36.748 -21.158 1.00 94.06 690 PRO A O 1
ATOM 5643 N N . MET A 1 691 ? -1.974 38.065 -20.295 1.00 92.38 691 MET A N 1
ATOM 5644 C CA . MET A 1 691 ? -0.858 37.254 -20.804 1.00 92.38 691 MET A CA 1
ATOM 5645 C C . MET A 1 691 ? -0.854 35.847 -20.198 1.00 92.38 691 MET A C 1
ATOM 5647 O O . MET A 1 691 ? -0.598 34.861 -20.892 1.00 92.38 691 MET A O 1
ATOM 5651 N N . PHE A 1 692 ? -1.117 35.749 -18.897 1.00 95.12 692 PHE A N 1
ATOM 5652 C CA . PHE A 1 692 ? -1.199 34.479 -18.194 1.00 95.12 692 PHE A CA 1
ATOM 5653 C C . PHE A 1 692 ? -2.400 33.651 -18.670 1.00 95.12 692 PHE A C 1
ATOM 5655 O O . PHE A 1 692 ? -2.236 32.480 -19.013 1.00 95.12 692 PHE A O 1
ATOM 5662 N N . GLU A 1 693 ? -3.576 34.270 -18.801 1.00 96.31 693 GLU A N 1
ATOM 5663 C CA . GLU A 1 693 ? -4.772 33.632 -19.361 1.00 96.31 693 GLU A CA 1
ATOM 5664 C C . GLU A 1 693 ? -4.517 33.086 -20.774 1.00 96.31 693 GLU A C 1
ATOM 5666 O O . GLU A 1 693 ? -4.823 31.925 -21.061 1.00 96.31 693 GLU A O 1
ATOM 5671 N N . GLU A 1 694 ? -3.907 33.883 -21.655 1.00 95.81 694 GLU A N 1
ATOM 5672 C CA . GLU A 1 694 ? -3.590 33.456 -23.018 1.00 95.81 694 GLU A CA 1
ATOM 5673 C C . GLU A 1 694 ? -2.687 32.213 -23.026 1.00 95.81 694 GLU A C 1
ATOM 5675 O O . GLU A 1 694 ? -2.924 31.267 -23.784 1.00 95.81 694 GLU A O 1
ATOM 5680 N N . ARG A 1 695 ? -1.676 32.168 -22.148 1.00 96.12 695 ARG A N 1
ATOM 5681 C CA . ARG A 1 695 ? -0.802 30.995 -21.997 1.00 96.12 695 ARG A CA 1
ATOM 5682 C C . ARG A 1 695 ? -1.576 29.758 -21.560 1.00 96.12 695 ARG A C 1
ATOM 5684 O O . ARG A 1 695 ? -1.351 28.691 -22.129 1.00 96.12 695 ARG A O 1
ATOM 5691 N N . LEU A 1 696 ? -2.493 29.886 -20.600 1.00 97.56 696 LEU A N 1
ATOM 5692 C CA . LEU A 1 696 ? -3.336 28.770 -20.163 1.00 97.56 696 LEU A CA 1
ATOM 5693 C C . LEU A 1 696 ? -4.220 28.255 -21.307 1.00 97.56 696 LEU A C 1
ATOM 5695 O O . LEU A 1 696 ? -4.283 27.047 -21.539 1.00 97.56 696 LEU A O 1
ATOM 5699 N N . ARG A 1 697 ? -4.833 29.153 -22.086 1.00 96.94 697 ARG A N 1
ATOM 5700 C CA . ARG A 1 697 ? -5.656 28.777 -23.250 1.00 96.94 697 ARG A CA 1
ATOM 5701 C C . ARG A 1 697 ? -4.834 28.087 -24.341 1.00 96.94 697 ARG A C 1
ATOM 5703 O O . ARG A 1 697 ? -5.273 27.085 -24.904 1.00 96.94 697 ARG A O 1
ATOM 5710 N N . ARG A 1 698 ? -3.607 28.554 -24.605 1.00 96.94 698 ARG A N 1
ATOM 5711 C CA . ARG A 1 698 ? -2.672 27.879 -25.525 1.00 96.94 698 ARG A CA 1
ATOM 5712 C C . ARG A 1 698 ? -2.301 26.475 -25.039 1.00 96.94 698 ARG A C 1
ATOM 5714 O O . ARG A 1 698 ? -2.263 25.555 -25.854 1.00 96.94 698 ARG A O 1
ATOM 5721 N N . LEU A 1 699 ? -2.067 26.292 -23.736 1.00 97.50 699 LEU A N 1
ATOM 5722 C CA . LEU A 1 699 ? -1.785 24.975 -23.153 1.00 97.50 699 LEU A CA 1
ATOM 5723 C C . LEU A 1 699 ? -2.964 24.007 -23.328 1.00 97.50 699 LEU A C 1
ATOM 5725 O O . LEU A 1 699 ? -2.757 22.866 -23.739 1.00 97.50 699 LEU A O 1
ATOM 5729 N N . TYR A 1 700 ? -4.194 24.465 -23.085 1.00 97.62 700 TYR A N 1
ATOM 5730 C CA . TYR A 1 700 ? -5.399 23.656 -23.295 1.00 97.62 700 TYR A CA 1
ATOM 5731 C C . TYR A 1 700 ? -5.587 23.245 -24.760 1.00 97.62 700 TYR A C 1
ATOM 5733 O O . TYR A 1 700 ? -5.830 22.075 -25.065 1.00 97.62 700 TYR A O 1
ATOM 5741 N N . ASN A 1 701 ? -5.400 24.180 -25.690 1.00 96.38 701 ASN A N 1
ATOM 5742 C CA . ASN A 1 701 ? -5.465 23.872 -27.118 1.00 96.38 701 ASN A CA 1
ATOM 5743 C C . ASN A 1 701 ? -4.372 22.878 -27.530 1.00 96.38 701 ASN A C 1
ATOM 5745 O O . ASN A 1 701 ? -4.625 21.973 -28.321 1.00 96.38 701 ASN A O 1
ATOM 5749 N N . SER A 1 702 ? -3.166 23.003 -26.969 1.00 96.44 702 SER A N 1
ATOM 5750 C CA . SER A 1 702 ? -2.062 22.078 -27.235 1.00 96.44 702 SER A CA 1
ATOM 5751 C C . SER A 1 702 ? -2.381 20.654 -26.773 1.00 96.44 702 SER A C 1
ATOM 5753 O O . SER A 1 702 ? -2.222 19.720 -27.557 1.00 96.44 702 SER A O 1
ATOM 5755 N N . ILE A 1 703 ? -2.878 20.463 -25.546 1.00 96.19 703 ILE A N 1
ATOM 5756 C CA . ILE A 1 703 ? -3.157 19.112 -25.036 1.00 96.19 703 ILE A CA 1
ATOM 5757 C C . ILE A 1 703 ? -4.355 18.457 -25.735 1.00 96.19 703 ILE A C 1
ATOM 5759 O O . ILE A 1 703 ? -4.319 17.266 -26.028 1.00 96.19 703 ILE A O 1
ATOM 5763 N N . THR A 1 704 ? -5.398 19.223 -26.063 1.00 95.38 704 THR A N 1
ATOM 5764 C CA . THR A 1 704 ? -6.605 18.692 -26.724 1.00 95.38 704 THR A CA 1
ATOM 5765 C C . THR A 1 704 ? -6.403 18.377 -28.209 1.00 95.38 704 THR A C 1
ATOM 5767 O O . THR A 1 704 ? -7.160 17.587 -28.774 1.00 95.38 704 THR A O 1
ATOM 5770 N N . SER A 1 705 ? -5.375 18.955 -28.839 1.00 95.12 705 SER A N 1
ATOM 5771 C CA . SER A 1 705 ? -4.964 18.667 -30.223 1.00 95.12 705 SER A CA 1
ATOM 5772 C C . SER A 1 705 ? -3.790 17.686 -30.335 1.00 95.12 705 SER A C 1
ATOM 5774 O O . SER A 1 705 ? -3.330 17.407 -31.441 1.00 95.12 705 SER A O 1
ATOM 5776 N N . THR A 1 706 ? -3.300 17.152 -29.213 1.00 97.50 706 THR A N 1
ATOM 5777 C CA . THR A 1 706 ? -2.158 16.231 -29.197 1.00 97.50 706 THR A CA 1
ATOM 5778 C C . THR A 1 706 ? -2.526 14.883 -29.826 1.00 97.50 706 THR A C 1
ATOM 5780 O O . THR A 1 706 ? -3.536 14.272 -29.471 1.00 97.50 706 THR A O 1
ATOM 5783 N N . ASP A 1 707 ? -1.668 14.378 -30.720 1.00 97.31 707 ASP A N 1
ATOM 5784 C CA . ASP A 1 707 ? -1.782 13.024 -31.268 1.00 97.31 707 ASP A CA 1
ATOM 5785 C C . ASP A 1 707 ? -1.283 11.983 -30.255 1.00 97.31 707 ASP A C 1
ATOM 5787 O O . ASP A 1 707 ? -0.159 11.476 -30.314 1.00 97.31 707 ASP A O 1
ATOM 5791 N N . PHE A 1 708 ? -2.148 11.659 -29.297 1.00 97.88 708 PHE A N 1
ATOM 5792 C CA . PHE A 1 708 ? -1.857 10.628 -28.307 1.00 97.88 708 PHE A CA 1
ATOM 5793 C C . PHE A 1 708 ? -1.668 9.242 -28.929 1.00 97.88 708 PHE A C 1
ATOM 5795 O O . PHE A 1 708 ? -0.982 8.420 -28.330 1.00 97.88 708 PHE A O 1
ATOM 5802 N N . LYS A 1 709 ? -2.214 8.963 -30.122 1.00 97.62 709 LYS A N 1
ATOM 5803 C CA . LYS A 1 709 ? -2.024 7.658 -30.768 1.00 97.62 709 LYS A CA 1
ATOM 5804 C C . LYS A 1 709 ? -0.568 7.490 -31.188 1.00 97.62 709 LYS A C 1
ATOM 5806 O O . LYS A 1 709 ? 0.014 6.443 -30.910 1.00 97.62 709 LYS A O 1
ATOM 5811 N N . ASN A 1 710 ? 0.029 8.518 -31.794 1.00 97.75 710 ASN A N 1
ATOM 5812 C CA . ASN A 1 710 ? 1.447 8.486 -32.144 1.00 97.75 710 ASN A CA 1
ATOM 5813 C C . ASN A 1 710 ? 2.344 8.376 -30.899 1.00 97.75 710 ASN A C 1
ATOM 5815 O O . ASN A 1 710 ? 3.264 7.567 -30.890 1.00 97.75 710 ASN A O 1
ATOM 5819 N N . ILE A 1 711 ? 2.029 9.098 -29.817 1.00 97.38 711 ILE A N 1
ATOM 5820 C CA . ILE A 1 711 ? 2.785 9.006 -28.554 1.00 97.38 711 ILE A CA 1
ATOM 5821 C C . ILE A 1 711 ? 2.749 7.584 -27.975 1.00 97.38 711 ILE A C 1
ATOM 5823 O O . ILE A 1 711 ? 3.776 7.057 -27.549 1.00 97.38 711 ILE A O 1
ATOM 5827 N N . GLU A 1 712 ? 1.577 6.945 -27.940 1.00 97.31 712 GLU A N 1
ATOM 5828 C CA . GLU A 1 712 ? 1.457 5.572 -27.434 1.00 97.31 712 GLU A CA 1
ATOM 5829 C C . GLU A 1 712 ? 2.139 4.562 -28.367 1.00 97.31 712 GLU A C 1
ATOM 5831 O O . GLU A 1 712 ? 2.735 3.593 -27.898 1.00 97.31 712 GLU A O 1
ATOM 5836 N N . LYS A 1 713 ? 2.127 4.807 -29.681 1.00 97.06 713 LYS A N 1
ATOM 5837 C CA . LYS A 1 713 ? 2.868 3.999 -30.654 1.00 97.06 713 LYS A CA 1
ATOM 5838 C C . LYS A 1 713 ? 4.378 4.082 -30.427 1.00 97.06 713 LYS A C 1
ATOM 5840 O O . LYS A 1 713 ? 5.011 3.034 -30.325 1.00 97.06 713 LYS A O 1
ATOM 5845 N N . GLU A 1 714 ? 4.932 5.287 -30.302 1.00 97.19 714 GLU A N 1
ATOM 5846 C CA . GLU A 1 714 ? 6.355 5.512 -30.008 1.00 97.19 714 GLU A CA 1
ATOM 5847 C C . GLU A 1 714 ? 6.761 4.855 -28.685 1.00 97.19 714 GLU A C 1
ATOM 5849 O O . GLU A 1 714 ? 7.813 4.224 -28.604 1.00 97.19 714 GLU A O 1
ATOM 5854 N N . TYR A 1 715 ? 5.904 4.930 -27.663 1.00 96.38 715 TYR A N 1
ATOM 5855 C CA . TYR A 1 715 ? 6.150 4.261 -26.388 1.00 96.38 715 TYR A CA 1
ATOM 5856 C C . TYR A 1 715 ? 6.224 2.734 -26.529 1.00 96.38 715 TYR A C 1
ATOM 5858 O O . TYR A 1 715 ? 7.156 2.120 -26.014 1.00 96.38 715 TYR A O 1
ATOM 5866 N N . ILE A 1 716 ? 5.274 2.107 -27.232 1.00 96.50 716 ILE A N 1
ATOM 5867 C CA . ILE A 1 716 ? 5.296 0.650 -27.438 1.00 96.50 716 ILE A CA 1
ATOM 5868 C C . ILE A 1 716 ? 6.478 0.237 -28.322 1.00 96.50 716 ILE A C 1
ATOM 5870 O O . ILE A 1 716 ? 7.090 -0.796 -28.066 1.00 96.50 716 ILE A O 1
ATOM 5874 N N . GLU A 1 717 ? 6.835 1.035 -29.331 1.00 95.69 717 GLU A N 1
ATOM 5875 C CA . GLU A 1 717 ? 8.044 0.827 -30.136 1.00 95.69 717 GLU A CA 1
ATOM 5876 C C . GLU A 1 717 ? 9.320 0.913 -29.299 1.00 95.69 717 GLU A C 1
ATOM 5878 O O . GLU A 1 717 ? 10.224 0.109 -29.499 1.00 95.69 717 GLU A O 1
ATOM 5883 N N . GLU A 1 718 ? 9.394 1.840 -28.346 1.00 95.50 718 GLU A N 1
ATOM 5884 C CA . GLU A 1 718 ? 10.512 1.922 -27.408 1.00 95.50 718 GLU A CA 1
ATOM 5885 C C . GLU A 1 718 ? 10.553 0.714 -26.466 1.00 95.50 718 GLU A C 1
ATOM 5887 O O . GLU A 1 718 ? 11.622 0.163 -26.216 1.00 95.50 718 GLU A O 1
ATOM 5892 N N . LEU A 1 719 ? 9.393 0.258 -25.987 1.00 94.06 719 LEU A N 1
ATOM 5893 C CA . LEU A 1 719 ? 9.276 -0.876 -25.073 1.00 94.06 719 LEU A CA 1
ATOM 5894 C C . LEU A 1 719 ? 9.853 -2.162 -25.695 1.00 94.06 719 LEU A C 1
ATOM 5896 O O . LEU A 1 719 ? 10.706 -2.806 -25.086 1.00 94.06 719 LEU A O 1
ATOM 5900 N N . VAL A 1 720 ? 9.464 -2.482 -26.935 1.00 94.19 720 VAL A N 1
ATOM 5901 C CA . VAL A 1 720 ? 9.886 -3.709 -27.648 1.00 94.19 720 VAL A CA 1
ATOM 5902 C C . VAL A 1 720 ? 11.318 -3.662 -28.200 1.00 94.19 720 VAL A C 1
ATOM 5904 O O . VAL A 1 720 ? 11.815 -4.660 -28.712 1.00 94.19 720 VAL A O 1
ATOM 5907 N N . LYS A 1 721 ? 12.033 -2.529 -28.097 1.00 94.75 721 LYS A N 1
ATOM 5908 C CA . LYS A 1 721 ? 13.483 -2.491 -28.395 1.00 94.75 721 LYS A CA 1
ATOM 5909 C C . LYS A 1 721 ? 14.307 -3.248 -27.360 1.00 94.75 721 LYS A C 1
ATOM 5911 O O . LYS A 1 721 ? 15.450 -3.614 -27.636 1.00 94.75 721 LYS A O 1
ATOM 5916 N N . TYR A 1 722 ? 13.758 -3.434 -26.164 1.00 94.44 722 TYR A N 1
ATOM 5917 C CA . TYR A 1 722 ? 14.449 -4.041 -25.041 1.00 94.44 722 TYR A CA 1
ATOM 5918 C C . TYR A 1 722 ? 13.794 -5.363 -24.643 1.00 94.44 722 TYR A C 1
ATOM 5920 O O . TYR A 1 722 ? 12.578 -5.507 -24.771 1.00 94.44 722 TYR A O 1
ATOM 5928 N N . PRO A 1 723 ? 14.567 -6.309 -24.078 1.00 93.31 723 PRO A N 1
ATOM 5929 C CA . PRO A 1 723 ? 13.999 -7.525 -23.513 1.00 93.31 723 PRO A CA 1
ATOM 5930 C C . PRO A 1 723 ? 12.963 -7.217 -22.417 1.00 93.31 723 PRO A C 1
ATOM 5932 O O . PRO A 1 723 ? 13.136 -6.227 -21.690 1.00 93.31 723 PRO A O 1
ATOM 5935 N N . PRO A 1 724 ? 11.969 -8.101 -22.195 1.00 93.81 724 PRO A N 1
ATOM 5936 C CA . PRO A 1 724 ? 10.915 -7.906 -21.193 1.00 93.81 724 PRO A CA 1
ATOM 5937 C C . PRO A 1 724 ? 11.409 -7.552 -19.786 1.00 93.81 724 PRO A C 1
ATOM 5939 O O . PRO A 1 724 ? 10.770 -6.793 -19.054 1.00 93.81 724 PRO A O 1
ATOM 5942 N N . THR A 1 725 ? 12.606 -8.017 -19.424 1.00 92.81 725 THR A N 1
ATOM 5943 C CA . THR A 1 725 ? 13.240 -7.741 -18.130 1.00 92.81 725 THR A CA 1
ATOM 5944 C C . THR A 1 725 ? 13.573 -6.265 -17.881 1.00 92.81 725 THR A C 1
ATOM 5946 O O . THR A 1 725 ? 13.761 -5.864 -16.728 1.00 92.81 725 THR A O 1
ATOM 5949 N N . PHE A 1 726 ? 13.626 -5.443 -18.933 1.00 93.12 726 PHE A N 1
ATOM 5950 C CA . PHE A 1 726 ? 13.908 -4.007 -18.866 1.00 93.12 726 PHE A CA 1
ATOM 5951 C C . PHE A 1 726 ? 12.663 -3.129 -18.999 1.00 93.12 726 PHE A C 1
ATOM 5953 O O . PHE A 1 726 ? 12.744 -1.943 -18.679 1.00 93.12 726 PHE A O 1
ATOM 5960 N N . TRP A 1 727 ? 11.514 -3.684 -19.397 1.00 93.31 727 TRP A N 1
ATOM 5961 C CA . TRP A 1 727 ? 10.296 -2.917 -19.681 1.00 93.31 727 TRP A CA 1
ATOM 5962 C C . TRP A 1 727 ? 9.845 -2.029 -18.517 1.00 93.31 727 TRP A C 1
ATOM 5964 O O . TRP A 1 727 ? 9.467 -0.880 -18.724 1.00 93.31 727 TRP A O 1
ATOM 5974 N N . MET A 1 728 ? 9.975 -2.505 -17.275 1.00 91.31 728 MET A N 1
ATOM 5975 C CA . MET A 1 728 ? 9.627 -1.735 -16.071 1.00 91.31 728 MET A CA 1
ATOM 5976 C C . MET A 1 728 ? 10.446 -0.438 -15.904 1.00 91.31 728 MET A C 1
ATOM 5978 O O . MET A 1 728 ? 10.036 0.459 -15.172 1.00 91.31 728 MET A O 1
ATOM 5982 N N . ARG A 1 729 ? 11.611 -0.320 -16.556 1.00 90.94 729 ARG A N 1
ATOM 5983 C CA . ARG A 1 729 ? 12.470 0.876 -16.497 1.00 90.94 729 ARG A CA 1
ATOM 5984 C C . ARG A 1 729 ? 12.068 1.947 -17.515 1.00 90.94 729 ARG A C 1
ATOM 5986 O O . ARG A 1 729 ? 12.604 3.051 -17.461 1.00 90.94 729 ARG A O 1
ATOM 5993 N N . ILE A 1 730 ? 11.153 1.627 -18.428 1.00 92.62 730 ILE A N 1
ATOM 5994 C CA . ILE A 1 730 ? 10.739 2.497 -19.528 1.00 92.62 730 ILE A CA 1
ATOM 5995 C C . ILE A 1 730 ? 9.471 3.246 -19.105 1.00 92.62 730 ILE A C 1
ATOM 5997 O O . ILE A 1 730 ? 8.372 2.690 -19.027 1.00 92.62 730 ILE A O 1
ATOM 6001 N N . GLY A 1 731 ? 9.650 4.526 -18.778 1.00 91.56 731 GLY A N 1
ATOM 6002 C CA . GLY A 1 731 ? 8.589 5.416 -18.310 1.00 91.56 731 GLY A CA 1
ATOM 6003 C C . GLY A 1 731 ? 7.864 6.158 -19.430 1.00 91.56 731 GLY A C 1
ATOM 6004 O O . GLY A 1 731 ? 8.378 6.290 -20.537 1.00 91.56 731 GLY A O 1
ATOM 6005 N N . LYS A 1 732 ? 6.683 6.697 -19.113 1.00 94.31 732 LYS A N 1
ATOM 6006 C CA . LYS A 1 732 ? 5.968 7.652 -19.972 1.00 94.31 732 LYS A CA 1
ATOM 6007 C C . LYS A 1 732 ? 6.174 9.066 -19.432 1.00 94.31 732 LYS A C 1
ATOM 6009 O O . LYS A 1 732 ? 5.997 9.293 -18.236 1.00 94.31 732 LYS A O 1
ATOM 6014 N N . SER A 1 733 ? 6.497 10.011 -20.309 1.00 93.75 733 SER A N 1
ATOM 6015 C CA . SER A 1 733 ? 6.568 11.443 -19.978 1.00 93.75 733 SER A CA 1
ATOM 6016 C C . SER A 1 733 ? 5.190 12.097 -20.074 1.00 93.75 733 SER A C 1
ATOM 6018 O O . SER A 1 733 ? 4.422 11.766 -20.981 1.00 93.75 733 SER A O 1
ATOM 6020 N N . SER A 1 734 ? 4.870 13.028 -19.170 1.00 95.50 734 SER A N 1
ATOM 6021 C CA . SER A 1 734 ? 3.599 13.762 -19.213 1.00 95.50 734 SER A CA 1
ATOM 6022 C C . SER A 1 734 ? 3.658 14.917 -20.209 1.00 95.50 734 SER A C 1
ATOM 6024 O O . SER A 1 734 ? 4.449 15.846 -20.053 1.00 95.50 734 SER A O 1
ATOM 6026 N N . VAL A 1 735 ? 2.748 14.910 -21.186 1.00 96.62 735 VAL A N 1
ATOM 6027 C CA . VAL A 1 735 ? 2.616 16.002 -22.163 1.00 96.62 735 VAL A CA 1
ATOM 6028 C C . VAL A 1 735 ? 2.196 17.290 -21.460 1.00 96.62 735 VAL A C 1
ATOM 6030 O O . VAL A 1 735 ? 2.773 18.348 -21.720 1.00 96.62 735 VAL A O 1
ATOM 6033 N N . TRP A 1 736 ? 1.228 17.209 -20.534 1.00 96.81 736 TRP A N 1
ATOM 6034 C CA . TRP A 1 736 ? 0.784 18.385 -19.788 1.00 96.81 736 TRP A CA 1
ATOM 6035 C C . TRP A 1 736 ? 1.923 18.986 -18.974 1.00 96.81 736 TRP A C 1
ATOM 6037 O O . TRP A 1 736 ? 2.213 20.169 -19.131 1.00 96.81 736 TRP A O 1
ATOM 6047 N N . LYS A 1 737 ? 2.582 18.189 -18.120 1.00 95.50 737 LYS A N 1
ATOM 6048 C CA . LYS A 1 737 ? 3.610 18.716 -17.213 1.00 95.50 737 LYS A CA 1
ATOM 6049 C C . LYS A 1 737 ? 4.768 19.323 -17.981 1.00 95.50 737 LYS A C 1
ATOM 6051 O O . LYS A 1 737 ? 5.204 20.405 -17.610 1.00 95.50 737 LYS A O 1
ATOM 6056 N N . THR A 1 738 ? 5.243 18.677 -19.047 1.00 96.19 738 THR A N 1
ATOM 6057 C CA . THR A 1 738 ? 6.336 19.221 -19.861 1.00 96.19 738 THR A CA 1
ATOM 6058 C C . THR A 1 738 ? 5.949 20.566 -20.479 1.00 96.19 738 THR A C 1
ATOM 6060 O O . THR A 1 738 ? 6.677 21.548 -20.324 1.00 96.19 738 THR A O 1
ATOM 6063 N N . ASN A 1 739 ? 4.780 20.653 -21.118 1.00 96.81 739 ASN A N 1
ATOM 6064 C CA . ASN A 1 739 ? 4.349 21.883 -21.785 1.00 96.81 739 ASN A CA 1
ATOM 6065 C C . ASN A 1 739 ? 4.019 22.997 -20.782 1.00 96.81 739 ASN A C 1
ATOM 6067 O O . ASN A 1 739 ? 4.429 24.145 -20.970 1.00 96.81 739 ASN A O 1
ATOM 6071 N N . ALA A 1 740 ? 3.324 22.659 -19.694 1.00 96.94 740 ALA A N 1
ATOM 6072 C CA . ALA A 1 740 ? 2.998 23.586 -18.620 1.00 96.94 740 ALA A CA 1
ATOM 6073 C C . ALA A 1 740 ? 4.266 24.094 -17.930 1.00 96.94 740 ALA A C 1
ATOM 6075 O O . ALA A 1 740 ? 4.401 25.299 -17.762 1.00 96.94 740 ALA A O 1
ATOM 6076 N N . TYR A 1 741 ? 5.228 23.223 -17.610 1.00 96.25 741 TYR A N 1
ATOM 6077 C CA . TYR A 1 741 ? 6.505 23.623 -17.016 1.00 96.25 741 TYR A CA 1
ATOM 6078 C C . TYR A 1 741 ? 7.238 24.626 -17.903 1.00 96.25 741 TYR A C 1
ATOM 6080 O O . TYR A 1 741 ? 7.605 25.696 -17.430 1.00 96.25 741 TYR A O 1
ATOM 6088 N N . ASN A 1 742 ? 7.380 24.332 -19.197 1.00 94.88 742 ASN A N 1
ATOM 6089 C CA . ASN A 1 742 ? 8.049 25.235 -20.134 1.00 94.88 742 ASN A CA 1
ATOM 6090 C C . ASN A 1 742 ? 7.333 26.593 -20.230 1.00 94.88 742 ASN A C 1
ATOM 6092 O O . ASN A 1 742 ? 7.978 27.639 -20.175 1.00 94.88 742 ASN A O 1
ATOM 6096 N N . SER A 1 743 ? 5.999 26.588 -20.321 1.00 95.25 743 SER A N 1
ATOM 6097 C CA . SER A 1 743 ? 5.193 27.813 -20.399 1.00 95.25 743 SER A CA 1
ATOM 6098 C C . SER A 1 743 ? 5.254 28.641 -19.111 1.00 95.25 743 SER A C 1
ATOM 6100 O O . SER A 1 743 ? 5.409 29.863 -19.166 1.00 95.25 743 SER A O 1
ATOM 6102 N N . MET A 1 744 ? 5.166 27.986 -17.949 1.00 95.69 744 MET A N 1
ATOM 6103 C CA . MET A 1 744 ? 5.229 28.639 -16.642 1.00 95.69 744 MET A CA 1
ATOM 6104 C C . MET A 1 744 ? 6.636 29.139 -16.329 1.00 95.69 744 MET A C 1
ATOM 6106 O O . MET A 1 744 ? 6.773 30.219 -15.768 1.00 95.69 744 MET A O 1
ATOM 6110 N N . LYS A 1 745 ? 7.682 28.413 -16.737 1.00 91.44 745 LYS A N 1
ATOM 6111 C CA . LYS A 1 745 ? 9.072 28.842 -16.571 1.00 91.44 745 LYS A CA 1
ATOM 6112 C C . LYS A 1 745 ? 9.395 30.063 -17.427 1.00 91.44 745 LYS A C 1
ATOM 6114 O O . LYS A 1 745 ? 10.065 30.980 -16.963 1.00 91.44 745 LYS A O 1
ATOM 6119 N N . ASP A 1 746 ? 8.891 30.105 -18.657 1.00 89.38 746 ASP A N 1
ATOM 6120 C CA . ASP A 1 746 ? 8.994 31.294 -19.505 1.00 89.38 746 ASP A CA 1
ATOM 6121 C C . ASP A 1 746 ? 8.262 32.496 -18.881 1.00 89.38 746 ASP A C 1
ATOM 6123 O O . ASP A 1 746 ? 8.818 33.591 -18.815 1.00 89.38 746 ASP A O 1
ATOM 6127 N N . PHE A 1 747 ? 7.059 32.289 -18.336 1.00 90.38 747 PHE A N 1
ATOM 6128 C CA . PHE A 1 747 ? 6.340 33.337 -17.605 1.00 90.38 747 PHE A CA 1
ATOM 6129 C C . PHE A 1 747 ? 7.100 33.804 -16.350 1.00 90.38 747 PHE A C 1
ATOM 6131 O O . PHE A 1 747 ? 7.251 35.006 -16.145 1.00 90.38 747 PHE A O 1
ATOM 6138 N N . GLU A 1 748 ? 7.648 32.878 -15.557 1.00 88.38 748 GLU A N 1
ATOM 6139 C CA . GLU A 1 748 ? 8.483 33.171 -14.384 1.00 88.38 748 GLU A CA 1
ATOM 6140 C C . GLU A 1 748 ? 9.690 34.046 -14.755 1.00 88.38 748 GLU A C 1
ATOM 6142 O O . GLU A 1 748 ? 9.946 35.066 -14.117 1.00 88.38 748 GLU A O 1
ATOM 6147 N N . ASN A 1 749 ? 10.406 33.690 -15.825 1.00 84.88 749 ASN A N 1
ATOM 6148 C CA . ASN A 1 749 ? 11.567 34.446 -16.295 1.00 84.88 749 ASN A CA 1
ATOM 6149 C C . ASN A 1 749 ? 11.182 35.868 -16.744 1.00 84.88 749 ASN A C 1
ATOM 6151 O O . ASN A 1 749 ? 11.940 36.811 -16.515 1.00 84.88 749 ASN A O 1
ATOM 6155 N N . GLN A 1 750 ? 10.004 36.041 -17.357 1.00 84.31 750 GLN A N 1
ATOM 6156 C CA . GLN A 1 750 ? 9.498 37.354 -17.779 1.00 84.31 750 GLN A CA 1
ATOM 6157 C C . GLN A 1 750 ? 9.184 38.258 -16.584 1.00 84.31 750 GLN A C 1
ATOM 6159 O O . GLN A 1 750 ? 9.487 39.451 -16.616 1.00 84.31 750 GLN A O 1
ATOM 6164 N N . ILE A 1 751 ? 8.629 37.693 -15.510 1.00 84.06 751 ILE A N 1
ATOM 6165 C CA . ILE A 1 751 ? 8.277 38.461 -14.312 1.00 84.06 751 ILE A CA 1
ATOM 6166 C C . ILE A 1 751 ? 9.446 38.628 -13.331 1.00 84.06 751 ILE A C 1
ATOM 6168 O O . ILE A 1 751 ? 9.421 39.533 -12.498 1.00 84.06 751 ILE A O 1
ATOM 6172 N N . GLN A 1 752 ? 10.510 37.827 -13.447 1.00 80.06 752 GLN A N 1
ATOM 6173 C CA . GLN A 1 752 ? 11.697 37.917 -12.589 1.00 80.06 752 GLN A CA 1
ATOM 6174 C C . GLN A 1 752 ? 12.386 39.290 -12.676 1.00 80.06 752 GLN A C 1
ATOM 6176 O O . GLN A 1 752 ? 12.906 39.786 -11.677 1.00 80.06 752 GLN A O 1
ATOM 6181 N N . ALA A 1 753 ? 12.333 39.944 -13.841 1.00 73.88 753 ALA A N 1
ATOM 6182 C CA . ALA A 1 753 ? 12.876 41.288 -14.051 1.00 73.88 753 ALA A CA 1
ATOM 6183 C C . ALA A 1 753 ? 12.099 42.399 -13.312 1.00 73.88 753 ALA A C 1
ATOM 6185 O O . ALA A 1 753 ? 12.584 43.526 -13.210 1.00 73.88 753 ALA A O 1
ATOM 6186 N N . LEU A 1 754 ? 10.904 42.095 -12.793 1.00 79.12 754 LEU A N 1
ATOM 6187 C CA . LEU A 1 754 ? 9.984 43.064 -12.194 1.00 79.12 754 LEU A CA 1
ATOM 6188 C C . LEU A 1 754 ? 10.170 43.229 -10.675 1.00 79.12 754 LEU A C 1
ATOM 6190 O O . LEU A 1 754 ? 9.451 44.017 -10.074 1.00 79.12 754 LEU A O 1
ATOM 6194 N N . ASN A 1 755 ? 11.132 42.538 -10.044 1.00 80.44 755 ASN A N 1
ATOM 6195 C CA . ASN A 1 755 ? 11.498 42.696 -8.624 1.00 80.44 755 ASN A CA 1
ATOM 6196 C C . ASN A 1 755 ? 10.302 42.656 -7.640 1.00 80.44 755 ASN A C 1
ATOM 6198 O O . ASN A 1 755 ? 10.118 43.564 -6.828 1.00 80.44 755 ASN A O 1
ATOM 6202 N N . PHE A 1 756 ? 9.466 41.615 -7.713 1.00 82.19 756 PHE A N 1
ATOM 6203 C CA . PHE A 1 756 ? 8.409 41.331 -6.723 1.00 82.19 756 PHE A CA 1
ATOM 6204 C C . PHE A 1 756 ? 8.947 41.188 -5.291 1.00 82.19 756 PHE A C 1
ATOM 6206 O O . PHE A 1 756 ? 10.119 40.840 -5.100 1.00 82.19 756 PHE A O 1
ATOM 6213 N N . SER A 1 757 ? 8.095 41.461 -4.297 1.00 84.25 757 SER A N 1
ATOM 6214 C CA . SER A 1 757 ? 8.391 41.139 -2.897 1.00 84.25 757 SER A CA 1
ATOM 6215 C C . SER A 1 757 ? 8.629 39.632 -2.721 1.00 84.25 757 SER A C 1
ATOM 6217 O O . SER A 1 757 ? 8.206 38.819 -3.547 1.00 84.25 757 SER A O 1
ATOM 6219 N N . ASP A 1 758 ? 9.343 39.233 -1.667 1.00 80.38 758 ASP A N 1
ATOM 6220 C CA . ASP A 1 758 ? 9.656 37.813 -1.450 1.00 80.38 758 ASP A CA 1
ATOM 6221 C C . ASP A 1 758 ? 8.402 36.975 -1.150 1.00 80.38 758 ASP A C 1
ATOM 6223 O O . ASP A 1 758 ? 8.315 35.828 -1.597 1.00 80.38 758 ASP A O 1
ATOM 6227 N N . ASP A 1 759 ? 7.398 37.570 -0.498 1.00 81.44 759 ASP A N 1
ATOM 6228 C CA . ASP A 1 759 ? 6.089 36.947 -0.283 1.00 81.44 759 ASP A CA 1
ATOM 6229 C C . ASP A 1 759 ? 5.338 36.758 -1.612 1.00 81.44 759 ASP A C 1
ATOM 6231 O O . ASP A 1 759 ? 4.909 35.642 -1.922 1.00 81.44 759 ASP A O 1
ATOM 6235 N N . ALA A 1 760 ? 5.288 37.785 -2.471 1.00 84.62 760 ALA A N 1
ATOM 6236 C CA . ALA A 1 760 ? 4.677 37.670 -3.796 1.00 84.62 760 ALA A CA 1
ATOM 6237 C C . ALA A 1 760 ? 5.395 36.640 -4.684 1.00 84.62 760 ALA A C 1
ATOM 6239 O O . ALA A 1 760 ? 4.741 35.858 -5.368 1.00 84.62 760 ALA A O 1
ATOM 6240 N N . LYS A 1 761 ? 6.734 36.559 -4.650 1.00 84.94 761 LYS A N 1
ATOM 6241 C CA . LYS A 1 761 ? 7.487 35.518 -5.384 1.00 84.94 761 LYS A CA 1
ATOM 6242 C C . LYS A 1 761 ? 7.087 34.110 -4.952 1.00 84.94 761 LYS A C 1
ATOM 6244 O O . LYS A 1 761 ? 6.975 33.215 -5.794 1.00 84.94 761 LYS A O 1
ATOM 6249 N N . LYS A 1 762 ? 6.890 33.897 -3.650 1.00 86.31 762 LYS A N 1
ATOM 6250 C CA . LYS A 1 762 ? 6.492 32.598 -3.104 1.00 86.31 762 LYS A CA 1
ATOM 6251 C C . LYS A 1 762 ? 5.083 32.212 -3.560 1.00 86.31 762 LYS A C 1
ATOM 6253 O O . LYS A 1 762 ? 4.890 31.082 -4.011 1.00 86.31 762 LYS A O 1
ATOM 6258 N N . GLU A 1 763 ? 4.132 33.142 -3.510 1.00 89.69 763 GLU A N 1
ATOM 6259 C CA . GLU A 1 763 ? 2.763 32.904 -3.984 1.00 89.69 763 GLU A CA 1
ATOM 6260 C C . GLU A 1 763 ? 2.693 32.727 -5.508 1.00 89.69 763 GLU A C 1
ATOM 6262 O O . GLU A 1 763 ? 2.038 31.804 -5.993 1.00 89.69 763 GLU A O 1
ATOM 6267 N N . LEU A 1 764 ? 3.458 33.504 -6.280 1.00 89.94 764 LEU A N 1
ATOM 6268 C CA . LEU A 1 764 ? 3.602 33.304 -7.726 1.00 89.94 764 LEU A CA 1
ATOM 6269 C C . LEU A 1 764 ? 4.143 31.906 -8.038 1.00 89.94 764 LEU A C 1
ATOM 6271 O O . LEU A 1 764 ? 3.564 31.188 -8.849 1.00 89.94 764 LEU A O 1
ATOM 6275 N N . THR A 1 765 ? 5.194 31.465 -7.342 1.00 89.94 765 THR A N 1
ATOM 6276 C CA . THR A 1 765 ? 5.740 30.104 -7.496 1.00 89.94 765 THR A CA 1
ATOM 6277 C C . THR A 1 765 ? 4.680 29.038 -7.197 1.00 89.94 765 THR A C 1
ATOM 6279 O O . THR A 1 765 ? 4.580 28.037 -7.912 1.00 89.94 765 THR A O 1
ATOM 6282 N N . SER A 1 766 ? 3.847 29.260 -6.175 1.00 93.25 766 SER A N 1
ATOM 6283 C CA . SER A 1 766 ? 2.717 28.389 -5.828 1.00 93.25 766 SER A CA 1
ATOM 6284 C C . SER A 1 766 ? 1.665 28.325 -6.944 1.00 93.25 766 SER A C 1
ATOM 6286 O O . SER A 1 766 ? 1.203 27.236 -7.290 1.00 93.25 766 SER A O 1
ATOM 6288 N N . ILE A 1 767 ? 1.318 29.460 -7.563 1.00 94.62 767 ILE A N 1
ATOM 6289 C CA . ILE A 1 767 ? 0.387 29.521 -8.704 1.00 94.62 767 ILE A CA 1
ATOM 6290 C C . ILE A 1 767 ? 0.956 28.762 -9.909 1.00 94.62 767 ILE A C 1
ATOM 6292 O O . ILE A 1 767 ? 0.277 27.905 -10.474 1.00 94.62 767 ILE A O 1
ATOM 6296 N N . LEU A 1 768 ? 2.215 29.017 -10.274 1.00 95.12 768 LEU A N 1
ATOM 6297 C CA . LEU A 1 768 ? 2.869 28.350 -11.405 1.00 95.12 768 LEU A CA 1
ATOM 6298 C C . LEU A 1 768 ? 2.954 26.835 -11.199 1.00 95.12 768 LEU A C 1
ATOM 6300 O O . LEU A 1 768 ? 2.651 26.061 -12.109 1.00 95.12 768 LEU A O 1
ATOM 6304 N N . THR A 1 769 ? 3.288 26.405 -9.982 1.00 94.88 769 THR A N 1
ATOM 6305 C CA . THR A 1 769 ? 3.302 24.983 -9.614 1.00 94.88 769 THR A CA 1
ATOM 6306 C C . THR A 1 769 ? 1.900 24.377 -9.711 1.00 94.88 769 THR A C 1
ATOM 6308 O O . THR A 1 769 ? 1.749 23.281 -10.243 1.00 94.88 769 THR A O 1
ATOM 6311 N N . ALA A 1 770 ? 0.853 25.098 -9.295 1.00 95.25 770 ALA A N 1
ATOM 6312 C CA . ALA A 1 770 ? -0.530 24.626 -9.398 1.00 95.25 770 ALA A CA 1
ATOM 6313 C C . ALA A 1 770 ? -0.990 24.405 -10.854 1.00 95.25 770 ALA A C 1
ATOM 6315 O O . ALA A 1 770 ? -1.758 23.478 -11.115 1.00 95.25 770 ALA A O 1
ATOM 6316 N N . VAL A 1 771 ? -0.495 25.201 -11.810 1.00 96.81 771 VAL A N 1
ATOM 6317 C CA . VAL A 1 771 ? -0.738 24.978 -13.247 1.00 96.81 771 VAL A CA 1
ATOM 6318 C C . VAL A 1 771 ? -0.050 23.706 -13.733 1.00 96.81 771 VAL A C 1
ATOM 6320 O O . VAL A 1 771 ? -0.688 22.861 -14.368 1.00 96.81 771 VAL A O 1
ATOM 6323 N N . ILE A 1 772 ? 1.231 23.537 -13.398 1.00 95.44 772 ILE A N 1
ATOM 6324 C CA . ILE A 1 772 ? 2.017 22.349 -13.765 1.00 95.44 772 ILE A CA 1
ATOM 6325 C C . ILE A 1 772 ? 1.372 21.081 -13.189 1.00 95.44 772 ILE A C 1
ATOM 6327 O O . ILE A 1 772 ? 1.230 20.073 -13.885 1.00 95.44 772 ILE A O 1
ATOM 6331 N N . ASP A 1 773 ? 0.899 21.152 -11.946 1.00 94.38 773 ASP A N 1
ATOM 6332 C CA . ASP A 1 773 ? 0.312 20.033 -11.216 1.00 94.38 773 ASP A CA 1
ATOM 6333 C C . ASP A 1 773 ? -1.218 19.921 -11.323 1.00 94.38 773 ASP A C 1
ATOM 6335 O O . ASP A 1 773 ? -1.848 19.232 -10.520 1.00 94.38 773 ASP A O 1
ATOM 6339 N N . SER A 1 774 ? -1.825 20.523 -12.352 1.00 96.00 774 SER A N 1
ATOM 6340 C CA . SER A 1 774 ? -3.275 20.465 -12.578 1.00 96.00 774 SER A CA 1
ATOM 6341 C C . SER A 1 774 ? -3.802 19.027 -12.689 1.00 96.00 774 SER A C 1
ATOM 6343 O O . SER A 1 774 ? -3.619 18.339 -13.698 1.00 96.00 774 SER A O 1
ATOM 6345 N N . ASN A 1 775 ? -4.535 18.581 -11.663 1.00 94.69 775 ASN A N 1
ATOM 6346 C CA . ASN A 1 775 ? -5.196 17.272 -11.653 1.00 94.69 775 ASN A CA 1
ATOM 6347 C C . ASN A 1 775 ? -6.210 17.120 -12.794 1.00 94.69 775 ASN A C 1
ATOM 6349 O O . ASN A 1 775 ? -6.372 16.017 -13.309 1.00 94.69 775 ASN A O 1
ATOM 6353 N N . LEU A 1 776 ? -6.872 18.211 -13.201 1.00 96.06 776 LEU A N 1
ATOM 6354 C CA . LEU A 1 776 ? -7.839 18.204 -14.302 1.00 96.06 776 LEU A CA 1
ATOM 6355 C C . LEU A 1 776 ? -7.163 17.784 -15.614 1.00 96.06 776 LEU A C 1
ATOM 6357 O O . LEU A 1 776 ? -7.670 16.916 -16.323 1.00 96.06 776 LEU A O 1
ATOM 6361 N N . MET A 1 777 ? -6.000 18.365 -15.919 1.00 96.81 777 MET A N 1
ATOM 6362 C CA . MET A 1 777 ? -5.298 18.110 -17.181 1.00 96.81 777 MET A CA 1
ATOM 6363 C C . MET A 1 777 ? -4.505 16.811 -17.167 1.00 96.81 777 MET A C 1
ATOM 6365 O O . MET A 1 777 ? -4.522 16.089 -18.162 1.00 96.81 777 MET A O 1
ATOM 6369 N N . LYS A 1 778 ? -3.924 16.433 -16.022 1.00 96.06 778 LYS A N 1
ATOM 6370 C CA . LYS A 1 778 ? -3.367 15.083 -15.841 1.00 96.06 778 LYS A CA 1
ATOM 6371 C C . LYS A 1 778 ? -4.445 14.011 -16.051 1.00 96.06 778 LYS A C 1
ATOM 6373 O O . LYS A 1 778 ? -4.195 13.009 -16.713 1.00 96.06 778 LYS A O 1
ATOM 6378 N N . LEU A 1 779 ? -5.663 14.234 -15.550 1.00 96.19 779 LEU A N 1
ATOM 6379 C CA . LEU A 1 779 ? -6.786 13.318 -15.757 1.00 96.19 779 LEU A CA 1
ATOM 6380 C C . LEU A 1 779 ? -7.214 13.235 -17.230 1.00 96.19 779 LEU A C 1
ATOM 6382 O O . LEU A 1 779 ? -7.402 12.128 -17.737 1.00 96.19 779 LEU A O 1
ATOM 6386 N N . TYR A 1 780 ? -7.346 14.375 -17.917 1.00 97.44 780 TYR A N 1
ATOM 6387 C CA . TYR A 1 780 ? -7.625 14.398 -19.357 1.00 97.44 780 TYR A CA 1
ATOM 6388 C C . TYR A 1 780 ? -6.577 13.598 -20.139 1.00 97.44 780 TYR A C 1
ATOM 6390 O O . TYR A 1 780 ? -6.940 12.735 -20.937 1.00 97.44 780 TYR A O 1
ATOM 6398 N N . GLU A 1 781 ? -5.288 13.824 -19.853 1.00 97.44 781 GLU A N 1
ATOM 6399 C CA . GLU A 1 781 ? -4.175 13.109 -20.483 1.00 97.44 781 GLU A CA 1
ATOM 6400 C C . GLU A 1 781 ? -4.312 11.588 -20.312 1.00 97.44 781 GLU A C 1
ATOM 6402 O O . GLU A 1 781 ? -4.217 10.852 -21.292 1.00 97.44 781 GLU A O 1
ATOM 6407 N N . ARG A 1 782 ? -4.597 11.101 -19.094 1.00 96.31 782 ARG A N 1
ATOM 6408 C CA . ARG A 1 782 ? -4.781 9.659 -18.840 1.00 96.31 782 ARG A CA 1
ATOM 6409 C C . ARG A 1 782 ? -5.913 9.061 -19.667 1.00 96.31 782 ARG A C 1
ATOM 6411 O O . ARG A 1 782 ? -5.738 8.001 -20.266 1.00 96.31 782 ARG A O 1
ATOM 6418 N N . TYR A 1 783 ? -7.058 9.736 -19.728 1.00 97.56 783 TYR A N 1
ATOM 6419 C CA . TYR A 1 783 ? -8.184 9.265 -20.528 1.00 97.56 783 TYR A CA 1
ATOM 6420 C C . TYR A 1 783 ? -7.885 9.276 -22.031 1.00 97.56 783 TYR A C 1
ATOM 6422 O O . TYR A 1 783 ? -8.190 8.303 -22.724 1.00 97.56 783 TYR A O 1
ATOM 6430 N N . ALA A 1 784 ? -7.286 10.358 -22.534 1.00 97.88 784 ALA A N 1
ATOM 6431 C CA . ALA A 1 784 ? -6.968 10.512 -23.949 1.00 97.88 784 ALA A CA 1
ATOM 6432 C C . ALA A 1 784 ? -5.942 9.468 -24.414 1.00 97.88 784 ALA A C 1
ATOM 6434 O O . ALA A 1 784 ? -6.150 8.830 -25.447 1.00 97.88 784 ALA A O 1
ATOM 6435 N N . ARG A 1 785 ? -4.900 9.218 -23.609 1.00 97.75 785 ARG A N 1
ATOM 6436 C CA . ARG A 1 785 ? -3.910 8.158 -23.848 1.00 97.75 785 ARG A CA 1
ATOM 6437 C C . ARG A 1 785 ? -4.543 6.778 -23.912 1.00 97.75 785 ARG A C 1
ATOM 6439 O O . ARG A 1 785 ? -4.327 6.066 -24.881 1.00 97.75 785 ARG A O 1
ATOM 6446 N N . PHE A 1 786 ? -5.368 6.408 -22.933 1.00 98.19 786 PHE A N 1
ATOM 6447 C CA . PHE A 1 786 ? -6.007 5.089 -22.930 1.00 98.19 786 PHE A CA 1
ATOM 6448 C C . PHE A 1 786 ? -6.933 4.878 -24.130 1.00 98.19 786 PHE A C 1
ATOM 6450 O O . PHE A 1 786 ? -6.882 3.826 -24.767 1.00 98.19 786 PHE A O 1
ATOM 6457 N N . LYS A 1 787 ? -7.743 5.888 -24.478 1.00 98.12 787 LYS A N 1
ATOM 6458 C CA . LYS A 1 787 ? -8.569 5.856 -25.692 1.00 98.12 787 LYS A CA 1
ATOM 6459 C C . LYS A 1 787 ? -7.701 5.618 -26.933 1.00 98.12 787 LYS A C 1
ATOM 6461 O O . LYS A 1 787 ? -7.984 4.710 -27.711 1.00 98.12 787 LYS A O 1
ATOM 6466 N N . ALA A 1 788 ? -6.641 6.410 -27.094 1.00 98.31 788 ALA A N 1
ATOM 6467 C CA . ALA A 1 788 ? -5.744 6.323 -28.239 1.00 98.31 788 ALA A CA 1
ATOM 6468 C C . ALA A 1 788 ? -4.994 4.982 -28.301 1.00 98.31 788 ALA A C 1
ATOM 6470 O O . ALA A 1 788 ? -4.834 4.413 -29.379 1.00 98.31 788 ALA A O 1
ATOM 6471 N N . HIS A 1 789 ? -4.586 4.441 -27.152 1.00 98.38 789 HIS A N 1
ATOM 6472 C CA . HIS A 1 789 ? -3.888 3.162 -27.052 1.00 98.38 789 HIS A CA 1
ATOM 6473 C C . HIS A 1 789 ? -4.787 1.979 -27.415 1.00 98.38 789 HIS A C 1
ATOM 6475 O O . HIS A 1 789 ? -4.359 1.084 -28.140 1.00 98.38 789 HIS A O 1
ATOM 6481 N N . TYR A 1 790 ? -6.051 1.998 -26.983 1.00 98.38 790 TYR A N 1
ATOM 6482 C CA . TYR A 1 790 ? -7.048 1.010 -27.402 1.00 98.38 790 TYR A CA 1
ATOM 6483 C C . TYR A 1 790 ? -7.287 1.055 -28.919 1.00 98.38 790 TYR A C 1
ATOM 6485 O O . TYR A 1 790 ? -7.337 0.017 -29.578 1.00 98.38 790 TYR A O 1
ATOM 6493 N N . GLU A 1 791 ? -7.407 2.256 -29.492 1.00 97.94 791 GLU A N 1
ATOM 6494 C CA . GLU A 1 791 ? -7.574 2.438 -30.939 1.00 97.94 791 GLU A CA 1
ATOM 6495 C C . GLU A 1 791 ? -6.343 1.973 -31.726 1.00 97.94 791 GLU A C 1
ATOM 6497 O O . GLU A 1 791 ? -6.502 1.354 -32.776 1.00 97.94 791 GLU A O 1
ATOM 6502 N N . LEU A 1 792 ? -5.134 2.209 -31.204 1.00 98.31 792 LEU A N 1
ATOM 6503 C CA . LEU A 1 792 ? -3.888 1.680 -31.762 1.00 98.31 792 LEU A CA 1
ATOM 6504 C C . LEU A 1 792 ? -3.881 0.146 -31.757 1.00 98.31 792 LEU A C 1
ATOM 6506 O O . LEU A 1 792 ? -3.602 -0.465 -32.783 1.00 98.31 792 LEU A O 1
ATOM 6510 N N . ILE A 1 793 ? -4.244 -0.481 -30.634 1.00 98.12 793 ILE A N 1
ATOM 6511 C CA . ILE A 1 793 ? -4.356 -1.943 -30.522 1.00 98.12 793 ILE A CA 1
ATOM 6512 C C . ILE A 1 793 ? -5.343 -2.494 -31.553 1.00 98.12 793 ILE A C 1
ATOM 6514 O O . ILE A 1 793 ? -5.053 -3.487 -32.215 1.00 98.12 793 ILE A O 1
ATOM 6518 N N . LYS A 1 794 ? -6.500 -1.844 -31.720 1.00 97.38 794 LYS A N 1
ATOM 6519 C CA . LYS A 1 794 ? -7.506 -2.240 -32.710 1.00 97.38 794 LYS A CA 1
ATOM 6520 C C . LYS A 1 794 ? -6.974 -2.141 -34.145 1.00 97.38 794 LYS A C 1
ATOM 6522 O O . LYS A 1 794 ? -7.262 -3.009 -34.964 1.00 97.38 794 LYS A O 1
ATOM 6527 N N . GLU A 1 795 ? -6.213 -1.099 -34.453 1.00 96.75 795 GLU A N 1
ATOM 6528 C CA . GLU A 1 795 ? -5.601 -0.897 -35.769 1.00 96.75 795 GLU A CA 1
ATOM 6529 C C . GLU A 1 795 ? -4.531 -1.959 -36.069 1.00 96.75 795 GLU A C 1
ATOM 6531 O O . GLU A 1 795 ? -4.551 -2.583 -37.132 1.00 96.75 795 GLU A O 1
ATOM 6536 N N . GLU A 1 796 ? -3.641 -2.226 -35.109 1.00 96.88 796 GLU A N 1
ATOM 6537 C CA . GLU A 1 796 ? -2.616 -3.266 -35.237 1.00 96.88 796 GLU A CA 1
ATOM 6538 C C . GLU A 1 796 ? -3.224 -4.660 -35.340 1.00 96.88 796 GLU A C 1
ATOM 6540 O O . GLU A 1 796 ? -2.806 -5.446 -36.186 1.00 96.88 796 GLU A O 1
ATOM 6545 N N . PHE A 1 797 ? -4.258 -4.936 -34.548 1.00 96.75 797 PHE A N 1
ATOM 6546 C CA . PHE A 1 797 ? -5.041 -6.159 -34.626 1.00 96.75 797 PHE A CA 1
ATOM 6547 C C . PHE A 1 797 ? -5.573 -6.423 -36.037 1.00 96.75 797 PHE A C 1
ATOM 6549 O O . PHE A 1 797 ? -5.340 -7.502 -36.580 1.00 96.75 797 PHE A O 1
ATOM 6556 N N . LEU A 1 798 ? -6.277 -5.449 -36.629 1.00 96.50 798 LEU A N 1
ATOM 6557 C CA . LEU A 1 798 ? -6.875 -5.598 -37.957 1.00 96.50 798 LEU A CA 1
ATOM 6558 C C . LEU A 1 798 ? -5.798 -5.886 -39.003 1.00 96.50 798 LEU A C 1
ATOM 6560 O O . LEU A 1 798 ? -5.930 -6.837 -39.769 1.00 96.50 798 LEU A O 1
ATOM 6564 N N . ARG A 1 799 ? -4.697 -5.127 -38.972 1.00 95.81 799 ARG A N 1
ATOM 6565 C CA . ARG A 1 799 ? -3.561 -5.322 -39.877 1.00 95.81 799 ARG A CA 1
ATOM 6566 C C . ARG A 1 799 ? -2.936 -6.711 -39.721 1.00 95.81 799 ARG A C 1
ATOM 6568 O O . ARG A 1 799 ? -2.690 -7.389 -40.715 1.00 95.81 799 ARG A O 1
ATOM 6575 N N . THR A 1 800 ? -2.672 -7.146 -38.490 1.00 95.38 800 THR A N 1
ATOM 6576 C CA . THR A 1 800 ? -2.045 -8.449 -38.226 1.00 95.38 800 THR A CA 1
ATOM 6577 C C . THR A 1 800 ? -2.972 -9.602 -38.611 1.00 95.38 800 THR A C 1
ATOM 6579 O O . THR A 1 800 ? -2.517 -10.563 -39.225 1.00 95.38 800 THR A O 1
ATOM 6582 N N . ALA A 1 801 ? -4.274 -9.496 -38.332 1.00 94.38 801 ALA A N 1
ATOM 6583 C CA . ALA A 1 801 ? -5.257 -10.510 -38.706 1.00 94.38 801 ALA A CA 1
ATOM 6584 C C . ALA A 1 801 ? -5.466 -10.603 -40.229 1.00 94.38 801 ALA A C 1
ATOM 6586 O O . ALA A 1 801 ? -5.572 -11.709 -40.754 1.00 94.38 801 ALA A O 1
ATOM 6587 N N . GLU A 1 802 ? -5.474 -9.480 -40.957 1.00 95.19 802 GLU A N 1
ATOM 6588 C CA . GLU A 1 802 ? -5.527 -9.472 -42.429 1.00 95.19 802 GLU A CA 1
ATOM 6589 C C . GLU A 1 802 ? -4.284 -10.112 -43.053 1.00 95.19 802 GLU A C 1
ATOM 6591 O O . GLU A 1 802 ? -4.401 -10.955 -43.947 1.00 95.19 802 GLU A O 1
ATOM 6596 N N . ASN A 1 803 ? -3.099 -9.764 -42.546 1.00 94.25 803 ASN A N 1
ATOM 6597 C CA . ASN A 1 803 ? -1.843 -10.357 -42.997 1.00 94.25 803 ASN A CA 1
ATOM 6598 C C . ASN A 1 803 ? -1.812 -11.868 -42.732 1.00 94.25 803 ASN A C 1
ATOM 6600 O O . ASN A 1 803 ? -1.434 -12.635 -43.617 1.00 94.25 803 ASN A O 1
ATOM 6604 N N . LEU A 1 804 ? -2.256 -12.302 -41.547 1.00 93.69 804 LEU A N 1
ATOM 6605 C CA . LEU A 1 804 ? -2.323 -13.718 -41.188 1.00 93.69 804 LEU A CA 1
ATOM 6606 C C . LEU A 1 804 ? -3.330 -14.482 -42.055 1.00 93.69 804 LEU A C 1
ATOM 6608 O O . LEU A 1 804 ? -3.029 -15.578 -42.522 1.00 93.69 804 LEU A O 1
ATOM 6612 N N . LEU A 1 805 ? -4.501 -13.897 -42.325 1.00 93.62 805 LEU A N 1
ATOM 6613 C CA . LEU A 1 805 ? -5.495 -14.483 -43.225 1.00 93.62 805 LEU A CA 1
ATOM 6614 C C . LEU A 1 805 ? -4.918 -14.665 -44.637 1.00 93.62 805 LEU A C 1
ATOM 6616 O O . LEU A 1 805 ? -5.049 -15.742 -45.218 1.00 93.62 805 LEU A O 1
ATOM 6620 N N . SER A 1 806 ? -4.241 -13.642 -45.169 1.00 93.19 806 SER A N 1
ATOM 6621 C CA . SER A 1 806 ? -3.584 -13.709 -46.480 1.00 93.19 806 SER A CA 1
ATOM 6622 C C . SER A 1 806 ? -2.470 -14.759 -46.520 1.00 93.19 806 SER A C 1
ATOM 6624 O O . SER A 1 806 ? -2.321 -15.449 -47.529 1.00 93.19 806 SER A O 1
ATOM 6626 N N . LEU A 1 807 ? -1.694 -14.889 -45.440 1.00 92.50 807 LEU A N 1
ATOM 6627 C CA . LEU A 1 807 ? -0.653 -15.907 -45.305 1.00 92.50 807 LEU A CA 1
ATOM 6628 C C . LEU A 1 807 ? -1.276 -17.308 -45.331 1.00 92.50 807 LEU A C 1
ATOM 6630 O O . LEU A 1 807 ? -0.958 -18.117 -46.201 1.00 92.50 807 LEU A O 1
ATOM 6634 N N . TYR A 1 808 ? -2.251 -17.568 -44.459 1.00 93.81 808 TYR A N 1
ATOM 6635 C CA . TYR A 1 808 ? -2.891 -18.876 -44.329 1.00 93.81 808 TYR A CA 1
ATOM 6636 C C . TYR A 1 808 ? -3.712 -19.306 -45.540 1.00 93.81 808 TYR A C 1
ATOM 6638 O O . TYR A 1 808 ? -3.889 -20.505 -45.759 1.00 93.81 808 TYR A O 1
ATOM 6646 N N . GLN A 1 809 ? -4.177 -18.383 -46.383 1.00 91.44 809 GLN A N 1
ATOM 6647 C CA . GLN A 1 809 ? -4.741 -18.757 -47.683 1.00 91.44 809 GLN A CA 1
ATOM 6648 C C . GLN A 1 809 ? -3.728 -19.548 -48.530 1.00 91.44 809 GLN A C 1
ATOM 6650 O O . GLN A 1 809 ? -4.120 -20.507 -49.199 1.00 91.44 809 GLN A O 1
ATOM 6655 N N . GLN A 1 810 ? -2.436 -19.230 -48.417 1.00 92.06 810 GLN A N 1
ATOM 6656 C CA . GLN A 1 810 ? -1.338 -19.817 -49.193 1.00 92.06 810 GLN A CA 1
ATOM 6657 C C . GLN A 1 810 ? -0.577 -20.925 -48.436 1.00 92.06 810 GLN A C 1
ATOM 6659 O O . GLN A 1 810 ? 0.075 -21.751 -49.068 1.00 92.06 810 GLN A O 1
ATOM 6664 N N . THR A 1 811 ? -0.702 -20.993 -47.108 1.00 91.31 811 THR A N 1
ATOM 6665 C CA . THR A 1 811 ? -0.065 -22.010 -46.251 1.00 91.31 811 THR A CA 1
ATOM 6666 C C . THR A 1 811 ? -0.767 -23.376 -46.320 1.00 91.31 811 THR A C 1
ATOM 6668 O O . THR A 1 811 ? -1.989 -23.463 -46.506 1.00 91.31 811 THR A O 1
ATOM 6671 N N . ALA A 1 812 ? -0.004 -24.462 -46.161 1.00 91.38 812 ALA A N 1
ATOM 6672 C CA . ALA A 1 812 ? -0.533 -25.825 -46.088 1.00 91.38 812 ALA A CA 1
ATOM 6673 C C . ALA A 1 812 ? -1.379 -26.043 -44.817 1.00 91.38 812 ALA A C 1
ATOM 6675 O O . ALA A 1 812 ? -1.104 -25.468 -43.767 1.00 91.38 812 ALA A O 1
ATOM 6676 N N . GLU A 1 813 ? -2.410 -26.893 -44.896 1.00 90.81 813 GLU A N 1
ATOM 6677 C CA . GLU A 1 813 ? -3.328 -27.135 -43.769 1.00 90.81 813 GLU A CA 1
ATOM 6678 C C . GLU A 1 813 ? -2.614 -27.679 -42.523 1.00 90.81 813 GLU A C 1
ATOM 6680 O O . GLU A 1 813 ? -2.927 -27.262 -41.415 1.00 90.81 813 GLU A O 1
ATOM 6685 N N . GLU A 1 814 ? -1.624 -28.553 -42.696 1.00 87.31 814 GLU A N 1
ATOM 6686 C CA . GLU A 1 814 ? -0.858 -29.158 -41.598 1.00 87.31 814 GLU A CA 1
ATOM 6687 C C . GLU A 1 814 ? -0.112 -28.118 -40.750 1.00 87.31 814 GLU A C 1
ATOM 6689 O O . GLU A 1 814 ? -0.080 -28.220 -39.525 1.00 87.31 814 GLU A O 1
ATOM 6694 N N . GLU A 1 815 ? 0.460 -27.104 -41.399 1.00 84.94 815 GLU A N 1
ATOM 6695 C CA . GLU A 1 815 ? 1.195 -26.019 -40.745 1.00 84.94 815 GLU A CA 1
ATOM 6696 C C . GLU A 1 815 ? 0.237 -25.081 -40.002 1.00 84.94 815 GLU A C 1
ATOM 6698 O O . GLU A 1 815 ? 0.455 -24.779 -38.834 1.00 84.94 815 GLU A O 1
ATOM 6703 N N . ILE A 1 816 ? -0.905 -24.751 -40.612 1.00 87.00 816 ILE A N 1
ATOM 6704 C CA . ILE A 1 816 ? -1.965 -23.977 -39.950 1.00 87.00 816 ILE A CA 1
ATOM 6705 C C . ILE A 1 816 ? -2.487 -24.729 -38.720 1.00 87.00 816 ILE A C 1
ATOM 6707 O O . ILE A 1 816 ? -2.613 -24.165 -37.641 1.00 87.00 816 ILE A O 1
ATOM 6711 N N . LEU A 1 817 ? -2.789 -26.021 -38.835 1.00 86.38 817 LEU A N 1
ATOM 6712 C CA . LEU A 1 817 ? -3.295 -26.787 -37.694 1.00 86.38 817 LEU A CA 1
ATOM 6713 C C . LEU A 1 817 ? -2.249 -26.956 -36.588 1.00 86.38 817 LEU A C 1
ATOM 6715 O O . LEU A 1 817 ? -2.627 -27.109 -35.430 1.00 86.38 817 LEU A O 1
ATOM 6719 N N . LYS A 1 818 ? -0.952 -26.902 -36.915 1.00 85.75 818 LYS A N 1
ATOM 6720 C CA . LYS A 1 818 ? 0.130 -26.886 -35.927 1.00 85.75 818 LYS A CA 1
ATOM 6721 C C . LYS A 1 818 ? 0.146 -25.576 -35.139 1.00 85.75 818 LYS A C 1
ATOM 6723 O O . LYS A 1 818 ? 0.209 -25.641 -33.914 1.00 85.75 818 LYS A O 1
ATOM 6728 N N . ASP A 1 819 ? 0.035 -24.435 -35.818 1.00 83.94 819 ASP A N 1
ATOM 6729 C CA . ASP A 1 819 ? -0.022 -23.111 -35.181 1.00 83.94 819 ASP A CA 1
ATOM 6730 C C . ASP A 1 819 ? -1.206 -22.994 -34.208 1.00 83.94 819 ASP A C 1
ATOM 6732 O O . ASP A 1 819 ? -1.102 -22.358 -33.163 1.00 83.94 819 ASP A O 1
ATOM 6736 N N . TRP A 1 820 ? -2.328 -23.646 -34.532 1.00 83.75 820 TRP A N 1
ATOM 6737 C CA . TRP A 1 820 ? -3.588 -23.577 -33.782 1.00 83.75 820 TRP A CA 1
ATOM 6738 C C . TRP A 1 820 ? -3.874 -24.806 -32.910 1.00 83.75 820 TRP A C 1
ATOM 6740 O O . TRP A 1 820 ? -5.002 -24.976 -32.442 1.00 83.75 820 TRP A O 1
ATOM 6750 N N . LYS A 1 821 ? -2.885 -25.680 -32.698 1.00 74.12 821 LYS A N 1
ATOM 6751 C CA . LYS A 1 821 ? -3.080 -26.935 -31.958 1.00 74.12 821 LYS A CA 1
ATOM 6752 C C . LYS A 1 821 ? -3.345 -26.703 -30.470 1.00 74.12 821 LYS A C 1
ATOM 6754 O O . LYS A 1 821 ? -4.201 -27.362 -29.895 1.00 74.12 821 LYS A O 1
ATOM 6759 N N . GLU A 1 822 ? -2.608 -25.778 -29.867 1.00 67.56 822 GLU A N 1
ATOM 6760 C CA . GLU A 1 822 ? -2.753 -25.372 -28.467 1.00 67.56 822 GLU A CA 1
ATOM 6761 C C . GLU A 1 822 ? -2.485 -23.865 -28.364 1.00 67.56 822 GLU A C 1
ATOM 6763 O O . GLU A 1 822 ? -1.432 -23.470 -27.859 1.00 67.56 822 GLU A O 1
ATOM 6768 N N . PRO A 1 823 ? -3.390 -23.009 -28.882 1.00 63.03 823 PRO A N 1
ATOM 6769 C CA . PRO A 1 823 ? -3.232 -21.575 -28.719 1.00 63.03 823 PRO A CA 1
ATOM 6770 C C . PRO A 1 823 ? -3.090 -21.256 -27.231 1.00 63.03 823 PRO A C 1
ATOM 6772 O O . PRO A 1 823 ? -3.806 -21.797 -26.381 1.00 63.03 823 PRO A O 1
ATOM 6775 N N . LEU A 1 824 ? -2.159 -20.367 -26.904 1.00 64.38 824 LEU A N 1
ATOM 6776 C CA . LEU A 1 824 ? -1.746 -20.069 -25.533 1.00 64.38 824 LEU A CA 1
ATOM 6777 C C . LEU A 1 824 ? -2.865 -19.452 -24.677 1.00 64.38 824 LEU A C 1
ATOM 6779 O O . LEU A 1 824 ? -2.735 -19.351 -23.449 1.00 64.38 824 LEU A O 1
ATOM 6783 N N . PHE A 1 825 ? -3.977 -19.077 -25.304 1.00 63.38 825 PHE A N 1
ATOM 6784 C CA . PHE A 1 825 ? -5.213 -18.678 -24.659 1.00 63.38 825 PHE A CA 1
ATOM 6785 C C . PHE A 1 825 ? -6.367 -19.594 -25.080 1.00 63.38 825 PHE A C 1
ATOM 6787 O O . PHE A 1 825 ? -6.389 -20.061 -26.211 1.00 63.38 825 PHE A O 1
ATOM 6794 N N . ALA A 1 826 ? -7.346 -19.795 -24.187 1.00 60.03 826 ALA A N 1
ATOM 6795 C CA . ALA A 1 826 ? -8.485 -20.712 -24.332 1.00 60.03 826 ALA A CA 1
ATOM 6796 C C . ALA A 1 826 ? -9.404 -20.415 -25.544 1.00 60.03 826 ALA A C 1
ATOM 6798 O O . ALA A 1 826 ? -10.532 -19.944 -25.390 1.00 60.03 826 ALA A O 1
ATOM 6799 N N . MET A 1 827 ? -8.909 -20.689 -26.747 1.00 68.06 827 MET A N 1
ATOM 6800 C CA . MET A 1 827 ? -9.604 -20.593 -28.024 1.00 68.06 827 MET A CA 1
ATOM 6801 C C . MET A 1 827 ? -10.176 -21.957 -28.434 1.00 68.06 827 MET A C 1
ATOM 6803 O O . MET A 1 827 ? -9.735 -22.991 -27.928 1.00 68.06 827 MET A O 1
ATOM 6807 N N . PRO A 1 828 ? -11.165 -21.984 -29.345 1.00 67.25 828 PRO A N 1
ATOM 6808 C CA . PRO A 1 828 ? -11.675 -23.228 -29.906 1.00 67.25 828 PRO A CA 1
ATOM 6809 C C . PRO A 1 828 ? -10.563 -24.021 -30.601 1.00 67.25 828 PRO A C 1
ATOM 6811 O O . PRO A 1 828 ? -9.784 -23.451 -31.360 1.00 67.25 828 PRO A O 1
ATOM 6814 N N . GLU A 1 829 ? -10.529 -25.338 -30.399 1.00 72.44 829 GLU A N 1
ATOM 6815 C CA . GLU A 1 829 ? -9.679 -26.216 -31.205 1.00 72.44 829 GLU A CA 1
ATOM 6816 C C . GLU A 1 829 ? -10.193 -26.259 -32.649 1.00 72.44 829 GLU A C 1
ATOM 6818 O O . GLU A 1 829 ? -11.374 -26.523 -32.917 1.00 72.44 829 GLU A O 1
ATOM 6823 N N . PHE A 1 830 ? -9.292 -26.024 -33.598 1.00 82.88 830 PHE A N 1
ATOM 6824 C CA . PHE A 1 830 ? -9.600 -26.097 -35.019 1.00 82.88 830 PHE A CA 1
ATOM 6825 C C . PHE A 1 830 ? -9.110 -27.421 -35.600 1.00 82.88 830 PHE A C 1
ATOM 6827 O O . PHE A 1 830 ? -7.996 -27.859 -35.345 1.00 82.88 830 PHE A O 1
ATOM 6834 N N . ASN A 1 831 ? -9.953 -28.058 -36.413 1.00 84.00 831 ASN A N 1
ATOM 6835 C CA . ASN A 1 831 ? -9.661 -29.358 -37.025 1.00 84.00 831 ASN A CA 1
ATOM 6836 C C . ASN A 1 831 ? -9.609 -29.323 -38.563 1.00 84.00 831 ASN A C 1
ATOM 6838 O O . ASN A 1 831 ? -9.629 -30.374 -39.191 1.00 84.00 831 ASN A O 1
ATOM 6842 N N . SER A 1 832 ? -9.635 -28.132 -39.171 1.00 89.00 832 SER A N 1
ATOM 6843 C CA . SER A 1 832 ? -9.449 -27.935 -40.620 1.00 89.00 832 SER A CA 1
ATOM 6844 C C . SER A 1 832 ? -9.059 -26.488 -40.933 1.00 89.00 832 SER A C 1
ATOM 6846 O O . SER A 1 832 ? -9.493 -25.567 -40.229 1.00 89.00 832 SER A O 1
ATOM 6848 N N . LYS A 1 833 ? -8.324 -26.271 -42.034 1.00 89.69 833 LYS A N 1
ATOM 6849 C CA . LYS A 1 833 ? -7.943 -24.933 -42.531 1.00 89.69 833 LYS A CA 1
ATOM 6850 C C . LYS A 1 833 ? -9.159 -24.033 -42.746 1.00 89.69 833 LYS A C 1
ATOM 6852 O O . LYS A 1 833 ? -9.152 -22.869 -42.357 1.00 89.69 833 LYS A O 1
ATOM 6857 N N . ALA A 1 834 ? -10.235 -24.582 -43.315 1.00 89.44 834 ALA A N 1
ATOM 6858 C CA . ALA A 1 834 ? -11.462 -23.838 -43.598 1.00 89.44 834 ALA A CA 1
ATOM 6859 C C . ALA A 1 834 ? -12.081 -23.202 -42.341 1.00 89.44 834 ALA A C 1
ATOM 6861 O O . ALA A 1 834 ? -12.597 -22.088 -42.406 1.00 89.44 834 ALA A O 1
ATOM 6862 N N . LYS A 1 835 ? -12.010 -23.878 -41.185 1.00 89.38 835 LYS A N 1
ATOM 6863 C CA . LYS A 1 835 ? -12.528 -23.327 -39.925 1.00 89.38 835 LYS A CA 1
ATOM 6864 C C . LYS A 1 835 ? -11.655 -22.206 -39.367 1.00 89.38 835 LYS A C 1
ATOM 6866 O O . LYS A 1 835 ? -12.215 -21.250 -38.845 1.00 89.38 835 LYS A O 1
ATOM 6871 N N . VAL A 1 836 ? -10.330 -22.303 -39.501 1.00 88.25 836 VAL A N 1
ATOM 6872 C CA . VAL A 1 836 ? -9.401 -21.239 -39.077 1.00 88.25 836 VAL A CA 1
ATOM 6873 C C . VAL A 1 836 ? -9.613 -19.981 -39.917 1.00 88.25 836 VAL A C 1
ATOM 6875 O O . VAL A 1 836 ? -9.772 -18.895 -39.367 1.00 88.25 836 VAL A O 1
ATOM 6878 N N . LEU A 1 837 ? -9.693 -20.122 -41.244 1.00 91.44 837 LEU A N 1
ATOM 6879 C CA . LEU A 1 837 ? -9.949 -18.987 -42.139 1.00 91.44 837 LEU A CA 1
ATOM 6880 C C . LEU A 1 837 ? -11.300 -18.335 -41.834 1.00 91.44 837 LEU A C 1
ATOM 6882 O O . LEU A 1 837 ? -11.362 -17.123 -41.653 1.00 91.44 837 LEU A O 1
ATOM 6886 N N . LYS A 1 838 ? -12.358 -19.142 -41.676 1.00 91.38 838 LYS A N 1
ATOM 6887 C CA . LYS A 1 838 ? -13.685 -18.648 -41.293 1.00 91.38 838 LYS A CA 1
ATOM 6888 C C . LYS A 1 838 ? -13.653 -17.903 -39.957 1.00 91.38 838 LYS A C 1
ATOM 6890 O O . LYS A 1 838 ? -14.271 -16.854 -39.828 1.00 91.38 838 LYS A O 1
ATOM 6895 N N . PHE A 1 839 ? -12.925 -18.426 -38.974 1.00 89.81 839 PHE A N 1
ATOM 6896 C CA . PHE A 1 839 ? -12.764 -17.774 -37.680 1.00 89.81 839 PHE A CA 1
ATOM 6897 C C . PHE A 1 839 ? -12.083 -16.404 -37.811 1.00 89.81 839 PHE A C 1
ATOM 6899 O O . PHE A 1 839 ? -12.584 -15.425 -37.265 1.00 89.81 839 PHE A O 1
ATOM 6906 N N . LEU A 1 840 ? -10.985 -16.311 -38.567 1.00 89.69 840 LEU A N 1
ATOM 6907 C CA . LEU A 1 840 ? -10.295 -15.042 -38.820 1.00 89.69 840 LEU A CA 1
ATOM 6908 C C . LEU A 1 840 ? -11.181 -14.045 -39.586 1.00 89.69 840 LEU A C 1
ATOM 6910 O O . LEU A 1 840 ? -11.191 -12.861 -39.254 1.00 89.69 840 LEU A O 1
ATOM 6914 N N . GLU A 1 841 ? -11.960 -14.510 -40.564 1.00 92.38 841 GLU A N 1
ATOM 6915 C CA . GLU A 1 841 ? -12.937 -13.691 -41.293 1.00 92.38 841 GLU A CA 1
ATOM 6916 C C . GLU A 1 841 ? -14.046 -13.160 -40.374 1.00 92.38 841 GLU A C 1
ATOM 6918 O O . GLU A 1 841 ? -14.354 -11.969 -40.412 1.00 92.38 841 GLU A O 1
ATOM 6923 N N . GLU A 1 842 ? -14.614 -14.010 -39.514 1.00 91.06 842 GLU A N 1
ATOM 6924 C CA . GLU A 1 842 ? -15.612 -13.619 -38.510 1.00 91.06 842 GLU A CA 1
ATOM 6925 C C . GLU A 1 842 ? -15.033 -12.605 -37.510 1.00 91.06 842 GLU A C 1
ATOM 6927 O O . GLU A 1 842 ? -15.695 -11.627 -37.153 1.00 91.06 842 GLU A O 1
ATOM 6932 N N . LEU A 1 843 ? -13.779 -12.800 -37.091 1.00 88.25 843 LEU A N 1
ATOM 6933 C CA . LEU A 1 843 ? -13.065 -11.897 -36.193 1.00 88.25 843 LEU A CA 1
ATOM 6934 C C . LEU A 1 843 ? -12.850 -10.524 -36.851 1.00 88.25 843 LEU A C 1
ATOM 6936 O O . LEU A 1 843 ? -13.166 -9.497 -36.253 1.00 88.25 843 LEU A O 1
ATOM 6940 N N . LEU A 1 844 ? -12.375 -10.491 -38.100 1.00 90.50 844 LEU A N 1
ATOM 6941 C CA . LEU A 1 844 ? -12.215 -9.255 -38.870 1.00 90.50 844 LEU A CA 1
ATOM 6942 C C . LEU A 1 844 ? -13.559 -8.553 -39.082 1.00 90.50 844 LEU A C 1
ATOM 6944 O O . LEU A 1 844 ? -13.652 -7.349 -38.861 1.00 90.50 844 LEU A O 1
ATOM 6948 N N . ALA A 1 845 ? -14.612 -9.289 -39.443 1.00 90.62 845 ALA A N 1
ATOM 6949 C CA . ALA A 1 845 ? -15.950 -8.733 -39.641 1.00 90.62 845 ALA A CA 1
ATOM 6950 C C . ALA A 1 845 ? -16.550 -8.139 -38.355 1.00 90.62 845 ALA A C 1
ATOM 6952 O O . ALA A 1 845 ? -17.319 -7.186 -38.421 1.00 90.62 845 ALA A O 1
ATOM 6953 N N . LYS A 1 846 ? -16.196 -8.679 -37.183 1.00 89.19 846 LYS A N 1
ATOM 6954 C CA . LYS A 1 846 ? -16.656 -8.175 -35.880 1.00 89.19 846 LYS A CA 1
ATOM 6955 C C . LYS A 1 846 ? -16.040 -6.821 -35.507 1.00 89.19 846 LYS A C 1
ATOM 6957 O O . LYS A 1 846 ? -16.661 -6.068 -34.755 1.00 89.19 846 LYS A O 1
ATOM 6962 N N . TYR A 1 847 ? -14.814 -6.543 -35.952 1.00 85.19 847 TYR A N 1
ATOM 6963 C CA . TYR A 1 847 ? -14.035 -5.388 -35.490 1.00 85.19 847 TYR A CA 1
ATOM 6964 C C . TYR A 1 847 ? -13.713 -4.355 -36.579 1.00 85.19 847 TYR A C 1
ATOM 6966 O O . TYR A 1 847 ? -13.332 -3.241 -36.209 1.00 85.19 847 TYR A O 1
ATOM 6974 N N . LYS A 1 848 ? -13.874 -4.671 -37.868 1.00 83.06 848 LYS A N 1
ATOM 6975 C CA . LYS A 1 848 ? -13.992 -3.661 -38.934 1.00 83.06 848 LYS A CA 1
ATOM 6976 C C . LYS A 1 848 ? -15.237 -2.815 -38.698 1.00 83.06 848 LYS A C 1
ATOM 6978 O O . LYS A 1 848 ? -15.095 -1.574 -38.752 1.00 83.06 848 LYS A O 1
#

Organism: Fervidobacterium pennivorans (NCBI:txid93466)